Protein 3DAH (pdb70)

Solvent-accessible surface area: 36281 Å² total; per-residue (Å²): 178,23,17,27,0,0,20,2,84,8,0,56,75,9,0,96,73,0,9,159,93,39,65,42,117,44,10,135,32,57,21,45,86,103,130,110,42,115,30,48,28,96,26,96,58,102,1,154,66,65,13,0,0,0,0,0,0,5,5,81,85,37,83,60,5,9,76,0,0,25,66,0,0,52,28,0,108,192,38,50,18,47,92,4,0,0,0,0,1,21,9,3,84,8,122,65,9,94,75,56,98,66,30,184,62,59,20,20,0,13,78,6,0,51,45,0,48,142,9,15,4,78,39,2,3,1,2,14,12,84,13,27,27,0,3,0,0,2,56,27,25,4,10,2,4,24,0,35,65,42,2,10,35,10,5,133,172,59,136,44,85,90,34,12,1,7,3,44,74,54,43,38,11,90,115,12,135,54,19,4,169,111,30,136,28,76,53,34,183,153,33,64,2,4,0,0,41,55,51,26,5,34,68,5,16,98,10,13,140,11,0,82,88,29,63,122,200,34,9,128,63,0,13,0,1,0,2,5,3,36,20,51,70,32,1,7,97,99,0,51,91,18,16,4,54,29,0,0,0,0,41,0,14,74,36,64,80,108,2,126,82,10,126,46,15,78,46,30,65,0,1,39,17,0,2,63,0,0,23,53,12,92,152,21,54,29,3,66,79,78,169,25,26,20,0,0,17,3,83,7,2,56,70,6,0,84,69,0,7,137,103,38,67,43,113,48,9,130,32,76,20,44,86,90,74,11,32,9,5,53,9,56,2,89,60,89,0,169,57,69,12,0,0,0,0,0,0,4,3,64,83,6,2,38,4,0,2,0,0,0,6,0,0,5,0,0,105,82,11,43,18,46,94,4,0,0,0,0,1,13,7,1,4,8,83,38,2,88,8,65,123,4,36,66,22,2,0,2,0,5,5,2,0,14,0,0,44,64,4,16,5,77,42,2,2,1,1,10,13,80,11,46,27,0,18,1,1,10,98,38,85,10,50,20,0,18,0,17,54,29,4,10,35,9,2,170,155,57,130,42,66,81,35,1,1,8,1,40,71,50,59,23,3,106,118,8,116,62,13,6,183,120,28,134,29,80,39,2,96,76,147,21,145,37,55,0,0,0,0,33,44,31,24,5,28,59,6,8,84,10,8,112,16,0,90,81,15,67,118,174,34,9,102,58,0,10,1,2,2,3,5,2,25,21,16,53,47,1,5,101,89,0,43,97,20,30,1,48,32,0,0,0,0,35,0,16,70,34,57,84,102,2,131,79,11,126,44,16,75,43,33,64,0,2,36,26,1,1,62,0,0,27,48,30,91,140,68,68,47,23,64,73,50,47,54,33,27,0,0,17,2,83,11,2,63,76,6,0,97,71,0,2,169,104,35,67,45,113,46,8,132,30,60,20,44,86,86,79,15,30,8,4,50,8,50,2,87,48,44,0,29,56,78,10,0,0,0,0,0,0,3,6,65,81,6,3,30,6,1,0,1,0,0,2,0,0,4,0,0,32,5,6,16,17,44,93,3,0,0,0,1,1,6,9,1,5,3,92,38,32,152,63,48,244,84,29,83,20,2,25,3,0,50,7,5,0,31,0,0,45,55,4,21,4,80,31,3,1,1,2,12,11,76,16,86,139,0,74,69,35,14,139,38,87,18,54,28,16,103,0,39,85,32,2,4,41,12,2,126,169,62,126,39,94,71,31,3,2,2,2,22,73,92,47,40,24,127,133,9,137,52,16,4,175,105,17,143,37,80,38,0,31,1,36,133,192,287,23,112,78,34,117,21,147,3,116,29,51,2,0,0,0,39,47,34,30,6,29,47,5,32,85,7,13,94,3,0,98,11,0,70,124,98,36,7,135,65,0,11,0,2,0,2,3,3,26,27,21,44,54,1,10,104,98,0,53,93,23,25,1,52,28,0,0,0,0,30,0,17,78,34,60,81,114,4,132,80,10,128,46,14,74,48,31,67,0,2,36,30,2,2,99,1,0,32,113,18,66,150,43,23,82,124,212

Foldseek 3Di:
DLEAEEEEPQAPPLSCLLQVVLVHDHFDKDWDADPVGDTDIDRPDQAALGAYEYEFACAPVNVSSLVSLLVVLLNCVVSHHNAYEYEHAHHPLLVLCDAPDPDPDDSVLLVSQVSCVVSPHQEYEYELRVDPCSCVSHPHYYHYHYCCCVQVVVVVVVPAPQEEQEDQDPVCQPVSVVVCVVVVHYYYVAQGEYEYEEAEDELCVSVQVSLAVHVVHHYDAYEYEYAYYSHDDCSLVSQLPGNHQAYEYEPSGPDDPSLVVRPRYHYDYCSVLVSVQVVCVVVVHDNVVD/DLEAEEEEDFAVVLSCLLCVVLVHDHFDKDFAADPVGHTDIDRPDQQALGAYEYEFACAPVNVSRLVSLLVHLLNNVVSHHNAYEYEHAHHPLLVLCDQVVNPPDDSVLLVSQVSCVVSHHQEYEYEPRVDPCSCVSHPHHYHYHYCCCVQVVVVVVVVFPLEEEADLAPVCVVVRVVVCVVVVHYYYCDQAAPHEYEYEDQEDEQCPSVQVSLVVSCVSHHPAYEYEYAYYSQDDCRLVSCLVGSHQAYEYEVSGPDDPSNVVRPRYHYHYCSVVVSVQVVCVVVVHDNVVVD/DEAEEEEPQAVVLSCLQCVVVVHHHFDKDWAADPVRHTDIDRPDQQAQAAYEYEFACAPVNVSSLVSVLVNLLNNVVSHHNAYEYEHAHHPLLVLQDCPPVPPDDSVLLVSQVSCVVSPHQEYEYELRVDPCSCVSHPHYYHYHYCVCQQVVVVVVVPDPPEEEEALAPPVPVVSVVVCVVVVHYYKYQVVDCSDDIPDQQAAYAYEYEEQEQALCVSVQVSLVVSVVSHHPAYEYEYEYYSHPDVSLVSQQPGSHQAYEYEVSGPDDPSNVVRPRYYYTYCSVVVSVVSVVVVVVVVVD

Organism: Burkholderia pseudomallei (strain K96243) (NCBI:txid272560)

InterPro domains:
  IPR000836 Phosphoribosyltransferase domain [cd06223] (151-276)
  IPR000842 Phosphoribosyl pyrophosphate synthetase, conserved site [PS00114] (132-147)
  IPR005946 Ribose-phosphate pyrophosphokinase [PF14572] (206-315)
  IPR005946 Ribose-phosphate pyrophosphokinase [PTHR10210] (7-316)
  IPR005946 Ribose-phosphate pyrophosphokinase [TIGR01251] (8-315)
  IPR029057 Phosphoribosyltransferase-like [G3DSA:3.40.50.2020] (10-307)
  IPR029057 Phosphoribosyltransferase-like [G3DSA:3.40.50.2020] (151-292)
  IPR029057 Phosphoribosyltransferase-like [SSF53271] (72-305)
  IPR029099 Ribose-phosphate pyrophosphokinase, N-terminal domain [PF13793] (7-124)
  IPR037515 Ribose-phosphate pyrophosphokinase, bacterial-type [MF_00583_B] (7-316)

CATH classification: 3.40.50.2020 (+1 more: 3.40.50.2020)

Radius of gyration: 31.62 Å; Cα contacts (8 Å, |Δi|>4): 1943; chains: 3; bounding box: 61×75×104 Å

Nearest PDB structures (foldseek):
  3dah-assembly1_C  TM=1.003E+00  e=2.822E-56  Burkholderia pseudomallei 1710b
  6asv-assembly1_A  TM=9.828E-01  e=3.438E-40  Escherichia coli O157:H7
  4m0p-assembly1_B-2  TM=9.505E-01  e=3.935E-31  Homo sapiens
  7yk1-assembly1_D  TM=9.603E-01  e=8.047E-31  Homo sapiens
  2c4k-assembly3_C  TM=9.506E-01  e=3.242E-28  Homo sapiens

Secondary structure (DSSP, 8-state):
--EEEEE-SS-HHHHHHHHHHHTSPPP-EEEEE-TTS-EEEEE-S--BT-EEEEE----SSHHHHHHHHHHHHHHHHHTTBSEEEEEESS-TTTT--S--TT-----HHHHHHHHHHHHT--EEEEES-S-GGGGGG-SS-EEEE--HHHHHHHHHTT--TTEEEE--SSTTHHHHHHHHHHTT-EEE---SEEEEEEEEESS-HHHHHHHHHHHHTT-S-EEEEEEEE---TTHHHHHHTSS-SEEEEESSSPPPHHHHH-TTEEEE--HHHHHHHHHHHHHT--STT-/--EEEEE-SS-HHHHHHHHHHHT-PPPPEEEEE-TTS-EEEEE-S--BT-EEEEE---PSSHHHHHHHHHHHHHHHHHTTBSEEEEEESS-TTTT--S-GGG-S---HHHHHHHHHHHHT--EEEEES-S-GGGGGG-SS-EEEE-SHHHHHHHHHHHT-TTEEEE-SSSTTHHHHHHHHHHHT-EEE----TT-EEEEEEEEESS-HHHHHHHHHHTTTT-SEEEEEEEEE---SSHHHHHHTSS-SEEEEESSS---HHHHH-TTEEEE--HHHHHHHHHHHHHT--SGGG-/-EEEEE-SSSHHHHHHHHHHHT-PPPPEEEEE-TTS-EEEEE-S--BT-EEEEE----SSHHHHHHHHHHHHHHHHHTTBSEEEEEESS-TTTT--S-GGG-S---HHHHHHHHHHHHT--EEEEES-S-GGGGGG-SS-EEEE--HHHHHHHHHHTT-TT-EEEESSSSTHHHHHHHHHHTT-EEEEEE-----EEES--TT-EEEEEEEEESS-HHHHHHHHHHHHTT-SEEEEEEEEE---SSHHHHHHHSS--EEEEESSSPPPHHHHT-TTEEEE--HHHHHHHHHHHHHHHT--

Sequence (884 aa):
DGLMVFTGNANPALAQEVVKILGIPLGKAMVSRFSDGEIQVEIQENVRGKDVFVLQSTCAPTNDNLMELMIMVDALKRASAGRITAAIPYFGYARQDRRPRSARVAISAKVVANMLEIAGVERIITMDLHADQIQGFFDIPVDNIYATPILLGDLRKQNYPDLLVVSPDVGGVVRARALAKQLNCDLAIEGRTCVIMDDMVDTAGTLCKAAQVLKERGAKQVFAYATHPVLSGGAADRIAASALDELVVTDTIPLSAESLACPKIRALSSAGLLAETFSRIRRGDSVMSLDGLMVFTGNANPALAQEVVKILGIPLGKAMVSRFSDGEIQVEIQENVRGKDVFVLQSTCAPTNDNLMELMIMVDALKRASAGRITAAIPYFGYARQDRRPRSARVAISAKVVANMLEIAGVERIITMDLHADQIQGFFDIPVDNIYATPILLGDLRKQNYPDLLVVSPDVGGVVRARALAKQLNCDLAIGEVEGRTCVIMDDMVDTAGTLCKAAQVLKERGAKQVFAYATHPVLSGGAADRIAASALDELVVTDTIPLSAESLACPKIRALSSAGLLAETFSRIRRGDSVMSLFGLMVFTGNANPALAQEVVKILGIPLGKAMVSRFSDGEIQVEIQENVRGKDVFVLQSTCAPTNDNLMELMIMVDALKRASAGRITAAIPYFGYARQDRRPRSARVAISAKVVANMLEIAGVERIITMDLHADQIQGFFDIPVDNIYATPILLGDLRKQNYPDLLVVSPDVGGVVRARALAKQLNCDLAIIDKRRVMNIIGEVEGRTCVIMDDMVDTAGTLCKAAQVLKERGAKQVFAYATHPVLSGGAADRIAASALDELVVTDTIPLSAESLACPKIRALSSAGLLAETFSRIRRGDSVM

Structure (mmCIF, N/CA/C/O backbone):
data_3DAH
#
_entry.id   3DAH
#
_cell.length_a   77.966
_cell.length_b   123.242
_cell.length_c   197.364
_cell.angle_alpha   90.00
_cell.angle_beta   90.00
_cell.angle_gamma   90.00
#
_symmetry.space_group_name_H-M   'I 2 2 2'
#
loop_
_entity.id
_entity.type
_entity.pdbx_description
1 polymer 'Ribose-phosphate pyrophosphokinase'
2 non-polymer 'PHOSPHATE ION'
3 non-polymer 'ADENOSINE MONOPHOSPHATE'
4 water water
#
loop_
_atom_site.group_PDB
_atom_site.id
_atom_site.type_symbol
_atom_site.label_atom_id
_atom_site.label_alt_id
_atom_site.label_comp_id
_atom_site.label_asym_id
_atom_site.label_entity_id
_atom_site.label_seq_id
_atom_site.pdbx_PDB_ins_code
_atom_site.Cartn_x
_atom_site.Cartn_y
_atom_site.Cartn_z
_atom_site.occupancy
_atom_site.B_iso_or_equiv
_atom_site.auth_seq_id
_atom_site.auth_comp_id
_atom_site.auth_asym_id
_atom_site.auth_atom_id
_atom_site.pdbx_PDB_model_num
ATOM 1 N N . ASP A 1 6 ? 29.052 -9.424 25.425 1.00 57.30 5 ASP A N 1
ATOM 2 C CA . ASP A 1 6 ? 29.034 -10.894 25.688 1.00 57.18 5 ASP A CA 1
ATOM 3 C C . ASP A 1 6 ? 27.598 -11.390 25.878 1.00 56.34 5 ASP A C 1
ATOM 4 O O . ASP A 1 6 ? 27.040 -12.058 24.992 1.00 57.16 5 ASP A O 1
ATOM 9 N N . GLY A 1 7 ? 26.996 -11.061 27.023 1.00 54.59 6 GLY A N 1
ATOM 10 C CA . GLY A 1 7 ? 25.566 -11.302 27.236 1.00 51.85 6 GLY A CA 1
ATOM 11 C C . GLY A 1 7 ? 24.689 -10.349 26.432 1.00 49.84 6 GLY A C 1
ATOM 12 O O . GLY A 1 7 ? 23.473 -10.306 26.640 1.00 49.55 6 GLY A O 1
ATOM 13 N N . LEU A 1 8 ? 25.314 -9.584 25.527 1.00 47.90 7 LEU A N 1
ATOM 14 C CA . LEU A 1 8 ? 24.632 -8.596 24.677 1.00 45.81 7 LEU A CA 1
ATOM 15 C C . LEU A 1 8 ? 24.067 -9.212 23.409 1.00 44.57 7 LEU A C 1
ATOM 16 O O . LEU A 1 8 ? 24.792 -9.869 22.655 1.00 44.16 7 LEU A O 1
ATOM 21 N N . MET A 1 9 ? 22.777 -8.971 23.171 1.00 42.87 8 MET A N 1
ATOM 22 C CA . MET A 1 9 ? 22.111 -9.400 21.945 1.00 41.02 8 MET A CA 1
ATOM 23 C C . MET A 1 9 ? 21.436 -8.223 21.243 1.00 39.58 8 MET A C 1
ATOM 24 O O . MET A 1 9 ? 20.881 -7.338 21.893 1.00 38.72 8 MET A O 1
ATOM 29 N N . VAL A 1 10 ? 21.506 -8.201 19.913 1.00 38.25 9 VAL A N 1
ATOM 30 C CA . VAL A 1 10 ? 20.836 -7.149 19.133 1.00 36.86 9 VAL A CA 1
ATOM 31 C C . VAL A 1 10 ? 19.917 -7.757 18.071 1.00 36.26 9 VAL A C 1
ATOM 32 O O . VAL A 1 10 ? 20.350 -8.587 17.269 1.00 36.01 9 VAL A O 1
ATOM 36 N N . PHE A 1 11 ? 18.650 -7.343 18.099 1.00 35.20 10 PHE A N 1
ATOM 37 C CA . PHE A 1 11 ? 17.657 -7.713 17.097 1.00 34.23 10 PHE A CA 1
ATOM 38 C C . PHE A 1 11 ? 17.199 -6.464 16.318 1.00 34.66 10 PHE A C 1
ATOM 39 O O . PHE A 1 11 ? 17.324 -5.325 16.808 1.00 34.69 10 PHE A O 1
ATOM 47 N N . THR A 1 12 ? 16.708 -6.682 15.100 1.00 34.62 11 THR A N 1
ATOM 48 C CA . THR A 1 12 ? 16.110 -5.628 14.275 1.00 35.10 11 THR A CA 1
ATOM 49 C C . THR A 1 12 ? 14.698 -6.027 13.835 1.00 35.20 11 THR A C 1
ATOM 50 O O . THR A 1 12 ? 14.383 -7.218 13.731 1.00 35.06 11 THR A O 1
ATOM 54 N N . GLY A 1 13 ? 13.849 -5.027 13.597 1.00 35.88 12 GLY A N 1
ATOM 55 C CA . GLY A 1 13 ? 12.597 -5.221 12.848 1.00 36.19 12 GLY A CA 1
ATOM 56 C C . GLY A 1 13 ? 12.864 -4.881 11.387 1.00 36.71 12 GLY A C 1
ATOM 57 O O . GLY A 1 13 ? 14.010 -4.911 10.945 1.00 37.01 12 GLY A O 1
ATOM 58 N N . ASN A 1 14 ? 11.821 -4.538 10.637 1.00 36.79 13 ASN A N 1
ATOM 59 C CA . ASN A 1 14 ? 11.968 -4.243 9.211 1.00 36.91 13 ASN A CA 1
ATOM 60 C C . ASN A 1 14 ? 12.163 -2.767 8.886 1.00 37.45 13 ASN A C 1
ATOM 61 O O . ASN A 1 14 ? 12.295 -2.401 7.715 1.00 37.56 13 ASN A O 1
ATOM 66 N N . ALA A 1 15 ? 12.193 -1.916 9.908 1.00 37.51 14 ALA A N 1
ATOM 67 C CA . ALA A 1 15 ? 12.412 -0.498 9.669 1.00 38.25 14 ALA A CA 1
ATOM 68 C C . ALA A 1 15 ? 13.847 -0.166 9.222 1.00 38.86 14 ALA A C 1
ATOM 69 O O . ALA A 1 15 ? 14.058 0.762 8.440 1.00 39.19 14 ALA A O 1
ATOM 71 N N . ASN A 1 16 ? 14.829 -0.919 9.714 1.00 39.43 15 ASN A N 1
ATOM 72 C CA . ASN A 1 16 ? 16.237 -0.593 9.465 1.00 39.98 15 ASN A CA 1
ATOM 73 C C . ASN A 1 16 ? 17.168 -1.792 9.459 1.00 40.39 15 ASN A C 1
ATOM 74 O O . ASN A 1 16 ? 18.191 -1.772 10.150 1.00 40.66 15 ASN A O 1
ATOM 79 N N . PRO A 1 17 ? 16.830 -2.852 8.693 1.00 40.78 16 PRO A N 1
ATOM 80 C CA . PRO A 1 17 ? 17.701 -4.034 8.745 1.00 41.12 16 PRO A CA 1
ATOM 81 C C . PRO A 1 17 ? 19.176 -3.743 8.388 1.00 41.51 16 PRO A C 1
ATOM 82 O O . PRO A 1 17 ? 20.071 -4.141 9.136 1.00 41.91 16 PRO A O 1
ATOM 86 N N . ALA A 1 18 ? 19.420 -3.032 7.285 1.00 41.88 17 ALA A N 1
ATOM 87 C CA . ALA A 1 18 ? 20.793 -2.729 6.840 1.00 42.00 17 ALA A CA 1
ATOM 88 C C . ALA A 1 18 ? 21.629 -2.023 7.911 1.00 41.92 17 ALA A C 1
ATOM 89 O O . ALA A 1 18 ? 22.769 -2.407 8.162 1.00 41.70 17 ALA A O 1
ATOM 91 N N . LEU A 1 19 ? 21.048 -1.003 8.538 1.00 42.01 18 LEU A N 1
ATOM 92 C CA . LEU A 1 19 ? 21.700 -0.298 9.635 1.00 41.89 18 LEU A CA 1
ATOM 93 C C . LEU A 1 19 ? 22.051 -1.210 10.823 1.00 42.25 18 LEU A C 1
ATOM 94 O O . LEU A 1 19 ? 23.130 -1.073 11.424 1.00 41.96 18 LEU A O 1
ATOM 99 N N . ALA A 1 20 ? 21.143 -2.131 11.161 1.00 42.46 19 ALA A N 1
ATOM 100 C CA . ALA A 1 20 ? 21.347 -3.019 12.300 1.00 42.71 19 ALA A CA 1
ATOM 101 C C . ALA A 1 20 ? 22.500 -3.973 12.030 1.00 43.19 19 ALA A C 1
ATOM 102 O O . ALA A 1 20 ? 23.259 -4.305 12.941 1.00 43.20 19 ALA A O 1
ATOM 104 N N . GLN A 1 21 ? 22.633 -4.395 10.776 1.00 43.48 20 GLN A N 1
ATOM 105 C CA . GLN A 1 21 ? 23.746 -5.247 10.373 1.00 44.46 20 GLN A CA 1
ATOM 106 C C . GLN A 1 21 ? 25.095 -4.540 10.468 1.00 44.52 20 GLN A C 1
ATOM 107 O O . GLN A 1 21 ? 26.085 -5.151 10.882 1.00 44.82 20 GLN A O 1
ATOM 113 N N . GLU A 1 22 ? 25.132 -3.258 10.115 1.00 44.62 21 GLU A N 1
ATOM 114 C CA . GLU A 1 22 ? 26.362 -2.478 10.240 1.00 45.08 21 GLU A CA 1
ATOM 115 C C . GLU A 1 22 ? 26.723 -2.189 11.708 1.00 44.40 21 GLU A C 1
ATOM 116 O O . GLU A 1 22 ? 27.885 -2.314 12.100 1.00 44.48 21 GLU A O 1
ATOM 122 N N . VAL A 1 23 ? 25.732 -1.840 12.523 1.00 43.75 22 VAL A N 1
ATOM 123 C CA . VAL A 1 23 ? 25.955 -1.668 13.965 1.00 42.81 22 VAL A CA 1
ATOM 124 C C . VAL A 1 23 ? 26.590 -2.932 14.540 1.00 43.15 22 VAL A C 1
ATOM 125 O O . VAL A 1 23 ? 27.628 -2.883 15.218 1.00 43.41 22 VAL A O 1
ATOM 129 N N . VAL A 1 24 ? 25.960 -4.059 14.231 1.00 43.01 23 VAL A N 1
ATOM 130 C CA . VAL A 1 24 ? 26.334 -5.361 14.756 1.00 43.24 23 VAL A CA 1
ATOM 131 C C . VAL A 1 24 ? 27.698 -5.851 14.237 1.00 43.33 23 VAL A C 1
ATOM 132 O O . VAL A 1 24 ? 28.421 -6.543 14.951 1.00 43.04 23 VAL A O 1
ATOM 136 N N . LYS A 1 25 ? 28.044 -5.482 13.002 1.00 43.75 24 LYS A N 1
ATOM 137 C CA . LYS A 1 25 ? 29.374 -5.769 12.451 1.00 44.18 24 LYS A CA 1
ATOM 138 C C . LYS A 1 25 ? 30.461 -5.045 13.264 1.00 43.75 24 LYS A C 1
ATOM 139 O O . LYS A 1 25 ? 31.458 -5.647 13.652 1.00 43.45 24 LYS A O 1
ATOM 145 N N . ILE A 1 26 ? 30.240 -3.761 13.532 1.00 43.69 25 ILE A N 1
ATOM 146 C CA . ILE A 1 26 ? 31.148 -2.959 14.354 1.00 43.78 25 ILE A CA 1
ATOM 147 C C . ILE A 1 26 ? 31.351 -3.547 15.758 1.00 43.85 25 ILE A C 1
ATOM 148 O O . ILE A 1 26 ? 32.473 -3.586 16.258 1.00 43.94 25 ILE A O 1
ATOM 153 N N . LEU A 1 27 ? 30.270 -4.023 16.371 1.00 43.93 26 LEU A N 1
ATOM 154 C CA . LEU A 1 27 ? 30.325 -4.591 17.716 1.00 43.99 26 LEU A CA 1
ATOM 155 C C . LEU A 1 27 ? 31.048 -5.942 17.782 1.00 44.35 26 LEU A C 1
ATOM 156 O O . LEU A 1 27 ? 31.500 -6.353 18.857 1.00 44.33 26 LEU A O 1
ATOM 161 N N . GLY A 1 28 ? 31.124 -6.638 16.643 1.00 44.23 27 GLY A N 1
ATOM 162 C CA . GLY A 1 28 ? 31.769 -7.959 16.558 1.00 44.23 27 GLY A CA 1
ATOM 163 C C . GLY A 1 28 ? 30.892 -9.093 17.063 1.00 44.18 27 GLY A C 1
ATOM 164 O O . GLY A 1 28 ? 31.361 -10.020 17.743 1.00 44.40 27 GLY A O 1
ATOM 165 N N . ILE A 1 29 ? 29.607 -9.010 16.735 1.00 43.75 28 ILE A N 1
ATOM 166 C CA . ILE A 1 29 ? 28.628 -9.996 17.158 1.00 43.16 28 ILE A CA 1
ATOM 167 C C . ILE A 1 29 ? 27.696 -10.269 15.993 1.00 43.08 28 ILE A C 1
ATOM 168 O O . ILE A 1 29 ? 27.584 -9.433 15.095 1.00 42.94 28 ILE A O 1
ATOM 173 N N . PRO A 1 30 ? 27.050 -11.452 15.974 1.00 42.91 29 PRO A N 1
ATOM 174 C CA . PRO A 1 30 ? 25.995 -11.650 14.979 1.00 42.84 29 PRO A CA 1
ATOM 175 C C . PRO A 1 30 ? 24.682 -10.944 15.353 1.00 42.76 29 PRO A C 1
ATOM 176 O O . PRO A 1 30 ? 24.425 -10.677 16.531 1.00 43.00 29 PRO A O 1
ATOM 180 N N . LEU A 1 31 ? 23.872 -10.634 14.348 1.00 42.33 30 LEU A N 1
ATOM 181 C CA . LEU A 1 31 ? 22.514 -10.144 14.565 1.00 42.38 30 LEU A CA 1
ATOM 182 C C . LEU A 1 31 ? 21.664 -11.273 15.144 1.00 42.14 30 LEU A C 1
ATOM 183 O O . LEU A 1 31 ? 21.864 -12.429 14.795 1.00 42.01 30 LEU A O 1
ATOM 188 N N . GLY A 1 32 ? 20.723 -10.942 16.028 1.00 42.07 31 GLY A N 1
ATOM 189 C CA . GLY A 1 32 ? 19.865 -11.949 16.642 1.00 41.57 31 GLY A CA 1
ATOM 190 C C . GLY A 1 32 ? 18.902 -12.579 15.650 1.00 42.06 31 GLY A C 1
ATOM 191 O O . GLY A 1 32 ? 18.299 -11.878 14.811 1.00 42.24 31 GLY A O 1
ATOM 192 N N . LYS A 1 33 ? 18.746 -13.898 15.742 1.00 41.75 32 LYS A N 1
ATOM 193 C CA . LYS A 1 33 ? 17.876 -14.628 14.824 1.00 42.44 32 LYS A CA 1
ATOM 194 C C . LYS A 1 33 ? 16.407 -14.463 15.197 1.00 41.76 32 LYS A C 1
ATOM 195 O O . LYS A 1 33 ? 15.967 -14.897 16.269 1.00 41.61 32 LYS A O 1
ATOM 201 N N . ALA A 1 34 ? 15.654 -13.831 14.306 1.00 41.18 33 ALA A N 1
ATOM 202 C CA . ALA A 1 34 ? 14.221 -13.701 14.497 1.00 40.95 33 ALA A CA 1
ATOM 203 C C . ALA A 1 34 ? 13.511 -13.676 13.165 1.00 40.57 33 ALA A C 1
ATOM 204 O O . ALA A 1 34 ? 14.061 -13.205 12.177 1.00 40.90 33 ALA A O 1
ATOM 206 N N . MET A 1 35 ? 12.295 -14.202 13.136 1.00 40.29 34 MET A N 1
ATOM 207 C CA . MET A 1 35 ? 11.398 -13.962 12.026 1.00 40.29 34 MET A CA 1
ATOM 208 C C . MET A 1 35 ? 10.539 -12.780 12.416 1.00 39.79 34 MET A C 1
ATOM 209 O O . MET A 1 35 ? 9.902 -12.796 13.458 1.00 39.71 34 MET A O 1
ATOM 214 N N . VAL A 1 36 ? 10.544 -11.742 11.593 1.00 39.52 35 VAL A N 1
ATOM 215 C CA . VAL A 1 36 ? 9.657 -10.616 11.798 1.00 39.44 35 VAL A CA 1
ATOM 216 C C . VAL A 1 36 ? 9.021 -10.349 10.461 1.00 39.45 35 VAL A C 1
ATOM 217 O O . VAL A 1 36 ? 9.666 -9.879 9.528 1.00 39.47 35 VAL A O 1
ATOM 221 N N . SER A 1 37 ? 7.735 -10.649 10.389 1.00 39.70 36 SER A N 1
ATOM 222 C CA . SER A 1 37 ? 7.058 -10.780 9.126 1.00 39.93 36 SER A CA 1
ATOM 223 C C . SER A 1 37 ? 5.566 -10.466 9.263 1.00 39.94 36 SER A C 1
ATOM 224 O O . SER A 1 37 ? 5.146 -9.819 10.222 1.00 39.55 36 SER A O 1
ATOM 227 N N . ARG A 1 38 ? 4.785 -10.929 8.292 1.00 40.27 37 ARG A N 1
ATOM 228 C CA . ARG A 1 38 ? 3.358 -10.640 8.200 1.00 40.88 37 ARG A CA 1
ATOM 229 C C . ARG A 1 38 ? 2.615 -11.932 7.923 1.00 40.96 37 ARG A C 1
ATOM 230 O O . ARG A 1 38 ? 3.086 -12.761 7.133 1.00 41.24 37 ARG A O 1
ATOM 238 N N . PHE A 1 39 ? 1.452 -12.096 8.551 1.00 41.11 38 PHE A N 1
ATOM 239 C CA . PHE A 1 39 ? 0.487 -13.116 8.129 1.00 41.30 38 PHE A CA 1
ATOM 240 C C . PHE A 1 39 ? -0.256 -12.610 6.888 1.00 41.51 38 PHE A C 1
ATOM 241 O O . PHE A 1 39 ? -0.140 -11.440 6.514 1.00 41.49 38 PHE A O 1
ATOM 249 N N . SER A 1 40 ? -1.019 -13.503 6.264 1.00 42.05 39 SER A N 1
ATOM 250 C CA . SER A 1 40 ? -1.732 -13.219 5.012 1.00 42.51 39 SER A CA 1
ATOM 251 C C . SER A 1 40 ? -2.700 -12.026 5.136 1.00 42.50 39 SER A C 1
ATOM 252 O O . SER A 1 40 ? -2.842 -11.229 4.198 1.00 42.58 39 SER A O 1
ATOM 255 N N . ASP A 1 41 ? -3.338 -11.897 6.300 1.00 42.12 40 ASP A N 1
ATOM 256 C CA . ASP A 1 41 ? -4.222 -10.764 6.573 1.00 41.87 40 ASP A CA 1
ATOM 257 C C . ASP A 1 41 ? -3.489 -9.450 6.947 1.00 41.45 40 ASP A C 1
ATOM 258 O O . ASP A 1 41 ? -4.124 -8.400 7.098 1.00 41.11 40 ASP A O 1
ATOM 263 N N . GLY A 1 42 ? -2.164 -9.520 7.085 1.00 40.94 41 GLY A N 1
ATOM 264 C CA . GLY A 1 42 ? -1.335 -8.344 7.390 1.00 39.96 41 GLY A CA 1
ATOM 265 C C . GLY A 1 42 ? -0.983 -8.155 8.860 1.00 39.45 41 GLY A C 1
ATOM 266 O O . GLY A 1 42 ? -0.343 -7.163 9.230 1.00 39.28 41 GLY A O 1
ATOM 267 N N . GLU A 1 43 ? -1.403 -9.090 9.708 1.00 38.86 42 GLU A N 1
ATOM 268 C CA . GLU A 1 43 ? -1.029 -9.046 11.124 1.00 38.60 42 GLU A CA 1
ATOM 269 C C . GLU A 1 43 ? 0.443 -9.408 11.287 1.00 37.96 42 GLU A C 1
ATOM 270 O O . GLU A 1 43 ? 0.968 -10.223 10.542 1.00 37.93 42 GLU A O 1
ATOM 276 N N . ILE A 1 44 ? 1.109 -8.774 12.247 1.00 37.82 43 ILE A N 1
ATOM 277 C CA . ILE A 1 44 ? 2.526 -9.029 12.506 1.00 37.09 43 ILE A CA 1
ATOM 278 C C . ILE A 1 44 ? 2.776 -10.465 12.954 1.00 37.09 43 ILE A C 1
ATOM 279 O O . ILE A 1 44 ? 2.067 -10.983 13.819 1.00 37.06 43 ILE A O 1
ATOM 284 N N . GLN A 1 45 ? 3.766 -11.099 12.324 1.00 36.77 44 GLN A N 1
ATOM 285 C CA . GLN A 1 45 ? 4.205 -12.449 12.653 1.00 37.27 44 GLN A CA 1
ATOM 286 C C . GLN A 1 45 ? 5.644 -12.406 13.196 1.00 37.10 44 GLN A C 1
ATOM 287 O O . GLN A 1 45 ? 6.575 -11.998 12.490 1.00 37.06 44 GLN A O 1
ATOM 293 N N . VAL A 1 46 ? 5.824 -12.817 14.447 1.00 37.08 45 VAL A N 1
ATOM 294 C CA . VAL A 1 46 ? 7.147 -12.784 15.077 1.00 37.53 45 VAL A CA 1
ATOM 295 C C . VAL A 1 46 ? 7.456 -14.100 15.773 1.00 37.94 45 VAL A C 1
ATOM 296 O O . VAL A 1 46 ? 6.593 -14.665 16.471 1.00 38.04 45 VAL A O 1
ATOM 300 N N . GLU A 1 47 ? 8.682 -14.575 15.578 1.00 38.03 46 GLU A N 1
ATOM 301 C CA . GLU A 1 47 ? 9.225 -15.668 16.378 1.00 38.88 46 GLU A CA 1
ATOM 302 C C . GLU A 1 47 ? 10.706 -15.460 16.667 1.00 38.18 46 GLU A C 1
ATOM 303 O O . GLU A 1 47 ? 11.480 -15.204 15.765 1.00 38.55 46 GLU A O 1
ATOM 309 N N . ILE A 1 48 ? 11.096 -15.569 17.928 1.00 38.12 47 ILE A N 1
ATOM 310 C CA . ILE A 1 48 ? 12.502 -15.420 18.301 1.00 37.92 47 ILE A CA 1
ATOM 311 C C . ILE A 1 48 ? 13.165 -16.770 18.095 1.00 37.99 47 ILE A C 1
ATOM 312 O O . ILE A 1 48 ? 12.809 -17.742 18.748 1.00 38.30 47 ILE A O 1
ATOM 317 N N . GLN A 1 49 ? 14.124 -16.827 17.179 1.00 38.18 48 GLN A N 1
ATOM 318 C CA . GLN A 1 49 ? 14.582 -18.116 16.661 1.00 38.73 48 GLN A CA 1
ATOM 319 C C . GLN A 1 49 ? 15.881 -18.581 17.270 1.00 38.84 48 GLN A C 1
ATOM 320 O O . GLN A 1 49 ? 16.528 -19.509 16.784 1.00 39.14 48 GLN A O 1
ATOM 326 N N . GLU A 1 50 ? 16.237 -17.932 18.366 1.00 38.98 49 GLU A N 1
ATOM 327 C CA . GLU A 1 50 ? 17.277 -18.430 19.227 1.00 38.93 49 GLU A CA 1
ATOM 328 C C . GLU A 1 50 ? 16.974 -18.052 20.665 1.00 38.93 49 GLU A C 1
ATOM 329 O O . GLU A 1 50 ? 16.087 -17.257 20.951 1.00 39.13 49 GLU A O 1
ATOM 335 N N . ASN A 1 51 ? 17.760 -18.627 21.552 1.00 38.80 50 ASN A N 1
ATOM 336 C CA . ASN A 1 51 ? 17.583 -18.531 22.973 1.00 39.00 50 ASN A CA 1
ATOM 337 C C . ASN A 1 51 ? 18.040 -17.159 23.491 1.00 38.28 50 ASN A C 1
ATOM 338 O O . ASN A 1 51 ? 19.137 -16.702 23.161 1.00 37.97 50 ASN A O 1
ATOM 343 N N . VAL A 1 52 ? 17.196 -16.504 24.292 1.00 37.53 51 VAL A N 1
ATOM 344 C CA . VAL A 1 52 ? 17.526 -15.163 24.810 1.00 36.84 51 VAL A CA 1
ATOM 345 C C . VAL A 1 52 ? 17.546 -15.053 26.340 1.00 36.85 51 VAL A C 1
ATOM 346 O O . VAL A 1 52 ? 17.723 -13.964 26.859 1.00 36.80 51 VAL A O 1
ATOM 350 N N . ARG A 1 53 ? 17.376 -16.151 27.073 1.00 37.06 52 ARG A N 1
ATOM 351 C CA . ARG A 1 53 ? 17.124 -15.977 28.509 1.00 37.66 52 ARG A CA 1
ATOM 352 C C . ARG A 1 53 ? 18.322 -15.538 29.354 1.00 37.92 52 ARG A C 1
ATOM 353 O O . ARG A 1 53 ? 19.454 -16.022 29.190 1.00 37.41 52 ARG A O 1
ATOM 361 N N . GLY A 1 54 ? 18.048 -14.569 30.223 1.00 38.15 53 GLY A N 1
ATOM 362 C CA . GLY A 1 54 ? 19.082 -13.910 31.006 1.00 38.66 53 GLY A CA 1
ATOM 363 C C . GLY A 1 54 ? 19.875 -12.875 30.218 1.00 38.95 53 GLY A C 1
ATOM 364 O O . GLY A 1 54 ? 20.627 -12.104 30.807 1.00 39.68 53 GLY A O 1
ATOM 365 N N . LYS A 1 55 ? 19.701 -12.835 28.896 1.00 38.68 54 LYS A N 1
ATOM 366 C CA . LYS A 1 55 ? 20.530 -11.989 28.050 1.00 38.39 54 LYS A CA 1
ATOM 367 C C . LYS A 1 55 ? 20.083 -10.532 28.090 1.00 37.92 54 LYS A C 1
ATOM 368 O O . LYS A 1 55 ? 18.937 -10.236 28.434 1.00 37.74 54 LYS A O 1
ATOM 374 N N . ASP A 1 56 ? 21.000 -9.640 27.715 1.00 37.21 55 ASP A N 1
ATOM 375 C CA . ASP A 1 56 ? 20.753 -8.203 27.596 1.00 36.64 55 ASP A CA 1
ATOM 376 C C . ASP A 1 56 ? 20.386 -7.878 26.145 1.00 36.00 55 ASP A C 1
ATOM 377 O O . ASP A 1 56 ? 21.241 -7.793 25.260 1.00 35.43 55 ASP A O 1
ATOM 382 N N . VAL A 1 57 ? 19.095 -7.701 25.910 1.00 35.85 56 VAL A N 1
ATOM 383 C CA . VAL A 1 57 ? 18.562 -7.645 24.561 1.00 35.38 56 VAL A CA 1
ATOM 384 C C . VAL A 1 57 ? 18.292 -6.204 24.171 1.00 35.44 56 VAL A C 1
ATOM 385 O O . VAL A 1 57 ? 17.633 -5.486 24.903 1.00 35.64 56 VAL A O 1
ATOM 389 N N . PHE A 1 58 ? 18.848 -5.792 23.032 1.00 35.36 57 PHE A N 1
ATOM 390 C CA . PHE A 1 58 ? 18.588 -4.493 22.432 1.00 35.06 57 PHE A CA 1
ATOM 391 C C . PHE A 1 58 ? 17.807 -4.768 21.157 1.00 35.15 57 PHE A C 1
ATOM 392 O O . PHE A 1 58 ? 18.170 -5.651 20.384 1.00 35.08 57 PHE A O 1
ATOM 400 N N . VAL A 1 59 ? 16.721 -4.030 20.951 1.00 35.46 58 VAL A N 1
ATOM 401 C CA . VAL A 1 59 ? 15.989 -4.085 19.690 1.00 35.45 58 VAL A CA 1
ATOM 402 C C . VAL A 1 59 ? 16.169 -2.764 18.980 1.00 35.45 58 VAL A C 1
ATOM 403 O O . VAL A 1 59 ? 15.812 -1.716 19.515 1.00 35.43 58 VAL A O 1
ATOM 407 N N . LEU A 1 60 ? 16.729 -2.815 17.778 1.00 35.25 59 LEU A N 1
ATOM 408 C CA . LEU A 1 60 ? 16.929 -1.612 16.992 1.00 35.35 59 LEU A CA 1
ATOM 409 C C . LEU A 1 60 ? 15.768 -1.444 16.000 1.00 34.50 59 LEU A C 1
ATOM 410 O O . LEU A 1 60 ? 15.616 -2.227 15.078 1.00 34.16 59 LEU A O 1
ATOM 415 N N . GLN A 1 61 ? 14.940 -0.424 16.220 1.00 34.29 60 GLN A N 1
ATOM 416 C CA . GLN A 1 61 ? 13.801 -0.145 15.345 1.00 33.72 60 GLN A CA 1
ATOM 417 C C . GLN A 1 61 ? 13.339 1.310 15.422 1.00 33.67 60 GLN A C 1
ATOM 418 O O . GLN A 1 61 ? 12.644 1.692 16.365 1.00 34.28 60 GLN A O 1
ATOM 424 N N . SER A 1 62 ? 13.708 2.121 14.431 1.00 33.32 61 SER A N 1
ATOM 425 C CA . SER A 1 62 ? 13.022 3.404 14.220 1.00 33.55 61 SER A CA 1
ATOM 426 C C . SER A 1 62 ? 11.539 3.170 13.927 1.00 33.32 61 SER A C 1
ATOM 427 O O . SER A 1 62 ? 11.166 2.207 13.243 1.00 33.61 61 SER A O 1
ATOM 430 N N . THR A 1 63 ? 10.696 4.048 14.442 1.00 33.14 62 THR A N 1
ATOM 431 C CA . THR A 1 63 ? 9.270 3.969 14.142 1.00 33.42 62 THR A CA 1
ATOM 432 C C . THR A 1 63 ? 8.940 5.028 13.102 1.00 33.39 62 THR A C 1
ATOM 433 O O . THR A 1 63 ? 8.071 5.882 13.284 1.00 33.25 62 THR A O 1
ATOM 437 N N . CYS A 1 64 ? 9.703 4.955 12.018 1.00 33.87 63 CYS A N 1
ATOM 438 C CA . CYS A 1 64 ? 9.519 5.735 10.813 1.00 34.04 63 CYS A CA 1
ATOM 439 C C . CYS A 1 64 ? 8.469 5.018 9.972 1.00 34.11 63 CYS A C 1
ATOM 440 O O . CYS A 1 64 ? 8.001 3.940 10.344 1.00 34.07 63 CYS A O 1
ATOM 443 N N . ALA A 1 65 ? 8.088 5.624 8.852 1.00 34.22 64 ALA A N 1
ATOM 444 C CA . ALA A 1 65 ? 6.983 5.125 8.029 1.00 34.04 64 ALA A CA 1
ATOM 445 C C . ALA A 1 65 ? 7.359 3.791 7.395 1.00 33.70 64 ALA A C 1
ATOM 446 O O . ALA A 1 65 ? 8.494 3.648 6.958 1.00 34.35 64 ALA A O 1
ATOM 448 N N . PRO A 1 66 ? 6.433 2.796 7.372 1.00 33.62 65 PRO A N 1
ATOM 449 C CA . PRO A 1 66 ? 5.058 2.777 7.910 1.00 33.34 65 PRO A CA 1
ATOM 450 C C . PRO A 1 66 ? 5.032 2.708 9.436 1.00 33.21 65 PRO A C 1
ATOM 451 O O . PRO A 1 66 ? 5.379 1.685 10.032 1.00 33.51 65 PRO A O 1
ATOM 455 N N . THR A 1 67 ? 4.598 3.805 10.046 1.00 32.83 66 THR A N 1
ATOM 456 C CA . THR A 1 67 ? 4.794 4.041 11.464 1.00 32.49 66 THR A CA 1
ATOM 457 C C . THR A 1 67 ? 4.161 2.980 12.356 1.00 32.61 66 THR A C 1
ATOM 458 O O . THR A 1 67 ? 4.844 2.399 13.192 1.00 32.55 66 THR A O 1
ATOM 462 N N . ASN A 1 68 ? 2.867 2.727 12.154 1.00 32.49 67 ASN A N 1
ATOM 463 C CA . ASN A 1 68 ? 2.094 1.829 12.998 1.00 32.71 67 ASN A CA 1
ATOM 464 C C . ASN A 1 68 ? 2.493 0.375 12.877 1.00 33.05 67 ASN A C 1
ATOM 465 O O . ASN A 1 68 ? 2.471 -0.352 13.873 1.00 33.56 67 ASN A O 1
ATOM 470 N N . ASP A 1 69 ? 2.849 -0.045 11.664 1.00 32.84 68 ASP A N 1
ATOM 471 C CA . ASP A 1 69 ? 3.414 -1.364 11.452 1.00 33.21 68 ASP A CA 1
ATOM 472 C C . ASP A 1 69 ? 4.767 -1.492 12.163 1.00 32.80 68 ASP A C 1
ATOM 473 O O . ASP A 1 69 ? 4.990 -2.446 12.889 1.00 32.59 68 ASP A O 1
ATOM 478 N N . ASN A 1 70 ? 5.661 -0.531 11.952 1.00 32.74 69 ASN A N 1
ATOM 479 C CA . ASN A 1 70 ? 6.970 -0.547 12.597 1.00 32.48 69 ASN A CA 1
ATOM 480 C C . ASN A 1 70 ? 6.881 -0.443 14.109 1.00 32.42 69 ASN A C 1
ATOM 481 O O . ASN A 1 70 ? 7.699 -1.019 14.811 1.00 32.81 69 ASN A O 1
ATOM 486 N N . LEU A 1 71 ? 5.894 0.302 14.603 1.00 32.52 70 LEU A N 1
ATOM 487 C CA . LEU A 1 71 ? 5.625 0.390 16.045 1.00 32.44 70 LEU A CA 1
ATOM 488 C C . LEU A 1 71 ? 5.105 -0.944 16.575 1.00 32.44 70 LEU A C 1
ATOM 489 O O . LEU A 1 71 ? 5.572 -1.443 17.610 1.00 32.59 70 LEU A O 1
ATOM 494 N N . MET A 1 72 ? 4.138 -1.515 15.864 1.00 32.56 71 MET A N 1
ATOM 495 C CA . MET A 1 72 ? 3.576 -2.801 16.260 1.00 32.87 71 MET A CA 1
ATOM 496 C C . MET A 1 72 ? 4.572 -3.952 16.139 1.00 33.07 71 MET A C 1
ATOM 497 O O . MET A 1 72 ? 4.538 -4.856 16.964 1.00 33.34 71 MET A O 1
ATOM 502 N N . GLU A 1 73 ? 5.475 -3.912 15.155 1.00 33.35 72 GLU A N 1
ATOM 503 C CA . GLU A 1 73 ? 6.584 -4.878 15.124 1.00 34.04 72 GLU A CA 1
ATOM 504 C C . GLU A 1 73 ? 7.395 -4.838 16.427 1.00 33.73 72 GLU A C 1
ATOM 505 O O . GLU A 1 73 ? 7.681 -5.880 17.022 1.00 34.09 72 GLU A O 1
ATOM 511 N N . LEU A 1 74 ? 7.751 -3.633 16.865 1.00 33.12 73 LEU A N 1
ATOM 512 C CA . LEU A 1 74 ? 8.530 -3.447 18.081 1.00 32.83 73 LEU A CA 1
ATOM 513 C C . LEU A 1 74 ? 7.774 -3.937 19.326 1.00 32.37 73 LEU A C 1
ATOM 514 O O . LEU A 1 74 ? 8.356 -4.580 20.181 1.00 32.60 73 LEU A O 1
ATOM 519 N N . MET A 1 75 ? 6.483 -3.632 19.402 1.00 32.25 74 MET A N 1
ATOM 520 C CA . MET A 1 75 ? 5.594 -4.120 20.470 1.00 31.90 74 MET A CA 1
ATOM 521 C C . MET A 1 75 ? 5.564 -5.653 20.586 1.00 31.93 74 MET A C 1
ATOM 522 O O . MET A 1 75 ? 5.785 -6.206 21.667 1.00 31.40 74 MET A O 1
ATOM 527 N N . ILE A 1 76 ? 5.302 -6.317 19.459 1.00 31.91 75 ILE A N 1
ATOM 528 C CA . ILE A 1 76 ? 5.245 -7.778 19.377 1.00 31.80 75 ILE A CA 1
ATOM 529 C C . ILE A 1 76 ? 6.619 -8.434 19.670 1.00 32.42 75 ILE A C 1
ATOM 530 O O . ILE A 1 76 ? 6.693 -9.404 20.431 1.00 32.10 75 ILE A O 1
ATOM 535 N N . MET A 1 77 ? 7.694 -7.908 19.084 1.00 32.65 76 MET A N 1
ATOM 536 C CA . MET A 1 77 ? 9.045 -8.396 19.389 1.00 33.63 76 MET A CA 1
ATOM 537 C C . MET A 1 77 ? 9.357 -8.278 20.873 1.00 33.33 76 MET A C 1
ATOM 538 O O . MET A 1 77 ? 9.876 -9.207 21.478 1.00 33.56 76 MET A O 1
ATOM 543 N N . VAL A 1 78 ? 9.032 -7.131 21.460 1.00 33.51 77 VAL A N 1
ATOM 544 C CA . VAL A 1 78 ? 9.269 -6.935 22.879 1.00 33.16 77 VAL A CA 1
ATOM 545 C C . VAL A 1 78 ? 8.507 -7.973 23.701 1.00 33.35 77 VAL A C 1
ATOM 546 O O . VAL A 1 78 ? 9.090 -8.618 24.581 1.00 32.95 77 VAL A O 1
ATOM 550 N N . ASP A 1 79 ? 7.225 -8.164 23.398 1.00 33.44 78 ASP A N 1
ATOM 551 C CA . ASP A 1 79 ? 6.431 -9.169 24.106 1.00 33.78 78 ASP A CA 1
ATOM 552 C C . ASP A 1 79 ? 7.006 -10.589 23.973 1.00 33.92 78 ASP A C 1
ATOM 553 O O . ASP A 1 79 ? 7.102 -11.318 24.963 1.00 34.28 78 ASP A O 1
ATOM 558 N N . ALA A 1 80 ? 7.399 -10.978 22.764 1.00 34.05 79 ALA A N 1
ATOM 559 C CA . ALA A 1 80 ? 7.977 -12.312 22.553 1.00 34.39 79 ALA A CA 1
ATOM 560 C C . ALA A 1 80 ? 9.269 -12.482 23.344 1.00 34.92 79 ALA A C 1
ATOM 561 O O . ALA A 1 80 ? 9.470 -13.514 24.003 1.00 35.33 79 ALA A O 1
ATOM 563 N N . LEU A 1 81 ? 10.129 -11.460 23.297 1.00 34.99 80 LEU A N 1
ATOM 564 C CA . LEU A 1 81 ? 11.389 -11.472 24.049 1.00 34.78 80 LEU A CA 1
ATOM 565 C C . LEU A 1 81 ? 11.177 -11.568 25.549 1.00 35.36 80 LEU A C 1
ATOM 566 O O . LEU A 1 81 ? 11.849 -12.344 26.231 1.00 35.93 80 LEU A O 1
ATOM 571 N N . LYS A 1 82 ? 10.247 -10.773 26.060 1.00 35.62 81 LYS A N 1
ATOM 572 C CA . LYS A 1 82 ? 9.920 -10.776 27.477 1.00 36.02 81 LYS A CA 1
ATOM 573 C C . LYS A 1 82 ? 9.432 -12.168 27.915 1.00 35.63 81 LYS A C 1
ATOM 574 O O . LYS A 1 82 ? 9.820 -12.662 28.967 1.00 35.37 81 LYS A O 1
ATOM 580 N N . ARG A 1 83 ? 8.572 -12.778 27.101 1.00 35.35 82 ARG A N 1
ATOM 581 C CA . ARG A 1 83 ? 8.000 -14.084 27.419 1.00 34.88 82 ARG A CA 1
ATOM 582 C C . ARG A 1 83 ? 9.020 -15.194 27.217 1.00 35.02 82 ARG A C 1
ATOM 583 O O . ARG A 1 83 ? 8.894 -16.263 27.792 1.00 34.85 82 ARG A O 1
ATOM 591 N N . ALA A 1 84 ? 10.045 -14.923 26.418 1.00 35.53 83 ALA A N 1
ATOM 592 C CA . ALA A 1 84 ? 11.170 -15.848 26.261 1.00 35.81 83 ALA A CA 1
ATOM 593 C C . ALA A 1 84 ? 12.253 -15.606 27.331 1.00 36.22 83 ALA A C 1
ATOM 594 O O . ALA A 1 84 ? 13.382 -16.086 27.201 1.00 36.12 83 ALA A O 1
ATOM 596 N N . SER A 1 85 ? 11.876 -14.874 28.389 1.00 36.42 84 SER A N 1
ATOM 597 C CA . SER A 1 85 ? 12.727 -14.569 29.551 1.00 36.69 84 SER A CA 1
ATOM 598 C C . SER A 1 85 ? 14.040 -13.834 29.262 1.00 36.93 84 SER A C 1
ATOM 599 O O . SER A 1 85 ? 15.064 -14.112 29.900 1.00 37.43 84 SER A O 1
ATOM 602 N N . ALA A 1 86 ? 14.014 -12.877 28.332 1.00 37.10 85 ALA A N 1
ATOM 603 C CA . ALA A 1 86 ? 15.129 -11.928 28.172 1.00 36.63 85 ALA A CA 1
ATOM 604 C C . ALA A 1 86 ? 15.428 -11.324 29.535 1.00 36.70 85 ALA A C 1
ATOM 605 O O . ALA A 1 86 ? 14.501 -10.994 30.280 1.00 36.77 85 ALA A O 1
ATOM 607 N N . GLY A 1 87 ? 16.709 -11.212 29.879 1.00 36.73 86 GLY A N 1
ATOM 608 C CA . GLY A 1 87 ? 17.110 -10.655 31.171 1.00 36.96 86 GLY A CA 1
ATOM 609 C C . GLY A 1 87 ? 16.768 -9.177 31.279 1.00 37.50 86 GLY A C 1
ATOM 610 O O . GLY A 1 87 ? 16.426 -8.679 32.363 1.00 37.52 86 GLY A O 1
ATOM 611 N N . ARG A 1 88 ? 16.860 -8.480 30.145 1.00 37.31 87 ARG A N 1
ATOM 612 C CA . ARG A 1 88 ? 16.545 -7.057 30.047 1.00 37.27 87 ARG A CA 1
ATOM 613 C C . ARG A 1 88 ? 16.289 -6.696 28.587 1.00 36.63 87 ARG A C 1
ATOM 614 O O . ARG A 1 88 ? 16.916 -7.260 27.699 1.00 36.68 87 ARG A O 1
ATOM 622 N N . ILE A 1 89 ? 15.370 -5.757 28.355 1.00 36.02 88 ILE A N 1
ATOM 623 C CA . ILE A 1 89 ? 15.035 -5.272 27.008 1.00 35.09 88 ILE A CA 1
ATOM 624 C C . ILE A 1 89 ? 15.223 -3.751 26.908 1.00 34.98 88 ILE A C 1
ATOM 625 O O . ILE A 1 89 ? 14.725 -2.991 27.741 1.00 35.00 88 ILE A O 1
ATOM 630 N N . THR A 1 90 ? 15.963 -3.334 25.884 1.00 34.53 89 THR A N 1
ATOM 631 C CA . THR A 1 90 ? 16.182 -1.938 25.557 1.00 33.88 89 THR A CA 1
ATOM 632 C C . THR A 1 90 ? 15.660 -1.751 24.146 1.00 33.88 89 THR A C 1
ATOM 633 O O . THR A 1 90 ? 16.035 -2.523 23.247 1.00 33.90 89 THR A O 1
ATOM 637 N N . ALA A 1 91 ? 14.794 -0.760 23.945 1.00 33.16 90 ALA A N 1
ATOM 638 C CA . ALA A 1 91 ? 14.385 -0.390 22.592 1.00 33.27 90 ALA A CA 1
ATOM 639 C C . ALA A 1 91 ? 15.249 0.761 22.119 1.00 33.56 90 ALA A C 1
ATOM 640 O O . ALA A 1 91 ? 15.205 1.864 22.689 1.00 33.52 90 ALA A O 1
ATOM 642 N N . ALA A 1 92 ? 16.071 0.486 21.105 1.00 34.01 91 ALA A N 1
ATOM 643 C CA . ALA A 1 92 ? 16.848 1.527 20.432 1.00 34.15 91 ALA A CA 1
ATOM 644 C C . ALA A 1 92 ? 16.068 2.006 19.218 1.00 34.27 91 ALA A C 1
ATOM 645 O O . ALA A 1 92 ? 15.971 1.311 18.203 1.00 34.94 91 ALA A O 1
ATOM 647 N N . ILE A 1 93 ? 15.495 3.195 19.357 1.00 34.40 92 ILE A N 1
ATOM 648 C CA . ILE A 1 93 ? 14.587 3.784 18.382 1.00 34.41 92 ILE A CA 1
ATOM 649 C C . ILE A 1 93 ? 15.211 5.099 17.874 1.00 34.45 92 ILE A C 1
ATOM 650 O O . ILE A 1 93 ? 14.897 6.177 18.390 1.00 34.42 92 ILE A O 1
ATOM 655 N N . PRO A 1 94 ? 16.124 5.012 16.886 1.00 34.18 93 PRO A N 1
ATOM 656 C CA . PRO A 1 94 ? 16.827 6.209 16.425 1.00 33.96 93 PRO A CA 1
ATOM 657 C C . PRO A 1 94 ? 15.898 7.357 16.023 1.00 34.07 93 PRO A C 1
ATOM 658 O O . PRO A 1 94 ? 16.056 8.476 16.522 1.00 34.47 93 PRO A O 1
ATOM 662 N N . TYR A 1 95 ? 14.929 7.078 15.161 1.00 34.08 94 TYR A N 1
ATOM 663 C CA . TYR A 1 95 ? 13.872 8.024 14.863 1.00 33.96 94 TYR A CA 1
ATOM 664 C C . TYR A 1 95 ? 12.600 7.600 15.582 1.00 34.48 94 TYR A C 1
ATOM 665 O O . TYR A 1 95 ? 12.059 6.521 15.327 1.00 34.53 94 TYR A O 1
ATOM 674 N N . PHE A 1 96 ? 12.116 8.468 16.465 1.00 35.05 95 PHE A N 1
ATOM 675 C CA . PHE A 1 96 ? 10.952 8.184 17.288 1.00 35.45 95 PHE A CA 1
ATOM 676 C C . PHE A 1 96 ? 9.717 8.805 16.622 1.00 35.86 95 PHE A C 1
ATOM 677 O O . PHE A 1 96 ? 9.498 10.018 16.701 1.00 35.84 95 PHE A O 1
ATOM 685 N N . GLY A 1 97 ? 8.926 7.971 15.944 1.00 35.87 96 GLY A N 1
ATOM 686 C CA . GLY A 1 97 ? 7.683 8.424 15.320 1.00 35.78 96 GLY A CA 1
ATOM 687 C C . GLY A 1 97 ? 6.699 8.913 16.369 1.00 36.07 96 GLY A C 1
ATOM 688 O O . GLY A 1 97 ? 6.781 8.506 17.539 1.00 36.22 96 GLY A O 1
ATOM 689 N N . TYR A 1 98 ? 5.776 9.785 15.941 1.00 35.73 97 TYR A N 1
ATOM 690 C CA . TYR A 1 98 ? 4.762 10.431 16.803 1.00 35.28 97 TYR A CA 1
ATOM 691 C C . TYR A 1 98 ? 5.312 11.497 17.765 1.00 35.30 97 TYR A C 1
ATOM 692 O O . TYR A 1 98 ? 4.554 12.073 18.565 1.00 34.73 97 TYR A O 1
ATOM 701 N N . ALA A 1 99 ? 6.616 11.763 17.669 1.00 35.18 98 ALA A N 1
ATOM 702 C CA . ALA A 1 99 ? 7.271 12.804 18.469 1.00 36.04 98 ALA A CA 1
ATOM 703 C C . ALA A 1 99 ? 6.721 14.225 18.245 1.00 36.39 98 ALA A C 1
ATOM 704 O O . ALA A 1 99 ? 6.813 15.079 19.125 1.00 36.95 98 ALA A O 1
ATOM 706 N N . ARG A 1 100 ? 6.151 14.476 17.075 1.00 36.85 99 ARG A N 1
ATOM 707 C CA . ARG A 1 100 ? 5.582 15.787 16.785 1.00 37.77 99 ARG A CA 1
ATOM 708 C C . ARG A 1 100 ? 4.192 16.006 17.386 1.00 38.25 99 ARG A C 1
ATOM 709 O O . ARG A 1 100 ? 3.674 17.132 17.364 1.00 38.41 99 ARG A O 1
ATOM 717 N N . GLN A 1 101 ? 3.589 14.937 17.904 1.00 38.49 100 GLN A N 1
ATOM 718 C CA . GLN A 1 101 ? 2.391 15.069 18.727 1.00 39.40 100 GLN A CA 1
ATOM 719 C C . GLN A 1 101 ? 2.733 14.968 20.205 1.00 38.94 100 GLN A C 1
ATOM 720 O O . GLN A 1 101 ? 2.557 13.916 20.813 1.00 38.34 100 GLN A O 1
ATOM 726 N N . ASP A 1 102 ? 3.195 16.086 20.764 1.00 38.95 101 ASP A N 1
ATOM 727 C CA . ASP A 1 102 ? 3.685 16.145 22.144 1.00 39.14 101 ASP A CA 1
ATOM 728 C C . ASP A 1 102 ? 2.874 17.045 23.078 1.00 38.94 101 ASP A C 1
ATOM 729 O O . ASP A 1 102 ? 3.292 17.306 24.198 1.00 38.89 101 ASP A O 1
ATOM 734 N N . ARG A 1 103 ? 1.723 17.519 22.616 1.00 39.19 102 ARG A N 1
ATOM 735 C CA . ARG A 1 103 ? 0.880 18.443 23.379 1.00 39.66 102 ARG A CA 1
ATOM 736 C C . ARG A 1 103 ? -0.463 18.573 22.681 1.00 40.05 102 ARG A C 1
ATOM 737 O O . ARG A 1 103 ? -0.612 18.151 21.541 1.00 39.78 102 ARG A O 1
ATOM 745 N N . ARG A 1 104 ? -1.432 19.150 23.378 1.00 40.66 103 ARG A N 1
ATOM 746 C CA . ARG A 1 104 ? -2.657 19.622 22.744 1.00 42.00 103 ARG A CA 1
ATOM 747 C C . ARG A 1 104 ? -2.624 21.161 22.608 1.00 43.20 103 ARG A C 1
ATOM 748 O O . ARG A 1 104 ? -2.653 21.883 23.606 1.00 42.79 103 ARG A O 1
ATOM 756 N N . PRO A 1 105 ? -2.532 21.667 21.370 1.00 44.91 104 PRO A N 1
ATOM 757 C CA . PRO A 1 105 ? -2.706 23.107 21.126 1.00 46.19 104 PRO A CA 1
ATOM 758 C C . PRO A 1 105 ? -3.994 23.704 21.713 1.00 47.61 104 PRO A C 1
ATOM 759 O O . PRO A 1 105 ? -4.973 22.987 21.955 1.00 47.98 104 PRO A O 1
ATOM 763 N N . ARG A 1 106 ? -3.961 25.018 21.923 1.00 48.82 105 ARG A N 1
ATOM 764 C CA . ARG A 1 106 ? -5.044 25.818 22.503 1.00 50.04 105 ARG A CA 1
ATOM 765 C C . ARG A 1 106 ? -6.491 25.321 22.275 1.00 49.86 105 ARG A C 1
ATOM 766 O O . ARG A 1 106 ? -7.200 25.023 23.238 1.00 50.44 105 ARG A O 1
ATOM 774 N N . SER A 1 107 ? -6.941 25.231 21.029 1.00 49.47 106 SER A N 1
ATOM 775 C CA . SER A 1 107 ? -8.347 24.867 20.794 1.00 48.78 106 SER A CA 1
ATOM 776 C C . SER A 1 107 ? -8.479 23.564 20.017 1.00 47.86 106 SER A C 1
ATOM 777 O O . SER A 1 107 ? -9.221 23.499 19.027 1.00 48.59 106 SER A O 1
ATOM 780 N N . ALA A 1 108 ? -7.763 22.531 20.469 1.00 46.08 107 ALA A N 1
ATOM 781 C CA . ALA A 1 108 ? -7.749 21.240 19.787 1.00 44.02 107 ALA A CA 1
ATOM 782 C C . ALA A 1 108 ? -7.949 20.080 20.753 1.00 42.80 107 ALA A C 1
ATOM 783 O O . ALA A 1 108 ? -7.155 19.891 21.681 1.00 42.60 107 ALA A O 1
ATOM 785 N N . ARG A 1 109 ? -9.019 19.316 20.526 1.00 40.91 108 ARG A N 1
ATOM 786 C CA . ARG A 1 109 ? -9.265 18.073 21.251 1.00 39.73 108 ARG A CA 1
ATOM 787 C C . ARG A 1 109 ? -8.514 16.930 20.574 1.00 38.76 108 ARG A C 1
ATOM 788 O O . ARG A 1 109 ? -9.097 16.130 19.831 1.00 38.88 108 ARG A O 1
ATOM 796 N N . VAL A 1 110 ? -7.209 16.879 20.827 1.00 37.72 109 VAL A N 1
ATOM 797 C CA . VAL A 1 110 ? -6.318 15.941 20.167 1.00 36.55 109 VAL A CA 1
ATOM 798 C C . VAL A 1 110 ? -5.663 14.995 21.164 1.00 35.95 109 VAL A C 1
ATOM 799 O O . VAL A 1 110 ? -5.773 15.184 22.380 1.00 35.53 109 VAL A O 1
ATOM 803 N N . ALA A 1 111 ? -5.005 13.964 20.633 1.00 35.11 110 ALA A N 1
ATOM 804 C CA . ALA A 1 111 ? -4.213 13.038 21.448 1.00 34.42 110 ALA A CA 1
ATOM 805 C C . ALA A 1 111 ? -2.801 13.579 21.660 1.00 33.54 110 ALA A C 1
ATOM 806 O O . ALA A 1 111 ? -2.277 14.328 20.818 1.00 32.99 110 ALA A O 1
ATOM 808 N N . ILE A 1 112 ? -2.184 13.202 22.779 1.00 32.52 111 ILE A N 1
ATOM 809 C CA . ILE A 1 112 ? -0.735 13.374 22.905 1.00 31.43 111 ILE A CA 1
ATOM 810 C C . ILE A 1 112 ? -0.123 12.027 22.530 1.00 31.66 111 ILE A C 1
ATOM 811 O O . ILE A 1 112 ? 0.214 11.201 23.389 1.00 31.49 111 ILE A O 1
ATOM 816 N N . SER A 1 113 ? -0.010 11.805 21.224 1.00 31.56 112 SER A N 1
ATOM 817 C CA . SER A 1 113 ? 0.376 10.493 20.688 1.00 31.96 112 SER A CA 1
ATOM 818 C C . SER A 1 113 ? 1.757 10.006 21.158 1.00 31.82 112 SER A C 1
ATOM 819 O O . SER A 1 113 ? 1.956 8.817 21.388 1.00 32.11 112 SER A O 1
ATOM 822 N N . ALA A 1 114 ? 2.705 10.927 21.295 1.00 31.70 113 ALA A N 1
ATOM 823 C CA . ALA A 1 114 ? 4.042 10.569 21.744 1.00 31.79 113 ALA A CA 1
ATOM 824 C C . ALA A 1 114 ? 3.970 9.909 23.127 1.00 31.65 113 ALA A C 1
ATOM 825 O O . ALA A 1 114 ? 4.817 9.096 23.472 1.00 31.96 113 ALA A O 1
ATOM 827 N N . LYS A 1 115 ? 2.946 10.268 23.891 1.00 31.68 114 LYS A N 1
ATOM 828 C CA . LYS A 1 115 ? 2.738 9.767 25.234 1.00 32.48 114 LYS A CA 1
ATOM 829 C C . LYS A 1 115 ? 2.020 8.411 25.222 1.00 32.84 114 LYS A C 1
ATOM 830 O O . LYS A 1 115 ? 2.422 7.497 25.946 1.00 33.36 114 LYS A O 1
ATOM 836 N N . VAL A 1 116 ? 0.982 8.275 24.393 1.00 33.17 115 VAL A N 1
ATOM 837 C CA . VAL A 1 116 ? 0.355 6.972 24.151 1.00 32.94 115 VAL A CA 1
ATOM 838 C C . VAL A 1 116 ? 1.446 5.950 23.825 1.00 32.81 115 VAL A C 1
ATOM 839 O O . VAL A 1 116 ? 1.476 4.871 24.415 1.00 33.35 115 VAL A O 1
ATOM 843 N N . VAL A 1 117 ? 2.335 6.311 22.897 1.00 32.72 116 VAL A N 1
ATOM 844 C CA . VAL A 1 117 ? 3.504 5.491 22.525 1.00 32.39 116 VAL A CA 1
ATOM 845 C C . VAL A 1 117 ? 4.459 5.201 23.691 1.00 32.04 116 VAL A C 1
ATOM 846 O O . VAL A 1 117 ? 4.910 4.067 23.850 1.00 31.51 116 VAL A O 1
ATOM 850 N N . ALA A 1 118 ? 4.770 6.209 24.502 1.00 31.90 117 ALA A N 1
ATOM 851 C CA . ALA A 1 118 ? 5.594 5.965 25.699 1.00 32.18 117 ALA A CA 1
ATOM 852 C C . ALA A 1 118 ? 4.947 4.915 26.598 1.00 32.24 117 ALA A C 1
ATOM 853 O O . ALA A 1 118 ? 5.606 3.952 27.007 1.00 31.96 117 ALA A O 1
ATOM 855 N N . ASN A 1 119 ? 3.654 5.104 26.881 1.00 32.15 118 ASN A N 1
ATOM 856 C CA . ASN A 1 119 ? 2.860 4.147 27.653 1.00 32.25 118 ASN A CA 1
ATOM 857 C C . ASN A 1 119 ? 2.853 2.747 27.041 1.00 32.31 118 ASN A C 1
ATOM 858 O O . ASN A 1 119 ? 3.067 1.756 27.756 1.00 32.69 118 ASN A O 1
ATOM 863 N N . MET A 1 120 ? 2.589 2.668 25.731 1.00 32.08 119 MET A N 1
ATOM 864 C CA . MET A 1 120 ? 2.605 1.394 24.998 1.00 31.63 119 MET A CA 1
ATOM 865 C C . MET A 1 120 ? 3.915 0.642 25.202 1.00 31.89 119 MET A C 1
ATOM 866 O O . MET A 1 120 ? 3.912 -0.511 25.599 1.00 32.42 119 MET A O 1
ATOM 871 N N . LEU A 1 121 ? 5.028 1.303 24.918 1.00 32.26 120 LEU A N 1
ATOM 872 C CA . LEU A 1 121 ? 6.364 0.713 25.027 1.00 32.70 120 LEU A CA 1
ATOM 873 C C . LEU A 1 121 ? 6.623 0.135 26.419 1.00 33.41 120 LEU A C 1
ATOM 874 O O . LEU A 1 121 ? 7.118 -0.990 26.558 1.00 33.30 120 LEU A O 1
ATOM 879 N N . GLU A 1 122 ? 6.273 0.907 27.443 1.00 34.33 121 GLU A N 1
ATOM 880 C CA . GLU A 1 122 ? 6.470 0.498 28.834 1.00 35.33 121 GLU A CA 1
ATOM 881 C C . GLU A 1 122 ? 5.615 -0.703 29.211 1.00 35.01 121 GLU A C 1
ATOM 882 O O . GLU A 1 122 ? 6.103 -1.618 29.892 1.00 35.03 121 GLU A O 1
ATOM 888 N N . ILE A 1 123 ? 4.358 -0.703 28.757 1.00 34.50 122 ILE A N 1
ATOM 889 C CA . ILE A 1 123 ? 3.441 -1.820 29.001 1.00 34.31 122 ILE A CA 1
ATOM 890 C C . ILE A 1 123 ? 3.861 -3.080 28.232 1.00 33.95 122 ILE A C 1
ATOM 891 O O . ILE A 1 123 ? 3.560 -4.197 28.651 1.00 33.66 122 ILE A O 1
ATOM 896 N N . ALA A 1 124 ? 4.563 -2.898 27.110 1.00 33.86 123 ALA A N 1
ATOM 897 C CA . ALA A 1 124 ? 5.071 -4.031 26.328 1.00 34.13 123 ALA A CA 1
ATOM 898 C C . ALA A 1 124 ? 6.180 -4.755 27.070 1.00 34.43 123 ALA A C 1
ATOM 899 O O . ALA A 1 124 ? 6.400 -5.956 26.848 1.00 34.93 123 ALA A O 1
ATOM 901 N N . GLY A 1 125 ? 6.890 -4.013 27.921 1.00 34.44 124 GLY A N 1
ATOM 902 C CA . GLY A 1 125 ? 8.010 -4.549 28.695 1.00 34.61 124 GLY A CA 1
ATOM 903 C C . GLY A 1 125 ? 9.346 -3.858 28.457 1.00 34.75 124 GLY A C 1
ATOM 904 O O . GLY A 1 125 ? 10.378 -4.353 28.905 1.00 34.24 124 GLY A O 1
ATOM 905 N N . VAL A 1 126 ? 9.340 -2.725 27.741 1.00 34.97 125 VAL A N 1
ATOM 906 C CA . VAL A 1 126 ? 10.578 -1.999 27.485 1.00 35.01 125 VAL A CA 1
ATOM 907 C C . VAL A 1 126 ? 11.060 -1.356 28.782 1.00 35.60 125 VAL A C 1
ATOM 908 O O . VAL A 1 126 ? 10.270 -0.772 29.528 1.00 35.46 125 VAL A O 1
ATOM 912 N N . GLU A 1 127 ? 12.362 -1.487 29.029 1.00 36.04 126 GLU A N 1
ATOM 913 C CA . GLU A 1 127 ? 12.982 -1.058 30.266 1.00 36.55 126 GLU A CA 1
ATOM 914 C C . GLU A 1 127 ? 13.869 0.168 30.092 1.00 36.81 126 GLU A C 1
ATOM 915 O O . GLU A 1 127 ? 14.132 0.875 31.064 1.00 37.06 126 GLU A O 1
ATOM 921 N N . ARG A 1 128 ? 14.335 0.415 28.868 1.00 36.82 127 ARG A N 1
ATOM 922 C CA . ARG A 1 128 ? 15.261 1.526 28.594 1.00 37.34 127 ARG A CA 1
ATOM 923 C C . ARG A 1 128 ? 15.084 1.963 27.161 1.00 36.78 127 ARG A C 1
ATOM 924 O O . ARG A 1 128 ? 14.938 1.133 26.276 1.00 36.90 127 ARG A O 1
ATOM 932 N N . ILE A 1 129 ? 15.124 3.270 26.934 1.00 36.50 128 ILE A N 1
ATOM 933 C CA . ILE A 1 129 ? 14.966 3.818 25.600 1.00 36.32 128 ILE A CA 1
ATOM 934 C C . ILE A 1 129 ? 16.285 4.435 25.158 1.00 36.31 128 ILE A C 1
ATOM 935 O O . ILE A 1 129 ? 16.934 5.124 25.945 1.00 36.31 128 ILE A O 1
ATOM 940 N N . ILE A 1 130 ? 16.688 4.154 23.916 1.00 36.29 129 ILE A N 1
ATOM 941 C CA . ILE A 1 130 ? 17.750 4.907 23.236 1.00 36.30 129 ILE A CA 1
ATOM 942 C C . ILE A 1 130 ? 17.129 5.556 22.004 1.00 36.78 129 ILE A C 1
ATOM 943 O O . ILE A 1 130 ? 16.491 4.879 21.195 1.00 37.59 129 ILE A O 1
ATOM 948 N N . THR A 1 131 ? 17.316 6.863 21.863 1.00 36.69 130 THR A N 1
ATOM 949 C CA . THR A 1 131 ? 16.804 7.594 20.712 1.00 37.03 130 THR A CA 1
ATOM 950 C C . THR A 1 131 ? 17.802 8.670 20.255 1.00 37.45 130 THR A C 1
ATOM 951 O O . THR A 1 131 ? 18.732 9.012 20.986 1.00 37.03 130 THR A O 1
ATOM 955 N N . MET A 1 132 ? 17.599 9.198 19.052 1.00 37.90 131 MET A N 1
ATOM 956 C CA . MET A 1 132 ? 18.540 10.131 18.453 1.00 38.91 131 MET A CA 1
ATOM 957 C C . MET A 1 132 ? 17.838 11.415 18.047 1.00 38.87 131 MET A C 1
ATOM 958 O O . MET A 1 132 ? 16.852 11.391 17.292 1.00 38.77 131 MET A O 1
ATOM 963 N N . ASP A 1 133 ? 18.368 12.533 18.539 1.00 39.34 132 ASP A N 1
ATOM 964 C CA . ASP A 1 133 ? 17.841 13.873 18.265 1.00 39.68 132 ASP A CA 1
ATOM 965 C C . ASP A 1 133 ? 16.339 13.921 18.401 1.00 40.22 132 ASP A C 1
ATOM 966 O O . ASP A 1 133 ? 15.627 14.307 17.472 1.00 40.39 132 ASP A O 1
ATOM 971 N N . LEU A 1 134 ? 15.877 13.498 19.577 1.00 40.65 133 LEU A N 1
ATOM 972 C CA . LEU A 1 134 ? 14.475 13.549 19.953 1.00 41.35 133 LEU A CA 1
ATOM 973 C C . LEU A 1 134 ? 13.920 14.947 19.745 1.00 41.67 133 LEU A C 1
ATOM 974 O O . LEU A 1 134 ? 14.522 15.931 20.169 1.00 42.16 133 LEU A O 1
ATOM 979 N N . HIS A 1 135 ? 12.760 15.016 19.101 1.00 42.27 134 HIS A N 1
ATOM 980 C CA . HIS A 1 135 ? 12.209 16.264 18.586 1.00 42.62 134 HIS A CA 1
ATOM 981 C C . HIS A 1 135 ? 11.899 17.294 19.668 1.00 42.62 134 HIS A C 1
ATOM 982 O O . HIS A 1 135 ? 12.041 18.499 19.441 1.00 42.85 134 HIS A O 1
ATOM 989 N N . ALA A 1 136 ? 11.445 16.814 20.822 1.00 42.26 135 ALA A N 1
ATOM 990 C CA . ALA A 1 136 ? 11.175 17.658 21.967 1.00 41.86 135 ALA A CA 1
ATOM 991 C C . ALA A 1 136 ? 11.712 16.952 23.197 1.00 41.86 135 ALA A C 1
ATOM 992 O O . ALA A 1 136 ? 11.344 15.813 23.470 1.00 42.47 135 ALA A O 1
ATOM 994 N N . ASP A 1 137 ? 12.587 17.632 23.933 1.00 41.50 136 ASP A N 1
ATOM 995 C CA . ASP A 1 137 ? 13.199 17.087 25.145 1.00 41.23 136 ASP A CA 1
ATOM 996 C C . ASP A 1 137 ? 12.184 16.673 26.213 1.00 40.17 136 ASP A C 1
ATOM 997 O O . ASP A 1 137 ? 12.467 15.803 27.046 1.00 39.57 136 ASP A O 1
ATOM 1002 N N . GLN A 1 138 ? 11.011 17.309 26.177 1.00 39.03 137 GLN A N 1
ATOM 1003 C CA . GLN A 1 138 ? 9.942 17.057 27.138 1.00 38.19 137 GLN A CA 1
ATOM 1004 C C . GLN A 1 138 ? 9.398 15.622 27.004 1.00 37.52 137 GLN A C 1
ATOM 1005 O O . GLN A 1 138 ? 8.789 15.094 27.937 1.00 37.32 137 GLN A O 1
ATOM 1011 N N . ILE A 1 139 ? 9.634 14.994 25.852 1.00 36.58 138 ILE A N 1
ATOM 1012 C CA . ILE A 1 139 ? 9.214 13.604 25.648 1.00 36.08 138 ILE A CA 1
ATOM 1013 C C . ILE A 1 139 ? 9.863 12.641 26.655 1.00 36.15 138 ILE A C 1
ATOM 1014 O O . ILE A 1 139 ? 9.232 11.677 27.082 1.00 36.21 138 ILE A O 1
ATOM 1019 N N . GLN A 1 140 ? 11.113 12.906 27.038 1.00 36.12 139 GLN A N 1
ATOM 1020 C CA . GLN A 1 140 ? 11.764 12.148 28.111 1.00 36.20 139 GLN A CA 1
ATOM 1021 C C . GLN A 1 140 ? 10.866 11.987 29.351 1.00 35.99 139 GLN A C 1
ATOM 1022 O O . GLN A 1 140 ? 10.868 10.922 29.980 1.00 35.94 139 GLN A O 1
ATOM 1028 N N . GLY A 1 141 ? 10.104 13.039 29.680 1.00 35.54 140 GLY A N 1
ATOM 1029 C CA . GLY A 1 141 ? 9.174 13.035 30.815 1.00 35.23 140 GLY A CA 1
ATOM 1030 C C . GLY A 1 141 ? 7.869 12.285 30.573 1.00 35.11 140 GLY A C 1
ATOM 1031 O O . GLY A 1 141 ? 7.029 12.208 31.458 1.00 35.44 140 GLY A O 1
ATOM 1032 N N . PHE A 1 142 ? 7.693 11.728 29.379 1.00 34.84 141 PHE A N 1
ATOM 1033 C CA . PHE A 1 142 ? 6.540 10.888 29.078 1.00 34.69 141 PHE A CA 1
ATOM 1034 C C . PHE A 1 142 ? 6.780 9.449 29.550 1.00 34.52 141 PHE A C 1
ATOM 1035 O O . PHE A 1 142 ? 5.837 8.682 29.743 1.00 34.51 141 PHE A O 1
ATOM 1043 N N . PHE A 1 143 ? 8.053 9.115 29.735 1.00 34.27 142 PHE A N 1
ATOM 1044 C CA . PHE A 1 143 ? 8.503 7.818 30.213 1.00 34.00 142 PHE A CA 1
ATOM 1045 C C . PHE A 1 143 ? 8.828 7.866 31.696 1.00 34.65 142 PHE A C 1
ATOM 1046 O O . PHE A 1 143 ? 9.287 8.900 32.212 1.00 34.41 142 PHE A O 1
ATOM 1054 N N . ASP A 1 144 ? 8.607 6.744 32.379 1.00 35.21 143 ASP A N 1
ATOM 1055 C CA . ASP A 1 144 ? 9.160 6.547 33.731 1.00 36.22 143 ASP A CA 1
ATOM 1056 C C . ASP A 1 144 ? 10.300 5.554 33.706 1.00 35.69 143 ASP A C 1
ATOM 1057 O O . ASP A 1 144 ? 10.708 5.057 34.740 1.00 36.54 143 ASP A O 1
ATOM 1062 N N . ILE A 1 145 ? 10.789 5.253 32.510 1.00 35.59 144 ILE A N 1
ATOM 1063 C CA . ILE A 1 145 ? 11.984 4.436 32.330 1.00 35.01 144 ILE A CA 1
ATOM 1064 C C . ILE A 1 145 ? 13.089 5.358 31.832 1.00 35.49 144 ILE A C 1
ATOM 1065 O O . ILE A 1 145 ? 12.786 6.429 31.302 1.00 35.26 144 ILE A O 1
ATOM 1070 N N . PRO A 1 146 ? 14.371 4.990 32.060 1.00 35.98 145 PRO A N 1
ATOM 1071 C CA . PRO A 1 146 ? 15.480 5.794 31.539 1.00 35.85 145 PRO A CA 1
ATOM 1072 C C . PRO A 1 146 ? 15.440 5.988 30.024 1.00 36.27 145 PRO A C 1
ATOM 1073 O O . PRO A 1 146 ? 15.083 5.073 29.275 1.00 36.44 145 PRO A O 1
ATOM 1077 N N . VAL A 1 147 ? 15.789 7.194 29.589 1.00 36.52 146 VAL A N 1
ATOM 1078 C CA . VAL A 1 147 ? 15.801 7.545 28.178 1.00 36.72 146 VAL A CA 1
ATOM 1079 C C . VAL A 1 147 ? 17.138 8.186 27.837 1.00 37.39 146 VAL A C 1
ATOM 1080 O O . VAL A 1 147 ? 17.524 9.198 28.429 1.00 37.14 146 VAL A O 1
ATOM 1084 N N . ASP A 1 148 ? 17.854 7.587 26.896 1.00 37.94 147 ASP A N 1
ATOM 1085 C CA . ASP A 1 148 ? 19.095 8.185 26.432 1.00 38.66 147 ASP A CA 1
ATOM 1086 C C . ASP A 1 148 ? 18.919 8.753 25.038 1.00 38.58 147 ASP A C 1
ATOM 1087 O O . ASP A 1 148 ? 18.758 8.009 24.071 1.00 38.41 147 ASP A O 1
ATOM 1092 N N . ASN A 1 149 ? 18.900 10.084 24.976 1.00 38.80 148 ASN A N 1
ATOM 1093 C CA . ASN A 1 149 ? 18.849 10.849 23.739 1.00 39.14 148 ASN A CA 1
ATOM 1094 C C . ASN A 1 149 ? 20.255 11.234 23.271 1.00 39.47 148 ASN A C 1
ATOM 1095 O O . ASN A 1 149 ? 20.909 12.071 23.887 1.00 39.75 148 ASN A O 1
ATOM 1100 N N . ILE A 1 150 ? 20.710 10.611 22.185 1.00 40.04 149 ILE A N 1
ATOM 1101 C CA . ILE A 1 150 ? 22.033 10.870 21.606 1.00 40.44 149 ILE A CA 1
ATOM 1102 C C . ILE A 1 150 ? 21.950 11.794 20.387 1.00 41.14 149 ILE A C 1
ATOM 1103 O O . ILE A 1 150 ? 20.935 11.842 19.697 1.00 40.97 149 ILE A O 1
ATOM 1108 N N . TYR A 1 151 ? 23.019 12.538 20.129 1.00 41.93 150 TYR A N 1
ATOM 1109 C CA . TYR A 1 151 ? 22.999 13.540 19.062 1.00 42.78 150 TYR A CA 1
ATOM 1110 C C . TYR A 1 151 ? 23.823 13.096 17.869 1.00 43.15 150 TYR A C 1
ATOM 1111 O O . TYR A 1 151 ? 24.865 12.468 18.030 1.00 43.13 150 TYR A O 1
ATOM 1120 N N . ALA A 1 152 ? 23.335 13.403 16.671 1.00 43.91 151 ALA A N 1
ATOM 1121 C CA . ALA A 1 152 ? 24.056 13.075 15.442 1.00 44.61 151 ALA A CA 1
ATOM 1122 C C . ALA A 1 152 ? 24.989 14.219 15.010 1.00 45.46 151 ALA A C 1
ATOM 1123 O O . ALA A 1 152 ? 25.612 14.151 13.946 1.00 45.48 151 ALA A O 1
ATOM 1125 N N . THR A 1 153 ? 25.098 15.257 15.841 1.00 46.64 152 THR A N 1
ATOM 1126 C CA . THR A 1 153 ? 25.997 16.384 15.556 1.00 48.18 152 THR A CA 1
ATOM 1127 C C . THR A 1 153 ? 27.432 15.952 15.167 1.00 48.85 152 THR A C 1
ATOM 1128 O O . THR A 1 153 ? 27.954 16.453 14.171 1.00 48.98 152 THR A O 1
ATOM 1132 N N . PRO A 1 154 ? 28.058 15.012 15.923 1.00 49.52 153 PRO A N 1
ATOM 1133 C CA . PRO A 1 154 ? 29.402 14.541 15.548 1.00 49.96 153 PRO A CA 1
ATOM 1134 C C . PRO A 1 154 ? 29.534 14.040 14.107 1.00 50.44 153 PRO A C 1
ATOM 1135 O O . PRO A 1 154 ? 30.521 14.349 13.441 1.00 50.68 153 PRO A O 1
ATOM 1139 N N . ILE A 1 155 ? 28.568 13.267 13.626 1.00 50.99 154 ILE A N 1
ATOM 1140 C CA . ILE A 1 155 ? 28.672 12.735 12.269 1.00 51.37 154 ILE A CA 1
ATOM 1141 C C . ILE A 1 155 ? 28.300 13.765 11.198 1.00 51.28 154 ILE A C 1
ATOM 1142 O O . ILE A 1 155 ? 28.865 13.744 10.098 1.00 51.53 154 ILE A O 1
ATOM 1147 N N . LEU A 1 156 ? 27.381 14.671 11.534 1.00 51.07 155 LEU A N 1
ATOM 1148 C CA . LEU A 1 156 ? 27.015 15.780 10.649 1.00 50.96 155 LEU A CA 1
ATOM 1149 C C . LEU A 1 156 ? 28.139 16.828 10.561 1.00 51.40 155 LEU A C 1
ATOM 1150 O O . LEU A 1 156 ? 28.545 17.211 9.471 1.00 50.84 155 LEU A O 1
ATOM 1155 N N . LEU A 1 157 ? 28.641 17.271 11.714 1.00 52.34 156 LEU A N 1
ATOM 1156 C CA . LEU A 1 157 ? 29.755 18.226 11.775 1.00 53.29 156 LEU A CA 1
ATOM 1157 C C . LEU A 1 157 ? 31.058 17.634 11.254 1.00 53.80 156 LEU A C 1
ATOM 1158 O O . LEU A 1 157 ? 31.866 18.346 10.655 1.00 53.99 156 LEU A O 1
ATOM 1163 N N . GLY A 1 158 ? 31.258 16.338 11.482 1.00 54.30 157 GLY A N 1
ATOM 1164 C CA . GLY A 1 158 ? 32.375 15.617 10.868 1.00 54.99 157 GLY A CA 1
ATOM 1165 C C . GLY A 1 158 ? 32.429 15.855 9.364 1.00 55.31 157 GLY A C 1
ATOM 1166 O O . GLY A 1 158 ? 33.459 16.281 8.827 1.00 55.64 157 GLY A O 1
ATOM 1167 N N . ASP A 1 159 ? 31.310 15.592 8.693 1.00 55.57 158 ASP A N 1
ATOM 1168 C CA . ASP A 1 159 ? 31.197 15.754 7.242 1.00 55.82 158 ASP A CA 1
ATOM 1169 C C . ASP A 1 159 ? 31.326 17.211 6.807 1.00 56.69 158 ASP A C 1
ATOM 1170 O O . ASP A 1 159 ? 31.931 17.500 5.777 1.00 56.76 158 ASP A O 1
ATOM 1175 N N . LEU A 1 160 ? 30.742 18.117 7.589 1.00 57.87 159 LEU A N 1
ATOM 1176 C CA . LEU A 1 160 ? 30.764 19.546 7.282 1.00 59.21 159 LEU A CA 1
ATOM 1177 C C . LEU A 1 160 ? 32.199 20.090 7.250 1.00 60.33 159 LEU A C 1
ATOM 1178 O O . LEU A 1 160 ? 32.585 20.777 6.300 1.00 60.28 159 LEU A O 1
ATOM 1183 N N . ARG A 1 161 ? 32.972 19.771 8.289 1.00 61.78 160 ARG A N 1
ATOM 1184 C CA . ARG A 1 161 ? 34.383 20.152 8.377 1.00 63.45 160 ARG A CA 1
ATOM 1185 C C . ARG A 1 161 ? 35.226 19.469 7.302 1.00 64.17 160 ARG A C 1
ATOM 1186 O O . ARG A 1 161 ? 36.207 20.039 6.831 1.00 64.38 160 ARG A O 1
ATOM 1194 N N . LYS A 1 162 ? 34.831 18.255 6.920 1.00 65.35 161 LYS A N 1
ATOM 1195 C CA . LYS A 1 162 ? 35.538 17.461 5.911 1.00 66.49 161 LYS A CA 1
ATOM 1196 C C . LYS A 1 162 ? 35.617 18.135 4.540 1.00 67.08 161 LYS A C 1
ATOM 1197 O O . LYS A 1 162 ? 36.452 17.761 3.711 1.00 67.34 161 LYS A O 1
ATOM 1203 N N . GLN A 1 163 ? 34.769 19.128 4.294 1.00 67.85 162 GLN A N 1
ATOM 1204 C CA . GLN A 1 163 ? 34.804 19.821 3.002 1.00 68.86 162 GLN A CA 1
ATOM 1205 C C . GLN A 1 163 ? 35.048 21.317 3.068 1.00 69.55 162 GLN A C 1
ATOM 1206 O O . GLN A 1 163 ? 34.629 22.051 2.171 1.00 69.77 162 GLN A O 1
ATOM 1212 N N . ASN A 1 164 ? 35.676 21.756 4.131 1.00 70.40 163 ASN A N 1
ATOM 1213 C CA . ASN A 1 164 ? 36.207 23.082 4.208 1.00 71.17 163 ASN A CA 1
ATOM 1214 C C . ASN A 1 164 ? 35.538 24.060 3.302 1.00 71.55 163 ASN A C 1
ATOM 1215 O O . ASN A 1 164 ? 36.126 24.508 2.357 1.00 71.60 163 ASN A O 1
ATOM 1220 N N . TYR A 1 165 ? 34.315 24.411 3.618 1.00 72.08 164 TYR A N 1
ATOM 1221 C CA . TYR A 1 165 ? 33.577 25.411 2.854 1.00 72.72 164 TYR A CA 1
ATOM 1222 C C . TYR A 1 165 ? 34.103 26.826 3.117 1.00 73.49 164 TYR A C 1
ATOM 1223 O O . TYR A 1 165 ? 34.405 27.178 4.264 1.00 73.58 164 TYR A O 1
ATOM 1232 N N . PRO A 1 166 ? 34.242 27.629 2.045 1.00 74.24 165 PRO A N 1
ATOM 1233 C CA . PRO A 1 166 ? 34.684 29.016 2.184 1.00 74.82 165 PRO A CA 1
ATOM 1234 C C . PRO A 1 166 ? 33.601 29.926 2.762 1.00 75.34 165 PRO A C 1
ATOM 1235 O O . PRO A 1 166 ? 32.450 29.870 2.323 1.00 75.46 165 PRO A O 1
ATOM 1239 N N . ASP A 1 167 ? 33.980 30.749 3.740 1.00 76.00 166 ASP A N 1
ATOM 1240 C CA . ASP A 1 167 ? 33.110 31.797 4.301 1.00 76.65 166 ASP A CA 1
ATOM 1241 C C . ASP A 1 167 ? 31.815 31.232 4.877 1.00 76.82 166 ASP A C 1
ATOM 1242 O O . ASP A 1 167 ? 30.716 31.675 4.527 1.00 76.99 166 ASP A O 1
ATOM 1247 N N . LEU A 1 168 ? 31.960 30.258 5.770 1.00 77.03 167 LEU A N 1
ATOM 1248 C CA . LEU A 1 168 ? 30.826 29.524 6.322 1.00 77.17 167 LEU A CA 1
ATOM 1249 C C . LEU A 1 168 ? 29.939 30.402 7.198 1.00 77.38 167 LEU A C 1
ATOM 1250 O O . LEU A 1 168 ? 30.438 31.197 7.991 1.00 77.49 167 LEU A O 1
ATOM 1255 N N . LEU A 1 169 ? 28.625 30.250 7.039 1.00 77.65 168 LEU A N 1
ATOM 1256 C CA . LEU A 1 169 ? 27.652 30.960 7.864 1.00 77.85 168 LEU A CA 1
ATOM 1257 C C . LEU A 1 169 ? 26.467 30.070 8.254 1.00 78.10 168 LEU A C 1
ATOM 1258 O O . LEU A 1 169 ? 25.713 29.613 7.393 1.00 78.04 168 LEU A O 1
ATOM 1263 N N . VAL A 1 170 ? 26.318 29.841 9.558 1.00 78.49 169 VAL A N 1
ATOM 1264 C CA . VAL A 1 170 ? 25.183 29.106 10.123 1.00 78.97 169 VAL A CA 1
ATOM 1265 C C . VAL A 1 170 ? 23.910 29.949 10.061 1.00 79.45 169 VAL A C 1
ATOM 1266 O O . VAL A 1 170 ? 23.888 31.086 10.526 1.00 79.56 169 VAL A O 1
ATOM 1270 N N . VAL A 1 171 ? 22.853 29.380 9.486 1.00 80.17 170 VAL A N 1
ATOM 1271 C CA . VAL A 1 171 ? 21.583 30.084 9.310 1.00 80.82 170 VAL A CA 1
ATOM 1272 C C . VAL A 1 171 ? 20.454 29.405 10.089 1.00 81.62 170 VAL A C 1
ATOM 1273 O O . VAL A 1 171 ? 20.283 28.185 10.023 1.00 81.62 170 VAL A O 1
ATOM 1277 N N . SER A 1 172 ? 19.702 30.203 10.842 1.00 82.76 171 SER A N 1
ATOM 1278 C CA . SER A 1 172 ? 18.454 29.740 11.441 1.00 83.94 171 SER A CA 1
ATOM 1279 C C . SER A 1 172 ? 17.299 30.083 10.498 1.00 84.91 171 SER A C 1
ATOM 1280 O O . SER A 1 172 ? 17.056 31.265 10.219 1.00 85.10 171 SER A O 1
ATOM 1283 N N . PRO A 1 173 ? 16.599 29.055 9.979 1.00 85.78 172 PRO A N 1
ATOM 1284 C CA . PRO A 1 173 ? 15.458 29.327 9.106 1.00 86.51 172 PRO A CA 1
ATOM 1285 C C . PRO A 1 173 ? 14.222 29.748 9.906 1.00 87.40 172 PRO A C 1
ATOM 1286 O O . PRO A 1 173 ? 13.750 30.883 9.759 1.00 87.39 172 PRO A O 1
ATOM 1290 N N . ASP A 1 174 ? 13.724 28.842 10.752 1.00 88.40 173 ASP A N 1
ATOM 1291 C CA . ASP A 1 174 ? 12.575 29.106 11.620 1.00 89.30 173 ASP A CA 1
ATOM 1292 C C . ASP A 1 174 ? 12.981 29.918 12.849 1.00 89.83 173 ASP A C 1
ATOM 1293 O O . ASP A 1 174 ? 14.134 29.860 13.295 1.00 89.95 173 ASP A O 1
ATOM 1298 N N . VAL A 1 175 ? 12.020 30.670 13.385 1.00 90.43 174 VAL A N 1
ATOM 1299 C CA . VAL A 1 175 ? 12.227 31.480 14.591 1.00 90.88 174 VAL A CA 1
ATOM 1300 C C . VAL A 1 175 ? 12.429 30.625 15.848 1.00 91.25 174 VAL A C 1
ATOM 1301 O O . VAL A 1 175 ? 13.039 31.075 16.823 1.00 91.19 174 VAL A O 1
ATOM 1305 N N . GLY A 1 176 ? 11.927 29.390 15.803 1.00 91.71 175 GLY A N 1
ATOM 1306 C CA . GLY A 1 176 ? 11.980 28.464 16.935 1.00 92.15 175 GLY A CA 1
ATOM 1307 C C . GLY A 1 176 ? 13.388 28.156 17.409 1.00 92.46 175 GLY A C 1
ATOM 1308 O O . GLY A 1 176 ? 13.760 28.483 18.544 1.00 92.48 175 GLY A O 1
ATOM 1309 N N . GLY A 1 177 ? 14.175 27.539 16.530 1.00 92.61 176 GLY A N 1
ATOM 1310 C CA . GLY A 1 177 ? 15.528 27.106 16.876 1.00 92.72 176 GLY A CA 1
ATOM 1311 C C . GLY A 1 177 ? 16.637 28.108 16.606 1.00 92.70 176 GLY A C 1
ATOM 1312 O O . GLY A 1 177 ? 17.731 27.719 16.182 1.00 92.83 176 GLY A O 1
ATOM 1313 N N . VAL A 1 178 ? 16.366 29.392 16.854 1.00 92.59 177 VAL A N 1
ATOM 1314 C CA . VAL A 1 178 ? 17.385 30.446 16.722 1.00 92.43 177 VAL A CA 1
ATOM 1315 C C . VAL A 1 178 ? 18.435 30.323 17.831 1.00 92.16 177 VAL A C 1
ATOM 1316 O O . VAL A 1 178 ? 19.609 30.655 17.633 1.00 92.17 177 VAL A O 1
ATOM 1320 N N . VAL A 1 179 ? 18.002 29.826 18.988 1.00 91.86 178 VAL A N 1
ATOM 1321 C CA . VAL A 1 179 ? 18.882 29.625 20.136 1.00 91.45 178 VAL A CA 1
ATOM 1322 C C . VAL A 1 179 ? 20.021 28.652 19.796 1.00 91.11 178 VAL A C 1
ATOM 1323 O O . VAL A 1 179 ? 21.192 29.028 19.864 1.00 91.09 178 VAL A O 1
ATOM 1327 N N . ARG A 1 180 ? 19.675 27.423 19.409 1.00 90.67 179 ARG A N 1
ATOM 1328 C CA . ARG A 1 180 ? 20.679 26.397 19.100 1.00 90.35 179 ARG A CA 1
ATOM 1329 C C . ARG A 1 180 ? 21.444 26.635 17.794 1.00 89.70 179 ARG A C 1
ATOM 1330 O O . ARG A 1 180 ? 22.492 26.026 17.564 1.00 89.60 179 ARG A O 1
ATOM 1338 N N . ALA A 1 181 ? 20.922 27.527 16.953 1.00 88.98 180 ALA A N 1
ATOM 1339 C CA . ALA A 1 181 ? 21.626 27.966 15.752 1.00 88.28 180 ALA A CA 1
ATOM 1340 C C . ALA A 1 181 ? 22.844 28.817 16.116 1.00 87.85 180 ALA A C 1
ATOM 1341 O O . ALA A 1 181 ? 23.879 28.747 15.446 1.00 87.72 180 ALA A O 1
ATOM 1343 N N . ARG A 1 182 ? 22.708 29.612 17.181 1.00 87.29 181 ARG A N 1
ATOM 1344 C CA . ARG A 1 182 ? 23.814 30.399 17.736 1.00 86.60 181 ARG A CA 1
ATOM 1345 C C . ARG A 1 182 ? 24.845 29.488 18.407 1.00 86.34 181 ARG A C 1
ATOM 1346 O O . ARG A 1 182 ? 26.045 29.770 18.379 1.00 86.22 181 ARG A O 1
ATOM 1354 N N . ALA A 1 183 ? 24.363 28.396 19.001 1.00 85.96 182 ALA A N 1
ATOM 1355 C CA . ALA A 1 183 ? 25.224 27.395 19.637 1.00 85.67 182 ALA A CA 1
ATOM 1356 C C . ALA A 1 183 ? 26.055 26.611 18.616 1.00 85.42 182 ALA A C 1
ATOM 1357 O O . ALA A 1 183 ? 27.163 26.159 18.923 1.00 85.38 182 ALA A O 1
ATOM 1359 N N . LEU A 1 184 ? 25.510 26.457 17.409 1.00 85.07 183 LEU A N 1
ATOM 1360 C CA . LEU A 1 184 ? 26.198 25.780 16.311 1.00 84.73 183 LEU A CA 1
ATOM 1361 C C . LEU A 1 184 ? 27.276 26.692 15.736 1.00 84.60 183 LEU A C 1
ATOM 1362 O O . LEU A 1 184 ? 28.418 26.269 15.537 1.00 84.45 183 LEU A O 1
ATOM 1367 N N . ALA A 1 185 ? 26.890 27.940 15.468 1.00 84.53 184 ALA A N 1
ATOM 1368 C CA . ALA A 1 185 ? 27.789 28.971 14.951 1.00 84.39 184 ALA A CA 1
ATOM 1369 C C . ALA A 1 185 ? 28.992 29.159 15.868 1.00 84.35 184 ALA A C 1
ATOM 1370 O O . ALA A 1 185 ? 30.126 29.240 15.402 1.00 84.23 184 ALA A O 1
ATOM 1372 N N . LYS A 1 186 ? 28.721 29.213 17.173 1.00 84.42 185 LYS A N 1
ATOM 1373 C CA . LYS A 1 186 ? 29.747 29.298 18.214 1.00 84.49 185 LYS A CA 1
ATOM 1374 C C . LYS A 1 186 ? 30.747 28.148 18.100 1.00 84.35 185 LYS A C 1
ATOM 1375 O O . LYS A 1 186 ? 31.957 28.353 18.213 1.00 84.35 185 LYS A O 1
ATOM 1381 N N . GLN A 1 187 ? 30.226 26.948 17.856 1.00 84.31 186 GLN A N 1
ATOM 1382 C CA . GLN A 1 187 ? 31.035 25.738 17.770 1.00 84.24 186 GLN A CA 1
ATOM 1383 C C . GLN A 1 187 ? 31.888 25.657 16.499 1.00 84.09 186 GLN A C 1
ATOM 1384 O O . GLN A 1 187 ? 32.909 24.966 16.476 1.00 84.16 186 GLN A O 1
ATOM 1390 N N . LEU A 1 188 ? 31.463 26.352 15.447 1.00 83.93 187 LEU A N 1
ATOM 1391 C CA . LEU A 1 188 ? 32.234 26.424 14.203 1.00 83.67 187 LEU A CA 1
ATOM 1392 C C . LEU A 1 188 ? 32.955 27.767 14.085 1.00 83.61 187 LEU A C 1
ATOM 1393 O O . LEU A 1 188 ? 33.600 28.043 13.070 1.00 83.56 187 LEU A O 1
ATOM 1398 N N . ASN A 1 189 ? 32.862 28.564 15.137 1.00 83.45 188 ASN A N 1
ATOM 1399 C CA . ASN A 1 189 ? 33.205 29.975 15.114 1.00 83.34 188 ASN A CA 1
ATOM 1400 C C . ASN A 1 189 ? 32.966 30.669 13.802 1.00 83.20 188 ASN A C 1
ATOM 1401 O O . ASN A 1 189 ? 33.880 31.065 13.127 1.00 83.22 188 ASN A O 1
ATOM 1406 N N . CYS A 1 190 ? 31.702 30.845 13.486 1.00 83.00 189 CYS A N 1
ATOM 1407 C CA . CYS A 1 190 ? 31.263 31.600 12.320 1.00 82.73 189 CYS A CA 1
ATOM 1408 C C . CYS A 1 190 ? 30.014 32.418 12.663 1.00 82.77 189 CYS A C 1
ATOM 1409 O O . CYS A 1 190 ? 29.501 32.342 13.783 1.00 82.69 189 CYS A O 1
ATOM 1412 N N . ASP A 1 191 ? 29.530 33.193 11.696 1.00 82.75 190 ASP A N 1
ATOM 1413 C CA . ASP A 1 191 ? 28.413 34.115 11.913 1.00 82.78 190 ASP A CA 1
ATOM 1414 C C . ASP A 1 191 ? 27.042 33.423 11.983 1.00 82.50 190 ASP A C 1
ATOM 1415 O O . ASP A 1 191 ? 26.941 32.210 11.821 1.00 82.35 190 ASP A O 1
ATOM 1420 N N . LEU A 1 192 ? 25.999 34.215 12.227 1.00 82.38 191 LEU A N 1
ATOM 1421 C CA . LEU A 1 192 ? 24.620 33.734 12.329 1.00 82.35 191 LEU A CA 1
ATOM 1422 C C . LEU A 1 192 ? 23.692 34.636 11.504 1.00 82.41 191 LEU A C 1
ATOM 1423 O O . LEU A 1 192 ? 23.929 35.842 11.400 1.00 82.61 191 LEU A O 1
ATOM 1428 N N . ALA A 1 193 ? 22.640 34.058 10.922 1.00 82.38 192 ALA A N 1
ATOM 1429 C CA . ALA A 1 193 ? 21.658 34.833 10.152 1.00 82.29 192 ALA A CA 1
ATOM 1430 C C . ALA A 1 193 ? 20.203 34.403 10.388 1.00 82.35 192 ALA A C 1
ATOM 1431 O O . ALA A 1 193 ? 19.935 33.285 10.834 1.00 82.34 192 ALA A O 1
ATOM 1433 N N . ILE A 1 194 ? 19.275 35.306 10.076 1.00 82.44 193 ILE A N 1
ATOM 1434 C CA . ILE A 1 194 ? 17.842 35.086 10.282 1.00 82.49 193 ILE A CA 1
ATOM 1435 C C . ILE A 1 194 ? 17.075 35.099 8.951 1.00 82.45 193 ILE A C 1
ATOM 1436 O O . ILE A 1 194 ? 15.850 34.938 8.909 1.00 82.29 193 ILE A O 1
ATOM 1441 N N . GLU A 1 215 ? 25.138 37.667 3.460 1.00 73.47 214 GLU A N 1
ATOM 1442 C CA . GLU A 1 215 ? 24.884 37.749 2.021 1.00 73.57 214 GLU A CA 1
ATOM 1443 C C . GLU A 1 215 ? 25.686 36.699 1.239 1.00 73.14 214 GLU A C 1
ATOM 1444 O O . GLU A 1 215 ? 25.404 35.503 1.364 1.00 73.14 214 GLU A O 1
ATOM 1450 N N . GLY A 1 216 ? 26.683 37.152 0.464 1.00 72.49 215 GLY A N 1
ATOM 1451 C CA . GLY A 1 216 ? 27.436 36.314 -0.491 1.00 71.73 215 GLY A CA 1
ATOM 1452 C C . GLY A 1 216 ? 28.260 35.184 0.105 1.00 71.20 215 GLY A C 1
ATOM 1453 O O . GLY A 1 216 ? 29.350 34.863 -0.385 1.00 71.03 215 GLY A O 1
ATOM 1454 N N . ARG A 1 217 ? 27.711 34.563 1.147 1.00 70.68 216 ARG A N 1
ATOM 1455 C CA . ARG A 1 217 ? 28.385 33.521 1.920 1.00 70.07 216 ARG A CA 1
ATOM 1456 C C . ARG A 1 217 ? 27.900 32.112 1.555 1.00 69.34 216 ARG A C 1
ATOM 1457 O O . ARG A 1 217 ? 26.964 31.945 0.764 1.00 69.27 216 ARG A O 1
ATOM 1465 N N . THR A 1 218 ? 28.558 31.110 2.136 1.00 68.41 217 THR A N 1
ATOM 1466 C CA . THR A 1 218 ? 28.118 29.720 2.068 1.00 67.45 217 THR A CA 1
ATOM 1467 C C . THR A 1 218 ? 27.281 29.416 3.314 1.00 66.76 217 THR A C 1
ATOM 1468 O O . THR A 1 218 ? 27.782 29.466 4.443 1.00 66.68 217 THR A O 1
ATOM 1472 N N . CYS A 1 219 ? 26.001 29.121 3.098 1.00 65.71 218 CYS A N 1
ATOM 1473 C CA . CYS A 1 219 ? 25.053 28.932 4.196 1.00 64.50 218 CYS A CA 1
ATOM 1474 C C . CYS A 1 219 ? 24.792 27.464 4.498 1.00 63.30 218 CYS A C 1
ATOM 1475 O O . CYS A 1 219 ? 24.424 26.692 3.610 1.00 63.17 218 CYS A O 1
ATOM 1478 N N . VAL A 1 220 ? 24.986 27.092 5.760 1.00 61.83 219 VAL A N 1
ATOM 1479 C CA . VAL A 1 220 ? 24.559 25.790 6.249 1.00 60.31 219 VAL A CA 1
ATOM 1480 C C . VAL A 1 220 ? 23.361 25.947 7.191 1.00 59.39 219 VAL A C 1
ATOM 1481 O O . VAL A 1 220 ? 23.350 26.825 8.048 1.00 59.25 219 VAL A O 1
ATOM 1485 N N . ILE A 1 221 ? 22.350 25.109 6.988 1.00 58.33 220 ILE A N 1
ATOM 1486 C CA . ILE A 1 221 ? 21.209 24.980 7.894 1.00 57.42 220 ILE A CA 1
ATOM 1487 C C . ILE A 1 221 ? 21.297 23.603 8.543 1.00 56.91 220 ILE A C 1
ATOM 1488 O O . ILE A 1 221 ? 21.518 22.613 7.845 1.00 56.74 220 ILE A O 1
ATOM 1493 N N . MET A 1 222 ? 21.146 23.535 9.866 1.00 56.46 221 MET A N 1
ATOM 1494 C CA . MET A 1 222 ? 21.107 22.241 10.567 1.00 56.29 221 MET A CA 1
ATOM 1495 C C . MET A 1 222 ? 19.787 22.000 11.323 1.00 55.75 221 MET A C 1
ATOM 1496 O O . MET A 1 222 ? 19.260 22.906 11.967 1.00 55.87 221 MET A O 1
ATOM 1501 N N . ASP A 1 223 ? 19.275 20.772 11.243 1.00 55.05 222 ASP A N 1
ATOM 1502 C CA . ASP A 1 223 ? 17.926 20.436 11.694 1.00 54.45 222 ASP A CA 1
ATOM 1503 C C . ASP A 1 223 ? 17.884 19.039 12.333 1.00 53.66 222 ASP A C 1
ATOM 1504 O O . ASP A 1 223 ? 18.791 18.228 12.122 1.00 53.38 222 ASP A O 1
ATOM 1509 N N . ASP A 1 224 ? 16.838 18.766 13.115 1.00 52.68 223 ASP A N 1
ATOM 1510 C CA . ASP A 1 224 ? 16.597 17.426 13.667 1.00 52.07 223 ASP A CA 1
ATOM 1511 C C . ASP A 1 224 ? 16.164 16.470 12.563 1.00 51.08 223 ASP A C 1
ATOM 1512 O O . ASP A 1 224 ? 16.611 15.330 12.497 1.00 50.82 223 ASP A O 1
ATOM 1517 N N . MET A 1 225 ? 15.283 16.954 11.697 1.00 50.37 224 MET A N 1
ATOM 1518 C CA . MET A 1 225 ? 14.642 16.118 10.696 1.00 49.96 224 MET A CA 1
ATOM 1519 C C . MET A 1 225 ? 14.246 16.933 9.466 1.00 49.40 224 MET A C 1
ATOM 1520 O O . MET A 1 225 ? 14.227 18.161 9.519 1.00 49.52 224 MET A O 1
ATOM 1525 N N . VAL A 1 226 ? 13.968 16.239 8.362 1.00 48.53 225 VAL A N 1
ATOM 1526 C CA . VAL A 1 226 ? 13.358 16.835 7.181 1.00 47.98 225 VAL A CA 1
ATOM 1527 C C . VAL A 1 226 ? 12.163 15.978 6.796 1.00 47.64 225 VAL A C 1
ATOM 1528 O O . VAL A 1 226 ? 12.324 14.792 6.532 1.00 47.46 225 VAL A O 1
ATOM 1532 N N . ASP A 1 227 ? 10.989 16.581 6.730 1.00 47.30 226 ASP A N 1
ATOM 1533 C CA . ASP A 1 227 ? 9.820 15.934 6.198 1.00 47.26 226 ASP A CA 1
ATOM 1534 C C . ASP A 1 227 ? 9.486 16.416 4.788 1.00 47.21 226 ASP A C 1
ATOM 1535 O O . ASP A 1 227 ? 9.980 15.906 3.826 1.00 47.25 226 ASP A O 1
ATOM 1540 N N . THR A 1 228 ? 8.649 17.418 4.685 1.00 47.32 227 THR A N 1
ATOM 1541 C CA . THR A 1 228 ? 8.224 17.918 3.382 1.00 47.83 227 THR A CA 1
ATOM 1542 C C . THR A 1 228 ? 9.317 18.724 2.680 1.00 48.06 227 THR A C 1
ATOM 1543 O O . THR A 1 228 ? 9.267 18.908 1.463 1.00 47.90 227 THR A O 1
ATOM 1547 N N . ALA A 1 229 ? 10.295 19.198 3.454 1.00 48.36 228 ALA A N 1
ATOM 1548 C CA . ALA A 1 229 ? 11.384 20.049 2.957 1.00 48.89 228 ALA A CA 1
ATOM 1549 C C . ALA A 1 229 ? 10.884 21.423 2.525 1.00 49.34 228 ALA A C 1
ATOM 1550 O O . ALA A 1 229 ? 11.626 22.189 1.916 1.00 48.98 228 ALA A O 1
ATOM 1552 N N . GLY A 1 230 ? 9.631 21.727 2.854 1.00 50.19 229 GLY A N 1
ATOM 1553 C CA . GLY A 1 230 ? 9.003 22.994 2.473 1.00 51.70 229 GLY A CA 1
ATOM 1554 C C . GLY A 1 230 ? 9.760 24.194 3.013 1.00 52.82 229 GLY A C 1
ATOM 1555 O O . GLY A 1 230 ? 10.139 25.094 2.257 1.00 53.06 229 GLY A O 1
ATOM 1556 N N . THR A 1 231 ? 10.002 24.194 4.322 1.00 53.65 230 THR A N 1
ATOM 1557 C CA . THR A 1 231 ? 10.700 25.304 4.968 1.00 54.68 230 THR A CA 1
ATOM 1558 C C . THR A 1 231 ? 12.179 25.396 4.604 1.00 54.87 230 THR A C 1
ATOM 1559 O O . THR A 1 231 ? 12.683 26.499 4.387 1.00 54.99 230 THR A O 1
ATOM 1563 N N . LEU A 1 232 ? 12.861 24.253 4.519 1.00 55.19 231 LEU A N 1
ATOM 1564 C CA . LEU A 1 232 ? 14.227 24.214 3.985 1.00 55.55 231 LEU A CA 1
ATOM 1565 C C . LEU A 1 232 ? 14.333 24.904 2.633 1.00 55.74 231 LEU A C 1
ATOM 1566 O O . LEU A 1 232 ? 15.254 25.684 2.397 1.00 55.61 231 LEU A O 1
ATOM 1571 N N . CYS A 1 233 ? 13.384 24.597 1.753 1.00 56.37 232 CYS A N 1
ATOM 1572 C CA . CYS A 1 233 ? 13.422 25.063 0.377 1.00 57.17 232 CYS A CA 1
ATOM 1573 C C . CYS A 1 233 ? 13.049 26.539 0.237 1.00 58.08 232 CYS A C 1
ATOM 1574 O O . CYS A 1 233 ? 13.640 27.244 -0.583 1.00 58.10 232 CYS A O 1
ATOM 1577 N N . LYS A 1 234 ? 12.079 26.995 1.029 1.00 59.29 233 LYS A N 1
ATOM 1578 C CA . LYS A 1 234 ? 11.801 28.427 1.153 1.00 60.84 233 LYS A CA 1
ATOM 1579 C C . LYS A 1 234 ? 13.059 29.161 1.635 1.00 61.43 233 LYS A C 1
ATOM 1580 O O . LYS A 1 234 ? 13.487 30.136 1.017 1.00 61.67 233 LYS A O 1
ATOM 1586 N N . ALA A 1 235 ? 13.649 28.672 2.726 1.00 62.28 234 ALA A N 1
ATOM 1587 C CA . ALA A 1 235 ? 14.879 29.240 3.283 1.00 63.12 234 ALA A CA 1
ATOM 1588 C C . ALA A 1 235 ? 16.004 29.307 2.251 1.00 63.83 234 ALA A C 1
ATOM 1589 O O . ALA A 1 235 ? 16.668 30.336 2.120 1.00 63.97 234 ALA A O 1
ATOM 1591 N N . ALA A 1 236 ? 16.203 28.217 1.515 1.00 64.68 235 ALA A N 1
ATOM 1592 C CA . ALA A 1 236 ? 17.229 28.161 0.476 1.00 65.53 235 ALA A CA 1
ATOM 1593 C C . ALA A 1 236 ? 16.999 29.221 -0.596 1.00 66.18 235 ALA A C 1
ATOM 1594 O O . ALA A 1 236 ? 17.951 29.830 -1.090 1.00 65.97 235 ALA A O 1
ATOM 1596 N N . GLN A 1 237 ? 15.729 29.435 -0.939 1.00 67.25 236 GLN A N 1
ATOM 1597 C CA . GLN A 1 237 ? 15.343 30.408 -1.960 1.00 68.43 236 GLN A CA 1
ATOM 1598 C C . GLN A 1 237 ? 15.624 31.833 -1.494 1.00 68.88 236 GLN A C 1
ATOM 1599 O O . GLN A 1 237 ? 16.382 32.559 -2.134 1.00 69.04 236 GLN A O 1
ATOM 1605 N N . VAL A 1 238 ? 15.032 32.213 -0.364 1.00 69.53 237 VAL A N 1
ATOM 1606 C CA . VAL A 1 238 ? 15.192 33.559 0.184 1.00 70.12 237 VAL A CA 1
ATOM 1607 C C . VAL A 1 238 ? 16.628 33.878 0.616 1.00 70.49 237 VAL A C 1
ATOM 1608 O O . VAL A 1 238 ? 16.943 35.032 0.895 1.00 70.93 237 VAL A O 1
ATOM 1612 N N . LEU A 1 239 ? 17.486 32.863 0.682 1.00 70.70 238 LEU A N 1
ATOM 1613 C CA . LEU A 1 239 ? 18.913 33.085 0.905 1.00 70.90 238 LEU A CA 1
ATOM 1614 C C . LEU A 1 239 ? 19.584 33.413 -0.421 1.00 71.31 238 LEU A C 1
ATOM 1615 O O . LEU A 1 239 ? 20.413 34.325 -0.506 1.00 71.30 238 LEU A O 1
ATOM 1620 N N . LYS A 1 240 ? 19.108 32.747 -1.453 1.00 71.70 239 LYS A N 1
ATOM 1621 C CA . LYS A 1 240 ? 19.654 32.844 -2.786 1.00 72.20 239 LYS A CA 1
ATOM 1622 C C . LYS A 1 240 ? 19.230 34.121 -3.442 1.00 72.42 239 LYS A C 1
ATOM 1623 O O . LYS A 1 240 ? 20.003 34.762 -4.119 1.00 72.38 239 LYS A O 1
ATOM 1629 N N . GLU A 1 241 ? 17.972 34.460 -3.254 1.00 72.70 240 GLU A N 1
ATOM 1630 C CA . GLU A 1 241 ? 17.418 35.649 -3.835 1.00 72.99 240 GLU A CA 1
ATOM 1631 C C . GLU A 1 241 ? 18.339 36.753 -3.435 1.00 72.87 240 GLU A C 1
ATOM 1632 O O . GLU A 1 241 ? 18.766 37.543 -4.238 1.00 73.23 240 GLU A O 1
ATOM 1638 N N . ARG A 1 242 ? 18.641 36.762 -2.151 1.00 72.63 241 ARG A N 1
ATOM 1639 C CA . ARG A 1 242 ? 19.342 37.828 -1.487 1.00 72.29 241 ARG A CA 1
ATOM 1640 C C . ARG A 1 242 ? 20.843 37.670 -1.440 1.00 71.52 241 ARG A C 1
ATOM 1641 O O . ARG A 1 242 ? 21.435 38.148 -0.513 1.00 71.62 241 ARG A O 1
ATOM 1649 N N . GLY A 1 243 ? 21.473 37.010 -2.397 1.00 70.60 242 GLY A N 1
ATOM 1650 C CA . GLY A 1 243 ? 22.915 36.940 -2.378 1.00 69.49 242 GLY A CA 1
ATOM 1651 C C . GLY A 1 243 ? 23.737 35.671 -2.316 1.00 68.78 242 GLY A C 1
ATOM 1652 O O . GLY A 1 243 ? 24.718 35.536 -3.032 1.00 68.58 242 GLY A O 1
ATOM 1653 N N . ALA A 1 244 ? 23.340 34.760 -1.440 1.00 67.89 243 ALA A N 1
ATOM 1654 C CA . ALA A 1 244 ? 24.160 33.621 -0.982 1.00 66.72 243 ALA A CA 1
ATOM 1655 C C . ALA A 1 244 ? 24.827 32.797 -2.082 1.00 65.97 243 ALA A C 1
ATOM 1656 O O . ALA A 1 244 ? 24.217 32.509 -3.111 1.00 66.13 243 ALA A O 1
ATOM 1658 N N . LYS A 1 245 ? 26.052 32.384 -1.838 1.00 64.83 244 LYS A N 1
ATOM 1659 C CA . LYS A 1 245 ? 26.770 31.542 -2.758 1.00 63.97 244 LYS A CA 1
ATOM 1660 C C . LYS A 1 245 ? 26.067 30.241 -2.842 1.00 62.98 244 LYS A C 1
ATOM 1661 O O . LYS A 1 245 ? 25.311 30.004 -3.764 1.00 63.18 244 LYS A O 1
ATOM 1667 N N . GLN A 1 246 ? 26.347 29.393 -1.860 1.00 61.30 245 GLN A N 1
ATOM 1668 C CA . GLN A 1 246 ? 25.731 28.084 -1.785 1.00 59.61 245 GLN A CA 1
ATOM 1669 C C . GLN A 1 246 ? 24.921 27.890 -0.533 1.00 58.48 245 GLN A C 1
ATOM 1670 O O . GLN A 1 246 ? 25.197 28.482 0.487 1.00 58.40 245 GLN A O 1
ATOM 1676 N N . VAL A 1 247 ? 23.917 27.039 -0.628 1.00 56.81 246 VAL A N 1
ATOM 1677 C CA . VAL A 1 247 ? 23.104 26.647 0.519 1.00 55.15 246 VAL A CA 1
ATOM 1678 C C . VAL A 1 247 ? 23.198 25.130 0.704 1.00 53.98 246 VAL A C 1
ATOM 1679 O O . VAL A 1 247 ? 22.979 24.353 -0.227 1.00 53.73 246 VAL A O 1
ATOM 1683 N N . PHE A 1 248 ? 23.555 24.730 1.917 1.00 52.41 247 PHE A N 1
ATOM 1684 C CA . PHE A 1 248 ? 23.678 23.332 2.279 1.00 50.65 247 PHE A CA 1
ATOM 1685 C C . PHE A 1 248 ? 22.832 23.090 3.510 1.00 49.22 247 PHE A C 1
ATOM 1686 O O . PHE A 1 248 ? 22.744 23.946 4.379 1.00 49.25 247 PHE A O 1
ATOM 1694 N N . ALA A 1 249 ? 22.189 21.933 3.573 1.00 47.51 248 ALA A N 1
ATOM 1695 C CA . ALA A 1 249 ? 21.363 21.601 4.720 1.00 45.54 248 ALA A CA 1
ATOM 1696 C C . ALA A 1 249 ? 21.816 20.286 5.320 1.00 44.28 248 ALA A C 1
ATOM 1697 O O . ALA A 1 249 ? 22.197 19.378 4.595 1.00 44.14 248 ALA A O 1
ATOM 1699 N N . TYR A 1 250 ? 21.807 20.211 6.648 1.00 43.09 249 TYR A N 1
ATOM 1700 C CA . TYR A 1 250 ? 22.082 18.970 7.390 1.00 42.07 249 TYR A CA 1
ATOM 1701 C C . TYR A 1 250 ? 20.921 18.647 8.337 1.00 41.25 249 TYR A C 1
ATOM 1702 O O . TYR A 1 250 ? 20.434 19.512 9.051 1.00 41.08 249 TYR A O 1
ATOM 1711 N N . ALA A 1 251 ? 20.479 17.400 8.324 1.00 39.96 250 ALA A N 1
ATOM 1712 C CA . ALA A 1 251 ? 19.415 16.967 9.201 1.00 39.40 250 ALA A CA 1
ATOM 1713 C C . ALA A 1 251 ? 19.678 15.520 9.549 1.00 38.94 250 ALA A C 1
ATOM 1714 O O . ALA A 1 251 ? 20.095 14.730 8.696 1.00 39.14 250 ALA A O 1
ATOM 1716 N N . THR A 1 252 ? 19.456 15.170 10.805 1.00 38.21 251 THR A N 1
ATOM 1717 C CA . THR A 1 252 ? 19.631 13.791 11.230 1.00 37.85 251 THR A CA 1
ATOM 1718 C C . THR A 1 252 ? 18.675 12.835 10.522 1.00 37.30 251 THR A C 1
ATOM 1719 O O . THR A 1 252 ? 19.106 11.852 9.917 1.00 36.90 251 THR A O 1
ATOM 1723 N N . HIS A 1 253 ? 17.386 13.150 10.593 1.00 37.26 252 HIS A N 1
ATOM 1724 C CA . HIS A 1 253 ? 16.334 12.204 10.217 1.00 37.65 252 HIS A CA 1
ATOM 1725 C C . HIS A 1 253 ? 15.652 12.518 8.891 1.00 37.70 252 HIS A C 1
ATOM 1726 O O . HIS A 1 253 ? 14.915 13.494 8.787 1.00 37.91 252 HIS A O 1
ATOM 1733 N N . PRO A 1 254 ? 15.906 11.688 7.866 1.00 37.92 253 PRO A N 1
ATOM 1734 C CA . PRO A 1 254 ? 15.301 11.912 6.549 1.00 37.98 253 PRO A CA 1
ATOM 1735 C C . PRO A 1 254 ? 13.909 11.271 6.388 1.00 38.06 253 PRO A C 1
ATOM 1736 O O . PRO A 1 254 ? 13.786 10.201 5.799 1.00 38.42 253 PRO A O 1
ATOM 1740 N N . VAL A 1 255 ? 12.878 11.926 6.915 1.00 38.10 254 VAL A N 1
ATOM 1741 C CA . VAL A 1 255 ? 11.496 11.448 6.780 1.00 38.44 254 VAL A CA 1
ATOM 1742 C C . VAL A 1 255 ? 11.068 11.563 5.316 1.00 38.71 254 VAL A C 1
ATOM 1743 O O . VAL A 1 255 ? 10.663 10.577 4.717 1.00 38.57 254 VAL A O 1
ATOM 1747 N N . LEU A 1 256 ? 11.180 12.772 4.762 1.00 39.27 255 LEU A N 1
ATOM 1748 C CA . LEU A 1 256 ? 11.099 13.028 3.323 1.00 39.72 255 LEU A CA 1
ATOM 1749 C C . LEU A 1 256 ? 9.844 12.480 2.670 1.00 40.46 255 LEU A C 1
ATOM 1750 O O . LEU A 1 256 ? 9.924 11.682 1.730 1.00 40.47 255 LEU A O 1
ATOM 1755 N N . SER A 1 257 ? 8.686 12.908 3.161 1.00 41.58 256 SER A N 1
ATOM 1756 C CA . SER A 1 257 ? 7.408 12.417 2.625 1.00 42.50 256 SER A CA 1
ATOM 1757 C C . SER A 1 257 ? 6.802 13.390 1.612 1.00 43.23 256 SER A C 1
ATOM 1758 O O . SER A 1 257 ? 7.231 14.549 1.514 1.00 43.83 256 SER A O 1
ATOM 1761 N N . GLY A 1 258 ? 5.808 12.901 0.864 1.00 44.05 257 GLY A N 1
ATOM 1762 C CA . GLY A 1 258 ? 4.975 13.716 -0.038 1.00 44.12 257 GLY A CA 1
ATOM 1763 C C . GLY A 1 258 ? 5.643 14.765 -0.916 1.00 44.18 257 GLY A C 1
ATOM 1764 O O . GLY A 1 258 ? 5.397 15.969 -0.760 1.00 44.50 257 GLY A O 1
ATOM 1765 N N . GLY A 1 259 ? 6.485 14.321 -1.845 1.00 43.71 258 GLY A N 1
ATOM 1766 C CA . GLY A 1 259 ? 7.083 15.239 -2.810 1.00 42.77 258 GLY A CA 1
ATOM 1767 C C . GLY A 1 259 ? 8.374 15.908 -2.379 1.00 42.52 258 GLY A C 1
ATOM 1768 O O . GLY A 1 259 ? 8.914 16.727 -3.119 1.00 42.22 258 GLY A O 1
ATOM 1769 N N . ALA A 1 260 ? 8.876 15.553 -1.197 1.00 42.26 259 ALA A N 1
ATOM 1770 C CA . ALA A 1 260 ? 10.108 16.136 -0.668 1.00 42.54 259 ALA A CA 1
ATOM 1771 C C . ALA A 1 260 ? 11.287 16.079 -1.655 1.00 42.65 259 ALA A C 1
ATOM 1772 O O . ALA A 1 260 ? 11.920 17.098 -1.931 1.00 42.11 259 ALA A O 1
ATOM 1774 N N . ALA A 1 261 ? 11.559 14.893 -2.196 1.00 43.08 260 ALA A N 1
ATOM 1775 C CA . ALA A 1 261 ? 12.652 14.708 -3.157 1.00 43.40 260 ALA A CA 1
ATOM 1776 C C . ALA A 1 261 ? 12.559 15.639 -4.383 1.00 44.05 260 ALA A C 1
ATOM 1777 O O . ALA A 1 261 ? 13.561 16.234 -4.779 1.00 44.21 260 ALA A O 1
ATOM 1779 N N . ASP A 1 262 ? 11.364 15.770 -4.966 1.00 44.66 261 ASP A N 1
ATOM 1780 C CA . ASP A 1 262 ? 11.126 16.698 -6.090 1.00 45.47 261 ASP A CA 1
ATOM 1781 C C . ASP A 1 262 ? 11.312 18.168 -5.731 1.00 45.44 261 ASP A C 1
ATOM 1782 O O . ASP A 1 262 ? 11.886 18.940 -6.502 1.00 45.86 261 ASP A O 1
ATOM 1787 N N . ARG A 1 263 ? 10.795 18.546 -4.570 1.00 45.49 262 ARG A N 1
ATOM 1788 C CA . ARG A 1 263 ? 10.903 19.896 -4.057 1.00 45.57 262 ARG A CA 1
ATOM 1789 C C . ARG A 1 263 ? 12.373 20.270 -3.852 1.00 45.71 262 ARG A C 1
ATOM 1790 O O . ARG A 1 263 ? 12.762 21.415 -4.080 1.00 46.20 262 ARG A O 1
ATOM 1798 N N . ILE A 1 264 ? 13.177 19.293 -3.436 1.00 45.97 263 ILE A N 1
ATOM 1799 C CA . ILE A 1 264 ? 14.607 19.478 -3.160 1.00 46.17 263 ILE A CA 1
ATOM 1800 C C . ILE A 1 264 ? 15.434 19.589 -4.447 1.00 46.89 263 ILE A C 1
ATOM 1801 O O . ILE A 1 264 ? 16.242 20.511 -4.586 1.00 46.79 263 ILE A O 1
ATOM 1806 N N . ALA A 1 265 ? 15.226 18.653 -5.376 1.00 47.26 264 ALA A N 1
ATOM 1807 C CA . ALA A 1 265 ? 15.877 18.693 -6.683 1.00 47.97 264 ALA A CA 1
ATOM 1808 C C . ALA A 1 265 ? 15.681 20.061 -7.332 1.00 48.38 264 ALA A C 1
ATOM 1809 O O . ALA A 1 265 ? 16.637 20.667 -7.825 1.00 48.58 264 ALA A O 1
ATOM 1811 N N . ALA A 1 266 ? 14.443 20.554 -7.278 1.00 48.88 265 ALA A N 1
ATOM 1812 C CA . ALA A 1 266 ? 14.051 21.811 -7.906 1.00 49.12 265 ALA A CA 1
ATOM 1813 C C . ALA A 1 266 ? 14.469 23.065 -7.127 1.00 49.53 265 ALA A C 1
ATOM 1814 O O . ALA A 1 266 ? 14.369 24.178 -7.647 1.00 49.93 265 ALA A O 1
ATOM 1816 N N . SER A 1 267 ? 14.936 22.892 -5.893 1.00 49.82 266 SER A N 1
ATOM 1817 C CA . SER A 1 267 ? 15.189 24.021 -4.997 1.00 49.86 266 SER A CA 1
ATOM 1818 C C . SER A 1 267 ? 16.578 24.634 -5.132 1.00 50.24 266 SER A C 1
ATOM 1819 O O . SER A 1 267 ? 17.424 24.141 -5.875 1.00 49.92 266 SER A O 1
ATOM 1822 N N . ALA A 1 268 ? 16.791 25.705 -4.367 1.00 50.63 267 ALA A N 1
ATOM 1823 C CA . ALA A 1 268 ? 18.053 26.435 -4.332 1.00 50.77 267 ALA A CA 1
ATOM 1824 C C . ALA A 1 268 ? 19.123 25.726 -3.497 1.00 50.85 267 ALA A C 1
ATOM 1825 O O . ALA A 1 268 ? 20.291 26.137 -3.495 1.00 51.17 267 ALA A O 1
ATOM 1827 N N . LEU A 1 269 ? 18.725 24.669 -2.786 1.00 50.66 268 LEU A N 1
ATOM 1828 C CA . LEU A 1 269 ? 19.667 23.842 -2.032 1.00 50.01 268 LEU A CA 1
ATOM 1829 C C . LEU A 1 269 ? 20.709 23.256 -2.957 1.00 49.74 268 LEU A C 1
ATOM 1830 O O . LEU A 1 269 ? 20.400 22.864 -4.083 1.00 49.84 268 LEU A O 1
ATOM 1835 N N . ASP A 1 270 ? 21.946 23.203 -2.483 1.00 49.39 269 ASP A N 1
ATOM 1836 C CA . ASP A 1 270 ? 23.021 22.575 -3.243 1.00 49.08 269 ASP A CA 1
ATOM 1837 C C . ASP A 1 270 ? 23.217 21.112 -2.848 1.00 48.44 269 ASP A C 1
ATOM 1838 O O . ASP A 1 270 ? 23.685 20.295 -3.646 1.00 48.74 269 ASP A O 1
ATOM 1843 N N . GLU A 1 271 ? 22.850 20.797 -1.612 1.00 47.32 270 GLU A N 1
ATOM 1844 C CA . GLU A 1 271 ? 22.887 19.439 -1.092 1.00 46.52 270 GLU A CA 1
ATOM 1845 C C . GLU A 1 271 ? 22.055 19.381 0.185 1.00 45.48 270 GLU A C 1
ATOM 1846 O O . GLU A 1 271 ? 22.012 20.359 0.948 1.00 45.47 270 GLU A O 1
ATOM 1852 N N . LEU A 1 272 ? 21.371 18.254 0.386 1.00 44.22 271 LEU A N 1
ATOM 1853 C CA . LEU A 1 272 ? 20.829 17.872 1.697 1.00 43.26 271 LEU A CA 1
ATOM 1854 C C . LEU A 1 272 ? 21.632 16.676 2.197 1.00 42.41 271 LEU A C 1
ATOM 1855 O O . LEU A 1 272 ? 21.740 15.661 1.504 1.00 41.87 271 LEU A O 1
ATOM 1860 N N . VAL A 1 273 ? 22.229 16.812 3.379 1.00 41.79 272 VAL A N 1
ATOM 1861 C CA . VAL A 1 273 ? 22.987 15.710 3.970 1.00 41.24 272 VAL A CA 1
ATOM 1862 C C . VAL A 1 273 ? 22.253 15.151 5.195 1.00 40.98 272 VAL A C 1
ATOM 1863 O O . VAL A 1 273 ? 21.841 15.892 6.090 1.00 41.38 272 VAL A O 1
ATOM 1867 N N . VAL A 1 274 ? 22.070 13.841 5.220 1.00 40.50 273 VAL A N 1
ATOM 1868 C CA . VAL A 1 274 ? 21.252 13.215 6.249 1.00 40.37 273 VAL A CA 1
ATOM 1869 C C . VAL A 1 274 ? 21.935 11.955 6.756 1.00 40.34 273 VAL A C 1
ATOM 1870 O O . VAL A 1 274 ? 22.925 11.518 6.174 1.00 39.65 273 VAL A O 1
ATOM 1874 N N . THR A 1 275 ? 21.429 11.389 7.853 1.00 40.49 274 THR A N 1
ATOM 1875 C CA . THR A 1 275 ? 21.936 10.104 8.332 1.00 40.63 274 THR A CA 1
ATOM 1876 C C . THR A 1 275 ? 21.057 8.977 7.784 1.00 40.98 274 THR A C 1
ATOM 1877 O O . THR A 1 275 ? 20.058 9.240 7.102 1.00 40.58 274 THR A O 1
ATOM 1881 N N . ASP A 1 276 ? 21.435 7.733 8.083 1.00 41.37 275 ASP A N 1
ATOM 1882 C CA . ASP A 1 276 ? 20.731 6.552 7.574 1.00 41.79 275 ASP A CA 1
ATOM 1883 C C . ASP A 1 276 ? 19.827 5.878 8.610 1.00 41.99 275 ASP A C 1
ATOM 1884 O O . ASP A 1 276 ? 19.624 4.665 8.556 1.00 42.71 275 ASP A O 1
ATOM 1889 N N . THR A 1 277 ? 19.288 6.656 9.545 1.00 42.05 276 THR A N 1
ATOM 1890 C CA . THR A 1 277 ? 18.360 6.135 10.547 1.00 42.29 276 THR A CA 1
ATOM 1891 C C . THR A 1 277 ? 17.019 5.753 9.914 1.00 42.20 276 THR A C 1
ATOM 1892 O O . THR A 1 277 ? 16.338 4.829 10.377 1.00 42.67 276 THR A O 1
ATOM 1896 N N . ILE A 1 278 ? 16.641 6.482 8.865 1.00 41.42 277 ILE A N 1
ATOM 1897 C CA . ILE A 1 278 ? 15.500 6.122 8.034 1.00 40.32 277 ILE A CA 1
ATOM 1898 C C . ILE A 1 278 ? 16.037 5.846 6.626 1.00 40.52 277 ILE A C 1
ATOM 1899 O O . ILE A 1 278 ? 16.629 6.725 6.015 1.00 40.60 277 ILE A O 1
ATOM 1904 N N . PRO A 1 279 ? 15.889 4.601 6.125 1.00 40.71 278 PRO A N 1
ATOM 1905 C CA . PRO A 1 279 ? 16.415 4.327 4.781 1.00 40.72 278 PRO A CA 1
ATOM 1906 C C . PRO A 1 279 ? 15.713 5.173 3.729 1.00 40.90 278 PRO A C 1
ATOM 1907 O O . PRO A 1 279 ? 14.512 5.453 3.848 1.00 40.70 278 PRO A O 1
ATOM 1911 N N . LEU A 1 280 ? 16.493 5.610 2.743 1.00 40.87 279 LEU A N 1
ATOM 1912 C CA . LEU A 1 280 ? 16.025 6.456 1.659 1.00 40.83 279 LEU A CA 1
ATOM 1913 C C . LEU A 1 280 ? 15.049 5.680 0.788 1.00 41.07 279 LEU A C 1
ATOM 1914 O O . LEU A 1 280 ? 15.324 4.536 0.415 1.00 40.86 279 LEU A O 1
ATOM 1919 N N . SER A 1 281 ? 13.910 6.299 0.484 1.00 41.14 280 SER A N 1
ATOM 1920 C CA . SER A 1 281 ? 12.983 5.769 -0.518 1.00 41.62 280 SER A CA 1
ATOM 1921 C C . SER A 1 281 ? 13.623 5.815 -1.910 1.00 41.29 280 SER A C 1
ATOM 1922 O O . SER A 1 281 ? 14.712 6.365 -2.091 1.00 41.40 280 SER A O 1
ATOM 1925 N N . ALA A 1 282 ? 12.932 5.241 -2.885 1.00 41.36 281 ALA A N 1
ATOM 1926 C CA . ALA A 1 282 ? 13.407 5.196 -4.261 1.00 41.32 281 ALA A CA 1
ATOM 1927 C C . ALA A 1 282 ? 13.611 6.600 -4.839 1.00 41.33 281 ALA A C 1
ATOM 1928 O O . ALA A 1 282 ? 14.621 6.857 -5.496 1.00 41.09 281 ALA A O 1
ATOM 1930 N N . GLU A 1 283 ? 12.663 7.506 -4.572 1.00 41.31 282 GLU A N 1
ATOM 1931 C CA . GLU A 1 283 ? 12.747 8.897 -5.053 1.00 41.33 282 GLU A CA 1
ATOM 1932 C C . GLU A 1 283 ? 13.935 9.662 -4.477 1.00 40.91 282 GLU A C 1
ATOM 1933 O O . GLU A 1 283 ? 14.602 10.386 -5.207 1.00 40.70 282 GLU A O 1
ATOM 1939 N N . SER A 1 284 ? 14.199 9.485 -3.180 1.00 40.88 283 SER A N 1
ATOM 1940 C CA . SER A 1 284 ? 15.329 10.127 -2.495 1.00 41.00 283 SER A CA 1
ATOM 1941 C C . SER A 1 284 ? 16.673 9.587 -2.961 1.00 41.34 283 SER A C 1
ATOM 1942 O O . SER A 1 284 ? 17.641 10.335 -3.069 1.00 40.79 283 SER A O 1
ATOM 1945 N N . LEU A 1 285 ? 16.730 8.276 -3.187 1.00 42.26 284 LEU A N 1
ATOM 1946 C CA . LEU A 1 285 ? 17.898 7.630 -3.786 1.00 43.40 284 LEU A CA 1
ATOM 1947 C C . LEU A 1 285 ? 18.214 8.241 -5.146 1.00 44.17 284 LEU A C 1
ATOM 1948 O O . LEU A 1 285 ? 19.379 8.523 -5.461 1.00 44.27 284 LEU A O 1
ATOM 1953 N N . ALA A 1 286 ? 17.160 8.450 -5.935 1.00 45.16 285 ALA A N 1
ATOM 1954 C CA . ALA A 1 286 ? 17.261 8.999 -7.288 1.00 45.72 285 ALA A CA 1
ATOM 1955 C C . ALA A 1 286 ? 17.789 10.440 -7.316 1.00 46.25 285 ALA A C 1
ATOM 1956 O O . ALA A 1 286 ? 18.536 10.811 -8.221 1.00 46.86 285 ALA A O 1
ATOM 1958 N N . CYS A 1 287 ? 17.404 11.236 -6.321 1.00 46.77 286 CYS A N 1
ATOM 1959 C CA . CYS A 1 287 ? 17.803 12.652 -6.222 1.00 46.66 286 CYS A CA 1
ATOM 1960 C C . CYS A 1 287 ? 19.290 12.816 -5.857 1.00 46.30 286 CYS A C 1
ATOM 1961 O O . CYS A 1 287 ? 19.708 12.443 -4.761 1.00 45.90 286 CYS A O 1
ATOM 1964 N N . PRO A 1 288 ? 20.093 13.375 -6.781 1.00 46.19 287 PRO A N 1
ATOM 1965 C CA . PRO A 1 288 ? 21.535 13.542 -6.567 1.00 45.94 287 PRO A CA 1
ATOM 1966 C C . PRO A 1 288 ? 21.915 14.611 -5.519 1.00 45.37 287 PRO A C 1
ATOM 1967 O O . PRO A 1 288 ? 23.074 14.686 -5.108 1.00 45.50 287 PRO A O 1
ATOM 1971 N N . LYS A 1 289 ? 20.958 15.437 -5.111 1.00 44.58 288 LYS A N 1
ATOM 1972 C CA . LYS A 1 289 ? 21.200 16.439 -4.076 1.00 43.87 288 LYS A CA 1
ATOM 1973 C C . LYS A 1 289 ? 21.161 15.855 -2.663 1.00 43.40 288 LYS A C 1
ATOM 1974 O O . LYS A 1 289 ? 21.602 16.504 -1.717 1.00 43.45 288 LYS A O 1
ATOM 1980 N N . ILE A 1 290 ? 20.621 14.645 -2.519 1.00 42.87 289 ILE A N 1
ATOM 1981 C CA . ILE A 1 290 ? 20.481 14.011 -1.205 1.00 42.23 289 ILE A CA 1
ATOM 1982 C C . ILE A 1 290 ? 21.591 13.002 -0.932 1.00 42.02 289 ILE A C 1
ATOM 1983 O O . ILE A 1 290 ? 21.689 11.988 -1.623 1.00 42.06 289 ILE A O 1
ATOM 1988 N N . ARG A 1 291 ? 22.408 13.289 0.086 1.00 41.63 290 ARG A N 1
ATOM 1989 C CA . ARG A 1 291 ? 23.509 12.409 0.509 1.00 41.62 290 ARG A CA 1
ATOM 1990 C C . ARG A 1 291 ? 23.320 11.902 1.949 1.00 41.61 290 ARG A C 1
ATOM 1991 O O . ARG A 1 291 ? 23.007 12.680 2.851 1.00 41.38 290 ARG A O 1
ATOM 1999 N N . ALA A 1 292 ? 23.524 10.599 2.152 1.00 41.69 291 ALA A N 1
ATOM 2000 C CA . ALA A 1 292 ? 23.323 9.961 3.463 1.00 41.99 291 ALA A CA 1
ATOM 2001 C C . ALA A 1 292 ? 24.618 9.496 4.125 1.00 42.13 291 ALA A C 1
ATOM 2002 O O . ALA A 1 292 ? 25.449 8.855 3.485 1.00 42.65 291 ALA A O 1
ATOM 2004 N N . LEU A 1 293 ? 24.763 9.808 5.413 1.00 42.13 292 LEU A N 1
ATOM 2005 C CA . LEU A 1 293 ? 25.910 9.376 6.225 1.00 42.12 292 LEU A CA 1
ATOM 2006 C C . LEU A 1 293 ? 25.539 8.238 7.167 1.00 41.99 292 LEU A C 1
ATOM 2007 O O . LEU A 1 293 ? 24.382 8.109 7.570 1.00 42.30 292 LEU A O 1
ATOM 2012 N N . SER A 1 294 ? 26.525 7.426 7.530 1.00 42.31 293 SER A N 1
ATOM 2013 C CA . SER A 1 294 ? 26.298 6.288 8.433 1.00 42.85 293 SER A CA 1
ATOM 2014 C C . SER A 1 294 ? 26.193 6.694 9.904 1.00 42.66 293 SER A C 1
ATOM 2015 O O . SER A 1 294 ? 26.991 7.492 10.404 1.00 42.22 293 SER A O 1
ATOM 2018 N N . SER A 1 295 ? 25.199 6.141 10.591 1.00 42.42 294 SER A N 1
ATOM 2019 C CA . SER A 1 295 ? 25.021 6.422 12.014 1.00 42.07 294 SER A CA 1
ATOM 2020 C C . SER A 1 295 ? 25.425 5.209 12.846 1.00 41.61 294 SER A C 1
ATOM 2021 O O . SER A 1 295 ? 25.326 5.238 14.070 1.00 41.64 294 SER A O 1
ATOM 2024 N N . ALA A 1 296 ? 25.913 4.168 12.165 1.00 41.15 295 ALA A N 1
ATOM 2025 C CA . ALA A 1 296 ? 26.210 2.869 12.768 1.00 40.98 295 ALA A CA 1
ATOM 2026 C C . ALA A 1 296 ? 27.283 2.898 13.857 1.00 41.06 295 ALA A C 1
ATOM 2027 O O . ALA A 1 296 ? 27.131 2.238 14.882 1.00 41.02 295 ALA A O 1
ATOM 2029 N N . GLY A 1 297 ? 28.360 3.650 13.623 1.00 41.17 296 GLY A N 1
ATOM 2030 C CA . GLY A 1 297 ? 29.439 3.831 14.607 1.00 40.96 296 GLY A CA 1
ATOM 2031 C C . GLY A 1 297 ? 29.004 4.528 15.889 1.00 41.10 296 GLY A C 1
ATOM 2032 O O . GLY A 1 297 ? 29.465 4.183 16.980 1.00 41.09 296 GLY A O 1
ATOM 2033 N N . LEU A 1 298 ? 28.124 5.517 15.751 1.00 41.20 297 LEU A N 1
ATOM 2034 C CA . LEU A 1 298 ? 27.555 6.246 16.886 1.00 41.50 297 LEU A CA 1
ATOM 2035 C C . LEU A 1 298 ? 26.589 5.393 17.709 1.00 41.44 297 LEU A C 1
ATOM 2036 O O . LEU A 1 298 ? 26.588 5.463 18.942 1.00 41.60 297 LEU A O 1
ATOM 2041 N N . LEU A 1 299 ? 25.771 4.597 17.026 1.00 41.28 298 LEU A N 1
ATOM 2042 C CA . LEU A 1 299 ? 24.899 3.634 17.689 1.00 41.43 298 LEU A CA 1
ATOM 2043 C C . LEU A 1 299 ? 25.697 2.533 18.389 1.00 41.54 298 LEU A C 1
ATOM 2044 O O . LEU A 1 299 ? 25.399 2.195 19.534 1.00 41.18 298 LEU A O 1
ATOM 2049 N N . ALA A 1 300 ? 26.699 1.981 17.701 1.00 41.63 299 ALA A N 1
ATOM 2050 C CA . ALA A 1 300 ? 27.541 0.923 18.266 1.00 42.56 299 ALA A CA 1
ATOM 2051 C C . ALA A 1 300 ? 28.364 1.382 19.476 1.00 43.20 299 ALA A C 1
ATOM 2052 O O . ALA A 1 300 ? 28.542 0.630 20.436 1.00 43.45 299 ALA A O 1
ATOM 2054 N N . GLU A 1 301 ? 28.851 2.620 19.428 1.00 44.21 300 GLU A N 1
ATOM 2055 C CA . GLU A 1 301 ? 29.550 3.241 20.557 1.00 45.08 300 GLU A CA 1
ATOM 2056 C C . GLU A 1 301 ? 28.606 3.475 21.744 1.00 45.11 300 GLU A C 1
ATOM 2057 O O . GLU A 1 301 ? 28.995 3.288 22.900 1.00 45.75 300 GLU A O 1
ATOM 2063 N N . THR A 1 302 ? 27.362 3.857 21.455 1.00 44.83 301 THR A N 1
ATOM 2064 C CA . THR A 1 302 ? 26.354 4.072 22.489 1.00 44.33 301 THR A CA 1
ATOM 2065 C C . THR A 1 302 ? 25.985 2.764 23.195 1.00 44.37 301 THR A C 1
ATOM 2066 O O . THR A 1 302 ? 25.865 2.717 24.419 1.00 44.36 301 THR A O 1
ATOM 2070 N N . PHE A 1 303 ? 25.820 1.705 22.418 1.00 44.52 302 PHE A N 1
ATOM 2071 C CA . PHE A 1 303 ? 25.540 0.379 22.968 1.00 44.88 302 PHE A CA 1
ATOM 2072 C C . PHE A 1 303 ? 26.668 -0.102 23.900 1.00 45.42 302 PHE A C 1
ATOM 2073 O O . PHE A 1 303 ? 26.389 -0.537 25.015 1.00 45.37 302 PHE A O 1
ATOM 2081 N N . SER A 1 304 ? 27.923 -0.003 23.444 1.00 46.16 303 SER A N 1
ATOM 2082 C CA . SER A 1 304 ? 29.105 -0.402 24.228 1.00 47.17 303 SER A CA 1
ATOM 2083 C C . SER A 1 304 ? 29.245 0.396 25.523 1.00 47.89 303 SER A C 1
ATOM 2084 O O . SER A 1 304 ? 29.456 -0.183 26.598 1.00 47.94 303 SER A O 1
ATOM 2087 N N . ARG A 1 305 ? 29.144 1.723 25.410 1.00 48.30 304 ARG A N 1
ATOM 2088 C CA . ARG A 1 305 ? 29.210 2.616 26.568 1.00 48.72 304 ARG A CA 1
ATOM 2089 C C . ARG A 1 305 ? 28.144 2.311 27.609 1.00 48.75 304 ARG A C 1
ATOM 2090 O O . ARG A 1 305 ? 28.436 2.315 28.806 1.00 48.95 304 ARG A O 1
ATOM 2098 N N . ILE A 1 306 ? 26.918 2.046 27.153 1.00 48.74 305 ILE A N 1
ATOM 2099 C CA . ILE A 1 306 ? 25.803 1.709 28.044 1.00 48.77 305 ILE A CA 1
ATOM 2100 C C . ILE A 1 306 ? 26.078 0.383 28.745 1.00 49.21 305 ILE A C 1
ATOM 2101 O O . ILE A 1 306 ? 25.905 0.261 29.959 1.00 49.21 305 ILE A O 1
ATOM 2106 N N . ARG A 1 307 ? 26.516 -0.589 27.949 1.00 49.85 306 ARG A N 1
ATOM 2107 C CA . ARG A 1 307 ? 26.865 -1.936 28.377 1.00 50.75 306 ARG A CA 1
ATOM 2108 C C . ARG A 1 307 ? 28.033 -1.965 29.391 1.00 51.20 306 ARG A C 1
ATOM 2109 O O . ARG A 1 307 ? 28.005 -2.716 30.366 1.00 50.58 306 ARG A O 1
ATOM 2117 N N . ARG A 1 308 ? 29.047 -1.144 29.144 1.00 52.24 307 ARG A N 1
ATOM 2118 C CA . ARG A 1 308 ? 30.192 -0.997 30.040 1.00 53.65 307 ARG A CA 1
ATOM 2119 C C . ARG A 1 308 ? 29.896 -0.129 31.276 1.00 53.85 307 ARG A C 1
ATOM 2120 O O . ARG A 1 308 ? 30.647 -0.158 32.251 1.00 54.05 307 ARG A O 1
ATOM 2128 N N . GLY A 1 309 ? 28.813 0.644 31.225 1.00 54.15 308 GLY A N 1
ATOM 2129 C CA . GLY A 1 309 ? 28.483 1.597 32.279 1.00 54.31 308 GLY A CA 1
ATOM 2130 C C . GLY A 1 309 ? 29.212 2.918 32.126 1.00 54.78 308 GLY A C 1
ATOM 2131 O O . GLY A 1 309 ? 29.240 3.725 33.053 1.00 54.73 308 GLY A O 1
ATOM 2132 N N . ASP A 1 310 ? 29.812 3.140 30.959 1.00 55.23 309 ASP A N 1
ATOM 2133 C CA . ASP A 1 310 ? 30.516 4.388 30.675 1.00 55.89 309 ASP A CA 1
ATOM 2134 C C . ASP A 1 310 ? 29.516 5.505 30.371 1.00 56.14 309 ASP A C 1
ATOM 2135 O O . ASP A 1 310 ? 28.335 5.241 30.134 1.00 55.92 309 ASP A O 1
ATOM 2140 N N . SER A 1 311 ? 29.990 6.749 30.375 1.00 56.52 310 SER A N 1
ATOM 2141 C CA . SER A 1 311 ? 29.101 7.883 30.149 1.00 57.00 310 SER A CA 1
ATOM 2142 C C . SER A 1 311 ? 28.808 8.091 28.666 1.00 57.32 310 SER A C 1
ATOM 2143 O O . SER A 1 311 ? 29.721 8.118 27.834 1.00 57.25 310 SER A O 1
ATOM 2146 N N . VAL A 1 312 ? 27.520 8.232 28.360 1.00 57.90 311 VAL A N 1
ATOM 2147 C CA . VAL A 1 312 ? 27.044 8.428 26.993 1.00 58.54 311 VAL A CA 1
ATOM 2148 C C . VAL A 1 312 ? 27.179 9.889 26.554 1.00 59.18 311 VAL A C 1
ATOM 2149 O O . VAL A 1 312 ? 27.607 10.166 25.436 1.00 58.88 311 VAL A O 1
ATOM 2153 N N . MET A 1 313 ? 26.833 10.816 27.443 1.00 60.28 312 MET A N 1
ATOM 2154 C CA . MET A 1 313 ? 26.841 12.242 27.111 1.00 61.46 312 MET A CA 1
ATOM 2155 C C . MET A 1 313 ? 28.241 12.825 26.878 1.00 61.75 312 MET A C 1
ATOM 2156 O O . MET A 1 313 ? 28.384 13.948 26.382 1.00 61.68 312 MET A O 1
ATOM 2161 N N . SER A 1 314 ? 29.265 12.044 27.209 1.00 62.13 313 SER A N 1
ATOM 2162 C CA . SER A 1 314 ? 30.646 12.400 26.915 1.00 62.72 313 SER A CA 1
ATOM 2163 C C . SER A 1 314 ? 30.959 12.412 25.405 1.00 62.92 313 SER A C 1
ATOM 2164 O O . SER A 1 314 ? 31.993 12.948 24.986 1.00 62.93 313 SER A O 1
ATOM 2167 N N . LEU A 1 315 ? 30.069 11.823 24.603 1.00 63.07 314 LEU A N 1
ATOM 2168 C CA . LEU A 1 315 ? 30.245 11.737 23.149 1.00 63.05 314 LEU A CA 1
ATOM 2169 C C . LEU A 1 315 ? 30.108 13.097 22.461 1.00 63.21 314 LEU A C 1
ATOM 2170 O O . LEU A 1 315 ? 29.108 13.800 22.633 1.00 63.36 314 LEU A O 1
ATOM 2175 N N . ASP B 1 6 ? -24.598 21.961 44.169 1.00 52.82 5 ASP B N 1
ATOM 2176 C CA . ASP B 1 6 ? -25.156 20.813 44.946 1.00 52.68 5 ASP B CA 1
ATOM 2177 C C . ASP B 1 6 ? -24.337 19.558 44.684 1.00 51.73 5 ASP B C 1
ATOM 2178 O O . ASP B 1 6 ? -24.369 18.993 43.584 1.00 51.69 5 ASP B O 1
ATOM 2183 N N . GLY B 1 7 ? -23.600 19.131 45.704 1.00 50.35 6 GLY B N 1
ATOM 2184 C CA . GLY B 1 7 ? -22.586 18.103 45.528 1.00 48.62 6 GLY B CA 1
ATOM 2185 C C . GLY B 1 7 ? -21.219 18.727 45.327 1.00 47.31 6 GLY B C 1
ATOM 2186 O O . GLY B 1 7 ? -20.219 18.137 45.722 1.00 47.04 6 GLY B O 1
ATOM 2187 N N . LEU B 1 8 ? -21.175 19.921 44.725 1.00 45.92 7 LEU B N 1
ATOM 2188 C CA . LEU B 1 8 ? -19.913 20.660 44.537 1.00 44.90 7 LEU B CA 1
ATOM 2189 C C . LEU B 1 8 ? -19.341 21.178 45.851 1.00 44.10 7 LEU B C 1
ATOM 2190 O O . LEU B 1 8 ? -20.068 21.727 46.676 1.00 44.27 7 LEU B O 1
ATOM 2195 N N . MET B 1 9 ? -18.033 21.003 46.037 1.00 43.14 8 MET B N 1
ATOM 2196 C CA . MET B 1 9 ? -17.339 21.513 47.222 1.00 42.10 8 MET B CA 1
ATOM 2197 C C . MET B 1 9 ? -15.979 22.065 46.833 1.00 41.00 8 MET B C 1
ATOM 2198 O O . MET B 1 9 ? -15.287 21.470 46.012 1.00 41.37 8 MET B O 1
ATOM 2203 N N . VAL B 1 10 ? -15.606 23.210 47.400 1.00 39.73 9 VAL B N 1
ATOM 2204 C CA . VAL B 1 10 ? -14.289 23.790 47.142 1.00 38.64 9 VAL B CA 1
ATOM 2205 C C . VAL B 1 10 ? -13.505 23.912 48.441 1.00 38.14 9 VAL B C 1
ATOM 2206 O O . VAL B 1 10 ? -14.004 24.461 49.419 1.00 38.08 9 VAL B O 1
ATOM 2210 N N . PHE B 1 11 ? -12.287 23.380 48.447 1.00 37.57 10 PHE B N 1
ATOM 2211 C CA . PHE B 1 11 ? -11.403 23.503 49.594 1.00 37.59 10 PHE B CA 1
ATOM 2212 C C . PHE B 1 11 ? -10.141 24.253 49.177 1.00 38.25 10 PHE B C 1
ATOM 2213 O O . PHE B 1 11 ? -9.875 24.446 47.979 1.00 37.83 10 PHE B O 1
ATOM 2221 N N . THR B 1 12 ? -9.376 24.701 50.169 1.00 38.72 11 THR B N 1
ATOM 2222 C CA . THR B 1 12 ? -8.142 25.416 49.899 1.00 39.40 11 THR B CA 1
ATOM 2223 C C . THR B 1 12 ? -7.138 25.174 51.020 1.00 39.55 11 THR B C 1
ATOM 2224 O O . THR B 1 12 ? -7.529 24.932 52.169 1.00 39.55 11 THR B O 1
ATOM 2228 N N . GLY B 1 13 ? -5.853 25.190 50.673 1.00 39.70 12 GLY B N 1
ATOM 2229 C CA . GLY B 1 13 ? -4.788 25.221 51.679 1.00 40.31 12 GLY B CA 1
ATOM 2230 C C . GLY B 1 13 ? -4.374 26.670 51.923 1.00 41.05 12 GLY B C 1
ATOM 2231 O O . GLY B 1 13 ? -5.214 27.572 51.872 1.00 41.15 12 GLY B O 1
ATOM 2232 N N . ASN B 1 14 ? -3.083 26.901 52.157 1.00 41.34 13 ASN B N 1
ATOM 2233 C CA . ASN B 1 14 ? -2.587 28.233 52.507 1.00 41.82 13 ASN B CA 1
ATOM 2234 C C . ASN B 1 14 ? -1.842 28.965 51.374 1.00 42.51 13 ASN B C 1
ATOM 2235 O O . ASN B 1 14 ? -1.256 30.020 51.600 1.00 42.79 13 ASN B O 1
ATOM 2240 N N . ALA B 1 15 ? -1.892 28.423 50.179 1.00 43.01 14 ALA B N 1
ATOM 2241 C CA . ALA B 1 15 ? -1.223 29.011 49.053 1.00 43.29 14 ALA B CA 1
ATOM 2242 C C . ALA B 1 15 ? -1.850 30.326 48.621 1.00 43.79 14 ALA B C 1
ATOM 2243 O O . ALA B 1 15 ? -1.161 31.264 48.349 1.00 44.15 14 ALA B O 1
ATOM 2245 N N . ASN B 1 16 ? -3.165 30.359 48.562 1.00 44.10 15 ASN B N 1
ATOM 2246 C CA . ASN B 1 16 ? -3.924 31.418 47.943 1.00 44.15 15 ASN B CA 1
ATOM 2247 C C . ASN B 1 16 ? -5.324 31.534 48.510 1.00 44.14 15 ASN B C 1
ATOM 2248 O O . ASN B 1 16 ? -6.279 31.435 47.823 1.00 44.22 15 ASN B O 1
ATOM 2253 N N . PRO B 1 17 ? -5.424 31.733 49.788 1.00 44.50 16 PRO B N 1
ATOM 2254 C CA . PRO B 1 17 ? -6.707 31.813 50.450 1.00 44.68 16 PRO B CA 1
ATOM 2255 C C . PRO B 1 17 ? -7.651 32.907 49.956 1.00 44.64 16 PRO B C 1
ATOM 2256 O O . PRO B 1 17 ? -8.826 32.718 49.952 1.00 44.92 16 PRO B O 1
ATOM 2260 N N . ALA B 1 18 ? -7.146 34.047 49.555 1.00 44.44 17 ALA B N 1
ATOM 2261 C CA . ALA B 1 18 ? -8.028 35.099 49.142 1.00 43.69 17 ALA B CA 1
ATOM 2262 C C . ALA B 1 18 ? -8.697 34.798 47.814 1.00 43.27 17 ALA B C 1
ATOM 2263 O O . ALA B 1 18 ? -9.860 35.050 47.645 1.00 43.02 17 ALA B O 1
ATOM 2265 N N . LEU B 1 19 ? -7.940 34.264 46.877 1.00 42.66 18 LEU B N 1
ATOM 2266 C CA . LEU B 1 19 ? -8.476 33.794 45.588 1.00 42.03 18 LEU B CA 1
ATOM 2267 C C . LEU B 1 19 ? -9.580 32.754 45.757 1.00 41.96 18 LEU B C 1
ATOM 2268 O O . LEU B 1 19 ? -10.599 32.802 45.060 1.00 41.30 18 LEU B O 1
ATOM 2273 N N . ALA B 1 20 ? -9.360 31.815 46.679 1.00 41.92 19 ALA B N 1
ATOM 2274 C CA . ALA B 1 20 ? -10.333 30.758 46.958 1.00 42.15 19 ALA B CA 1
ATOM 2275 C C . ALA B 1 20 ? -11.646 31.342 47.452 1.00 42.24 19 ALA B C 1
ATOM 2276 O O . ALA B 1 20 ? -12.708 30.963 46.975 1.00 42.22 19 ALA B O 1
ATOM 2278 N N . GLN B 1 21 ? -11.550 32.270 48.400 1.00 42.74 20 GLN B N 1
ATOM 2279 C CA . GLN B 1 21 ? -12.691 33.012 48.924 1.00 43.38 20 GLN B CA 1
ATOM 2280 C C . GLN B 1 21 ? -13.460 33.737 47.811 1.00 43.04 20 GLN B C 1
ATOM 2281 O O . GLN B 1 21 ? -14.692 33.677 47.761 1.00 42.79 20 GLN B O 1
ATOM 2287 N N . GLU B 1 22 ? -12.736 34.408 46.912 1.00 42.83 21 GLU B N 1
ATOM 2288 C CA . GLU B 1 22 ? -13.367 35.090 45.771 1.00 42.92 21 GLU B CA 1
ATOM 2289 C C . GLU B 1 22 ? -14.035 34.127 44.778 1.00 42.62 21 GLU B C 1
ATOM 2290 O O . GLU B 1 22 ? -15.102 34.438 44.222 1.00 42.68 21 GLU B O 1
ATOM 2296 N N . VAL B 1 23 ? -13.412 32.967 44.556 1.00 41.85 22 VAL B N 1
ATOM 2297 C CA . VAL B 1 23 ? -13.973 31.947 43.657 1.00 40.87 22 VAL B CA 1
ATOM 2298 C C . VAL B 1 23 ? -15.309 31.416 44.174 1.00 40.63 22 VAL B C 1
ATOM 2299 O O . VA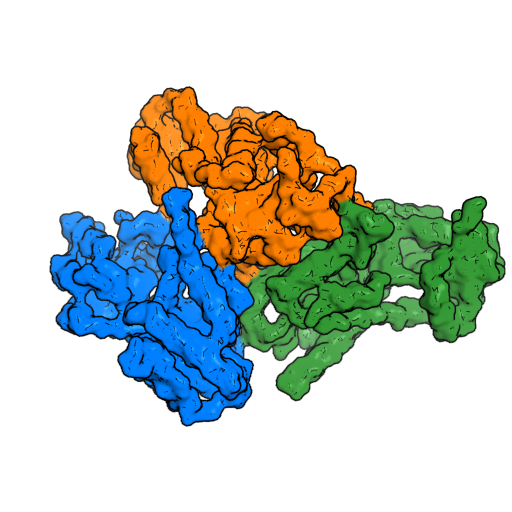L B 1 23 ? -16.281 31.356 43.423 1.00 40.20 22 VAL B O 1
ATOM 2303 N N . VAL B 1 24 ? -15.358 31.042 45.450 1.00 40.61 23 VAL B N 1
ATOM 2304 C CA . VAL B 1 24 ? -16.601 30.549 46.048 1.00 40.93 23 VAL B CA 1
ATOM 2305 C C . VAL B 1 24 ? -17.702 31.621 46.151 1.00 41.42 23 VAL B C 1
ATOM 2306 O O . VAL B 1 24 ? -18.893 31.297 46.088 1.00 41.51 23 VAL B O 1
ATOM 2310 N N . LYS B 1 25 ? -17.298 32.887 46.305 1.00 41.73 24 LYS B N 1
ATOM 2311 C CA . LYS B 1 25 ? -18.226 34.017 46.276 1.00 41.97 24 LYS B CA 1
ATOM 2312 C C . LYS B 1 25 ? -18.970 34.061 44.950 1.00 42.02 24 LYS B C 1
ATOM 2313 O O . LYS B 1 25 ? -20.192 34.218 44.927 1.00 41.89 24 LYS B O 1
ATOM 2319 N N . ILE B 1 26 ? -18.228 33.912 43.852 1.00 42.02 25 ILE B N 1
ATOM 2320 C CA . ILE B 1 26 ? -18.822 33.865 42.518 1.00 42.39 25 ILE B CA 1
ATOM 2321 C C . ILE B 1 26 ? -19.662 32.597 42.312 1.00 42.45 25 ILE B C 1
ATOM 2322 O O . ILE B 1 26 ? -20.656 32.622 41.584 1.00 42.86 25 ILE B O 1
ATOM 2327 N N . LEU B 1 27 ? -19.274 31.502 42.964 1.00 42.25 26 LEU B N 1
ATOM 2328 C CA . LEU B 1 27 ? -19.978 30.234 42.811 1.00 41.80 26 LEU B CA 1
ATOM 2329 C C . LEU B 1 27 ? -21.242 30.195 43.655 1.00 41.88 26 LEU B C 1
ATOM 2330 O O . LEU B 1 27 ? -22.162 29.411 43.379 1.00 42.31 26 LEU B O 1
ATOM 2335 N N . GLY B 1 28 ? -21.293 31.036 44.681 1.00 41.47 27 GLY B N 1
ATOM 2336 C CA . GLY B 1 28 ? -22.477 31.110 45.533 1.00 41.11 27 GLY B CA 1
ATOM 23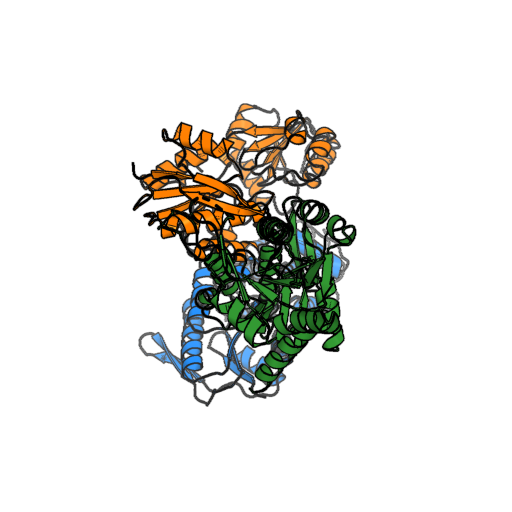37 C C . GLY B 1 28 ? -22.478 30.019 46.581 1.00 40.85 27 GLY B C 1
ATOM 2338 O O . GLY B 1 28 ? -23.535 29.580 47.050 1.00 41.10 27 GLY B O 1
ATOM 2339 N N . ILE B 1 29 ? -21.287 29.574 46.958 1.00 40.51 28 ILE B N 1
ATOM 2340 C CA . ILE B 1 29 ? -21.167 28.494 47.929 1.00 40.24 28 ILE B CA 1
ATOM 2341 C C . ILE B 1 29 ? -20.163 28.876 48.991 1.00 40.24 28 ILE B C 1
ATOM 2342 O O . ILE B 1 29 ? -19.246 29.646 48.719 1.00 40.60 28 ILE B O 1
ATOM 2347 N N . PRO B 1 30 ? -20.316 28.319 50.206 1.00 40.37 29 PRO B N 1
ATOM 2348 C CA . PRO B 1 30 ? -19.271 28.543 51.196 1.00 40.17 29 PRO B CA 1
ATOM 2349 C C . PRO B 1 30 ? -17.989 27.770 50.873 1.00 39.96 29 PRO B C 1
ATOM 2350 O O . PRO B 1 30 ? -17.993 26.823 50.081 1.00 39.83 29 PRO B O 1
ATOM 2354 N N . LEU B 1 31 ? -16.893 28.215 51.467 1.00 39.77 30 LEU B N 1
ATOM 2355 C CA . LEU B 1 31 ? -15.651 27.489 51.427 1.00 39.46 30 LEU B CA 1
ATOM 2356 C C . LEU B 1 31 ? -15.805 26.232 52.294 1.00 39.66 30 LEU B C 1
ATOM 2357 O O . LEU B 1 31 ? -16.346 26.303 53.411 1.00 38.97 30 LEU B O 1
ATOM 2362 N N . GLY B 1 32 ? -15.347 25.089 51.773 1.00 39.67 31 GLY B N 1
ATOM 2363 C CA . GLY B 1 32 ? -15.300 23.843 52.545 1.00 40.04 31 GLY B CA 1
ATOM 2364 C C . GLY B 1 32 ? -14.482 23.986 53.820 1.00 40.79 31 GLY B C 1
ATOM 2365 O O . GLY B 1 32 ? -13.387 24.550 53.804 1.00 40.47 31 GLY B O 1
ATOM 2366 N N . LYS B 1 33 ? -15.015 23.476 54.927 1.00 41.87 32 LYS B N 1
ATOM 2367 C CA . LYS B 1 33 ? -14.361 23.599 56.240 1.00 43.14 32 LYS B CA 1
ATOM 2368 C C . LYS B 1 33 ? -13.173 22.647 56.401 1.00 42.87 32 LYS B C 1
ATOM 2369 O O . LYS B 1 33 ? -13.335 21.431 56.370 1.00 42.89 32 LYS B O 1
ATOM 2375 N N . ALA B 1 34 ? -11.982 23.198 56.606 1.00 43.19 33 ALA B N 1
ATOM 2376 C CA . ALA B 1 34 ? -10.792 22.371 56.802 1.00 43.58 33 ALA B CA 1
ATOM 2377 C C . ALA B 1 34 ? -9.753 23.090 57.635 1.00 43.98 33 ALA B C 1
ATOM 2378 O O . ALA B 1 34 ? -9.554 24.293 57.475 1.00 44.40 33 ALA B O 1
ATOM 2380 N N . MET B 1 35 ? -9.085 22.347 58.511 1.00 44.20 34 MET B N 1
ATOM 2381 C CA . MET B 1 35 ? -7.906 22.852 59.199 1.00 44.96 34 MET B CA 1
ATOM 2382 C C . MET B 1 35 ? -6.654 22.445 58.402 1.00 44.00 34 MET B C 1
ATOM 2383 O O . MET B 1 35 ? -6.373 21.260 58.256 1.00 43.71 34 MET B O 1
ATOM 2388 N N . VAL B 1 36 ? -5.939 23.425 57.855 1.00 43.23 35 VAL B N 1
ATOM 2389 C CA . VAL B 1 36 ? -4.686 23.173 57.149 1.00 42.52 35 VAL B CA 1
ATOM 2390 C C . VAL B 1 36 ? -3.617 23.967 57.886 1.00 42.91 35 VAL B C 1
ATOM 2391 O O . VAL B 1 36 ? -3.510 25.187 57.737 1.00 43.10 35 VAL B O 1
ATOM 2395 N N . SER B 1 37 ? -2.836 23.267 58.697 1.00 43.11 36 SER B N 1
ATOM 2396 C CA . SER B 1 37 ? -1.991 23.929 59.673 1.00 43.54 36 SER B CA 1
ATOM 2397 C C . SER B 1 37 ? -0.628 23.269 59.739 1.00 43.46 36 SER B C 1
ATOM 2398 O O . SER B 1 37 ? -0.199 22.651 58.771 1.00 43.52 36 SER B O 1
ATOM 2401 N N . ARG B 1 38 ? 0.052 23.435 60.872 1.00 43.78 37 ARG B N 1
ATOM 2402 C CA . ARG B 1 38 ? 1.351 22.81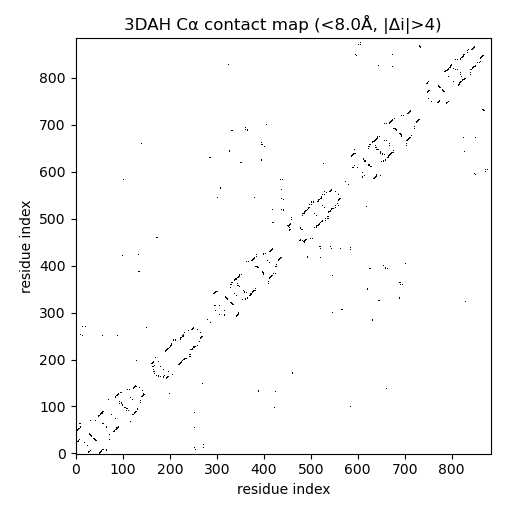9 61.133 1.00 44.06 37 ARG B CA 1
ATOM 2403 C C . ARG B 1 38 ? 1.410 22.261 62.558 1.00 44.04 37 ARG B C 1
ATOM 2404 O O . ARG B 1 38 ? 0.800 22.824 63.481 1.00 44.12 37 ARG B O 1
ATOM 2412 N N . PHE B 1 39 ? 2.135 21.156 62.731 1.00 43.67 38 PHE B N 1
ATOM 2413 C CA . PHE B 1 39 ? 2.556 20.692 64.054 1.00 43.84 38 PHE B CA 1
ATOM 2414 C C . PHE B 1 39 ? 3.777 21.510 64.515 1.00 44.00 38 PHE B C 1
ATOM 2415 O O . PHE B 1 39 ? 4.419 22.176 63.698 1.00 43.84 38 PHE B O 1
ATOM 2423 N N . SER B 1 40 ? 4.096 21.473 65.812 1.00 44.19 39 SER B N 1
ATOM 2424 C CA . SER B 1 40 ? 5.214 22.272 66.341 1.00 44.32 39 SER B CA 1
ATOM 2425 C C . SER B 1 40 ? 6.531 22.018 65.593 1.00 44.28 39 SER B C 1
ATOM 2426 O O . SER B 1 40 ? 7.312 22.944 65.391 1.00 43.81 39 SER B O 1
ATOM 2429 N N . ASP B 1 41 ? 6.739 20.773 65.147 1.00 44.56 40 ASP B N 1
ATOM 2430 C CA . ASP B 1 41 ? 7.914 20.393 64.347 1.00 45.05 40 ASP B CA 1
ATOM 2431 C C . ASP B 1 41 ? 7.837 20.806 62.866 1.00 44.90 40 ASP B C 1
ATOM 2432 O O . ASP B 1 41 ? 8.804 20.641 62.117 1.00 44.93 40 ASP B O 1
ATOM 2437 N N . GLY B 1 42 ? 6.684 21.323 62.446 1.00 44.72 41 GLY B N 1
ATOM 2438 C CA . GLY B 1 42 ? 6.540 21.865 61.091 1.00 44.21 41 GLY B CA 1
ATOM 2439 C C . GLY B 1 42 ? 5.903 20.946 60.065 1.00 44.01 41 GLY B C 1
ATOM 2440 O O . GLY B 1 42 ? 5.697 21.345 58.910 1.00 44.35 41 GLY B O 1
ATOM 2441 N N . GLU B 1 43 ? 5.595 19.714 60.467 1.00 43.20 42 GLU B N 1
ATOM 2442 C CA . GLU B 1 43 ? 4.893 18.789 59.583 1.00 42.37 42 GLU B CA 1
ATOM 2443 C C . GLU B 1 43 ? 3.476 19.298 59.435 1.00 41.70 42 GLU B C 1
ATOM 2444 O O . GLU B 1 43 ? 2.934 19.909 60.359 1.00 41.37 42 GLU B O 1
ATOM 2450 N N . ILE B 1 44 ? 2.888 19.052 58.272 1.00 40.90 43 ILE B N 1
ATOM 2451 C CA . ILE B 1 44 ? 1.562 19.565 57.960 1.00 40.56 43 ILE B CA 1
ATOM 2452 C C . ILE B 1 44 ? 0.495 18.875 58.812 1.00 40.81 43 ILE B C 1
ATOM 2453 O O . ILE B 1 44 ? 0.557 17.662 59.046 1.00 40.65 43 ILE B O 1
ATOM 2458 N N . GLN B 1 45 ? -0.458 19.675 59.288 1.00 40.88 44 GLN B N 1
ATOM 2459 C CA . GLN B 1 45 ? -1.603 19.200 60.041 1.00 41.15 44 GLN B CA 1
ATOM 2460 C C . GLN B 1 45 ? -2.886 19.457 59.254 1.00 41.12 44 GLN B C 1
ATOM 2461 O O . GLN B 1 45 ? -3.185 20.604 58.902 1.00 40.75 44 GLN B O 1
ATOM 2467 N N . VAL B 1 46 ? -3.642 18.393 58.981 1.00 41.21 45 VAL B N 1
ATOM 2468 C CA . VAL B 1 46 ? -4.866 18.501 58.180 1.00 41.41 45 VAL B CA 1
ATOM 2469 C C . VAL B 1 46 ? -6.033 17.693 58.761 1.00 42.26 45 VAL B C 1
ATOM 2470 O O . VAL B 1 46 ? -5.886 16.517 59.109 1.00 42.49 45 VAL B O 1
ATOM 2474 N N . GLU B 1 47 ? -7.187 18.344 58.870 1.00 42.99 46 GLU B N 1
ATOM 2475 C CA . GLU B 1 47 ? -8.446 17.671 59.150 1.00 43.91 46 GLU B CA 1
ATOM 2476 C C . GLU B 1 47 ? -9.532 18.283 58.284 1.00 43.76 46 GLU B C 1
ATOM 2477 O O . GLU B 1 47 ? -9.719 19.493 58.291 1.00 44.10 46 GLU B O 1
ATOM 2483 N N . ILE B 1 48 ? -10.230 17.454 57.516 1.00 44.00 47 ILE B N 1
ATOM 2484 C CA . ILE B 1 48 ? -11.441 17.915 56.849 1.00 43.88 47 ILE B CA 1
ATOM 2485 C C . ILE B 1 48 ? -12.509 18.043 57.932 1.00 44.12 47 ILE B C 1
ATOM 2486 O O . ILE B 1 48 ? -12.842 17.069 58.620 1.00 44.12 47 ILE B O 1
ATOM 2491 N N . GLN B 1 49 ? -13.014 19.258 58.111 1.00 44.17 48 GLN B N 1
ATOM 2492 C CA . GLN B 1 49 ? -13.933 19.527 59.203 1.00 44.33 48 GLN B CA 1
ATOM 2493 C C . GLN B 1 49 ? -15.371 19.519 58.738 1.00 44.13 48 GLN B C 1
ATOM 2494 O O . GLN B 1 49 ? -16.231 20.196 59.304 1.00 44.83 48 GLN B O 1
ATOM 2500 N N . GLU B 1 50 ? -15.632 18.713 57.721 1.00 43.78 49 GLU B N 1
ATOM 2501 C CA . GLU B 1 50 ? -16.938 18.659 57.105 1.00 43.40 49 GLU B CA 1
ATOM 2502 C C . GLU B 1 50 ? -17.108 17.364 56.352 1.00 42.80 49 GLU B C 1
ATOM 2503 O O . GLU B 1 50 ? -16.136 16.766 55.911 1.00 42.41 49 GLU B O 1
ATOM 2509 N N . ASN B 1 51 ? -18.365 16.959 56.212 1.00 42.53 50 ASN B N 1
ATOM 2510 C CA . ASN B 1 51 ? -18.779 15.796 55.447 1.00 42.22 50 ASN B CA 1
ATOM 2511 C C . ASN B 1 51 ? -18.513 15.977 53.951 1.00 41.58 50 ASN B C 1
ATOM 2512 O O . ASN B 1 51 ? -18.949 16.961 53.355 1.00 41.56 50 ASN B O 1
ATOM 2517 N N . VAL B 1 52 ? -17.804 15.025 53.348 1.00 40.50 51 VAL B N 1
ATOM 2518 C CA . VAL B 1 52 ? -17.497 15.089 51.914 1.00 39.48 51 VAL B CA 1
ATOM 2519 C C . VAL B 1 52 ? -17.903 13.821 51.146 1.00 39.56 51 VAL B C 1
ATOM 2520 O O . VAL B 1 52 ? -17.569 13.678 49.973 1.00 39.34 51 VAL B O 1
ATOM 2524 N N . ARG B 1 53 ? -18.636 12.920 51.803 1.00 39.50 52 ARG B N 1
ATOM 2525 C CA . ARG B 1 53 ? -18.971 11.606 51.225 1.00 39.63 52 ARG B CA 1
ATOM 2526 C C . ARG B 1 53 ? -19.741 11.687 49.904 1.00 39.65 52 ARG B C 1
ATOM 2527 O O . ARG B 1 53 ? -20.874 12.183 49.857 1.00 39.95 52 ARG B O 1
ATOM 2535 N N . GLY B 1 54 ? -19.116 11.183 48.841 1.00 39.44 53 GLY B N 1
ATOM 2536 C CA . GLY B 1 54 ? -19.715 11.176 47.510 1.00 39.20 53 GLY B CA 1
ATOM 2537 C C . GLY B 1 54 ? -19.731 12.531 46.827 1.00 39.23 53 GLY B C 1
ATOM 2538 O O . GLY B 1 54 ? -20.380 12.696 45.795 1.00 38.74 53 GLY B O 1
ATOM 2539 N N . LYS B 1 55 ? -19.005 13.499 47.388 1.00 39.46 54 LYS B N 1
ATOM 2540 C CA . LYS B 1 55 ? -19.076 14.881 46.903 1.00 39.88 54 LYS B CA 1
ATOM 2541 C C . LYS B 1 55 ? -18.071 15.136 45.796 1.00 39.82 54 LYS B C 1
ATOM 2542 O O . LYS B 1 55 ? -17.014 14.501 45.735 1.00 40.44 54 LYS B O 1
ATOM 2548 N N . ASP B 1 56 ? -18.424 16.079 44.931 1.00 39.56 55 ASP B N 1
ATOM 2549 C CA . ASP B 1 56 ? -17.581 16.538 43.837 1.00 39.08 55 ASP B CA 1
ATOM 2550 C C . ASP B 1 56 ? -16.651 17.639 44.372 1.00 39.00 55 ASP B C 1
ATOM 2551 O O . ASP B 1 56 ? -17.022 18.811 44.405 1.00 39.01 55 ASP B O 1
ATOM 2556 N N . VAL B 1 57 ? -15.447 17.246 44.791 1.00 38.60 56 VAL B N 1
ATOM 2557 C CA . VAL B 1 57 ? -14.526 18.113 45.531 1.00 37.85 56 VAL B CA 1
ATOM 2558 C C . VAL B 1 57 ? -13.396 18.684 44.666 1.00 37.77 56 VAL B C 1
ATOM 2559 O O . VAL B 1 57 ? -12.693 17.942 43.985 1.00 37.42 56 VAL B O 1
ATOM 2563 N N . PHE B 1 58 ? -13.254 20.014 44.693 1.00 37.35 57 PHE B N 1
ATOM 2564 C CA . PHE B 1 58 ? -12.179 20.729 44.005 1.00 36.86 57 PHE B CA 1
ATOM 2565 C C . PHE B 1 58 ? -11.265 21.302 45.066 1.00 37.07 57 PHE B C 1
ATOM 2566 O O . PHE B 1 58 ? -11.730 21.976 45.987 1.00 37.04 57 PHE B O 1
ATOM 2574 N N . VAL B 1 59 ? -9.972 21.040 44.954 1.00 37.32 58 VAL B N 1
ATOM 2575 C CA . VAL B 1 59 ? -9.023 21.680 45.852 1.00 37.66 58 VAL B CA 1
ATOM 2576 C C . VAL B 1 59 ? -8.277 22.765 45.090 1.00 37.84 58 VAL B C 1
ATOM 2577 O O . VAL B 1 59 ? -7.646 22.508 44.065 1.00 38.22 58 VAL B O 1
ATOM 2581 N N . LEU B 1 60 ? -8.380 23.982 45.607 1.00 38.01 59 LEU B N 1
ATOM 2582 C CA . LEU B 1 60 ? -7.798 25.166 44.995 1.00 38.33 59 LEU B CA 1
ATOM 2583 C C . LEU B 1 60 ? -6.507 25.531 45.721 1.00 38.13 59 LEU B C 1
ATOM 2584 O O . LEU B 1 60 ? -6.528 26.115 46.815 1.00 37.90 59 LEU B O 1
ATOM 2589 N N . GLN B 1 61 ? -5.385 25.175 45.100 1.00 37.52 60 GLN B N 1
ATOM 2590 C CA . GLN B 1 61 ? -4.083 25.424 45.684 1.00 37.14 60 GLN B CA 1
ATOM 2591 C C . GLN B 1 61 ? -3.030 25.512 44.598 1.00 36.58 60 GLN B C 1
ATOM 2592 O O . GLN B 1 61 ? -2.683 24.506 43.981 1.00 36.39 60 GLN B O 1
ATOM 2598 N N . SER B 1 62 ? -2.517 26.698 44.393 1.00 36.04 61 SER B N 1
ATOM 2599 C CA . SER B 1 62 ? -1.336 26.906 43.612 1.00 35.98 61 SER B CA 1
ATOM 2600 C C . SER B 1 62 ? -0.145 26.372 44.332 1.00 36.22 61 SER B C 1
ATOM 2601 O O . SER B 1 62 ? -0.051 26.451 45.521 1.00 35.90 61 SER B O 1
ATOM 2604 N N . THR B 1 63 ? 0.777 25.817 43.591 1.00 36.52 62 THR B N 1
ATOM 2605 C CA . THR B 1 63 ? 1.983 25.339 44.183 1.00 36.76 62 THR B CA 1
ATOM 2606 C C . THR B 1 63 ? 3.089 26.381 44.058 1.00 37.33 62 THR B C 1
ATOM 2607 O O . THR B 1 63 ? 4.163 26.119 43.573 1.00 37.47 62 THR B O 1
ATOM 2611 N N . CYS B 1 64 ? 2.777 27.572 44.526 1.00 37.30 63 CYS B N 1
ATOM 2612 C CA . CYS B 1 64 ? 3.688 28.688 44.561 1.00 37.37 63 CYS B CA 1
ATOM 2613 C C . CYS B 1 64 ? 4.551 28.602 45.790 1.00 37.56 63 CYS B C 1
ATOM 2614 O O . CYS B 1 64 ? 4.336 27.757 46.592 1.00 37.05 63 CYS B O 1
ATOM 2617 N N . ALA B 1 65 ? 5.531 29.485 45.917 1.00 37.83 64 ALA B N 1
ATOM 2618 C CA . ALA B 1 65 ? 6.378 29.582 47.122 1.00 38.22 64 ALA B CA 1
ATOM 2619 C C . ALA B 1 65 ? 5.538 29.776 48.385 1.00 38.23 64 ALA B C 1
ATOM 2620 O O . ALA B 1 65 ? 4.578 30.539 48.358 1.00 38.59 64 ALA B O 1
ATOM 2622 N N . PRO B 1 66 ? 5.868 29.059 49.484 1.00 38.16 65 PRO B N 1
ATOM 2623 C CA . PRO B 1 66 ? 6.873 27.978 49.604 1.00 37.89 65 PRO B CA 1
ATOM 2624 C C . PRO B 1 66 ? 6.391 26.713 48.893 1.00 37.61 65 PRO B C 1
ATOM 2625 O O . PRO B 1 66 ? 5.372 26.135 49.271 1.00 37.71 65 PRO B O 1
ATOM 2629 N N . THR B 1 67 ? 7.122 26.310 47.861 1.00 37.56 66 THR B N 1
ATOM 2630 C CA . THR B 1 67 ? 6.631 25.357 46.853 1.00 37.33 66 THR B CA 1
ATOM 2631 C C . THR B 1 67 ? 6.339 23.965 47.409 1.00 36.98 66 THR B C 1
ATOM 2632 O O . THR B 1 67 ? 5.262 23.405 47.181 1.00 36.99 66 THR B O 1
ATOM 2636 N N . ASN B 1 68 ? 7.304 23.428 48.142 1.00 36.43 67 ASN B N 1
ATOM 2637 C CA . ASN B 1 68 ? 7.188 22.103 48.732 1.00 35.91 67 ASN B CA 1
ATOM 2638 C C . ASN B 1 68 ? 6.116 22.016 49.823 1.00 35.86 67 ASN B C 1
ATOM 2639 O O . ASN B 1 68 ? 5.406 21.003 49.904 1.00 35.74 67 ASN B O 1
ATOM 2644 N N . ASP B 1 69 ? 5.966 23.077 50.627 1.00 35.47 68 ASP B N 1
ATOM 2645 C CA . ASP B 1 69 ? 4.941 23.087 51.682 1.00 35.55 68 ASP B CA 1
ATOM 2646 C C . ASP B 1 69 ? 3.544 23.120 51.087 1.00 35.26 68 ASP B C 1
ATOM 2647 O O . ASP B 1 69 ? 2.639 22.414 51.551 1.00 35.38 68 ASP B O 1
ATOM 2652 N N . ASN B 1 70 ? 3.371 23.958 50.069 1.00 34.60 69 ASN B N 1
ATOM 2653 C CA . ASN B 1 70 ? 2.102 24.055 49.374 1.00 34.18 69 ASN B CA 1
ATOM 2654 C C . ASN B 1 70 ? 1.747 22.788 48.603 1.00 33.74 69 ASN B C 1
ATOM 2655 O O . ASN B 1 70 ? 0.584 22.421 48.532 1.00 33.71 69 ASN B O 1
ATOM 2660 N N . LEU B 1 71 ? 2.746 22.128 48.021 1.00 33.87 70 LEU B N 1
ATOM 2661 C CA . LEU B 1 71 ? 2.496 20.869 47.306 1.00 33.88 70 LEU B CA 1
ATOM 2662 C C . LEU B 1 71 ? 2.070 19.762 48.278 1.00 34.00 70 LEU B C 1
ATOM 2663 O O . LEU B 1 71 ? 1.099 19.039 48.026 1.00 33.92 70 LEU B O 1
ATOM 2668 N N . MET B 1 72 ? 2.783 19.663 49.396 1.00 34.36 71 MET B N 1
ATOM 2669 C CA . MET B 1 72 ? 2.494 18.655 50.398 1.00 34.82 71 MET B CA 1
ATOM 2670 C C . MET B 1 72 ? 1.153 18.873 51.090 1.00 35.20 71 MET B C 1
ATOM 2671 O O . MET B 1 72 ? 0.514 17.904 51.484 1.00 34.87 71 MET B O 1
ATOM 2676 N N . GLU B 1 73 ? 0.733 20.136 51.242 1.00 35.75 72 GLU B N 1
ATOM 2677 C CA . GLU B 1 73 ? -0.600 20.444 51.791 1.00 36.35 72 GLU B CA 1
ATOM 2678 C C . GLU B 1 73 ? -1.645 19.869 50.859 1.00 35.89 72 GLU B C 1
ATOM 2679 O O . GLU B 1 73 ? -2.621 19.256 51.300 1.00 35.79 72 GLU B O 1
ATOM 2685 N N . LEU B 1 74 ? -1.430 20.076 49.564 1.00 35.37 73 LEU B N 1
ATOM 2686 C CA . LEU B 1 74 ? -2.314 19.532 48.553 1.00 34.84 73 LEU B CA 1
ATOM 2687 C C . LEU B 1 74 ? -2.342 17.999 48.610 1.00 34.44 73 LEU B C 1
ATOM 2688 O O . LEU B 1 74 ? -3.422 17.401 48.573 1.00 34.64 73 LEU B O 1
ATOM 2693 N N . MET B 1 75 ? -1.165 17.379 48.730 1.00 33.48 74 MET B N 1
ATOM 2694 C CA . MET B 1 75 ? -1.039 15.925 48.830 1.00 32.89 74 MET B CA 1
ATOM 2695 C C . MET B 1 75 ? -1.827 15.359 50.015 1.00 33.32 74 MET B C 1
ATOM 2696 O O . MET B 1 75 ? -2.608 14.402 49.873 1.00 33.04 74 MET B O 1
ATOM 2701 N N . ILE B 1 76 ? -1.603 15.962 51.180 1.00 33.29 75 ILE B N 1
ATOM 2702 C CA . ILE B 1 76 ? -2.190 15.523 52.429 1.00 33.49 75 ILE B CA 1
ATOM 2703 C C . ILE B 1 76 ? -3.702 15.789 52.479 1.00 34.02 75 ILE B C 1
ATOM 2704 O O . ILE B 1 76 ? -4.459 14.945 52.964 1.00 34.01 75 ILE B O 1
ATOM 2709 N N . MET B 1 77 ? -4.140 16.939 51.959 1.00 34.26 76 MET B N 1
ATOM 2710 C CA . MET B 1 77 ? -5.571 17.236 51.846 1.00 34.84 76 MET B CA 1
ATOM 2711 C C . MET B 1 77 ? -6.272 16.246 50.921 1.00 34.42 76 MET B C 1
ATOM 2712 O O . MET B 1 77 ? -7.374 15.776 51.220 1.00 34.34 76 MET B O 1
ATOM 2717 N N . VAL B 1 78 ? -5.622 15.934 49.800 1.00 34.59 77 VAL B N 1
ATOM 2718 C CA . VAL B 1 78 ? -6.160 14.982 48.829 1.00 34.67 77 VAL B CA 1
ATOM 2719 C C . VAL B 1 78 ? -6.336 13.592 49.459 1.00 35.22 77 VAL B C 1
ATOM 2720 O O . VAL B 1 78 ? -7.403 12.968 49.314 1.00 35.28 77 VAL B O 1
ATOM 2724 N N . ASP B 1 79 ? -5.319 13.134 50.188 1.00 35.23 78 ASP B N 1
ATOM 2725 C CA . ASP B 1 79 ? -5.430 11.884 50.937 1.00 36.05 78 ASP B CA 1
ATOM 2726 C C . ASP B 1 79 ? -6.549 11.916 51.980 1.00 36.24 78 ASP B C 1
ATOM 2727 O O . ASP B 1 79 ? -7.279 10.941 52.128 1.00 36.57 78 ASP B O 1
ATOM 2732 N N . ALA B 1 80 ? -6.681 13.033 52.695 1.00 36.29 79 ALA B N 1
ATOM 2733 C CA . ALA B 1 80 ? -7.688 13.159 53.741 1.00 36.10 79 ALA B CA 1
ATOM 2734 C C . ALA B 1 80 ? -9.076 13.003 53.147 1.00 36.42 79 ALA B C 1
ATOM 2735 O O . ALA B 1 80 ? -9.942 12.326 53.720 1.00 36.57 79 ALA B O 1
ATOM 2737 N N . LEU B 1 81 ? -9.258 13.629 51.986 1.00 36.85 80 LEU B N 1
ATOM 2738 C CA . LEU B 1 81 ? -10.519 13.649 51.246 1.00 37.17 80 LEU B CA 1
ATOM 2739 C C . LEU B 1 81 ? -10.856 12.277 50.688 1.00 37.42 80 LEU B C 1
ATOM 2740 O O . LEU B 1 81 ? -11.996 11.819 50.769 1.00 37.40 80 LEU B O 1
ATOM 2745 N N . LYS B 1 82 ? -9.850 11.637 50.098 1.00 37.85 81 LYS B N 1
ATOM 2746 C CA . LYS B 1 82 ? -10.006 10.321 49.490 1.00 37.85 81 LYS B CA 1
ATOM 2747 C C . LYS B 1 82 ? -10.485 9.315 50.549 1.00 37.46 81 LYS B C 1
ATOM 2748 O O . LYS B 1 82 ? -11.451 8.594 50.331 1.00 37.52 81 LYS B O 1
ATOM 2754 N N . ARG B 1 83 ? -9.833 9.313 51.710 1.00 36.98 82 ARG B N 1
ATOM 2755 C CA . ARG B 1 83 ? -10.182 8.402 52.806 1.00 36.62 82 ARG B CA 1
ATOM 2756 C C . ARG B 1 83 ? -11.527 8.716 53.481 1.00 36.78 82 ARG B C 1
ATOM 2757 O O . ARG B 1 83 ? -12.139 7.846 54.114 1.00 36.49 82 ARG B O 1
ATOM 2765 N N . ALA B 1 84 ? -11.977 9.963 53.335 1.00 36.95 83 ALA B N 1
ATOM 2766 C CA . ALA B 1 84 ? -13.289 10.399 53.809 1.00 37.00 83 ALA B CA 1
ATOM 2767 C C . ALA B 1 84 ? -14.344 10.158 52.729 1.00 37.23 83 ALA B C 1
ATOM 2768 O O . ALA B 1 84 ? -15.500 10.584 52.855 1.00 37.04 83 ALA B O 1
ATOM 2770 N N . SER B 1 85 ? -13.923 9.463 51.671 1.00 37.02 84 SER B N 1
ATOM 2771 C CA . SER B 1 85 ? -14.826 8.953 50.637 1.00 37.25 84 SER B CA 1
ATOM 2772 C C . SER B 1 85 ? -15.459 10.054 49.807 1.00 36.92 84 SER B C 1
ATOM 2773 O O . SER B 1 85 ? -16.659 10.003 49.522 1.00 36.99 84 SER B O 1
ATOM 2776 N N . ALA B 1 86 ? -14.651 11.039 49.417 1.00 36.24 85 ALA B N 1
ATOM 2777 C CA . ALA B 1 86 ? -15.080 12.027 48.435 1.00 36.08 85 ALA B CA 1
ATOM 2778 C C . ALA B 1 86 ? -15.432 11.309 47.135 1.00 36.13 85 ALA B C 1
ATOM 2779 O O . ALA B 1 86 ? -14.728 10.387 46.731 1.00 35.98 85 ALA B O 1
ATOM 2781 N N . GLY B 1 87 ? -16.517 11.728 46.484 1.00 36.17 86 GLY B N 1
ATOM 2782 C CA . GLY B 1 87 ? -16.923 11.139 45.200 1.00 35.69 86 GLY B CA 1
ATOM 2783 C C . GLY B 1 87 ? -15.907 11.342 44.088 1.00 35.94 86 GLY B C 1
ATOM 2784 O O . GLY B 1 87 ? -15.664 10.437 43.276 1.00 35.83 86 GLY B O 1
ATOM 2785 N N . ARG B 1 88 ? -15.314 12.535 44.041 1.00 35.67 87 ARG B N 1
ATOM 2786 C CA . ARG B 1 88 ? -14.319 12.868 43.034 1.00 35.59 87 ARG B CA 1
ATOM 2787 C C . ARG B 1 88 ? -13.447 14.002 43.532 1.00 35.51 87 ARG B C 1
ATOM 2788 O O . ARG B 1 88 ? -13.923 14.897 44.225 1.00 35.40 87 ARG B O 1
ATOM 2796 N N . ILE B 1 89 ? -12.169 13.952 43.161 1.00 35.39 88 ILE B N 1
ATOM 2797 C CA . ILE B 1 89 ? -11.181 14.936 43.568 1.00 34.57 88 ILE B CA 1
ATOM 2798 C C . ILE B 1 89 ? -10.545 15.561 42.329 1.00 34.73 88 ILE B C 1
ATOM 2799 O O . ILE B 1 89 ? -9.975 14.865 41.490 1.00 34.37 88 ILE B O 1
ATOM 2804 N N . THR B 1 90 ? -10.699 16.880 42.228 1.00 34.49 89 THR B N 1
ATOM 2805 C CA . THR B 1 90 ? -10.100 17.697 41.185 1.00 34.73 89 THR B CA 1
ATOM 2806 C C . THR B 1 90 ? -9.115 18.691 41.824 1.00 34.07 89 THR B C 1
ATOM 2807 O O . THR B 1 90 ? -9.505 19.471 42.695 1.00 34.18 89 THR B O 1
ATOM 2811 N N . ALA B 1 91 ? -7.849 18.652 41.412 1.00 33.42 90 ALA B N 1
ATOM 2812 C CA . ALA B 1 91 ? -6.876 19.639 41.880 1.00 33.08 90 ALA B CA 1
ATOM 2813 C C . ALA B 1 91 ? -6.889 20.849 40.938 1.00 33.40 90 ALA B C 1
ATOM 2814 O O . ALA B 1 91 ? -6.552 20.731 39.752 1.00 32.88 90 ALA B O 1
ATOM 2816 N N . ALA B 1 92 ? -7.337 21.998 41.458 1.00 33.89 91 ALA B N 1
ATOM 2817 C CA . ALA B 1 92 ? -7.260 23.278 40.723 1.00 33.69 91 ALA B CA 1
ATOM 2818 C C . ALA B 1 92 ? -5.986 24.009 41.162 1.00 33.71 91 ALA B C 1
ATOM 2819 O O . ALA B 1 92 ? -5.943 24.610 42.237 1.00 33.80 91 ALA B O 1
ATOM 2821 N N . ILE B 1 93 ? -4.949 23.903 40.333 1.00 33.81 92 ILE B N 1
ATOM 2822 C CA . ILE B 1 93 ? -3.619 24.469 40.594 1.00 34.28 92 ILE B CA 1
ATOM 2823 C C . ILE B 1 93 ? -3.344 25.582 39.569 1.00 34.64 92 ILE B C 1
ATOM 2824 O O . ILE B 1 93 ? -2.714 25.333 38.533 1.00 35.06 92 ILE B O 1
ATOM 2829 N N . PRO B 1 94 ? -3.830 26.812 39.838 1.00 34.74 93 PRO B N 1
ATOM 2830 C CA . PRO B 1 94 ? -3.720 27.895 38.840 1.00 34.81 93 PRO B CA 1
ATOM 2831 C C . PRO B 1 94 ? -2.280 28.160 38.388 1.00 34.52 93 PRO B C 1
ATOM 2832 O O . PRO B 1 94 ? -2.026 28.220 37.191 1.00 35.30 93 PRO B O 1
ATOM 2836 N N . TYR B 1 95 ? -1.363 28.308 39.337 1.00 33.97 94 TYR B N 1
ATOM 2837 C CA . TYR B 1 95 ? 0.070 28.292 39.057 1.00 34.00 94 TYR B CA 1
ATOM 2838 C C . TYR B 1 95 ? 0.686 26.932 39.420 1.00 33.73 94 TYR B C 1
ATOM 2839 O O . TYR B 1 95 ? 0.715 26.549 40.597 1.00 33.37 94 TYR B O 1
ATOM 2848 N N . PHE B 1 96 ? 1.194 26.227 38.406 1.00 33.44 95 PHE B N 1
ATOM 2849 C CA . PHE B 1 96 ? 1.798 24.910 38.587 1.00 33.28 95 PHE B CA 1
ATOM 2850 C C . PHE B 1 96 ? 3.293 25.057 38.839 1.00 33.33 95 PHE B C 1
ATOM 2851 O O . PHE B 1 96 ? 4.058 25.258 37.892 1.00 33.57 95 PHE B O 1
ATOM 2859 N N . GLY B 1 97 ? 3.710 24.952 40.100 1.00 33.43 96 GLY B N 1
ATOM 2860 C CA . GLY B 1 97 ? 5.138 25.026 40.451 1.00 33.82 96 GLY B CA 1
ATOM 2861 C C . GLY B 1 97 ? 5.927 23.839 39.896 1.00 34.43 96 GLY B C 1
ATOM 2862 O O . GLY B 1 97 ? 5.364 22.753 39.689 1.00 34.56 96 GLY B O 1
ATOM 2863 N N . TYR B 1 98 ? 7.226 24.045 39.664 1.00 34.27 97 TYR B N 1
ATOM 2864 C CA . TYR B 1 98 ? 8.127 23.042 39.052 1.00 34.60 97 TYR B CA 1
ATOM 2865 C C . TYR B 1 98 ? 7.948 22.849 37.542 1.00 34.75 97 TYR B C 1
ATOM 2866 O O . TYR B 1 98 ? 8.644 22.026 36.946 1.00 33.99 97 TYR B O 1
ATOM 2875 N N . ALA B 1 99 ? 7.038 23.624 36.945 1.00 35.22 98 ALA B N 1
ATOM 2876 C CA . ALA B 1 99 ? 6.750 23.565 35.507 1.00 35.97 98 ALA B CA 1
ATOM 2877 C C . ALA B 1 99 ? 7.953 23.884 34.619 1.0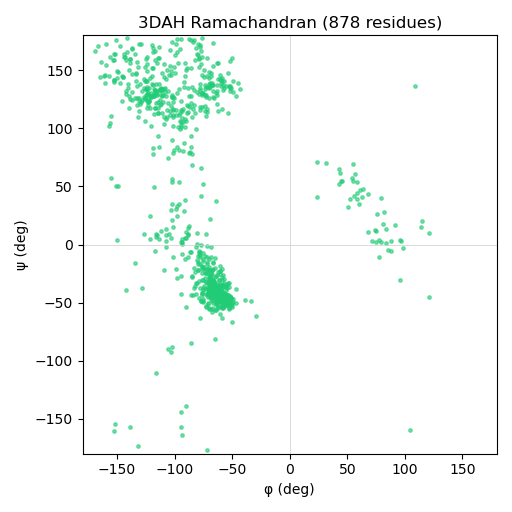0 36.53 98 ALA B C 1
ATOM 2878 O O . ALA B 1 99 ? 7.989 23.471 33.469 1.00 36.56 98 ALA B O 1
ATOM 2880 N N . ARG B 1 100 ? 8.936 24.602 35.165 1.00 37.29 99 ARG B N 1
ATOM 2881 C CA . ARG B 1 100 ? 10.144 24.952 34.415 1.00 38.16 99 ARG B CA 1
ATOM 2882 C C . ARG B 1 100 ? 11.185 23.831 34.344 1.00 38.45 99 ARG B C 1
ATOM 2883 O O . ARG B 1 100 ? 12.143 23.906 33.556 1.00 38.42 99 ARG B O 1
ATOM 2891 N N . GLN B 1 101 ? 10.996 22.807 35.171 1.00 38.82 100 GLN B N 1
ATOM 2892 C CA . GLN B 1 101 ? 11.806 21.600 35.108 1.00 39.29 100 GLN B CA 1
ATOM 2893 C C . GLN B 1 101 ? 11.005 20.510 34.375 1.00 39.38 100 GLN B C 1
ATOM 2894 O O . GLN B 1 101 ? 10.412 19.617 34.980 1.00 38.89 100 GLN B O 1
ATOM 2900 N N . ASP B 1 102 ? 10.987 20.632 33.049 1.00 39.82 101 ASP B N 1
ATOM 2901 C CA . ASP B 1 102 ? 10.152 19.812 32.189 1.00 40.40 101 ASP B CA 1
ATOM 2902 C C . ASP B 1 102 ? 10.983 18.925 31.249 1.00 40.58 101 ASP B C 1
ATOM 2903 O O . ASP B 1 102 ? 10.441 18.252 30.370 1.00 40.87 101 ASP B O 1
ATOM 2908 N N . ARG B 1 103 ? 12.299 18.933 31.451 1.00 40.74 102 ARG B N 1
ATOM 2909 C CA . ARG B 1 103 ? 13.245 18.247 30.580 1.00 41.52 102 ARG B CA 1
ATOM 2910 C C . ARG B 1 103 ? 14.594 18.182 31.263 1.00 41.73 102 ARG B C 1
ATOM 2911 O O . ARG B 1 103 ? 14.789 18.794 32.307 1.00 41.94 102 ARG B O 1
ATOM 2919 N N . ARG B 1 104 ? 15.508 17.420 30.676 1.00 42.67 103 ARG B N 1
ATOM 2920 C CA . ARG B 1 104 ? 16.913 17.420 31.072 1.00 43.70 103 ARG B CA 1
ATOM 2921 C C . ARG B 1 104 ? 17.688 18.101 29.953 1.00 44.82 103 ARG B C 1
ATOM 2922 O O . ARG B 1 104 ? 17.949 17.470 28.933 1.00 44.86 103 ARG B O 1
ATOM 2930 N N . PRO B 1 105 ? 18.095 19.337 30.121 1.00 46.38 104 PRO B N 1
ATOM 2931 C CA . PRO B 1 105 ? 18.856 20.016 29.085 1.00 47.33 104 PRO B CA 1
ATOM 2932 C C . PRO B 1 105 ? 20.074 19.256 28.615 1.00 48.25 104 PRO B C 1
ATOM 2933 O O . PRO B 1 105 ? 20.805 18.748 29.393 1.00 48.79 104 PRO B O 1
ATOM 2937 N N . ARG B 1 106 ? 20.287 19.220 27.323 1.00 49.30 105 ARG B N 1
ATOM 2938 C CA . ARG B 1 106 ? 21.357 18.444 26.756 1.00 50.19 105 ARG B CA 1
ATOM 2939 C C . ARG B 1 106 ? 21.724 17.334 27.696 1.00 50.13 105 ARG B C 1
ATOM 2940 O O . ARG B 1 106 ? 22.884 17.004 27.883 1.00 49.86 105 ARG B O 1
ATOM 2948 N N . SER B 1 107 ? 20.662 16.764 28.253 1.00 49.80 106 SER B N 1
ATOM 2949 C CA . SER B 1 107 ? 20.641 15.506 28.984 1.00 49.63 106 SER B CA 1
ATOM 2950 C C . SER B 1 107 ? 21.520 15.473 30.207 1.00 48.87 106 SER B C 1
ATOM 2951 O O . SER B 1 107 ? 22.088 14.460 30.551 1.00 49.10 106 SER B O 1
ATOM 2954 N N . ALA B 1 108 ? 21.601 16.623 30.851 1.00 47.91 107 ALA B N 1
ATOM 2955 C CA . ALA B 1 108 ? 22.335 16.814 32.107 1.00 46.37 107 ALA B CA 1
ATOM 2956 C C . ALA B 1 108 ? 21.684 15.925 33.138 1.00 45.20 107 ALA B C 1
ATOM 2957 O O . ALA B 1 108 ? 20.528 15.566 32.986 1.00 45.54 107 ALA B O 1
ATOM 2959 N N . ARG B 1 109 ? 22.418 15.557 34.181 1.00 44.00 108 ARG B N 1
ATOM 2960 C CA . ARG B 1 109 ? 21.914 14.582 35.139 1.00 42.26 108 ARG B CA 1
ATOM 2961 C C . ARG B 1 109 ? 21.037 15.236 36.213 1.00 41.46 108 ARG B C 1
ATOM 2962 O O . ARG B 1 109 ? 21.388 15.324 37.403 1.00 41.55 108 ARG B O 1
ATOM 2970 N N . VAL B 1 110 ? 19.881 15.697 35.745 1.00 39.65 109 VAL B N 1
ATOM 2971 C CA . VAL B 1 110 ? 18.903 16.412 36.550 1.00 38.13 109 VAL B CA 1
ATOM 2972 C C . VAL B 1 110 ? 17.573 15.643 36.553 1.00 37.37 109 VAL B C 1
ATOM 2973 O O . VAL B 1 110 ? 17.402 14.670 35.806 1.00 37.09 109 VAL B O 1
ATOM 2977 N N . ALA B 1 111 ? 16.640 16.089 37.391 1.00 36.73 110 ALA B N 1
ATOM 2978 C CA . ALA B 1 111 ? 15.301 15.503 37.461 1.00 35.89 110 ALA B CA 1
ATOM 2979 C C . ALA B 1 111 ? 14.352 16.199 36.492 1.00 35.39 110 ALA B C 1
ATOM 2980 O O . ALA B 1 111 ? 14.514 17.376 36.209 1.00 35.50 110 ALA B O 1
ATOM 2982 N N . ILE B 1 112 ? 13.357 15.478 35.990 1.00 34.65 111 ILE B N 1
ATOM 2983 C CA . ILE B 1 112 ? 12.220 16.135 35.349 1.00 33.91 111 ILE B CA 1
ATOM 2984 C C . ILE B 1 112 ? 11.162 16.312 36.442 1.00 33.99 111 ILE B C 1
ATOM 2985 O O . ILE B 1 112 ? 10.221 15.524 36.567 1.00 34.38 111 ILE B O 1
ATOM 2990 N N . SER B 1 113 ? 11.362 17.357 37.243 1.00 33.68 112 SER B N 1
ATOM 2991 C CA . SER B 1 113 ? 10.568 17.634 38.441 1.00 33.71 112 SER B CA 1
ATOM 2992 C C . SER B 1 113 ? 9.063 17.773 38.225 1.00 33.15 112 SER B C 1
ATOM 2993 O O . SER B 1 113 ? 8.283 17.420 39.108 1.00 32.66 112 SER B O 1
ATOM 2996 N N . ALA B 1 114 ? 8.658 18.326 37.084 1.00 32.63 113 ALA B N 1
ATOM 2997 C CA . ALA B 1 114 ? 7.234 18.520 36.808 1.00 32.56 113 ALA B CA 1
ATOM 2998 C C . ALA B 1 114 ? 6.544 17.169 36.608 1.00 32.51 113 ALA B C 1
ATOM 2999 O O . ALA B 1 114 ? 5.359 17.020 36.912 1.00 33.03 113 ALA B O 1
ATOM 3001 N N . LYS B 1 115 ? 7.300 16.182 36.117 1.00 32.44 114 LYS B N 1
ATOM 3002 C CA . LYS B 1 115 ? 6.802 14.810 35.986 1.00 32.27 114 LYS B CA 1
ATOM 3003 C C . LYS B 1 115 ? 6.682 14.109 37.349 1.00 31.96 114 LYS B C 1
ATOM 3004 O O . LYS B 1 115 ? 5.695 13.427 37.608 1.00 32.46 114 LYS B O 1
ATOM 3010 N N . VAL B 1 116 ? 7.681 14.285 38.210 1.00 31.60 115 VAL B N 1
ATOM 3011 C CA . VAL B 1 116 ? 7.624 13.807 39.588 1.00 31.35 115 VAL B CA 1
ATOM 3012 C C . VAL B 1 116 ? 6.348 14.300 40.256 1.00 31.85 115 VAL B C 1
ATOM 3013 O O . VAL B 1 116 ? 5.612 13.501 40.841 1.00 32.34 115 VAL B O 1
ATOM 3017 N N . VAL B 1 117 ? 6.070 15.607 40.155 1.00 31.60 116 VAL B N 1
ATOM 3018 C CA . VAL B 1 117 ? 4.847 16.185 40.744 1.00 31.33 116 VAL B CA 1
ATOM 3019 C C . VAL B 1 117 ? 3.557 15.635 40.109 1.00 31.57 116 VAL B C 1
ATOM 3020 O O . VAL B 1 117 ? 2.563 15.381 40.812 1.00 31.62 116 VAL B O 1
ATOM 3024 N N . ALA B 1 118 ? 3.567 15.460 38.786 1.00 31.50 117 ALA B N 1
ATOM 3025 C CA . ALA B 1 118 ? 2.436 14.819 38.111 1.00 31.43 117 ALA B CA 1
ATOM 3026 C C . ALA B 1 118 ? 2.174 13.425 38.725 1.00 31.56 117 ALA B C 1
ATOM 3027 O O . ALA B 1 118 ? 1.053 13.121 39.123 1.00 32.56 117 ALA B O 1
ATOM 3029 N N . ASN B 1 119 ? 3.216 12.605 38.838 1.00 31.24 118 ASN B N 1
ATOM 3030 C CA . ASN B 1 119 ? 3.121 11.291 39.481 1.00 30.62 118 ASN B CA 1
ATOM 3031 C C . ASN B 1 119 ? 2.639 11.320 40.922 1.00 30.51 118 ASN B C 1
ATOM 3032 O O . ASN B 1 119 ? 1.840 10.480 41.320 1.00 30.74 118 ASN B O 1
ATOM 3037 N N . MET B 1 120 ? 3.150 12.265 41.704 1.00 30.81 119 MET B N 1
ATOM 3038 C CA . MET B 1 120 ? 2.714 12.468 43.087 1.00 30.99 119 MET B CA 1
ATOM 3039 C C . MET B 1 120 ? 1.216 12.752 43.225 1.00 31.50 119 MET B C 1
ATOM 3040 O O . MET B 1 120 ? 0.531 12.135 44.057 1.00 31.31 119 MET B O 1
ATOM 3045 N N . LEU B 1 121 ? 0.706 13.670 42.408 1.00 32.14 120 LEU B N 1
ATOM 3046 C CA . LEU B 1 121 ? -0.730 14.028 42.449 1.00 32.86 120 LEU B CA 1
ATOM 3047 C C . LEU B 1 121 ? -1.633 12.876 42.039 1.00 33.72 120 LEU B C 1
ATOM 3048 O O . LEU B 1 121 ? -2.661 12.628 42.676 1.00 34.37 120 LEU B O 1
ATOM 3053 N N . GLU B 1 122 ? -1.255 12.174 40.972 1.00 34.08 121 GLU B N 1
ATOM 3054 C CA . GLU B 1 122 ? -1.981 10.985 40.569 1.00 34.26 121 GLU B CA 1
ATOM 3055 C C . GLU B 1 122 ? -1.959 9.899 41.668 1.00 33.90 121 GLU B C 1
ATOM 3056 O O . GLU B 1 122 ? -3.002 9.305 41.971 1.00 34.26 121 GLU B O 1
ATOM 3062 N N . ILE B 1 123 ? -0.805 9.662 42.299 1.00 33.31 122 ILE B N 1
ATOM 3063 C CA . ILE B 1 123 ? -0.726 8.643 43.359 1.00 33.03 122 ILE B CA 1
ATOM 3064 C C . ILE B 1 123 ? -1.511 8.993 44.639 1.00 33.03 122 ILE B C 1
ATOM 3065 O O . ILE B 1 123 ? -1.932 8.101 45.371 1.00 32.77 122 ILE B O 1
ATOM 3070 N N . ALA B 1 124 ? -1.712 10.288 44.892 1.00 33.37 123 ALA B N 1
ATOM 3071 C CA . ALA B 1 124 ? -2.474 10.758 46.064 1.00 33.08 123 ALA B CA 1
ATOM 3072 C C . ALA B 1 124 ? -3.990 10.590 45.881 1.00 33.44 123 ALA B C 1
ATOM 3073 O O . ALA B 1 124 ? -4.756 10.588 46.865 1.00 32.93 123 ALA B O 1
ATOM 3075 N N . GLY B 1 125 ? -4.413 10.480 44.621 1.00 33.20 124 GLY B N 1
ATOM 3076 C CA . GLY B 1 125 ? -5.804 10.221 44.291 1.00 33.79 124 GLY B CA 1
ATOM 3077 C C . GLY B 1 125 ? -6.481 11.350 43.547 1.00 34.25 124 GLY B C 1
ATOM 3078 O O . GLY B 1 125 ? -7.704 11.419 43.533 1.00 34.36 124 GLY B O 1
ATOM 3079 N N . VAL B 1 126 ? -5.693 12.230 42.926 1.00 34.52 125 VAL B N 1
ATOM 3080 C CA . VAL B 1 126 ? -6.240 13.313 42.100 1.00 35.09 125 VAL B CA 1
ATOM 3081 C C . VAL B 1 126 ? -6.752 12.734 40.792 1.00 35.41 125 VAL B C 1
ATOM 3082 O O . VAL B 1 126 ? -6.042 11.994 40.140 1.00 35.82 125 VAL B O 1
ATOM 3086 N N . GLU B 1 127 ? -7.990 13.054 40.428 1.00 36.30 126 GLU B N 1
ATOM 3087 C CA . GLU B 1 127 ? -8.613 12.533 39.199 1.00 37.13 126 GLU B CA 1
ATOM 3088 C C . GLU B 1 127 ? -8.556 13.505 38.004 1.00 37.37 126 GLU B C 1
ATOM 3089 O O . GLU B 1 127 ? -8.555 13.082 36.845 1.00 36.90 126 GLU B O 1
ATOM 3095 N N . ARG B 1 128 ? -8.539 14.804 38.288 1.00 37.51 127 ARG B N 1
ATOM 3096 C CA . ARG B 1 128 ? -8.573 15.817 37.238 1.00 37.96 127 ARG B CA 1
ATOM 3097 C C . ARG B 1 128 ? -7.728 17.002 37.670 1.00 37.75 127 ARG B C 1
ATOM 3098 O O . ARG B 1 128 ? -7.693 17.342 38.855 1.00 38.35 127 ARG B O 1
ATOM 3106 N N . ILE B 1 129 ? -7.045 17.616 36.710 1.00 37.37 128 ILE B N 1
ATOM 3107 C CA . ILE B 1 129 ? -6.227 18.790 36.970 1.00 37.14 128 ILE B CA 1
ATOM 3108 C C . ILE B 1 129 ? -6.813 19.986 36.229 1.00 37.16 128 ILE B C 1
ATOM 3109 O O . ILE B 1 129 ? -7.145 19.879 35.052 1.00 37.59 128 ILE B O 1
ATOM 3114 N N . ILE B 1 130 ? -6.952 21.110 36.919 1.00 37.04 129 ILE B N 1
ATOM 3115 C CA . ILE B 1 130 ? -7.173 22.395 36.246 1.00 37.12 129 ILE B CA 1
ATOM 3116 C C . ILE B 1 130 ? -5.985 23.324 36.512 1.00 37.01 129 ILE B C 1
ATOM 3117 O O . ILE B 1 130 ? -5.569 23.498 37.660 1.00 36.70 129 ILE B O 1
ATOM 3122 N N . THR B 1 131 ? -5.433 23.897 35.445 1.00 37.25 130 THR B N 1
ATOM 3123 C CA . THR B 1 131 ? -4.303 24.815 35.572 1.00 37.78 130 THR B CA 1
ATOM 3124 C C . THR B 1 131 ? -4.413 25.988 34.576 1.00 38.09 130 THR B C 1
ATOM 3125 O O . THR B 1 131 ? -5.141 25.910 33.589 1.00 37.95 130 THR B O 1
ATOM 3129 N N . MET B 1 132 ? -3.713 27.082 34.870 1.00 38.72 131 MET B N 1
ATOM 3130 C CA . MET B 1 132 ? -3.755 28.289 34.056 1.00 39.43 131 MET B CA 1
ATOM 3131 C C . MET B 1 132 ? -2.365 28.598 33.473 1.00 39.05 131 MET B C 1
ATOM 3132 O O . MET B 1 132 ? -1.377 28.655 34.208 1.00 38.83 131 MET B O 1
ATOM 3137 N N . ASP B 1 133 ? -2.311 28.790 32.156 1.00 38.86 132 ASP B N 1
ATOM 3138 C CA . ASP B 1 133 ? -1.075 29.119 31.428 1.00 39.50 132 ASP B CA 1
ATOM 3139 C C . ASP B 1 133 ? 0.147 28.287 31.846 1.00 40.18 132 ASP B C 1
ATOM 3140 O O . ASP B 1 133 ? 1.217 28.812 32.222 1.00 40.43 132 ASP B O 1
ATOM 3145 N N . LEU B 1 134 ? -0.044 26.973 31.766 1.00 40.33 133 LEU B N 1
ATOM 3146 C CA . LEU B 1 134 ? 0.997 25.989 31.977 1.00 40.37 133 LEU B CA 1
ATOM 3147 C C . LEU B 1 134 ? 2.238 26.399 31.188 1.00 40.41 133 LEU B C 1
ATOM 3148 O O . LEU B 1 134 ? 2.152 26.684 29.988 1.00 40.69 133 LEU B O 1
ATOM 3153 N N . HIS B 1 135 ? 3.380 26.446 31.869 1.00 40.47 134 HIS B N 1
ATOM 3154 C CA . HIS B 1 135 ? 4.625 26.957 31.285 1.00 40.59 134 HIS B CA 1
ATOM 3155 C C . HIS B 1 135 ? 5.029 26.219 30.005 1.00 40.48 134 HIS B C 1
ATOM 3156 O O . HIS B 1 135 ? 5.574 26.824 29.067 1.00 40.73 134 HIS B O 1
ATOM 3163 N N . ALA B 1 136 ? 4.766 24.915 29.983 1.00 40.01 135 ALA B N 1
ATOM 3164 C CA . ALA B 1 136 ? 5.036 24.071 28.826 1.00 39.73 135 ALA B CA 1
ATOM 3165 C C . ALA B 1 136 ? 3.811 23.193 28.536 1.00 39.43 135 ALA B C 1
ATOM 3166 O O . ALA B 1 136 ? 3.329 22.495 29.418 1.00 39.35 135 ALA B O 1
ATOM 3168 N N . ASP B 1 137 ? 3.319 23.240 27.299 1.00 39.28 136 ASP B N 1
ATOM 3169 C CA . ASP B 1 137 ? 2.134 22.476 26.881 1.00 39.68 136 ASP B CA 1
ATOM 3170 C C . ASP B 1 137 ? 2.318 20.958 26.968 1.00 39.17 136 ASP B C 1
ATOM 3171 O O . ASP B 1 137 ? 1.343 20.214 27.114 1.00 39.18 136 ASP B O 1
ATOM 3176 N N . GLN B 1 138 ? 3.571 20.520 26.858 1.00 38.64 137 GLN B N 1
ATOM 3177 C CA . GLN B 1 138 ? 3.939 19.115 26.958 1.00 38.14 137 GLN B CA 1
ATOM 3178 C C . GLN B 1 138 ? 3.732 18.551 28.361 1.00 37.74 137 GLN B C 1
ATOM 3179 O O . GLN B 1 138 ? 3.606 17.337 28.517 1.00 37.55 137 GLN B O 1
ATOM 3185 N N . ILE B 1 139 ? 3.698 19.415 29.377 1.00 37.31 138 ILE B N 1
ATOM 3186 C CA . ILE B 1 139 ? 3.382 18.963 30.740 1.00 37.09 138 ILE B CA 1
ATOM 3187 C C . ILE B 1 139 ? 2.020 18.244 30.814 1.00 36.95 138 ILE B C 1
ATOM 3188 O O . ILE B 1 139 ? 1.828 17.365 31.652 1.00 36.85 138 ILE B O 1
ATOM 3193 N N . GLN B 1 140 ? 1.078 18.605 29.946 1.00 37.04 139 GLN B N 1
ATOM 3194 C CA . GLN B 1 140 ? -0.180 17.854 29.871 1.00 37.78 139 GLN B CA 1
ATOM 3195 C C . GLN B 1 140 ? 0.044 16.338 29.655 1.00 37.51 139 GLN B C 1
ATOM 3196 O O . GLN B 1 140 ? -0.734 15.498 30.152 1.00 37.46 139 GLN B O 1
ATOM 3202 N N . GLY B 1 141 ? 1.109 16.008 28.918 1.00 36.76 140 GLY B N 1
ATOM 3203 C CA . GLY B 1 141 ? 1.504 14.625 28.682 1.00 36.10 140 GLY B CA 1
ATOM 3204 C C . GLY B 1 141 ? 2.241 13.944 29.822 1.00 35.74 140 GLY B C 1
ATOM 3205 O O . GLY B 1 141 ? 2.486 12.747 29.760 1.00 35.56 140 GLY B O 1
ATOM 3206 N N . PHE B 1 142 ? 2.600 14.691 30.863 1.00 35.38 141 PHE B N 1
ATOM 3207 C CA . PHE B 1 142 ? 3.149 14.091 32.082 1.00 35.20 141 PHE B CA 1
ATOM 3208 C C . PHE B 1 142 ? 2.062 13.420 32.915 1.00 35.52 141 PHE B C 1
ATOM 3209 O O . PHE B 1 142 ? 2.362 12.673 33.844 1.00 35.23 141 PHE B O 1
ATOM 3217 N N . PHE B 1 143 ? 0.806 13.719 32.590 1.00 35.85 142 PHE B N 1
ATOM 3218 C CA . PHE B 1 143 ? -0.351 13.174 33.289 1.00 36.55 142 PHE B CA 1
ATOM 3219 C C . PHE B 1 143 ? -1.065 12.116 32.452 1.00 37.24 142 PHE B C 1
ATOM 3220 O O . PHE B 1 143 ? -1.058 12.177 31.216 1.00 36.82 142 PHE B O 1
ATOM 3228 N N . ASP B 1 144 ? -1.684 11.159 33.141 1.00 38.27 143 ASP B N 1
ATOM 3229 C CA . ASP B 1 144 ? -2.579 10.169 32.515 1.00 39.16 143 ASP B CA 1
ATOM 3230 C C . ASP B 1 144 ? -4.029 10.379 32.951 1.00 38.65 143 ASP B C 1
ATOM 3231 O O . ASP B 1 144 ? -4.895 9.525 32.726 1.00 39.22 143 ASP B O 1
ATOM 3236 N N . ILE B 1 145 ? -4.272 11.516 33.592 1.00 37.85 144 ILE B N 1
ATOM 3237 C CA . ILE B 1 145 ? -5.612 11.967 33.954 1.00 36.89 144 ILE B CA 1
ATOM 3238 C C . ILE B 1 145 ? -5.916 13.252 33.160 1.00 37.28 144 ILE B C 1
ATOM 3239 O O . ILE B 1 145 ? -4.989 13.895 32.656 1.00 36.68 144 ILE B O 1
ATOM 3244 N N . PRO B 1 146 ? -7.210 13.618 33.024 1.00 37.38 145 PRO B N 1
ATOM 3245 C CA . PRO B 1 146 ? -7.566 14.837 32.274 1.00 37.50 145 PRO B CA 1
ATOM 3246 C C . PRO B 1 146 ? -6.918 16.126 32.828 1.00 37.81 145 PRO B C 1
ATOM 3247 O O . PRO B 1 146 ? -6.914 16.363 34.048 1.00 37.74 145 PRO B O 1
ATOM 3251 N N . VAL B 1 147 ? -6.354 16.925 31.925 1.00 37.85 146 VAL B N 1
ATOM 3252 C CA . VAL B 1 147 ? -5.752 18.218 32.264 1.00 38.35 146 VAL B CA 1
ATOM 3253 C C . VAL B 1 147 ? -6.404 19.328 31.431 1.00 38.67 146 VAL B C 1
ATOM 3254 O O . VAL B 1 147 ? -6.343 19.314 30.190 1.00 38.24 146 VAL B O 1
ATOM 3258 N N . ASP B 1 148 ? -7.051 20.261 32.127 1.00 39.23 147 ASP B N 1
ATOM 3259 C CA . ASP B 1 148 ? -7.618 21.462 31.517 1.00 39.74 147 ASP B CA 1
ATOM 3260 C C . ASP B 1 148 ? -6.699 22.653 31.781 1.00 40.09 147 ASP B C 1
ATOM 3261 O O . ASP B 1 148 ? -6.539 23.086 32.929 1.00 40.25 147 ASP B O 1
ATOM 3266 N N . ASN B 1 149 ? -6.066 23.145 30.719 1.00 40.48 148 ASN B N 1
ATOM 3267 C CA . ASN B 1 149 ? -5.190 24.306 30.788 1.00 40.90 148 ASN B CA 1
ATOM 3268 C C . ASN B 1 149 ? -5.974 25.518 30.317 1.00 41.54 148 ASN B C 1
ATOM 3269 O O . ASN B 1 149 ? -6.322 25.607 29.132 1.00 41.80 148 ASN B O 1
ATOM 3274 N N . ILE B 1 150 ? -6.272 26.434 31.241 1.00 41.75 149 ILE B N 1
ATOM 3275 C CA . ILE B 1 150 ? -7.024 27.637 30.895 1.00 42.22 149 ILE B CA 1
ATOM 3276 C C . ILE B 1 150 ? -6.100 28.838 30.712 1.00 42.76 149 ILE B C 1
ATOM 3277 O O . ILE B 1 150 ? -4.939 28.805 31.119 1.00 42.50 149 ILE B O 1
ATOM 3282 N N . TYR B 1 151 ? -6.611 29.885 30.069 1.00 43.28 150 TYR B N 1
ATOM 3283 C CA . TYR B 1 151 ? -5.758 31.004 29.681 1.00 43.78 150 TYR B CA 1
ATOM 3284 C C . TYR B 1 151 ? -6.187 32.301 30.344 1.00 43.51 150 TYR B C 1
ATOM 3285 O O . TYR B 1 151 ? -7.375 32.592 30.437 1.00 43.53 150 TYR B O 1
ATOM 3294 N N . ALA B 1 152 ? -5.218 33.070 30.822 1.00 43.35 151 ALA B N 1
ATOM 3295 C CA . ALA B 1 152 ? -5.516 34.397 31.361 1.00 44.01 151 ALA B CA 1
ATOM 3296 C C . ALA B 1 152 ? -5.648 35.459 30.249 1.00 44.09 151 ALA B C 1
ATOM 3297 O O . ALA B 1 152 ? -5.932 36.620 30.524 1.00 43.84 151 ALA B O 1
ATOM 3299 N N . THR B 1 153 ? -5.442 35.044 29.001 1.00 44.59 152 THR B N 1
ATOM 3300 C CA . THR B 1 153 ? -5.520 35.938 27.838 1.00 45.42 152 THR B CA 1
ATOM 3301 C C . THR B 1 153 ? -6.761 36.863 27.821 1.00 45.33 152 THR B C 1
ATOM 3302 O O . THR B 1 153 ? -6.606 38.068 27.645 1.00 45.61 152 THR B O 1
ATOM 3306 N N . PRO B 1 154 ? -7.983 36.315 28.012 1.00 45.21 153 PRO B N 1
ATOM 3307 C CA . PRO B 1 154 ? -9.154 37.201 28.101 1.00 45.25 153 PRO B CA 1
ATOM 3308 C C . PRO B 1 154 ? -9.070 38.309 29.171 1.00 45.38 153 PRO B C 1
ATOM 3309 O O . PRO B 1 154 ? -9.586 39.412 28.952 1.00 45.44 153 PRO B O 1
ATOM 3313 N N . ILE B 1 155 ? -8.453 38.010 30.314 1.00 45.22 154 ILE B N 1
ATOM 3314 C CA . ILE B 1 155 ? -8.228 39.005 31.369 1.00 45.17 154 ILE B CA 1
ATOM 3315 C C . ILE B 1 155 ? -7.178 40.022 30.913 1.00 44.74 154 ILE B C 1
ATOM 3316 O O . ILE B 1 155 ? -7.422 41.224 30.929 1.00 44.28 154 ILE B O 1
ATOM 3321 N N . LEU B 1 156 ? -6.005 39.524 30.520 1.00 44.83 155 LEU B N 1
ATOM 3322 C CA . LEU B 1 156 ? -4.867 40.384 30.158 1.00 44.94 155 LEU B CA 1
ATOM 3323 C C . LEU B 1 156 ? -5.124 41.252 28.917 1.00 45.04 155 LEU B C 1
ATOM 3324 O O . LEU B 1 156 ? -4.881 42.456 28.945 1.00 44.91 155 LEU B O 1
ATOM 3329 N N . LEU B 1 157 ? -5.634 40.638 27.849 1.00 45.33 156 LEU B N 1
ATOM 3330 C CA . LEU B 1 157 ? -6.001 41.365 26.631 1.00 45.80 156 LEU B CA 1
ATOM 3331 C C . LEU B 1 157 ? -7.194 42.275 26.841 1.00 45.79 156 LEU B C 1
ATOM 3332 O O . LEU B 1 157 ? -7.255 43.362 26.266 1.00 45.86 156 LEU B O 1
ATOM 3337 N N . GLY B 1 158 ? -8.140 41.822 27.660 1.00 45.67 157 GLY B N 1
ATOM 3338 C CA . GLY B 1 158 ? -9.274 42.639 28.048 1.00 45.60 157 GLY B CA 1
ATOM 3339 C C . GLY B 1 158 ? -8.799 43.954 28.620 1.00 45.84 157 GLY B C 1
ATOM 3340 O O . GLY B 1 158 ? -9.235 45.008 28.188 1.00 45.95 157 GLY B O 1
ATOM 3341 N N . ASP B 1 159 ? -7.889 43.878 29.585 1.00 46.15 158 ASP B N 1
ATOM 3342 C CA . ASP B 1 159 ? -7.348 45.050 30.251 1.00 46.58 158 ASP B CA 1
ATOM 3343 C C . ASP B 1 159 ? -6.472 45.882 29.323 1.00 47.62 158 ASP B C 1
ATOM 3344 O O . ASP B 1 159 ? -6.521 47.111 29.374 1.00 47.75 158 ASP B O 1
ATOM 3349 N N . LEU B 1 160 ? -5.668 45.218 28.493 1.00 48.66 159 LEU B N 1
ATOM 3350 C CA . LEU B 1 160 ? -4.801 45.913 27.547 1.00 49.60 159 LEU B CA 1
ATOM 3351 C C . LEU B 1 160 ? -5.613 46.735 26.550 1.00 50.28 159 LEU B C 1
ATOM 3352 O O . LEU B 1 160 ? -5.241 47.865 26.230 1.00 50.36 159 LEU B O 1
ATOM 3357 N N . ARG B 1 161 ? -6.716 46.160 26.076 1.00 51.12 160 ARG B N 1
ATOM 3358 C CA . ARG B 1 161 ? -7.595 46.826 25.122 1.00 52.05 160 ARG B CA 1
ATOM 3359 C C . ARG B 1 161 ? -8.295 48.008 25.786 1.00 52.45 160 ARG B C 1
ATOM 3360 O O . ARG B 1 161 ? -8.415 49.075 25.186 1.00 52.75 160 ARG B O 1
ATOM 3368 N N . LYS B 1 162 ? -8.717 47.815 27.033 1.00 52.90 161 LYS B N 1
ATOM 3369 C CA . LYS B 1 162 ? -9.309 48.869 27.855 1.00 53.64 161 LYS B CA 1
ATOM 3370 C C . LYS B 1 162 ? -8.419 50.108 27.968 1.00 54.21 161 LYS B C 1
ATOM 3371 O O . LYS B 1 162 ? -8.909 51.238 27.975 1.00 54.30 161 LYS B O 1
ATOM 3377 N N . GLN B 1 163 ? -7.110 49.882 28.050 1.00 55.09 162 GLN B N 1
ATOM 3378 C CA . GLN B 1 163 ? -6.139 50.953 28.237 1.00 55.27 162 GLN B CA 1
ATOM 3379 C C . GLN B 1 163 ? -6.075 51.872 27.028 1.00 55.97 162 GLN B C 1
ATOM 3380 O O . GLN B 1 163 ? -5.816 53.064 27.180 1.00 56.14 162 GLN B O 1
ATOM 3386 N N . ASN B 1 164 ? -6.323 51.315 25.839 1.00 56.61 163 ASN B N 1
ATOM 3387 C CA . ASN B 1 164 ? -6.499 52.096 24.616 1.00 57.17 163 ASN B CA 1
ATOM 3388 C C . ASN B 1 164 ? -5.211 52.849 24.266 1.00 57.72 163 ASN B C 1
ATOM 3389 O O . ASN B 1 164 ? -5.231 54.054 23.984 1.00 57.89 163 ASN B O 1
ATOM 3394 N N . TYR B 1 165 ? -4.090 52.133 24.303 1.00 58.07 164 TYR B N 1
ATOM 3395 C CA . TYR B 1 165 ? -2.790 52.737 24.043 1.00 58.54 164 TYR B CA 1
ATOM 3396 C C . TYR B 1 165 ? -2.613 53.121 22.572 1.00 59.29 164 TYR B C 1
ATOM 3397 O O . TYR B 1 165 ? -2.999 52.365 21.673 1.00 59.15 164 TYR B O 1
ATOM 3406 N N . PRO B 1 166 ? -2.034 54.311 22.330 1.00 60.11 165 PRO B N 1
ATOM 3407 C CA . PRO B 1 166 ? -1.738 54.757 20.969 1.00 60.65 165 PRO B CA 1
ATOM 3408 C C . PRO B 1 166 ? -0.516 54.051 20.398 1.00 61.09 165 PRO B C 1
ATOM 3409 O O . PRO B 1 166 ? 0.418 53.739 21.140 1.00 61.43 165 PRO B O 1
ATOM 3413 N N . ASP B 1 167 ? -0.535 53.800 19.092 1.00 61.61 166 ASP B N 1
ATOM 3414 C CA . ASP B 1 167 ? 0.636 53.291 18.359 1.00 62.03 166 ASP B CA 1
ATOM 3415 C C . ASP B 1 167 ? 1.134 51.970 18.931 1.00 62.15 166 ASP B C 1
ATOM 3416 O O . ASP B 1 167 ? 2.339 51.770 19.087 1.00 62.14 166 ASP B O 1
ATOM 3421 N N . LEU B 1 168 ? 0.195 51.073 19.226 1.00 62.50 167 LEU B N 1
ATOM 3422 C CA . LEU B 1 168 ? 0.481 49.846 19.966 1.00 62.77 167 LEU B CA 1
ATOM 3423 C C . LEU B 1 168 ? 1.361 48.886 19.184 1.00 63.02 167 LEU B C 1
ATOM 3424 O O . LEU B 1 168 ? 1.052 48.542 18.049 1.00 63.09 167 LEU B O 1
ATOM 3429 N N . LEU B 1 169 ? 2.458 48.466 19.806 1.00 63.49 168 LEU B N 1
ATOM 3430 C CA . LEU B 1 169 ? 3.400 47.525 19.208 1.00 64.06 168 LEU B CA 1
ATOM 3431 C C . LEU B 1 169 ? 3.656 46.361 20.163 1.00 64.73 168 LEU B C 1
ATOM 3432 O O . LEU B 1 169 ? 3.906 46.572 21.353 1.00 65.00 168 LEU B O 1
ATOM 3437 N N . VAL B 1 170 ? 3.588 45.139 19.642 1.00 65.38 169 VAL B N 1
ATOM 3438 C CA . VAL B 1 170 ? 3.870 43.945 20.437 1.00 66.06 169 VAL B CA 1
ATOM 3439 C C . VAL B 1 170 ? 5.345 43.576 20.302 1.00 66.96 169 VAL B C 1
ATOM 3440 O O . VAL B 1 170 ? 5.899 43.602 19.197 1.00 66.91 169 VAL B O 1
ATOM 3444 N N . VAL B 1 171 ? 5.973 43.245 21.429 1.00 67.97 170 VAL B N 1
ATOM 3445 C CA . VAL B 1 171 ? 7.393 42.897 21.455 1.00 69.10 170 VAL B CA 1
ATOM 3446 C C . VAL B 1 171 ? 7.617 41.505 22.054 1.00 70.18 170 VAL B C 1
ATOM 3447 O O . VAL B 1 171 ? 7.079 41.183 23.117 1.00 70.25 170 VAL B O 1
ATOM 3451 N N . SER B 1 172 ? 8.386 40.674 21.351 1.00 71.53 171 SER B N 1
ATOM 3452 C CA . SER B 1 172 ? 8.962 39.483 21.966 1.00 73.14 171 SER B CA 1
ATOM 3453 C C . SER B 1 172 ? 10.303 39.890 22.574 1.00 74.21 171 SER B C 1
ATOM 3454 O O . SER B 1 172 ? 11.211 40.333 21.850 1.00 74.11 171 SER B O 1
ATOM 3457 N N . PRO B 1 173 ? 10.416 39.736 23.872 1.00 75.34 172 PRO B N 1
ATOM 3458 C CA . PRO B 1 173 ? 11.609 40.124 24.595 1.00 76.33 172 PRO B CA 1
ATOM 3459 C C . PRO B 1 173 ? 12.739 39.192 24.259 1.00 77.47 172 PRO B C 1
ATOM 3460 O O . PRO B 1 173 ? 13.878 39.599 24.233 1.00 77.48 172 PRO B O 1
ATOM 3464 N N . ASP B 1 174 ? 12.377 37.943 23.990 1.00 78.83 173 ASP B N 1
ATOM 3465 C CA . ASP B 1 174 ? 13.276 36.826 23.774 1.00 80.05 173 ASP B CA 1
ATOM 3466 C C . ASP B 1 174 ? 13.684 36.630 22.341 1.00 80.59 173 ASP B C 1
ATOM 3467 O O . ASP B 1 174 ? 13.974 37.547 21.594 1.00 80.65 173 ASP B O 1
ATOM 3472 N N . VAL B 1 175 ? 13.696 35.359 21.997 1.00 81.33 174 VAL B N 1
ATOM 3473 C CA . VAL B 1 175 ? 13.727 34.877 20.638 1.00 81.90 174 VAL B CA 1
ATOM 3474 C C . VAL B 1 175 ? 12.837 33.662 20.673 1.00 82.19 174 VAL B C 1
ATOM 3475 O O . VAL B 1 175 ? 12.043 33.432 19.781 1.00 82.15 174 VAL B O 1
ATOM 3479 N N . GLY B 1 176 ? 12.945 32.910 21.749 1.00 82.49 175 GLY B N 1
ATOM 3480 C CA . GLY B 1 176 ? 12.053 31.771 21.933 1.00 83.02 175 GLY B CA 1
ATOM 3481 C C . GLY B 1 176 ? 10.662 32.179 22.388 1.00 83.46 175 GLY B C 1
ATOM 3482 O O . GLY B 1 176 ? 10.072 31.528 23.253 1.00 83.60 175 GLY B O 1
ATOM 3483 N N . GLY B 1 177 ? 10.138 33.257 21.802 1.00 83.75 176 GLY B N 1
ATOM 3484 C CA . GLY B 1 177 ? 8.805 33.762 22.133 1.00 83.93 176 GLY B CA 1
ATOM 3485 C C . GLY B 1 177 ? 8.093 34.469 20.990 1.00 84.06 176 GLY B C 1
ATOM 3486 O O . GLY B 1 177 ? 6.991 34.987 21.180 1.00 84.19 176 GLY B O 1
ATOM 3487 N N . VAL B 1 178 ? 8.716 34.476 19.809 1.00 84.04 177 VAL B N 1
ATOM 3488 C CA . VAL B 1 178 ? 8.199 35.169 18.615 1.00 83.97 177 VAL B CA 1
ATOM 3489 C C . VAL B 1 178 ? 6.931 34.507 18.055 1.00 84.04 177 VAL B C 1
ATOM 3490 O O . VAL B 1 178 ? 6.122 35.158 17.379 1.00 84.00 177 VAL B O 1
ATOM 3494 N N . VAL B 1 179 ? 6.771 33.214 18.333 1.00 84.10 178 VAL B N 1
ATOM 3495 C CA . VAL B 1 179 ? 5.581 32.465 17.922 1.00 84.05 178 VAL B CA 1
ATOM 3496 C C . VAL B 1 179 ? 4.336 33.007 18.638 1.00 83.94 178 VAL B C 1
ATOM 3497 O O . VAL B 1 179 ? 3.370 33.419 17.985 1.00 83.84 178 VAL B O 1
ATOM 3501 N N . ARG B 1 180 ? 4.382 33.016 19.972 1.00 83.76 179 ARG B N 1
ATOM 3502 C CA . ARG B 1 180 ? 3.307 33.560 20.807 1.00 83.51 179 ARG B CA 1
ATOM 3503 C C . ARG B 1 180 ? 3.088 35.063 20.563 1.00 82.92 179 ARG B C 1
ATOM 3504 O O . ARG B 1 180 ? 1.945 35.525 20.494 1.00 82.65 179 ARG B O 1
ATOM 3512 N N . ALA B 1 181 ? 4.186 35.804 20.414 1.00 82.29 180 ALA B N 1
ATOM 3513 C CA . ALA B 1 181 ? 4.144 37.247 20.167 1.00 81.79 180 ALA B CA 1
ATOM 3514 C C . ALA B 1 181 ? 3.460 37.631 18.852 1.00 81.51 180 ALA B C 1
ATOM 3515 O O . ALA B 1 181 ? 2.672 38.577 18.827 1.00 81.33 180 ALA B O 1
ATOM 3517 N N . ARG B 1 182 ? 3.756 36.909 17.768 1.00 81.18 181 ARG B N 1
ATOM 3518 C CA . ARG B 1 182 ? 3.103 37.186 16.482 1.00 81.05 181 ARG B CA 1
ATOM 3519 C C . ARG B 1 182 ? 1.628 36.782 16.497 1.00 80.65 181 ARG B C 1
ATOM 3520 O O . ARG B 1 182 ? 0.794 37.446 15.877 1.00 80.61 181 ARG B O 1
ATOM 3528 N N . ALA B 1 183 ? 1.315 35.703 17.216 1.00 80.23 182 ALA B N 1
ATOM 3529 C CA . ALA B 1 183 ? -0.071 35.292 17.447 1.00 79.83 182 ALA B CA 1
ATOM 3530 C C . ALA B 1 183 ? -0.834 36.389 18.186 1.00 79.57 182 ALA B C 1
ATOM 3531 O O . ALA B 1 183 ? -1.999 36.651 17.882 1.00 79.61 182 ALA B O 1
ATOM 3533 N N . LEU B 1 184 ? -0.159 37.030 19.143 1.00 79.18 183 LEU B N 1
ATOM 3534 C CA . LEU B 1 184 ? -0.715 38.157 19.895 1.00 78.85 183 LEU B CA 1
ATOM 3535 C C . LEU B 1 184 ? -0.831 39.421 19.042 1.00 78.56 183 LEU B C 1
ATOM 3536 O O . LEU B 1 184 ? -1.787 40.185 19.187 1.00 78.44 183 LEU B O 1
ATOM 3541 N N . ALA B 1 185 ? 0.152 39.637 18.169 1.00 78.35 184 ALA B N 1
ATOM 3542 C CA . ALA B 1 185 ? 0.143 40.760 17.231 1.00 78.24 184 ALA B CA 1
ATOM 3543 C C . ALA B 1 185 ? -0.998 40.622 16.218 1.00 78.28 184 ALA B C 1
ATOM 3544 O O . ALA B 1 185 ? -1.674 41.602 15.898 1.00 78.18 184 ALA B O 1
ATOM 3546 N N . LYS B 1 186 ? -1.210 39.398 15.733 1.00 78.29 185 LYS B N 1
ATOM 3547 C CA . LYS B 1 186 ? -2.281 39.094 14.779 1.00 78.42 185 LYS B CA 1
ATOM 3548 C C . LYS B 1 186 ? -3.665 39.303 15.397 1.00 78.07 185 LYS B C 1
ATOM 3549 O O . LYS B 1 186 ? -4.626 39.605 14.688 1.00 78.12 185 LYS B O 1
ATOM 3555 N N . GLN B 1 187 ? -3.749 39.146 16.717 1.00 77.67 186 GLN B N 1
ATOM 3556 C CA . GLN B 1 187 ? -5.004 39.269 17.447 1.00 77.28 186 GLN B CA 1
ATOM 3557 C C . GLN B 1 187 ? -5.301 40.720 17.805 1.00 77.04 186 GLN B C 1
ATOM 3558 O O . GLN B 1 187 ? -6.460 41.101 17.979 1.00 77.02 186 GLN B O 1
ATOM 3564 N N . LEU B 1 188 ? -4.259 41.510 17.939 1.00 76.78 187 LEU B N 1
ATOM 3565 C CA . LEU B 1 188 ? -4.395 42.931 18.208 1.00 76.50 187 LEU B CA 1
ATOM 3566 C C . LEU B 1 188 ? -4.171 43.655 16.907 1.00 76.41 187 LEU B C 1
ATOM 3567 O O . LEU B 1 188 ? -4.291 44.852 16.809 1.00 76.19 187 LEU B O 1
ATOM 3572 N N . ASN B 1 189 ? -3.705 42.967 15.885 1.00 76.43 188 ASN B N 1
ATOM 3573 C CA . ASN B 1 189 ? -3.516 43.720 14.680 1.00 76.30 188 ASN B CA 1
ATOM 3574 C C . ASN B 1 189 ? -2.626 44.882 15.002 1.00 75.98 188 ASN B C 1
ATOM 3575 O O . ASN B 1 189 ? -3.104 45.969 15.007 1.00 76.07 188 ASN B O 1
ATOM 3580 N N . CYS B 1 190 ? -1.346 44.700 15.289 1.00 75.64 189 CYS B N 1
ATOM 3581 C CA . CYS B 1 190 ? -0.515 45.840 15.456 1.00 75.18 189 CYS B CA 1
ATOM 3582 C C . CYS B 1 190 ? 0.778 45.223 15.004 1.00 75.34 189 CYS B C 1
ATOM 3583 O O . CYS B 1 190 ? 0.816 44.044 14.713 1.00 75.35 189 CYS B O 1
ATOM 3586 N N . ASP B 1 191 ? 1.840 45.992 14.927 1.00 75.31 190 ASP B N 1
ATOM 3587 C CA . ASP B 1 191 ? 3.054 45.445 14.392 1.00 75.33 190 ASP B CA 1
ATOM 3588 C C . ASP B 1 191 ? 3.802 44.665 15.434 1.00 75.15 190 ASP B C 1
ATOM 3589 O O . ASP B 1 191 ? 3.469 44.684 16.579 1.00 75.17 190 ASP B O 1
ATOM 3594 N N . LEU B 1 192 ? 4.807 43.946 15.002 1.00 75.03 191 LEU B N 1
ATOM 3595 C CA . LEU B 1 192 ? 5.546 43.048 15.869 1.00 74.91 191 LEU B CA 1
ATOM 3596 C C . LEU B 1 192 ? 7.022 43.441 15.852 1.00 74.97 191 LEU B C 1
ATOM 3597 O O . LEU B 1 192 ? 7.584 43.713 14.786 1.00 75.14 191 LEU B O 1
ATOM 3602 N N . ALA B 1 193 ? 7.636 43.492 17.032 1.00 74.74 192 ALA B N 1
ATOM 3603 C CA . ALA B 1 193 ? 9.067 43.755 17.161 1.00 74.51 192 ALA B CA 1
ATOM 3604 C C . ALA B 1 193 ? 9.720 42.621 17.936 1.00 74.51 192 ALA B C 1
ATOM 3605 O O . ALA B 1 193 ? 9.050 41.934 18.705 1.00 74.58 192 ALA B O 1
ATOM 3607 N N . ILE B 1 194 ? 11.017 42.409 17.728 1.00 74.61 193 ILE B N 1
ATOM 3608 C CA . ILE B 1 194 ? 11.732 41.320 18.408 1.00 74.77 193 ILE B CA 1
ATOM 3609 C C . ILE B 1 194 ? 13.005 41.804 19.114 1.00 74.62 193 ILE B C 1
ATOM 3610 O O . ILE B 1 194 ? 13.749 42.628 18.584 1.00 74.41 193 ILE B O 1
ATOM 3615 N N . GLY B 1 212 ? 12.900 44.536 14.974 1.00 72.12 211 GLY B N 1
ATOM 3616 C CA . GLY B 1 212 ? 11.915 45.365 14.282 1.00 72.43 211 GLY B CA 1
ATOM 3617 C C . GLY B 1 212 ? 12.158 46.855 14.458 1.00 72.73 211 GLY B C 1
ATOM 3618 O O . GLY B 1 212 ? 13.273 47.269 14.787 1.00 72.90 211 GLY B O 1
ATOM 3619 N N . GLU B 1 213 ? 11.114 47.657 14.234 1.00 72.87 212 GLU B N 1
ATOM 3620 C CA . GLU B 1 213 ? 11.181 49.127 14.355 1.00 73.03 212 GLU B CA 1
ATOM 3621 C C . GLU B 1 213 ? 10.305 49.604 15.516 1.00 72.77 212 GLU B C 1
ATOM 3622 O O . GLU B 1 213 ? 9.151 49.179 15.644 1.00 72.91 212 GLU B O 1
ATOM 3628 N N . VAL B 1 214 ? 10.799 50.560 16.291 1.00 72.33 213 VAL B N 1
ATOM 3629 C CA . VAL B 1 214 ? 10.231 50.845 17.597 1.00 71.78 213 VAL B CA 1
ATOM 3630 C C . VAL B 1 214 ? 9.971 52.283 18.025 1.00 71.41 213 VAL B C 1
ATOM 3631 O O . VAL B 1 214 ? 9.262 52.504 18.984 1.00 71.16 213 VAL B O 1
ATOM 3635 N N . GLU B 1 215 ? 10.550 53.256 17.346 1.00 70.99 214 GLU B N 1
ATOM 3636 C CA . GLU B 1 215 ? 10.475 54.635 17.816 1.00 70.61 214 GLU B CA 1
ATOM 3637 C C . GLU B 1 215 ? 9.056 55.143 17.829 1.00 69.91 214 GLU B C 1
ATOM 3638 O O . GLU B 1 215 ? 8.324 54.922 16.902 1.00 70.28 214 GLU B O 1
ATOM 3644 N N . GLY B 1 216 ? 8.677 55.839 18.876 1.00 68.96 215 GLY B N 1
ATOM 3645 C CA . GLY B 1 216 ? 7.424 56.559 18.893 1.00 67.85 215 GLY B CA 1
ATOM 3646 C C . GLY B 1 216 ? 6.226 55.750 19.303 1.00 67.10 215 GLY B C 1
ATOM 3647 O O . GLY B 1 216 ? 5.131 56.244 19.453 1.00 67.17 215 GLY B O 1
ATOM 3648 N N . ARG B 1 217 ? 6.465 54.479 19.504 1.00 66.14 216 ARG B N 1
ATOM 3649 C CA . ARG B 1 217 ? 5.398 53.511 19.726 1.00 65.19 216 ARG B CA 1
ATOM 3650 C C . ARG B 1 217 ? 5.305 52.918 21.142 1.00 64.10 216 ARG B C 1
ATOM 3651 O O . ARG B 1 217 ? 6.315 52.752 21.826 1.00 63.74 216 ARG B O 1
ATOM 3659 N N . THR B 1 218 ? 4.071 52.620 21.564 1.00 62.86 217 THR B N 1
ATOM 3660 C CA . THR B 1 218 ? 3.793 51.978 22.854 1.00 61.48 217 THR B CA 1
ATOM 3661 C C . THR B 1 218 ? 3.971 50.464 22.753 1.00 60.60 217 THR B C 1
ATOM 3662 O O . THR B 1 218 ? 3.204 49.775 22.068 1.00 60.78 217 THR B O 1
ATOM 3666 N N . CYS B 1 219 ? 4.988 49.963 23.453 1.00 59.29 218 CYS B N 1
ATOM 3667 C CA . CYS B 1 219 ? 5.409 48.567 23.377 1.00 57.65 218 CYS B CA 1
ATOM 3668 C C . CYS B 1 219 ? 4.812 47.723 24.502 1.00 57.08 218 CYS B C 1
ATOM 3669 O O . CYS B 1 219 ? 4.817 48.127 25.664 1.00 56.58 218 CYS B O 1
ATOM 3672 N N . VAL B 1 220 ? 4.298 46.548 24.141 1.00 56.42 219 VAL B N 1
ATOM 3673 C CA . VAL B 1 220 ? 3.738 45.614 25.117 1.00 55.68 219 VAL B CA 1
ATOM 3674 C C . VAL B 1 220 ? 4.383 44.221 25.051 1.00 55.25 219 VAL B C 1
ATOM 3675 O O . VAL B 1 220 ? 4.494 43.607 23.986 1.00 55.03 219 VAL B O 1
ATOM 3679 N N . ILE B 1 221 ? 4.822 43.748 26.210 1.00 54.80 220 ILE B N 1
ATOM 3680 C CA . ILE B 1 221 ? 5.389 42.415 26.348 1.00 54.68 220 ILE B CA 1
ATOM 3681 C C . ILE B 1 221 ? 4.404 41.527 27.112 1.00 54.76 220 ILE B C 1
ATOM 3682 O O . ILE B 1 221 ? 3.878 41.932 28.150 1.00 54.60 220 ILE B O 1
ATOM 3687 N N . MET B 1 222 ? 4.139 40.336 26.580 1.00 54.85 221 MET B N 1
ATOM 3688 C CA . MET B 1 222 ? 3.315 39.361 27.285 1.00 55.47 221 MET B CA 1
ATOM 3689 C C . MET B 1 222 ? 4.059 38.045 27.495 1.00 54.92 221 MET B C 1
ATOM 3690 O O . MET B 1 222 ? 4.546 37.447 26.548 1.00 55.22 221 MET B O 1
ATOM 3695 N N . ASP B 1 223 ? 4.152 37.638 28.757 1.00 54.73 222 ASP B N 1
ATOM 3696 C CA . ASP B 1 223 ? 4.810 36.416 29.207 1.00 54.35 222 ASP B CA 1
ATOM 3697 C C . ASP B 1 223 ? 3.774 35.632 29.996 1.00 53.72 222 ASP B C 1
ATOM 3698 O O . ASP B 1 223 ? 2.773 36.194 30.441 1.00 53.45 222 ASP B O 1
ATOM 3703 N N . ASP B 1 224 ? 4.011 34.339 30.185 1.00 53.11 223 ASP B N 1
ATOM 3704 C CA . ASP B 1 224 ? 3.149 33.535 31.045 1.00 52.88 223 ASP B CA 1
ATOM 3705 C C . ASP B 1 224 ? 3.529 33.784 32.506 1.00 52.50 223 ASP B C 1
ATOM 3706 O O . ASP B 1 224 ? 2.724 33.622 33.423 1.00 52.38 223 ASP B O 1
ATOM 3711 N N . MET B 1 225 ? 4.756 34.245 32.698 1.00 52.37 224 MET B N 1
ATOM 3712 C CA . MET B 1 225 ? 5.377 34.258 34.002 1.00 52.70 224 MET B CA 1
ATOM 3713 C C . MET B 1 225 ? 6.286 35.479 34.173 1.00 52.09 224 MET B C 1
ATOM 3714 O O . MET B 1 225 ? 6.922 35.922 33.212 1.00 51.75 224 MET B O 1
ATOM 3719 N N . VAL B 1 226 ? 6.341 36.012 35.394 1.00 51.70 225 VAL B N 1
ATOM 3720 C CA . VAL B 1 226 ? 7.401 36.962 35.777 1.00 51.41 225 VAL B CA 1
ATOM 3721 C C . VAL B 1 226 ? 8.064 36.579 37.112 1.00 51.54 225 VAL B C 1
ATOM 3722 O O . VAL B 1 226 ? 7.431 36.576 38.174 1.00 51.39 225 VAL B O 1
ATOM 3726 N N . ASP B 1 227 ? 9.339 36.246 37.034 1.00 51.71 226 ASP B N 1
ATOM 3727 C CA . ASP B 1 227 ? 10.117 35.829 38.179 1.00 52.21 226 ASP B CA 1
ATOM 3728 C C . ASP B 1 227 ? 11.054 36.928 38.732 1.00 52.94 226 ASP B C 1
ATOM 3729 O O . ASP B 1 227 ? 10.657 37.658 39.601 1.00 52.82 226 ASP B O 1
ATOM 3734 N N . THR B 1 228 ? 12.271 37.046 38.224 1.00 53.71 227 THR B N 1
ATOM 3735 C CA . THR B 1 228 ? 13.144 38.125 38.661 1.00 54.84 227 THR B CA 1
ATOM 3736 C C . THR B 1 228 ? 12.893 39.403 37.885 1.00 55.81 227 THR B C 1
ATOM 3737 O O . THR B 1 228 ? 13.091 40.464 38.382 1.00 55.91 227 THR B O 1
ATOM 3741 N N . ALA B 1 229 ? 12.425 39.295 36.663 1.00 56.98 228 ALA B N 1
ATOM 3742 C CA . ALA B 1 229 ? 12.145 40.475 35.879 1.00 58.06 228 ALA B CA 1
ATOM 3743 C C . ALA B 1 229 ? 13.405 41.003 35.198 1.00 58.90 228 ALA B C 1
ATOM 3744 O O . ALA B 1 229 ? 13.378 41.973 34.502 1.00 59.54 228 ALA B O 1
ATOM 3746 N N . GLY B 1 230 ? 14.514 40.325 35.387 1.00 59.62 229 GLY B N 1
ATOM 3747 C CA . GLY B 1 230 ? 15.768 40.798 34.857 1.00 60.46 229 GLY B CA 1
ATOM 3748 C C . GLY B 1 230 ? 15.754 40.957 33.376 1.00 60.87 229 GLY B C 1
ATOM 3749 O O . GLY B 1 230 ? 16.370 41.832 32.851 1.00 61.06 229 GLY B O 1
ATOM 3750 N N . THR B 1 231 ? 15.032 40.086 32.714 1.00 61.26 230 THR B N 1
ATOM 3751 C CA . THR B 1 231 ? 14.902 40.091 31.287 1.00 61.43 230 THR B CA 1
ATOM 3752 C C . THR B 1 231 ? 13.913 41.137 30.867 1.00 61.45 230 THR B C 1
ATOM 3753 O O . THR B 1 231 ? 14.127 41.888 29.941 1.00 61.43 230 THR B O 1
ATOM 3757 N N . LEU B 1 232 ? 12.801 41.150 31.572 1.00 61.33 231 LEU B N 1
ATOM 3758 C CA . LEU B 1 232 ? 11.749 42.106 31.378 1.00 61.04 231 LEU B CA 1
ATOM 3759 C C . LEU B 1 232 ? 12.284 43.512 31.457 1.00 60.88 231 LEU B C 1
ATOM 3760 O O . LEU B 1 232 ? 12.046 44.302 30.589 1.00 60.72 231 LEU B O 1
ATOM 3765 N N . CYS B 1 233 ? 13.012 43.830 32.507 1.00 60.58 232 CYS B N 1
ATOM 3766 C CA . CYS B 1 233 ? 13.419 45.192 32.690 1.00 60.59 232 CYS B CA 1
ATOM 3767 C C . CYS B 1 233 ? 14.506 45.596 31.748 1.00 60.68 232 CYS B C 1
ATOM 3768 O O . CYS B 1 233 ? 14.600 46.718 31.374 1.00 61.18 232 CYS B O 1
ATOM 3771 N N . LYS B 1 234 ? 15.320 44.670 31.331 1.00 60.80 233 LYS B N 1
ATOM 3772 C CA . LYS B 1 234 ? 16.341 44.954 30.321 1.00 60.91 233 LYS B CA 1
ATOM 3773 C C . LYS B 1 234 ? 15.723 45.346 28.973 1.00 60.57 233 LYS B C 1
ATOM 3774 O O . LYS B 1 234 ? 16.161 46.307 28.336 1.00 60.78 233 LYS B O 1
ATOM 3780 N N . ALA B 1 235 ? 14.706 44.599 28.555 1.00 59.79 234 ALA B N 1
ATOM 3781 C CA . ALA B 1 235 ? 13.972 44.890 27.336 1.00 59.12 234 ALA B CA 1
ATOM 3782 C C . ALA B 1 235 ? 13.343 46.283 27.390 1.00 58.89 234 ALA B C 1
ATOM 3783 O O . ALA B 1 235 ? 13.477 47.059 26.447 1.00 58.75 234 ALA B O 1
ATOM 3785 N N . ALA B 1 236 ? 12.674 46.604 28.497 1.00 58.66 235 ALA B N 1
ATOM 3786 C CA . ALA B 1 236 ? 12.063 47.923 28.665 1.00 58.60 235 ALA B CA 1
ATOM 3787 C C . ALA B 1 236 ? 13.105 49.024 28.460 1.00 58.71 235 ALA B C 1
ATOM 3788 O O . ALA B 1 236 ? 12.860 49.993 27.743 1.00 58.73 235 ALA B O 1
ATOM 3790 N N . GLN B 1 237 ? 14.278 48.846 29.064 1.00 58.84 236 GLN B N 1
ATOM 3791 C CA . GLN B 1 237 ? 15.382 49.799 28.933 1.00 58.98 236 GLN B CA 1
ATOM 3792 C C . GLN B 1 237 ? 15.827 50.000 27.477 1.00 58.60 236 GLN B C 1
ATOM 3793 O O . GLN B 1 237 ? 15.866 51.130 26.990 1.00 58.50 236 GLN B O 1
ATOM 3799 N N . VAL B 1 238 ? 16.151 48.894 26.807 1.00 58.44 237 VAL B N 1
ATOM 3800 C CA . VAL B 1 238 ? 16.583 48.878 25.409 1.00 58.35 237 VAL B CA 1
ATOM 3801 C C . VAL B 1 238 ? 15.541 49.514 24.485 1.00 58.22 237 VAL B C 1
ATOM 3802 O O . VAL B 1 238 ? 15.873 50.388 23.682 1.00 58.14 237 VAL B O 1
ATOM 3806 N N . LEU B 1 239 ? 14.286 49.086 24.619 1.00 57.99 238 LEU B N 1
ATOM 3807 C CA . LEU B 1 239 ? 13.178 49.631 23.836 1.00 57.76 238 LEU B CA 1
ATOM 3808 C C . LEU B 1 239 ? 13.093 51.143 23.940 1.00 57.97 238 LEU B C 1
ATOM 3809 O O . LEU B 1 239 ? 12.902 51.834 22.942 1.00 58.12 238 LEU B O 1
ATOM 3814 N N . LYS B 1 240 ? 13.246 51.658 25.152 1.00 58.12 239 LYS B N 1
ATOM 3815 C CA . LYS B 1 240 ? 13.170 53.094 25.378 1.00 58.27 239 LYS B CA 1
ATOM 3816 C C . LYS B 1 240 ? 14.362 53.864 24.794 1.00 58.59 239 LYS B C 1
ATOM 3817 O O . LYS B 1 240 ? 14.379 55.088 24.824 1.00 58.70 239 LYS B O 1
ATOM 3823 N N . GLU B 1 241 ? 15.436 53.152 24.550 1.00 59.13 240 GLU B N 1
ATOM 3824 C CA . GLU B 1 241 ? 16.691 53.777 24.255 1.00 59.33 240 GLU B CA 1
ATOM 3825 C C . GLU B 1 241 ? 16.571 54.112 22.809 1.00 59.13 240 GLU B C 1
ATOM 3826 O O . GLU B 1 241 ? 17.080 55.104 22.324 1.00 59.38 240 GLU B O 1
ATOM 3832 N N . ARG B 1 242 ? 15.851 53.227 22.153 1.00 58.96 241 ARG B N 1
ATOM 3833 C CA . ARG B 1 242 ? 15.523 53.317 20.774 1.00 58.33 241 ARG B CA 1
ATOM 3834 C C . ARG B 1 242 ? 14.238 54.116 20.652 1.00 57.47 241 ARG B C 1
ATOM 3835 O O . ARG B 1 242 ? 13.658 54.209 19.603 1.00 57.35 241 ARG B O 1
ATOM 3843 N N . GLY B 1 243 ? 13.805 54.702 21.746 1.00 56.51 242 GLY B N 1
ATOM 3844 C CA . GLY B 1 243 ? 12.760 55.709 21.648 1.00 55.40 242 GLY B CA 1
ATOM 3845 C C . GLY B 1 243 ? 11.309 55.308 21.770 1.00 54.80 242 GLY B C 1
ATOM 3846 O O . GLY B 1 243 ? 10.425 56.085 21.394 1.00 54.57 242 GLY B O 1
ATOM 3847 N N . ALA B 1 244 ? 11.053 54.112 22.294 1.00 54.18 243 ALA B N 1
ATOM 3848 C CA . ALA B 1 244 ? 9.689 53.684 22.608 1.00 53.32 243 ALA B CA 1
ATOM 3849 C C . ALA B 1 244 ? 8.981 54.740 23.458 1.00 52.82 243 ALA B C 1
ATOM 3850 O O . ALA B 1 244 ? 9.566 55.277 24.395 1.00 52.41 243 ALA B O 1
ATOM 3852 N N . LYS B 1 245 ? 7.732 55.046 23.106 1.00 52.59 244 LYS B N 1
ATOM 3853 C CA . LYS B 1 245 ? 6.917 56.030 23.836 1.00 52.46 244 LYS B CA 1
ATOM 3854 C C . LYS B 1 245 ? 6.687 55.572 25.290 1.00 51.97 244 LYS B C 1
ATOM 3855 O O . LYS B 1 245 ? 6.993 56.302 26.244 1.00 51.94 244 LYS B O 1
ATOM 3861 N N . GLN B 1 246 ? 6.152 54.358 25.435 1.00 51.01 245 GLN B N 1
ATOM 3862 C CA . GLN B 1 246 ? 5.962 53.697 26.729 1.00 50.05 245 GLN B CA 1
ATOM 3863 C C . GLN B 1 246 ? 6.201 52.183 26.601 1.00 49.17 245 GLN B C 1
ATOM 3864 O O . GLN B 1 246 ? 6.166 51.637 25.492 1.00 48.94 245 GLN B O 1
ATOM 3870 N N . VAL B 1 247 ? 6.438 51.513 27.729 1.00 47.91 246 VAL B N 1
ATOM 3871 C CA . VAL B 1 247 ? 6.578 50.053 27.747 1.00 47.04 246 VAL B CA 1
ATOM 3872 C C . VAL B 1 247 ? 5.714 49.417 28.834 1.00 46.66 246 VAL B C 1
ATOM 3873 O O . VAL B 1 247 ? 5.835 49.741 30.017 1.00 46.40 246 VAL B O 1
ATOM 3877 N N . PHE B 1 248 ? 4.856 48.494 28.419 1.00 46.14 247 PHE B N 1
ATOM 3878 C CA . PHE B 1 248 ? 3.993 47.773 29.348 1.00 45.73 247 PHE B CA 1
ATOM 3879 C C . PHE B 1 248 ? 4.247 46.273 29.303 1.00 45.25 247 PHE B C 1
ATOM 3880 O O . PHE B 1 248 ? 4.578 45.725 28.257 1.00 45.21 247 PHE B O 1
ATOM 3888 N N . ALA B 1 249 ? 4.126 45.619 30.452 1.00 44.81 248 ALA B N 1
ATOM 3889 C CA . ALA B 1 249 ? 4.345 44.181 30.538 1.00 44.33 248 ALA B CA 1
ATOM 3890 C C . ALA B 1 249 ? 3.135 43.505 31.139 1.00 43.90 248 ALA B C 1
ATOM 3891 O O . ALA B 1 249 ? 2.608 43.972 32.148 1.00 43.88 248 ALA B O 1
ATOM 3893 N N . TYR B 1 250 ? 2.713 42.407 30.507 1.00 43.39 249 TYR B N 1
ATOM 3894 C CA . TYR B 1 250 ? 1.568 41.594 30.939 1.00 42.76 249 TYR B CA 1
ATOM 3895 C C . TYR B 1 250 ? 1.978 40.137 31.171 1.00 42.52 249 TYR B C 1
ATOM 3896 O O . TYR B 1 250 ? 2.536 39.489 30.278 1.00 42.32 249 TYR B O 1
ATOM 3905 N N . ALA B 1 251 ? 1.695 39.622 32.363 1.00 41.75 250 ALA B N 1
ATOM 3906 C CA . ALA B 1 251 ? 2.082 38.268 32.712 1.00 41.54 250 ALA B CA 1
ATOM 3907 C C . ALA B 1 251 ? 1.040 37.631 33.604 1.00 41.60 250 ALA B C 1
ATOM 3908 O O . ALA B 1 251 ? 0.443 38.305 34.439 1.00 41.56 250 ALA B O 1
ATOM 3910 N N . THR B 1 252 ? 0.831 36.327 33.427 1.00 41.40 251 THR B N 1
ATOM 3911 C CA . THR B 1 252 ? -0.132 35.596 34.234 1.00 40.90 251 THR B CA 1
ATOM 3912 C C . THR B 1 252 ? 0.375 35.393 35.657 1.00 40.79 251 THR B C 1
ATOM 3913 O O . THR B 1 252 ? -0.301 35.749 36.617 1.00 40.59 251 THR B O 1
ATOM 3917 N N . HIS B 1 253 ? 1.567 34.831 35.794 1.00 40.87 252 HIS B N 1
ATOM 3918 C CA . HIS B 1 253 ? 2.017 34.415 37.112 1.00 41.11 252 HIS B CA 1
ATOM 3919 C C . HIS B 1 253 ? 3.097 35.323 37.701 1.00 41.11 252 HIS B C 1
ATOM 3920 O O . HIS B 1 253 ? 4.211 35.414 37.168 1.00 40.75 252 HIS B O 1
ATOM 3927 N N . PRO B 1 254 ? 2.759 35.998 38.811 1.00 41.27 253 PRO B N 1
ATOM 3928 C CA . PRO B 1 254 ? 3.708 36.863 39.502 1.00 41.65 253 PRO B CA 1
ATOM 3929 C C . PRO B 1 254 ? 4.548 36.089 40.528 1.00 42.19 253 PRO B C 1
ATOM 3930 O O . PRO B 1 254 ? 4.274 36.130 41.738 1.00 41.90 253 PRO B O 1
ATOM 3934 N N . VAL B 1 255 ? 5.554 35.369 40.036 1.00 42.98 254 VAL B N 1
ATOM 3935 C CA . VAL B 1 255 ? 6.472 34.655 40.925 1.00 43.81 254 VAL B CA 1
ATOM 3936 C C . VAL B 1 255 ? 7.189 35.735 41.732 1.00 45.00 254 VAL B C 1
ATOM 3937 O O . VAL B 1 255 ? 7.104 35.762 42.969 1.00 45.31 254 VAL B O 1
ATOM 3941 N N . LEU B 1 256 ? 7.832 36.656 41.015 1.00 46.14 255 LEU B N 1
ATOM 3942 C CA . LEU B 1 256 ? 8.370 37.901 41.593 1.00 47.21 255 LEU B CA 1
ATOM 3943 C C . LEU B 1 256 ? 9.358 37.692 42.753 1.00 48.22 255 LEU B C 1
ATOM 3944 O O . LEU B 1 256 ? 9.116 38.137 43.879 1.00 48.32 255 LEU B O 1
ATOM 3949 N N . SER B 1 257 ? 10.456 37.000 42.466 1.00 49.44 256 SER B N 1
ATOM 3950 C CA . SER B 1 257 ? 11.562 36.853 43.414 1.00 50.83 256 SER B CA 1
ATOM 3951 C C . SER B 1 257 ? 12.798 37.512 42.776 1.00 52.08 256 SER B C 1
ATOM 3952 O O . SER B 1 257 ? 12.740 37.876 41.612 1.00 52.69 256 SER B O 1
ATOM 3955 N N . GLY B 1 258 ? 13.879 37.761 43.513 1.00 53.22 257 GLY B N 1
ATOM 3956 C CA . GLY B 1 258 ? 13.859 37.957 44.951 1.00 54.77 257 GLY B CA 1
ATOM 3957 C C . GLY B 1 258 ? 13.781 39.464 45.148 1.00 55.47 257 GLY B C 1
ATOM 3958 O O . GLY B 1 258 ? 13.008 39.954 45.985 1.00 55.94 257 GLY B O 1
ATOM 3959 N N . GLY B 1 259 ? 14.569 40.199 44.358 1.00 55.60 258 GLY B N 1
ATOM 3960 C CA . GLY B 1 259 ? 14.494 41.662 44.343 1.00 55.86 258 GLY B CA 1
ATOM 3961 C C . GLY B 1 259 ? 13.727 42.165 43.130 1.00 55.99 258 GLY B C 1
ATOM 3962 O O . GLY B 1 259 ? 14.054 43.217 42.575 1.00 56.48 258 GLY B O 1
ATOM 3963 N N . ALA B 1 260 ? 12.711 41.405 42.721 1.00 55.71 259 ALA B N 1
ATOM 3964 C CA . ALA B 1 260 ? 11.944 41.687 41.507 1.00 55.48 259 ALA B CA 1
ATOM 3965 C C . ALA B 1 260 ? 11.130 42.970 41.597 1.00 55.35 259 ALA B C 1
ATOM 3966 O O . ALA B 1 260 ? 11.196 43.808 40.700 1.00 55.13 259 ALA B O 1
ATOM 3968 N N . ALA B 1 261 ? 10.367 43.106 42.679 1.00 55.30 260 ALA B N 1
ATOM 3969 C CA . ALA B 1 261 ? 9.508 44.259 42.896 1.00 55.65 260 ALA B CA 1
ATOM 3970 C C . ALA B 1 261 ? 10.312 45.559 42.911 1.00 55.94 260 ALA B C 1
ATOM 3971 O O . ALA B 1 261 ? 9.906 46.543 42.298 1.00 56.03 260 ALA B O 1
ATOM 3973 N N . ASP B 1 262 ? 11.451 45.547 43.601 1.00 56.20 261 ASP B N 1
ATOM 3974 C CA . ASP B 1 262 ? 12.364 46.685 43.623 1.00 56.64 261 ASP B CA 1
ATOM 3975 C C . ASP B 1 262 ? 12.923 47.028 42.243 1.00 56.65 261 ASP B C 1
ATOM 3976 O O . ASP B 1 262 ? 12.947 48.201 41.859 1.00 56.73 261 ASP B O 1
ATOM 3981 N N . ARG B 1 263 ? 13.358 46.017 41.494 1.00 56.60 262 ARG B N 1
ATOM 3982 C CA . ARG B 1 263 ? 13.954 46.281 40.186 1.00 56.73 262 ARG B CA 1
ATOM 3983 C C . ARG B 1 263 ? 12.937 46.691 39.109 1.00 56.31 262 ARG B C 1
ATOM 3984 O O . ARG B 1 263 ? 13.294 47.364 38.139 1.00 56.36 262 ARG B O 1
ATOM 3992 N N . ILE B 1 264 ? 11.680 46.284 39.293 1.00 55.79 263 ILE B N 1
ATOM 3993 C CA . ILE B 1 264 ? 10.573 46.755 38.452 1.00 55.08 263 ILE B CA 1
ATOM 3994 C C . ILE B 1 264 ? 10.294 48.235 38.720 1.00 54.70 263 ILE B C 1
ATOM 3995 O O . ILE B 1 264 ? 10.108 49.008 37.780 1.00 54.73 263 ILE B O 1
ATOM 4000 N N . ALA B 1 265 ? 10.268 48.615 40.000 1.00 54.37 264 ALA B N 1
ATOM 4001 C CA . ALA B 1 265 ? 10.102 50.017 40.414 1.00 53.86 264 ALA B CA 1
ATOM 4002 C C . ALA B 1 265 ? 11.152 50.936 39.760 1.00 53.44 264 ALA B C 1
ATOM 4003 O O . ALA B 1 265 ? 10.806 51.947 39.160 1.00 53.15 264 ALA B O 1
ATOM 4005 N N . ALA B 1 266 ? 12.421 50.536 39.836 1.00 53.13 265 ALA B N 1
ATOM 4006 C CA . ALA B 1 266 ? 13.549 51.322 39.329 1.00 52.76 265 ALA B CA 1
ATOM 4007 C C . ALA B 1 266 ? 13.784 51.217 37.821 1.00 52.63 265 ALA B C 1
ATOM 4008 O O . ALA B 1 266 ? 14.807 51.693 37.326 1.00 52.73 265 ALA B O 1
ATOM 4010 N N . SER B 1 267 ? 12.851 50.604 37.095 1.00 52.37 266 SER B N 1
ATOM 4011 C CA . SER B 1 267 ? 13.062 50.254 35.686 1.00 51.83 266 SER B CA 1
ATOM 4012 C C . SER B 1 267 ? 12.341 51.166 34.700 1.00 51.77 266 SER B C 1
ATOM 4013 O O . SER B 1 267 ? 11.446 51.929 35.075 1.00 51.52 266 SER B O 1
ATOM 4016 N N . ALA B 1 268 ? 12.722 51.046 33.429 1.00 51.62 267 ALA B N 1
ATOM 4017 C CA . ALA B 1 268 ? 12.094 51.787 32.333 1.00 51.43 267 ALA B CA 1
ATOM 4018 C C . ALA B 1 268 ? 10.658 51.329 32.071 1.00 51.41 267 ALA B C 1
ATOM 4019 O O . ALA B 1 268 ? 9.962 51.880 31.211 1.00 51.51 267 ALA B O 1
ATOM 4021 N N . LEU B 1 269 ? 10.216 50.325 32.822 1.00 51.21 268 LEU B N 1
ATOM 4022 C CA . LEU B 1 269 ? 8.896 49.744 32.642 1.00 50.99 268 LEU B CA 1
ATOM 4023 C C . LEU B 1 269 ? 7.827 50.652 33.226 1.00 50.64 268 LEU B C 1
ATOM 4024 O O . LEU B 1 269 ? 7.922 51.075 34.374 1.00 50.89 268 LEU B O 1
ATOM 4029 N N . ASP B 1 270 ? 6.812 50.958 32.426 1.00 50.30 269 ASP B N 1
ATOM 4030 C CA . ASP B 1 270 ? 5.744 51.859 32.852 1.00 49.84 269 ASP B CA 1
ATOM 4031 C C . ASP B 1 270 ? 4.741 51.192 33.805 1.00 49.39 269 ASP B C 1
ATOM 4032 O O . ASP B 1 270 ? 4.419 51.753 34.854 1.00 49.53 269 ASP B O 1
ATOM 4037 N N . GLU B 1 271 ? 4.259 50.001 33.453 1.00 48.64 270 GLU B N 1
ATOM 4038 C CA . GLU B 1 271 ? 3.582 49.135 34.427 1.00 47.88 270 GLU B CA 1
ATOM 4039 C C . GLU B 1 271 ? 3.691 47.644 34.061 1.00 46.94 270 GLU B C 1
ATOM 4040 O O . GLU B 1 271 ? 3.988 47.292 32.912 1.00 46.84 270 GLU B O 1
ATOM 4046 N N . LEU B 1 272 ? 3.503 46.790 35.069 1.00 45.74 271 LEU B N 1
ATOM 4047 C CA . LEU B 1 272 ? 3.434 45.340 34.913 1.00 44.33 271 LEU B CA 1
ATOM 4048 C C . LEU B 1 272 ? 2.090 44.848 35.439 1.00 43.81 271 LEU B C 1
ATOM 4049 O O . LEU B 1 272 ? 1.785 45.004 36.630 1.00 43.69 271 LEU B O 1
ATOM 4054 N N . VAL B 1 273 ? 1.286 44.271 34.552 1.00 42.95 272 VAL B N 1
ATOM 4055 C CA . VAL B 1 273 ? -0.030 43.760 34.931 1.00 42.64 272 VAL B CA 1
ATOM 4056 C C . VAL B 1 273 ? 0.036 42.234 35.070 1.00 42.59 272 VAL B C 1
ATOM 4057 O O . VAL B 1 273 ? 0.528 41.541 34.181 1.00 42.39 272 VAL B O 1
ATOM 4061 N N . VAL B 1 274 ? -0.436 41.728 36.207 1.00 42.41 273 VAL B N 1
ATOM 4062 C CA . VAL B 1 274 ? -0.419 40.294 36.485 1.00 42.38 273 VAL B CA 1
ATOM 4063 C C . VAL B 1 274 ? -1.799 39.813 36.929 1.00 42.67 273 VAL B C 1
ATOM 4064 O O . VAL B 1 274 ? -2.702 40.626 37.126 1.00 42.54 273 VAL B O 1
ATOM 4068 N N . THR B 1 275 ? -1.964 38.496 37.067 1.00 43.02 274 THR B N 1
ATOM 4069 C CA . THR B 1 275 ? -3.179 37.940 37.672 1.00 43.20 274 THR B CA 1
ATOM 4070 C C . THR B 1 275 ? -2.881 37.608 39.123 1.00 43.75 274 THR B C 1
ATOM 4071 O O . THR B 1 275 ? -1.737 37.708 39.556 1.00 43.77 274 THR B O 1
ATOM 4075 N N . ASP B 1 276 ? -3.908 37.227 39.875 1.00 44.48 275 ASP B N 1
ATOM 4076 C CA . ASP B 1 276 ? -3.737 36.852 41.279 1.00 45.20 275 ASP B CA 1
ATOM 4077 C C . ASP B 1 276 ? -3.592 35.333 41.519 1.00 45.72 275 ASP B C 1
ATOM 4078 O O . ASP B 1 276 ? -4.049 34.820 42.542 1.00 46.27 275 ASP B O 1
ATOM 4083 N N . THR B 1 277 ? -2.942 34.620 40.597 1.00 46.13 276 THR B N 1
ATOM 4084 C CA . THR B 1 277 ? -2.709 33.178 40.769 1.00 46.34 276 THR B CA 1
ATOM 4085 C C . THR B 1 277 ? -1.681 32.922 41.872 1.00 46.93 276 THR B C 1
ATOM 4086 O O . THR B 1 277 ? -1.693 31.868 42.521 1.00 47.12 276 THR B O 1
ATOM 4090 N N . ILE B 1 278 ? -0.774 33.883 42.046 1.00 47.13 277 ILE B N 1
ATOM 4091 C CA . ILE B 1 278 ? 0.140 33.927 43.179 1.00 46.91 277 ILE B CA 1
ATOM 4092 C C . ILE B 1 278 ? -0.126 35.245 43.919 1.00 47.56 277 ILE B C 1
ATOM 4093 O O . ILE B 1 278 ? -0.210 36.298 43.292 1.00 47.77 277 ILE B O 1
ATOM 4098 N N . PRO B 1 279 ? -0.300 35.192 45.251 1.00 48.21 278 PRO B N 1
ATOM 4099 C CA . PRO B 1 279 ? -0.485 36.435 46.010 1.00 48.81 278 PRO B CA 1
ATOM 4100 C C . PRO B 1 279 ? 0.784 37.294 46.020 1.00 49.30 278 PRO B C 1
ATOM 4101 O O . PRO B 1 279 ? 1.888 36.763 46.161 1.00 49.40 278 PRO B O 1
ATOM 4105 N N . LEU B 1 280 ? 0.617 38.609 45.871 1.00 50.18 279 LEU B N 1
ATOM 4106 C CA . LEU B 1 280 ? 1.743 39.556 45.902 1.00 50.49 279 LEU B CA 1
ATOM 4107 C C . LEU B 1 280 ? 2.265 39.767 47.325 1.00 51.53 279 LEU B C 1
ATOM 4108 O O . LEU B 1 280 ? 1.482 39.838 48.280 1.00 51.38 279 LEU B O 1
ATOM 4113 N N . SER B 1 281 ? 3.572 39.934 47.454 1.00 52.85 280 SER B N 1
ATOM 4114 C CA . SER B 1 281 ? 4.215 40.209 48.730 1.00 53.93 280 SER B CA 1
ATOM 4115 C C . SER B 1 281 ? 3.955 41.601 49.230 1.00 54.98 280 SER B C 1
ATOM 4116 O O . SER B 1 281 ? 3.211 42.346 48.648 1.00 54.92 280 SER B O 1
ATOM 4119 N N . ALA B 1 282 ? 4.569 41.931 50.347 1.00 56.20 281 ALA B N 1
ATOM 4120 C CA . ALA B 1 282 ? 4.429 43.276 50.899 1.00 57.34 281 ALA B CA 1
ATOM 4121 C C . ALA B 1 282 ? 5.091 44.299 49.973 1.00 57.89 281 ALA B C 1
ATOM 4122 O O . ALA B 1 282 ? 4.447 45.258 49.533 1.00 58.02 281 ALA B O 1
ATOM 4124 N N . GLU B 1 283 ? 6.366 44.058 49.665 1.00 58.58 282 GLU B N 1
ATOM 4125 C CA . GLU B 1 283 ? 7.156 44.893 48.762 1.00 59.39 282 GLU B CA 1
ATOM 4126 C C . GLU B 1 283 ? 6.625 44.945 47.319 1.00 59.21 282 GLU B C 1
ATOM 4127 O O . GLU B 1 283 ? 6.895 45.906 46.592 1.00 59.55 282 GLU B O 1
ATOM 4133 N N . SER B 1 284 ? 5.874 43.921 46.909 1.00 59.01 283 SER B N 1
ATOM 4134 C CA . SER B 1 284 ? 5.182 43.934 45.612 1.00 58.56 283 SER B CA 1
ATOM 4135 C C . SER B 1 284 ? 3.891 44.735 45.669 1.00 58.22 283 SER B C 1
ATOM 4136 O O . SER B 1 284 ? 3.491 45.353 44.685 1.00 58.00 283 SER B O 1
ATOM 4139 N N . LEU B 1 285 ? 3.235 44.710 46.823 1.00 58.23 284 LEU B N 1
ATOM 4140 C CA . LEU B 1 285 ? 2.051 45.537 47.048 1.00 58.41 284 LEU B CA 1
ATOM 4141 C C . LEU B 1 285 ? 2.440 47.017 47.221 1.00 58.43 284 LEU B C 1
ATOM 4142 O O . LEU B 1 285 ? 1.632 47.915 46.972 1.00 58.20 284 LEU B O 1
ATOM 4147 N N . ALA B 1 286 ? 3.686 47.251 47.637 1.00 58.42 285 ALA B N 1
ATOM 4148 C CA . ALA B 1 286 ? 4.221 48.600 47.798 1.00 58.69 285 ALA B CA 1
ATOM 4149 C C . ALA B 1 286 ? 4.554 49.228 46.441 1.00 58.69 285 ALA B C 1
ATOM 4150 O O . ALA B 1 286 ? 4.316 50.420 46.226 1.00 58.93 285 ALA B O 1
ATOM 4152 N N . CYS B 1 287 ? 5.089 48.417 45.529 1.00 58.53 286 CYS B N 1
ATOM 4153 C CA . CYS B 1 287 ? 5.461 48.868 44.186 1.00 57.96 286 CYS B CA 1
ATOM 4154 C C . CYS B 1 287 ? 4.238 49.363 43.390 1.00 57.23 286 CYS B C 1
ATOM 4155 O O . CYS B 1 287 ? 3.340 48.577 43.089 1.00 57.73 286 CYS B O 1
ATOM 4158 N N . PRO B 1 288 ? 4.197 50.672 43.052 1.00 56.31 287 PRO B N 1
ATOM 4159 C CA . PRO B 1 288 ? 3.032 51.259 42.367 1.00 55.11 287 PRO B CA 1
ATOM 4160 C C . PRO B 1 288 ? 2.889 50.869 40.888 1.00 53.96 287 PRO B C 1
ATOM 4161 O O . PRO B 1 288 ? 1.858 51.162 40.274 1.00 53.77 287 PRO B O 1
ATOM 4165 N N . LYS B 1 289 ? 3.909 50.219 40.330 1.00 52.62 288 LYS B N 1
ATOM 4166 C CA . LYS B 1 289 ? 3.910 49.816 38.924 1.00 51.39 288 LYS B CA 1
ATOM 4167 C C . LYS B 1 289 ? 3.280 48.438 38.679 1.00 50.48 288 LYS B C 1
ATOM 4168 O O . LYS B 1 289 ? 3.053 48.058 37.530 1.00 49.97 288 LYS B O 1
ATOM 4174 N N . ILE B 1 290 ? 3.020 47.693 39.753 1.00 49.45 289 ILE B N 1
ATOM 4175 C CA . ILE B 1 290 ? 2.503 46.329 39.641 1.00 48.43 289 ILE B CA 1
ATOM 4176 C C . ILE B 1 290 ? 1.022 46.302 39.971 1.00 47.84 289 ILE B C 1
ATOM 4177 O O . ILE B 1 290 ? 0.624 46.572 41.106 1.00 48.01 289 ILE B O 1
ATOM 4182 N N . ARG B 1 291 ? 0.215 45.974 38.970 1.00 47.02 290 ARG B N 1
ATOM 4183 C CA . ARG B 1 291 ? -1.238 45.907 39.129 1.00 46.00 290 ARG B CA 1
ATOM 4184 C C . ARG B 1 291 ? -1.704 44.468 38.879 1.00 45.98 290 ARG B C 1
ATOM 4185 O O . ARG B 1 291 ? -1.334 43.853 37.876 1.00 45.98 290 ARG B O 1
ATOM 4193 N N . ALA B 1 292 ? -2.500 43.937 39.805 1.00 45.85 291 ALA B N 1
ATOM 4194 C CA . ALA B 1 292 ? -2.942 42.541 39.746 1.00 45.66 291 ALA B CA 1
ATOM 4195 C C . ALA B 1 292 ? -4.435 42.446 39.491 1.00 45.35 291 ALA B C 1
ATOM 4196 O O . ALA B 1 292 ? -5.226 43.150 40.118 1.00 45.82 291 ALA B O 1
ATOM 4198 N N . LEU B 1 293 ? -4.802 41.574 38.558 1.00 44.93 292 LEU B N 1
ATOM 4199 C CA . LEU B 1 293 ? -6.187 41.378 38.160 1.00 44.54 292 LEU B CA 1
ATOM 4200 C C . LEU B 1 293 ? -6.697 40.030 38.654 1.00 44.62 292 LEU B C 1
ATOM 4201 O O . LEU B 1 293 ? -5.953 39.048 38.671 1.00 44.81 292 LEU B O 1
ATOM 4206 N N . SER B 1 294 ? -7.966 39.977 39.050 1.00 44.36 293 SER B N 1
ATOM 4207 C CA . SER B 1 294 ? -8.524 38.740 39.575 1.00 44.13 293 SER B CA 1
ATOM 4208 C C . SER B 1 294 ? -8.742 37.698 38.484 1.00 43.61 293 SER B C 1
ATOM 4209 O O . SER B 1 294 ? -9.351 37.973 37.450 1.00 43.36 293 SER B O 1
ATOM 4212 N N . SER B 1 295 ? -8.223 36.501 38.746 1.00 43.05 294 SER B N 1
ATOM 4213 C CA . SER B 1 295 ? -8.464 35.322 37.921 1.00 42.29 294 SER B CA 1
ATOM 4214 C C . SER B 1 295 ? -9.644 34.506 38.457 1.00 42.04 294 SER B C 1
ATOM 4215 O O . SER B 1 295 ? -9.946 33.440 37.941 1.00 42.15 294 SER B O 1
ATOM 4218 N N . ALA B 1 296 ? -10.302 35.029 39.487 1.00 41.90 295 ALA B N 1
ATOM 4219 C CA . ALA B 1 296 ? -11.393 34.352 40.179 1.00 41.87 295 ALA B CA 1
ATOM 4220 C C . ALA B 1 296 ? -12.595 34.070 39.288 1.00 41.84 295 ALA B C 1
ATOM 4221 O O . ALA B 1 296 ? -13.158 32.982 39.352 1.00 42.32 295 ALA B O 1
ATOM 4223 N N . GLY B 1 297 ? -12.984 35.036 38.457 1.00 41.89 296 GLY B N 1
ATOM 4224 C CA . GLY B 1 297 ? -14.121 34.863 37.546 1.00 41.47 296 GLY B CA 1
ATOM 4225 C C . GLY B 1 297 ? -13.848 33.755 36.550 1.00 41.72 296 GLY B C 1
ATOM 4226 O O . GLY B 1 297 ? -14.722 32.944 36.254 1.00 41.62 296 GLY B O 1
ATOM 4227 N N . LEU B 1 298 ? -12.615 33.729 36.046 1.00 41.52 297 LEU B N 1
ATOM 4228 C CA . LEU B 1 298 ? -12.161 32.734 35.081 1.00 41.42 297 LEU B CA 1
ATOM 4229 C C . LEU B 1 298 ? -12.149 31.314 35.644 1.00 40.78 297 LEU B C 1
ATOM 4230 O O . LEU B 1 298 ? -12.529 30.368 34.962 1.00 40.78 297 LEU B O 1
ATOM 4235 N N . LEU B 1 299 ? -11.705 31.173 36.888 1.00 40.04 298 LEU B N 1
ATOM 4236 C CA . LEU B 1 299 ? -11.691 29.880 37.546 1.00 39.62 298 LEU B CA 1
ATOM 4237 C C . LEU B 1 299 ? -13.115 29.390 37.847 1.00 39.23 298 LEU B C 1
ATOM 4238 O O . LEU B 1 299 ? -13.434 28.235 37.604 1.00 39.03 298 LEU B O 1
ATOM 4243 N N . ALA B 1 300 ? -13.962 30.282 38.350 1.00 38.71 299 ALA B N 1
ATOM 4244 C CA . ALA B 1 300 ? -15.319 29.925 38.758 1.00 38.51 299 ALA B CA 1
ATOM 4245 C C . ALA B 1 300 ? -16.193 29.498 37.582 1.00 38.28 299 ALA B C 1
ATOM 4246 O O . ALA B 1 300 ? -16.931 28.520 37.691 1.00 38.34 299 ALA B O 1
ATOM 4248 N N . GLU B 1 301 ? -16.090 30.215 36.461 1.00 37.90 300 GLU B N 1
ATOM 4249 C CA . GLU B 1 301 ? -16.804 29.852 35.232 1.00 38.10 300 GLU B CA 1
ATOM 4250 C C . GLU B 1 301 ? -16.312 28.508 34.706 1.00 38.22 300 GLU B C 1
ATOM 4251 O O . GLU B 1 301 ? -17.116 27.676 34.262 1.00 38.36 300 GLU B O 1
ATOM 4257 N N . THR B 1 302 ? -14.996 28.293 34.779 1.00 37.70 301 THR B N 1
ATOM 4258 C CA . THR B 1 302 ? -14.395 27.018 34.410 1.00 37.39 301 THR B CA 1
ATOM 4259 C C . THR B 1 302 ? -14.960 25.858 35.236 1.00 37.59 301 THR B C 1
ATOM 4260 O O . THR B 1 302 ? -15.443 24.884 34.670 1.00 37.58 301 THR B O 1
ATOM 4264 N N . PHE B 1 303 ? -14.906 25.971 36.562 1.00 38.03 302 PHE B N 1
ATOM 4265 C CA . PHE B 1 303 ? -15.455 24.953 37.458 1.00 38.88 302 PHE B CA 1
ATOM 4266 C C . PHE B 1 303 ? -16.880 24.652 37.064 1.00 39.88 302 PHE B C 1
ATOM 4267 O O . PHE B 1 303 ? -17.289 23.502 36.952 1.00 40.13 302 PHE B O 1
ATOM 4275 N N . SER B 1 304 ? -17.623 25.729 36.868 1.00 40.92 303 SER B N 1
ATOM 4276 C CA . SER B 1 304 ? -19.050 25.696 36.632 1.00 41.78 303 SER B CA 1
ATOM 4277 C C . SER B 1 304 ? -19.382 24.980 35.315 1.00 42.01 303 SER B C 1
ATOM 4278 O O . SER B 1 304 ? -20.260 24.110 35.276 1.00 41.85 303 SER B O 1
ATOM 4281 N N . ARG B 1 305 ? -18.654 25.331 34.256 1.00 42.71 304 ARG B N 1
ATOM 4282 C CA . ARG B 1 305 ? -18.751 24.652 32.956 1.00 43.21 304 ARG B CA 1
ATOM 4283 C C . ARG B 1 305 ? -18.355 23.182 33.000 1.00 43.60 304 ARG B C 1
ATOM 4284 O O . ARG B 1 305 ? -18.987 22.359 32.342 1.00 43.89 304 ARG B O 1
ATOM 4292 N N . ILE B 1 306 ? -17.304 22.863 33.757 1.00 43.77 305 ILE B N 1
ATOM 4293 C CA . ILE B 1 306 ? -16.888 21.477 33.966 1.00 44.00 305 ILE B CA 1
ATOM 4294 C C . ILE B 1 306 ? -17.998 20.661 34.637 1.00 44.89 305 ILE B C 1
ATOM 4295 O O . ILE B 1 306 ? -18.253 19.515 34.259 1.00 44.80 305 ILE B O 1
ATOM 4300 N N . ARG B 1 307 ? -18.657 21.272 35.624 1.00 45.73 306 ARG B N 1
ATOM 4301 C CA . ARG B 1 307 ? -19.746 20.643 36.368 1.00 46.56 306 ARG B CA 1
ATOM 4302 C C . ARG B 1 307 ? -20.954 20.328 35.480 1.00 46.72 306 ARG B C 1
ATOM 4303 O O . ARG B 1 307 ? -21.591 19.298 35.663 1.00 46.97 306 ARG B O 1
ATOM 4311 N N . ARG B 1 308 ? -21.260 21.200 34.520 1.00 46.96 307 ARG B N 1
ATOM 4312 C CA . ARG B 1 308 ? -22.420 20.992 33.631 1.00 47.53 307 ARG B CA 1
ATOM 4313 C C . ARG B 1 308 ? -22.088 20.222 32.347 1.00 46.88 307 ARG B C 1
ATOM 4314 O O . ARG B 1 308 ? -22.998 19.796 31.621 1.00 46.27 307 ARG B O 1
ATOM 4322 N N . GLY B 1 309 ? -20.793 20.059 32.071 1.00 46.62 308 GLY B N 1
ATOM 4323 C CA . GLY B 1 309 ? -20.325 19.429 30.842 1.00 46.52 308 GLY B CA 1
ATOM 4324 C C . GLY B 1 309 ? -20.309 20.354 29.638 1.00 46.83 308 GLY B C 1
ATOM 4325 O O . GLY B 1 309 ? -20.262 19.892 28.491 1.00 46.21 308 GLY B O 1
ATOM 4326 N N . ASP B 1 310 ? -20.366 21.659 29.900 1.00 47.33 309 ASP B N 1
ATOM 4327 C CA . ASP B 1 310 ? -20.259 22.680 28.858 1.00 47.99 309 ASP B CA 1
ATOM 4328 C C . ASP B 1 310 ? -18.808 22.838 28.408 1.00 48.03 309 ASP B C 1
ATOM 4329 O O . ASP B 1 310 ? -17.881 22.450 29.123 1.00 47.69 309 ASP B O 1
ATOM 4334 N N . SER B 1 311 ? -18.625 23.425 27.226 1.00 48.50 310 SER B N 1
ATOM 4335 C CA . SER B 1 311 ? -17.305 23.617 26.630 1.00 48.87 310 SER B CA 1
ATOM 4336 C C . SER B 1 311 ? -16.484 24.669 27.374 1.00 49.52 310 SER B C 1
ATOM 4337 O O . SER B 1 311 ? -16.944 25.789 27.566 1.00 49.63 310 SER B O 1
ATOM 4340 N N . VAL B 1 312 ? -15.272 24.298 27.783 1.00 50.29 311 VAL B N 1
ATOM 4341 C CA . VAL B 1 312 ? -14.341 25.214 28.461 1.00 51.09 311 VAL B CA 1
ATOM 4342 C C . VAL B 1 312 ? -13.526 25.999 27.426 1.00 51.97 311 VAL B C 1
ATOM 4343 O O . VAL B 1 312 ? -13.349 27.208 27.555 1.00 51.55 311 VAL B O 1
ATOM 4347 N N . MET B 1 313 ? -13.052 25.287 26.400 1.00 53.19 312 MET B N 1
ATOM 4348 C CA . MET B 1 313 ? -12.361 25.855 25.228 1.00 54.52 312 MET B CA 1
ATOM 4349 C C . MET B 1 313 ? -12.974 27.181 24.738 1.00 54.05 312 MET B C 1
ATOM 4350 O O . MET B 1 313 ? -12.248 28.144 24.482 1.00 53.98 312 MET B O 1
ATOM 4355 N N . SER B 1 314 ? -14.303 27.202 24.602 1.00 54.00 313 SER B N 1
ATOM 4356 C CA . SER B 1 314 ? -15.085 28.383 24.223 1.00 53.96 313 SER B CA 1
ATOM 4357 C C . SER B 1 314 ? -14.522 29.695 24.750 1.00 53.94 313 SER B C 1
ATOM 4358 O O . SER B 1 314 ? -14.386 30.673 24.004 1.00 53.95 313 SER B O 1
ATOM 4361 N N . LEU B 1 315 ? -14.209 29.705 26.044 1.00 53.79 314 LEU B N 1
ATOM 4362 C CA . LEU B 1 315 ? -13.736 30.896 26.728 1.00 53.70 314 LEU B CA 1
ATOM 4363 C C . LEU B 1 315 ? -12.462 31.495 26.132 1.00 53.85 314 LEU B C 1
ATOM 4364 O O . LEU B 1 315 ? -12.185 32.681 26.342 1.00 53.99 314 LEU B O 1
ATOM 4369 N N . PHE B 1 316 ? -11.699 30.687 25.389 1.00 53.66 315 PHE B N 1
ATOM 4370 C CA . PHE B 1 316 ? -10.383 31.103 24.878 1.00 53.74 315 PHE B CA 1
ATOM 4371 C C . PHE B 1 316 ? -10.219 30.747 23.406 1.00 53.89 315 PHE B C 1
ATOM 4372 O O . PHE B 1 316 ? -10.659 31.488 22.525 1.00 54.32 315 PHE B O 1
ATOM 4380 N N . GLY C 1 7 ? 30.545 -0.834 42.678 1.00 47.11 6 GLY C N 1
ATOM 4381 C CA . GLY C 1 7 ? 29.097 -0.523 42.457 1.00 46.44 6 GLY C CA 1
ATOM 4382 C C . GLY C 1 7 ? 28.436 0.387 43.483 1.00 46.07 6 GLY C C 1
ATOM 4383 O O . GLY C 1 7 ? 27.482 1.085 43.140 1.00 46.03 6 GLY C O 1
ATOM 4384 N N . LEU C 1 8 ? 28.932 0.399 44.728 1.00 45.45 7 LEU C N 1
ATOM 4385 C CA . LEU C 1 8 ? 28.289 1.170 45.812 1.00 45.06 7 LEU C CA 1
ATOM 4386 C C . LEU C 1 8 ? 28.568 2.674 45.802 1.00 44.62 7 LEU C C 1
ATOM 4387 O O . LEU C 1 8 ? 29.715 3.103 45.936 1.00 44.81 7 LEU C O 1
ATOM 4392 N N . MET C 1 9 ? 27.512 3.472 45.658 1.00 43.80 8 MET C N 1
ATOM 4393 C CA . MET C 1 9 ? 27.624 4.928 45.789 1.00 42.96 8 MET C CA 1
ATOM 4394 C C . MET C 1 9 ? 26.652 5.445 46.845 1.00 42.00 8 MET C C 1
ATOM 4395 O O . MET C 1 9 ? 25.579 4.868 47.056 1.00 41.70 8 MET C O 1
ATOM 4400 N N . VAL C 1 10 ? 27.044 6.535 47.506 1.00 41.13 9 VAL C N 1
ATOM 4401 C CA . VAL C 1 10 ? 26.227 7.182 48.531 1.00 40.05 9 VAL C CA 1
ATOM 4402 C C . VAL C 1 10 ? 26.159 8.687 48.250 1.00 39.80 9 VAL C C 1
ATOM 4403 O O . VAL C 1 10 ? 27.191 9.354 48.086 1.00 39.53 9 VAL C O 1
ATOM 4407 N N . PHE C 1 11 ? 24.930 9.191 48.165 1.00 39.15 10 PHE C N 1
ATOM 4408 C CA . PHE C 1 11 ? 24.651 10.610 47.995 1.00 38.95 10 PHE C CA 1
ATOM 4409 C C . PHE C 1 11 ? 23.882 11.099 49.217 1.00 39.20 10 PHE C C 1
ATOM 4410 O O . PHE C 1 11 ? 23.279 10.296 49.930 1.00 39.87 10 PHE C O 1
ATOM 4418 N N . THR C 1 12 ? 23.911 12.400 49.476 1.00 39.26 11 THR C N 1
ATOM 4419 C CA . THR C 1 12 ? 23.149 12.964 50.587 1.00 39.74 11 THR C CA 1
ATOM 4420 C C . THR C 1 12 ? 22.367 14.209 50.158 1.00 40.06 11 THR C C 1
ATOM 4421 O O . THR C 1 12 ? 22.689 14.854 49.156 1.00 40.11 11 THR C O 1
ATOM 4425 N N . GLY C 1 13 ? 21.315 14.520 50.900 1.00 40.52 12 GLY C N 1
ATOM 4426 C CA . GLY C 1 13 ? 20.674 15.823 50.789 1.00 41.40 12 GLY C CA 1
ATOM 4427 C C . GLY C 1 13 ? 21.268 16.760 51.830 1.00 41.73 12 GLY C C 1
ATOM 4428 O O . GLY C 1 13 ? 22.343 16.481 52.397 1.00 42.51 12 GLY C O 1
ATOM 4429 N N . ASN C 1 14 ? 20.572 17.864 52.080 1.00 41.41 13 ASN C N 1
ATOM 4430 C CA . ASN C 1 14 ? 20.996 18.864 53.051 1.00 41.28 13 ASN C CA 1
ATOM 4431 C C . ASN C 1 14 ? 20.550 18.570 54.486 1.00 41.65 13 ASN C C 1
ATOM 4432 O O . ASN C 1 14 ? 20.941 19.287 55.403 1.00 41.85 13 ASN C O 1
ATOM 4437 N N . ALA C 1 15 ? 19.734 17.530 54.689 1.00 41.67 14 ALA C N 1
ATOM 4438 C CA . ALA C 1 15 ? 19.251 17.189 56.044 1.00 41.82 14 ALA C CA 1
ATOM 4439 C C . ALA C 1 15 ? 20.360 16.772 57.023 1.00 41.89 14 ALA C C 1
ATOM 4440 O O . ALA C 1 15 ? 20.342 17.170 58.186 1.00 41.81 14 ALA C O 1
ATOM 4442 N N . ASN C 1 16 ? 21.318 15.981 56.536 1.00 42.17 15 ASN C N 1
ATOM 4443 C CA . ASN C 1 16 ? 22.316 15.326 57.381 1.00 42.38 15 ASN C CA 1
ATOM 4444 C C . ASN C 1 16 ? 23.667 15.134 56.671 1.00 42.69 15 ASN C C 1
ATOM 4445 O O . ASN C 1 16 ? 24.211 14.033 56.675 1.00 42.93 15 ASN C O 1
ATOM 4450 N N . PRO C 1 17 ? 24.225 16.198 56.067 1.00 42.95 16 PRO C N 1
ATOM 4451 C CA . PRO C 1 17 ? 25.395 15.945 55.234 1.00 43.25 16 PRO C CA 1
ATOM 4452 C C . PRO C 1 17 ? 26.653 15.500 55.999 1.00 43.24 16 PRO C C 1
ATOM 4453 O O . PRO C 1 17 ? 27.466 14.771 55.439 1.00 43.37 16 PRO C O 1
ATOM 4457 N N . ALA C 1 18 ? 26.800 15.933 57.254 1.00 43.18 17 ALA C N 1
ATOM 4458 C CA . ALA C 1 18 ? 27.930 15.524 58.104 1.00 43.15 17 ALA C CA 1
ATOM 4459 C C . ALA C 1 18 ? 27.870 14.039 58.416 1.00 43.19 17 ALA C C 1
ATOM 4460 O O . ALA C 1 18 ? 28.878 13.341 58.315 1.00 43.38 17 ALA C O 1
ATOM 4462 N N . LEU C 1 19 ? 26.681 13.564 58.785 1.00 43.44 18 LEU C N 1
ATOM 4463 C CA . LEU C 1 19 ? 26.459 12.148 59.026 1.00 43.72 18 LEU C CA 1
ATOM 4464 C C . LEU C 1 19 ? 26.819 11.281 57.807 1.00 44.19 18 LEU C C 1
ATOM 4465 O O . LEU C 1 19 ? 27.425 10.217 57.963 1.00 44.67 18 LEU C O 1
ATOM 4470 N N . ALA C 1 20 ? 26.461 11.733 56.605 1.00 44.33 19 ALA C N 1
ATOM 4471 C CA . ALA C 1 20 ? 26.810 11.000 55.382 1.00 44.78 19 ALA C CA 1
ATOM 4472 C C . ALA C 1 20 ? 28.318 10.901 55.165 1.00 45.11 19 ALA C C 1
ATOM 4473 O O . ALA C 1 20 ? 28.798 9.878 54.666 1.00 44.73 19 ALA C O 1
ATOM 4475 N N . GLN C 1 21 ? 29.058 11.953 55.543 1.00 45.82 20 GLN C N 1
ATOM 4476 C CA . GLN C 1 21 ? 30.531 11.942 55.419 1.00 46.68 20 GLN C CA 1
ATOM 4477 C C . GLN C 1 21 ? 31.181 10.924 56.348 1.00 46.66 20 GLN C C 1
ATOM 4478 O O . GLN C 1 21 ? 32.179 10.310 55.988 1.00 46.45 20 GLN C O 1
ATOM 4484 N N . GLU C 1 22 ? 30.597 10.750 57.533 1.00 47.06 21 GLU C N 1
ATOM 4485 C CA . GLU C 1 22 ? 31.041 9.746 58.488 1.00 47.73 21 GLU C CA 1
ATOM 4486 C C . GLU C 1 22 ? 30.723 8.330 57.994 1.00 47.31 21 GLU C C 1
ATOM 4487 O O . GLU C 1 22 ? 31.519 7.407 58.181 1.00 47.37 21 GLU C O 1
ATOM 4493 N N . VAL C 1 23 ? 29.564 8.160 57.362 1.00 47.02 22 VAL C N 1
ATOM 4494 C CA . VAL C 1 23 ? 29.165 6.861 56.824 1.00 46.32 22 VAL C CA 1
ATOM 4495 C C . VAL C 1 23 ? 30.121 6.381 55.725 1.00 46.57 22 VAL C C 1
ATOM 4496 O O . VAL C 1 23 ? 30.582 5.242 55.769 1.00 46.11 22 VAL C O 1
ATOM 4500 N N . VAL C 1 24 ? 30.419 7.249 54.756 1.00 46.81 23 VAL C N 1
ATOM 4501 C CA . VAL C 1 24 ? 31.315 6.897 53.646 1.00 46.98 23 VAL C CA 1
ATOM 4502 C C . VAL C 1 24 ? 32.775 6.723 54.088 1.00 47.83 23 VAL C C 1
ATOM 4503 O O . VAL C 1 24 ? 33.506 5.908 53.511 1.00 48.21 23 VAL C O 1
ATOM 4507 N N . LYS C 1 25 ? 33.188 7.491 55.102 1.00 48.38 24 LYS C N 1
ATOM 4508 C CA . LYS C 1 25 ? 34.502 7.345 55.742 1.00 49.03 24 LYS C CA 1
ATOM 4509 C C . LYS C 1 25 ? 34.708 5.887 56.177 1.00 48.62 24 LYS C C 1
ATOM 4510 O O . LYS C 1 25 ? 35.676 5.237 55.774 1.00 48.41 24 LYS C O 1
ATOM 4516 N N . ILE C 1 26 ? 33.770 5.388 56.980 1.00 48.12 25 ILE C N 1
ATOM 4517 C CA . ILE C 1 26 ? 33.744 3.994 57.422 1.00 48.17 25 ILE C CA 1
ATOM 4518 C C . ILE C 1 26 ? 33.677 3.010 56.249 1.00 48.15 25 ILE C C 1
ATOM 4519 O O . ILE C 1 26 ? 34.350 1.987 56.265 1.00 48.50 25 ILE C O 1
ATOM 4524 N N . LEU C 1 27 ? 32.880 3.323 55.232 1.00 48.02 26 LEU C N 1
ATOM 4525 C CA . LEU C 1 27 ? 32.748 2.449 54.065 1.00 47.85 26 LEU C CA 1
ATOM 4526 C C . LEU C 1 27 ? 33.992 2.450 53.156 1.00 47.83 26 LEU C C 1
ATOM 4527 O O . LEU C 1 27 ? 34.162 1.555 52.319 1.00 48.09 26 LEU C O 1
ATOM 4532 N N . GLY C 1 28 ? 34.848 3.453 53.316 1.00 47.61 27 GLY C N 1
ATOM 4533 C CA . GLY C 1 28 ? 36.059 3.573 52.500 1.00 47.31 27 GLY C CA 1
ATOM 4534 C C . GLY C 1 28 ? 35.816 4.058 51.080 1.00 47.14 27 GLY C C 1
ATOM 4535 O O . GLY C 1 28 ? 36.596 3.754 50.180 1.00 47.07 27 GLY C O 1
ATOM 4536 N N . ILE C 1 29 ? 34.727 4.806 50.882 1.00 46.98 28 ILE C N 1
ATOM 4537 C CA . ILE C 1 29 ? 34.379 5.401 49.576 1.00 46.31 28 ILE C CA 1
ATOM 4538 C C . ILE C 1 29 ? 34.207 6.915 49.726 1.00 45.78 28 ILE C C 1
ATOM 4539 O O . ILE C 1 29 ? 34.008 7.392 50.842 1.00 45.67 28 ILE C O 1
ATOM 4544 N N . PRO C 1 30 ? 34.306 7.676 48.612 1.00 45.28 29 PRO C N 1
ATOM 4545 C CA . PRO C 1 30 ? 33.994 9.106 48.671 1.00 44.45 29 PRO C CA 1
ATOM 4546 C C . PRO C 1 30 ? 32.478 9.363 48.647 1.00 43.95 29 PRO C C 1
ATOM 4547 O O . PRO C 1 30 ? 31.697 8.494 48.252 1.00 43.51 29 PRO C O 1
ATOM 4551 N N . LEU C 1 31 ? 32.071 10.546 49.082 1.00 43.41 30 LEU C N 1
ATOM 4552 C CA . LEU C 1 31 ? 30.685 10.942 48.973 1.00 43.07 30 LEU C CA 1
ATOM 4553 C C . LEU C 1 31 ? 30.424 11.305 47.518 1.00 42.79 30 LEU C C 1
ATOM 4554 O O . LEU C 1 31 ? 31.200 12.055 46.929 1.00 42.88 30 LEU C O 1
ATOM 4559 N N . GLY C 1 32 ? 29.355 10.754 46.939 1.00 42.41 31 GLY C N 1
ATOM 4560 C CA . GLY C 1 32 ? 28.940 11.095 45.573 1.00 41.88 31 GLY C CA 1
ATOM 4561 C C . GLY C 1 32 ? 28.665 12.586 45.439 1.00 41.69 31 GLY C C 1
ATOM 4562 O O . GLY C 1 32 ? 28.062 13.192 46.334 1.00 41.26 31 GLY C O 1
ATOM 4563 N N . LYS C 1 33 ? 29.117 13.184 44.337 1.00 41.80 32 LYS C N 1
ATOM 4564 C CA . LYS C 1 33 ? 28.911 14.630 44.126 1.00 42.41 32 LYS C CA 1
ATOM 4565 C C . LYS C 1 33 ? 27.600 15.010 43.445 1.00 41.82 32 LYS C C 1
ATOM 4566 O O . LYS C 1 33 ? 27.252 14.492 42.392 1.00 41.77 32 LYS C O 1
ATOM 4572 N N . ALA C 1 34 ? 26.888 15.930 44.081 1.00 41.72 33 ALA C N 1
ATOM 4573 C CA . ALA C 1 34 ? 25.615 16.422 43.599 1.00 41.83 33 ALA C CA 1
ATOM 4574 C C . ALA C 1 34 ? 25.417 17.844 44.107 1.00 42.17 33 ALA C C 1
ATOM 4575 O O . ALA C 1 34 ? 25.795 18.161 45.230 1.00 42.42 33 ALA C O 1
ATOM 4577 N N . MET C 1 35 ? 24.854 18.708 43.272 1.00 42.55 34 MET C N 1
ATOM 4578 C CA . MET C 1 35 ? 24.357 19.988 43.735 1.00 43.22 34 MET C CA 1
ATOM 4579 C C . MET C 1 35 ? 22.937 19.716 44.228 1.00 42.50 34 MET C C 1
ATOM 4580 O O . MET C 1 35 ? 22.122 19.174 43.476 1.00 41.82 34 MET C O 1
ATOM 4585 N N . VAL C 1 36 ? 22.677 20.025 45.502 1.00 41.83 35 VAL C N 1
ATOM 4586 C CA . VAL C 1 36 ? 21.331 19.975 46.076 1.00 41.53 35 VAL C CA 1
ATOM 4587 C C . VAL C 1 36 ? 21.055 21.337 46.694 1.00 41.30 35 VAL C C 1
ATOM 4588 O O . VAL C 1 36 ? 21.596 21.690 47.739 1.00 40.47 35 VAL C O 1
ATOM 4592 N N . SER C 1 37 ? 20.223 22.122 46.041 1.00 41.19 36 SER C N 1
ATOM 4593 C CA . SER C 1 37 ? 20.129 23.537 46.299 1.00 41.22 36 SER C CA 1
ATOM 4594 C C . SER C 1 37 ? 18.771 24.090 46.008 1.00 41.40 36 SER C C 1
ATOM 4595 O O . SER C 1 37 ? 17.816 23.398 46.079 1.00 41.13 36 SER C O 1
ATOM 4598 N N . ARG C 1 38 ? 18.703 25.369 45.708 1.00 41.81 37 ARG C N 1
ATOM 4599 C CA . ARG C 1 38 ? 17.445 26.043 45.422 1.00 42.94 37 ARG C CA 1
ATOM 4600 C C . ARG C 1 38 ? 17.647 27.009 44.274 1.00 43.15 37 ARG C C 1
ATOM 4601 O O . ARG C 1 38 ? 18.740 27.542 44.090 1.00 43.38 37 ARG C O 1
ATOM 4609 N N . PHE C 1 39 ? 16.587 27.224 43.502 1.00 43.24 38 PHE C N 1
ATOM 4610 C CA . PHE C 1 39 ? 16.520 28.355 42.604 1.00 43.13 38 PHE C CA 1
ATOM 4611 C C . PHE C 1 39 ? 16.150 29.603 43.406 1.00 43.66 38 PHE C C 1
ATOM 4612 O O . PHE C 1 39 ? 15.842 29.516 44.613 1.00 43.21 38 PHE C O 1
ATOM 4620 N N . SER C 1 40 ? 16.196 30.763 42.746 1.00 44.16 39 SER C N 1
ATOM 4621 C CA . SER C 1 40 ? 15.855 32.031 43.401 1.00 44.50 39 SER C CA 1
ATOM 4622 C C . SER C 1 40 ? 14.450 31.985 44.017 1.00 44.68 39 SER C C 1
ATOM 4623 O O . SER C 1 40 ? 14.231 32.500 45.124 1.00 44.64 39 SER C O 1
ATOM 4626 N N . ASP C 1 41 ? 13.512 31.349 43.314 1.00 44.61 40 ASP C N 1
ATOM 4627 C CA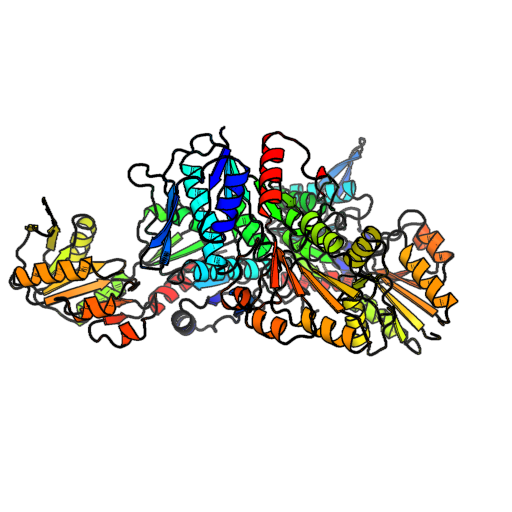 . ASP C 1 41 ? 12.128 31.246 43.800 1.00 45.37 40 ASP C CA 1
ATOM 4628 C C . ASP C 1 41 ? 11.900 30.228 44.933 1.00 45.05 40 ASP C C 1
ATOM 4629 O O . ASP C 1 41 ? 10.803 30.164 45.501 1.00 45.16 40 ASP C O 1
ATOM 4634 N N . GLY C 1 42 ? 12.928 29.438 45.252 1.00 44.90 41 GLY C N 1
ATOM 4635 C CA . GLY C 1 42 ? 12.851 28.458 46.343 1.00 44.32 41 GLY C CA 1
ATOM 4636 C C . GLY C 1 42 ? 12.484 27.041 45.918 1.00 44.10 41 GLY C C 1
ATOM 4637 O O . GLY C 1 42 ? 12.312 26.159 46.766 1.00 44.69 41 GLY C O 1
ATOM 4638 N N . GLU C 1 43 ? 12.349 26.811 44.613 1.00 43.08 42 GLU C N 1
ATOM 4639 C CA . GLU C 1 43 ? 12.160 25.461 44.105 1.00 42.16 42 GLU C CA 1
ATOM 4640 C C . GLU C 1 43 ? 13.498 24.745 44.178 1.00 41.54 42 GLU C C 1
ATOM 4641 O O . GLU C 1 43 ? 14.542 25.377 44.069 1.00 41.48 42 GLU C O 1
ATOM 4647 N N . ILE C 1 44 ? 13.453 23.429 44.351 1.00 40.75 43 ILE C N 1
ATOM 4648 C CA . ILE C 1 44 ? 14.647 22.622 44.554 1.00 39.96 43 ILE C CA 1
ATOM 4649 C C . ILE C 1 44 ? 15.425 22.399 43.261 1.00 40.15 43 ILE C C 1
ATOM 4650 O O . ILE C 1 44 ? 14.862 22.019 42.235 1.00 40.23 43 ILE C O 1
ATOM 4655 N N . GLN C 1 45 ? 16.728 22.653 43.339 1.00 40.21 44 GLN C N 1
ATOM 4656 C CA . GLN C 1 45 ? 17.648 22.493 42.224 1.00 40.50 44 GLN C CA 1
ATOM 4657 C C . GLN C 1 45 ? 18.590 21.345 42.563 1.00 40.08 44 GLN C C 1
ATOM 4658 O O . GLN C 1 45 ? 19.311 21.382 43.567 1.00 40.13 44 GLN C O 1
ATOM 4664 N N . VAL C 1 46 ? 18.570 20.318 41.725 1.00 39.82 45 VAL C N 1
ATOM 4665 C CA . VAL C 1 46 ? 19.408 19.146 41.928 1.00 39.52 45 VAL C CA 1
ATOM 4666 C C . VAL C 1 46 ? 20.149 18.822 40.644 1.00 39.67 45 VAL C C 1
ATOM 4667 O O . VAL C 1 46 ? 19.587 18.902 39.542 1.00 39.15 45 VAL C O 1
ATOM 4671 N N . GLU C 1 47 ? 21.423 18.476 40.797 1.00 39.54 46 GLU C N 1
ATOM 4672 C CA . GLU C 1 47 ? 22.206 17.965 39.698 1.00 40.07 46 GLU C CA 1
ATOM 4673 C C . GLU C 1 47 ? 23.186 16.931 40.208 1.00 39.71 46 GLU C C 1
ATOM 4674 O O . GLU C 1 47 ? 23.986 17.215 41.093 1.00 39.92 46 GLU C O 1
ATOM 4680 N N . ILE C 1 48 ? 23.126 15.733 39.642 1.00 39.80 47 ILE C N 1
ATOM 4681 C CA . ILE C 1 48 ? 24.075 14.692 39.990 1.00 39.64 47 ILE C CA 1
ATOM 4682 C C . ILE C 1 48 ? 25.312 14.944 39.148 1.00 40.19 47 ILE C C 1
ATOM 4683 O O . ILE C 1 48 ? 25.257 14.939 37.913 1.00 40.10 47 ILE C O 1
ATOM 4688 N N . GLN C 1 49 ? 26.428 15.171 39.826 1.00 40.73 48 GLN C N 1
ATOM 4689 C CA . GLN C 1 49 ? 27.611 15.684 39.158 1.00 41.71 48 GLN C CA 1
ATOM 4690 C C . GLN C 1 49 ? 28.674 14.634 38.873 1.00 42.09 48 GLN C C 1
ATOM 4691 O O . GLN C 1 49 ? 29.843 14.953 38.658 1.00 42.05 48 GLN C O 1
ATOM 4697 N N . GLU C 1 50 ? 28.241 13.378 38.846 1.00 42.76 49 GLU C N 1
ATOM 4698 C CA . GLU C 1 50 ? 29.060 12.295 38.309 1.00 43.21 49 GLU C CA 1
ATOM 4699 C C . GLU C 1 50 ? 28.209 11.161 37.749 1.00 43.10 49 GLU C C 1
ATOM 4700 O O . GLU C 1 50 ? 27.010 11.072 38.031 1.00 42.80 49 GLU C O 1
ATOM 4706 N N . ASN C 1 51 ? 28.863 10.319 36.950 1.00 42.86 50 ASN C N 1
ATOM 4707 C CA . ASN C 1 51 ? 28.290 9.136 36.324 1.00 42.88 50 ASN C CA 1
ATOM 4708 C C . 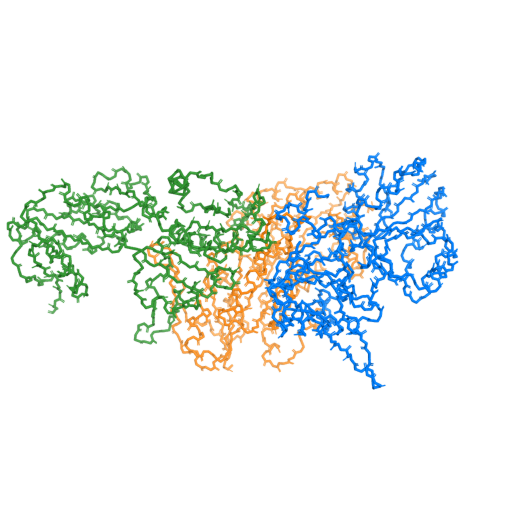ASN C 1 51 ? 27.837 8.104 37.368 1.00 42.69 50 ASN C C 1
ATOM 4709 O O . ASN C 1 51 ? 28.641 7.637 38.184 1.00 43.55 50 ASN C O 1
ATOM 4714 N N . VAL C 1 52 ? 26.550 7.760 37.346 1.00 42.09 51 VAL C N 1
ATOM 4715 C CA . VAL C 1 52 ? 25.984 6.760 38.268 1.00 40.96 51 VAL C CA 1
ATOM 4716 C C . VAL C 1 52 ? 25.477 5.518 37.525 1.00 40.43 51 VAL C C 1
ATOM 4717 O O . VAL C 1 52 ? 24.851 4.632 38.117 1.00 39.93 51 VAL C O 1
ATOM 4721 N N . ARG C 1 53 ? 25.776 5.462 36.230 1.00 39.75 52 ARG C N 1
ATOM 4722 C CA . ARG C 1 53 ? 25.249 4.449 35.315 1.00 39.34 52 ARG C CA 1
ATOM 4723 C C . ARG C 1 53 ? 25.479 3.005 35.781 1.00 39.03 52 ARG C C 1
ATOM 4724 O O . ARG C 1 53 ? 26.605 2.533 35.851 1.00 38.59 52 ARG C O 1
ATOM 4732 N N . GLY C 1 54 ? 24.393 2.311 36.109 1.00 39.15 53 GLY C N 1
ATOM 4733 C CA . GLY C 1 54 ? 24.478 0.921 36.571 1.00 39.05 53 GLY C CA 1
ATOM 4734 C C . GLY C 1 54 ? 24.913 0.706 38.018 1.00 39.43 53 GLY C C 1
ATOM 4735 O O . GLY C 1 54 ? 25.053 -0.436 38.456 1.00 39.16 53 GLY C O 1
ATOM 4736 N N . LYS C 1 55 ? 25.108 1.787 38.774 1.00 39.49 54 LYS C N 1
ATOM 4737 C CA . LYS C 1 55 ? 25.609 1.674 40.150 1.00 39.89 54 LYS C CA 1
ATOM 4738 C C . LYS C 1 55 ? 24.524 1.345 41.167 1.00 39.79 54 LYS C C 1
ATOM 4739 O O . LYS C 1 55 ? 23.337 1.559 40.927 1.00 40.04 54 LYS C O 1
ATOM 4745 N N . ASP C 1 56 ? 24.966 0.808 42.297 1.00 39.37 55 ASP C N 1
ATOM 4746 C CA . ASP C 1 56 ? 24.131 0.529 43.440 1.00 39.10 55 ASP C CA 1
ATOM 4747 C C . ASP C 1 56 ? 24.159 1.778 44.310 1.00 38.55 55 ASP C C 1
ATOM 4748 O O . ASP C 1 56 ? 25.169 2.047 44.971 1.00 38.31 55 ASP C O 1
ATOM 4753 N N . VAL C 1 57 ? 23.055 2.529 44.316 1.00 37.62 56 VAL C N 1
ATOM 4754 C CA . VAL C 1 57 ? 23.036 3.872 44.886 1.00 36.93 56 VAL C CA 1
ATOM 4755 C C . VAL C 1 57 ? 22.195 3.981 46.149 1.00 36.88 56 VAL C C 1
ATOM 4756 O O . VAL C 1 57 ? 21.032 3.587 46.170 1.00 37.18 56 VAL C O 1
ATOM 4760 N N . PHE C 1 58 ? 22.799 4.534 47.196 1.00 37.06 57 PHE C N 1
ATOM 4761 C CA . PHE C 1 58 ? 22.119 4.808 48.467 1.00 37.18 57 PHE C CA 1
ATOM 4762 C C . PHE C 1 58 ? 21.995 6.322 48.639 1.00 37.49 57 PHE C C 1
ATOM 4763 O O . PHE C 1 58 ? 22.963 7.054 48.418 1.00 37.47 57 PHE C O 1
ATOM 4771 N N . VAL C 1 59 ? 20.808 6.791 49.018 1.00 37.66 58 VAL C N 1
ATOM 4772 C CA . VAL C 1 59 ? 20.606 8.210 49.304 1.00 37.96 58 VAL C CA 1
ATOM 4773 C C . VAL C 1 59 ? 20.285 8.408 50.779 1.00 38.10 58 VAL C C 1
ATOM 4774 O O . VAL C 1 59 ? 19.227 7.977 51.260 1.00 38.50 58 VAL C O 1
ATOM 4778 N N . LEU C 1 60 ? 21.207 9.051 51.494 1.00 38.01 59 LEU C N 1
ATOM 4779 C CA . LEU C 1 60 ? 21.024 9.311 52.926 1.00 37.95 59 LEU C CA 1
ATOM 4780 C C . LEU C 1 60 ? 20.339 10.661 53.164 1.00 37.70 59 LEU C C 1
ATOM 4781 O O . LEU C 1 60 ? 20.936 11.732 52.980 1.00 37.98 59 LEU C O 1
ATOM 4786 N N . GLN C 1 61 ? 19.094 10.621 53.577 1.00 37.35 60 GLN C N 1
ATOM 4787 C CA . GLN C 1 61 ? 18.335 11.800 53.841 1.00 36.88 60 GLN C CA 1
ATOM 4788 C C . GLN C 1 61 ? 17.225 11.520 54.801 1.00 36.71 60 GLN C C 1
ATOM 4789 O O . GLN C 1 61 ? 16.252 10.947 54.441 1.00 36.44 60 GLN C O 1
ATOM 4795 N N . SER C 1 62 ? 17.393 11.942 56.037 1.00 36.51 61 SER C N 1
ATOM 4796 C CA . SER C 1 62 ? 16.317 11.951 56.991 1.00 36.38 61 SER C CA 1
ATOM 4797 C C . SER C 1 62 ? 15.335 12.986 56.567 1.00 36.29 61 SER C C 1
ATOM 4798 O O . SER C 1 62 ? 15.698 13.974 56.003 1.00 36.02 61 SER C O 1
ATOM 4801 N N . THR C 1 63 ? 14.078 12.750 56.843 1.00 36.00 62 THR C N 1
ATOM 4802 C CA . THR C 1 63 ? 13.062 13.727 56.548 1.00 36.00 62 THR C CA 1
ATOM 4803 C C . THR C 1 63 ? 12.629 14.465 57.783 1.00 36.47 62 THR C C 1
ATOM 4804 O O . THR C 1 63 ? 11.485 14.493 58.133 1.00 36.23 62 THR C O 1
ATOM 4808 N N . CYS C 1 64 ? 13.594 15.066 58.427 1.00 36.64 63 CYS C N 1
ATOM 4809 C CA . CYS C 1 64 ? 13.353 15.920 59.545 1.00 37.56 63 CYS C CA 1
ATOM 4810 C C . CYS C 1 64 ? 13.047 17.342 59.059 1.00 37.74 63 CYS C C 1
ATOM 4811 O O . CYS C 1 64 ? 13.101 17.595 57.896 1.00 37.81 63 CYS C O 1
ATOM 4814 N N . ALA C 1 65 ? 12.725 18.253 59.963 1.00 37.82 64 ALA C N 1
ATOM 4815 C CA . ALA C 1 65 ? 12.551 19.679 59.641 1.00 37.56 64 ALA C CA 1
ATOM 4816 C C . ALA C 1 65 ? 13.740 20.290 58.887 1.00 37.32 64 ALA C C 1
ATOM 4817 O O . ALA C 1 65 ? 14.889 20.049 59.251 1.00 37.24 64 ALA C O 1
ATOM 4819 N N . PRO C 1 66 ? 13.463 21.066 57.815 1.00 37.18 65 PRO C N 1
ATOM 4820 C CA . PRO C 1 66 ? 12.121 21.289 57.216 1.00 37.02 65 PRO C CA 1
ATOM 4821 C C . PRO C 1 66 ? 11.624 20.067 56.424 1.00 36.73 65 PRO C C 1
ATOM 4822 O O . PRO C 1 66 ? 12.211 19.712 55.390 1.00 36.62 65 PRO C O 1
ATOM 4826 N N . THR C 1 67 ? 10.538 19.458 56.910 1.00 36.38 66 THR C N 1
ATOM 4827 C CA . THR C 1 67 ? 10.115 18.114 56.486 1.00 36.25 66 THR C CA 1
ATOM 4828 C C . THR C 1 67 ? 9.839 17.996 55.003 1.00 35.64 66 THR C C 1
ATOM 4829 O O . THR C 1 67 ? 10.383 17.112 54.352 1.00 35.18 66 THR C O 1
ATOM 4833 N N . ASN C 1 68 ? 8.984 18.883 54.493 1.00 35.63 67 ASN C N 1
ATOM 4834 C CA . ASN C 1 68 ? 8.531 18.860 53.102 1.00 35.74 67 ASN C CA 1
ATOM 4835 C C . ASN C 1 68 ? 9.665 19.159 52.117 1.00 35.95 67 ASN C C 1
ATOM 4836 O O . ASN C 1 68 ? 9.774 18.508 51.073 1.00 36.05 67 ASN C O 1
ATOM 4841 N N . ASP C 1 69 ? 10.507 20.133 52.463 1.00 35.94 68 ASP C N 1
ATOM 4842 C CA . ASP C 1 69 ? 11.730 20.426 51.712 1.00 36.25 68 ASP C CA 1
ATOM 4843 C C . ASP C 1 69 ? 12.668 19.225 51.615 1.00 35.73 68 ASP C C 1
ATOM 4844 O O . ASP C 1 69 ? 13.062 18.841 50.514 1.00 35.36 68 ASP C O 1
ATOM 4849 N N . ASN C 1 70 ? 13.015 18.639 52.763 1.00 35.73 69 ASN C N 1
ATOM 4850 C CA . ASN C 1 70 ? 13.834 17.415 52.807 1.00 35.72 69 ASN C CA 1
ATOM 4851 C C . ASN C 1 70 ? 13.227 16.221 52.061 1.00 35.62 69 ASN C C 1
ATOM 4852 O O . ASN C 1 70 ? 13.949 15.443 51.437 1.00 35.92 69 ASN C O 1
ATOM 4857 N N . LEU C 1 71 ? 11.906 16.076 52.115 1.00 35.45 70 LEU C N 1
ATOM 4858 C CA . LEU C 1 71 ? 11.238 15.019 51.347 1.00 34.92 70 LEU C CA 1
ATOM 4859 C C . LEU C 1 71 ? 11.328 15.259 49.845 1.00 34.76 70 LEU C C 1
ATOM 4860 O O . LEU C 1 71 ? 11.594 14.331 49.087 1.00 34.15 70 LEU C O 1
ATOM 4865 N N . MET C 1 72 ? 11.124 16.503 49.420 1.00 35.00 71 MET C N 1
ATOM 4866 C CA . MET C 1 72 ? 11.182 16.828 48.001 1.00 35.18 71 MET C CA 1
ATOM 4867 C C . MET C 1 72 ? 12.603 16.812 47.476 1.00 35.41 71 MET C C 1
ATOM 4868 O O . MET C 1 72 ? 12.806 16.484 46.313 1.00 35.79 71 MET C O 1
ATOM 4873 N N . GLU C 1 73 ? 13.583 17.168 48.312 1.00 35.49 72 GLU C N 1
ATOM 4874 C CA . GLU C 1 73 ? 14.989 16.984 47.938 1.00 35.97 72 GLU C CA 1
ATOM 4875 C C . GLU C 1 73 ? 15.206 15.512 47.613 1.00 35.72 72 GLU C C 1
ATOM 4876 O O . GLU C 1 73 ? 15.695 15.177 46.532 1.00 35.81 72 GLU C O 1
ATOM 4882 N N . LEU C 1 74 ? 14.791 14.641 48.537 1.00 35.02 73 LEU C N 1
ATOM 4883 C CA . LEU C 1 74 ? 14.854 13.199 48.334 1.00 34.88 73 LEU C CA 1
ATOM 4884 C C . LEU C 1 74 ? 14.137 12.725 47.061 1.00 34.83 73 LEU C C 1
ATOM 4885 O O . LEU C 1 74 ? 14.731 12.015 46.249 1.00 35.32 73 LEU C O 1
ATOM 4890 N N . MET C 1 75 ? 12.879 13.122 46.891 1.00 34.28 74 MET C N 1
ATOM 4891 C CA . MET C 1 75 ? 12.098 12.791 45.704 1.00 34.04 74 MET C CA 1
ATOM 4892 C C . MET C 1 75 ? 12.804 13.151 44.395 1.00 34.46 74 MET C C 1
ATOM 4893 O O . MET C 1 75 ? 12.808 12.373 43.436 1.00 34.44 74 MET C O 1
ATOM 4898 N N . ILE C 1 76 ? 13.374 14.349 44.358 1.00 34.62 75 ILE C N 1
ATOM 4899 C CA . ILE C 1 76 ? 13.958 14.909 43.146 1.00 34.20 75 ILE C CA 1
ATOM 4900 C C . ILE C 1 76 ? 15.318 14.254 42.850 1.00 34.58 75 ILE C C 1
ATOM 4901 O O . ILE C 1 76 ? 15.584 13.882 41.693 1.00 34.15 75 ILE C O 1
ATOM 4906 N N . MET C 1 77 ? 16.141 14.073 43.892 1.00 34.42 76 MET C N 1
ATOM 4907 C CA . MET C 1 77 ? 17.404 13.334 43.766 1.00 35.65 76 MET C CA 1
ATOM 4908 C C . MET C 1 77 ? 17.179 11.923 43.209 1.00 35.25 76 MET C C 1
ATOM 4909 O O . MET C 1 77 ? 17.920 11.474 42.331 1.00 35.88 76 MET C O 1
ATOM 4914 N N . VAL C 1 78 ? 16.154 11.239 43.719 1.00 34.96 77 VAL C N 1
ATOM 4915 C CA . VAL C 1 78 ? 15.798 9.895 43.258 1.00 34.51 77 VAL C CA 1
ATOM 4916 C C . VAL C 1 78 ? 15.483 9.880 41.764 1.00 34.74 77 VAL C C 1
ATOM 4917 O O . VAL C 1 78 ? 16.006 9.039 41.037 1.00 35.38 77 VAL C O 1
ATOM 4921 N N . ASP C 1 79 ? 14.655 10.818 41.312 1.00 34.76 78 ASP C N 1
ATOM 4922 C CA . ASP C 1 79 ? 14.309 10.937 39.900 1.00 35.39 78 ASP C CA 1
ATOM 4923 C C . ASP C 1 79 ? 15.516 11.222 38.995 1.00 35.35 78 ASP C C 1
ATOM 4924 O O . ASP C 1 79 ? 15.625 10.649 37.917 1.00 35.50 78 ASP C O 1
ATOM 4929 N N . ALA C 1 80 ? 16.408 12.108 39.433 1.00 35.55 79 ALA C N 1
ATOM 4930 C CA . ALA C 1 80 ? 17.627 12.412 38.687 1.00 35.82 79 ALA C CA 1
ATOM 4931 C C . ALA C 1 80 ? 18.528 11.182 38.561 1.00 36.13 79 ALA C C 1
ATOM 4932 O O . ALA C 1 80 ? 19.091 10.924 37.502 1.00 36.15 79 ALA C O 1
ATOM 4934 N N . LEU C 1 81 ? 18.651 10.424 39.650 1.00 36.72 80 LEU C N 1
ATOM 4935 C CA . LEU C 1 81 ? 19.437 9.191 39.662 1.00 36.72 80 LEU C CA 1
ATOM 4936 C C . LEU C 1 81 ? 18.827 8.116 38.769 1.00 36.99 80 LEU C C 1
ATOM 4937 O O . LEU C 1 81 ? 19.557 7.408 38.065 1.00 36.84 80 LEU C O 1
ATOM 4942 N N . LYS C 1 82 ? 17.494 8.009 38.803 1.00 37.14 81 LYS C N 1
ATOM 4943 C CA . LYS C 1 82 ? 16.744 7.069 37.975 1.00 37.17 81 LYS C CA 1
ATOM 4944 C C . LYS C 1 82 ? 16.941 7.396 36.499 1.00 36.72 81 LYS C C 1
ATOM 4945 O O . LYS C 1 82 ? 17.221 6.508 35.692 1.00 36.86 81 LYS C O 1
ATOM 4951 N N . ARG C 1 83 ? 16.789 8.671 36.151 1.00 35.99 82 ARG C N 1
ATOM 4952 C CA . ARG C 1 83 ? 16.904 9.112 34.771 1.00 35.59 82 ARG C CA 1
ATOM 4953 C C . ARG C 1 83 ? 18.353 9.094 34.284 1.00 35.62 82 ARG C C 1
ATOM 4954 O O . ARG C 1 83 ? 18.597 9.044 33.080 1.00 35.74 82 ARG C O 1
ATOM 4962 N N . ALA C 1 84 ? 19.304 9.124 35.213 1.00 35.68 83 ALA C N 1
ATOM 4963 C CA . ALA C 1 84 ? 20.723 8.914 34.882 1.00 36.09 83 ALA C CA 1
ATOM 4964 C C . ALA C 1 84 ? 21.113 7.435 34.918 1.00 36.41 83 ALA C C 1
ATOM 4965 O O . ALA C 1 84 ? 22.303 7.101 34.950 1.00 36.61 83 ALA C O 1
ATOM 4967 N N . SER C 1 85 ? 20.106 6.560 34.939 1.00 36.39 84 SER C N 1
ATOM 4968 C CA . SER C 1 85 ? 20.296 5.113 34.805 1.00 36.78 84 SER C CA 1
ATOM 4969 C C . SER C 1 85 ? 21.119 4.475 35.931 1.00 36.95 84 SER C C 1
ATOM 4970 O O . SER C 1 85 ? 21.941 3.590 35.680 1.00 37.49 84 SER C O 1
ATOM 4973 N N . ALA C 1 86 ? 20.897 4.899 37.174 1.00 36.54 85 ALA C N 1
ATOM 4974 C CA . ALA C 1 86 ? 21.474 4.169 38.304 1.00 36.23 85 ALA C CA 1
ATOM 4975 C C . ALA C 1 86 ? 20.948 2.728 38.260 1.00 36.02 85 ALA C C 1
ATOM 4976 O O . ALA C 1 86 ? 19.788 2.505 37.892 1.00 36.39 85 ALA C O 1
ATOM 4978 N N . GLY C 1 87 ? 21.787 1.763 38.625 1.00 35.17 86 GLY C N 1
ATOM 4979 C CA . GLY C 1 87 ? 21.380 0.363 38.638 1.00 34.61 86 GLY C CA 1
ATOM 4980 C C . GLY C 1 87 ? 20.290 0.055 39.656 1.00 34.66 86 GLY C C 1
ATOM 4981 O O . GLY C 1 87 ? 19.400 -0.744 39.387 1.00 34.36 86 GLY C O 1
ATOM 4982 N N . ARG C 1 88 ? 20.356 0.704 40.817 1.00 34.51 87 ARG C N 1
ATOM 4983 C CA . ARG C 1 88 ? 19.470 0.411 41.940 1.00 34.76 87 ARG C CA 1
ATOM 4984 C C . ARG C 1 88 ? 19.465 1.596 42.893 1.00 34.17 87 ARG C C 1
ATOM 4985 O O . ARG C 1 88 ? 20.515 2.174 43.162 1.00 34.37 87 ARG C O 1
ATOM 4993 N N . ILE C 1 89 ? 18.294 1.949 43.415 1.00 33.70 88 ILE C N 1
ATOM 4994 C CA . ILE C 1 89 ? 18.173 3.107 44.307 1.00 33.15 88 ILE C CA 1
ATOM 4995 C C . ILE C 1 89 ? 17.578 2.750 45.671 1.00 33.27 88 ILE C C 1
ATOM 4996 O O . ILE C 1 89 ? 16.472 2.220 45.774 1.00 33.33 88 ILE C O 1
ATOM 5001 N N . THR C 1 90 ? 18.330 3.062 46.715 1.00 33.27 89 THR C N 1
ATOM 5002 C CA . THR C 1 90 ? 17.916 2.817 48.083 1.00 33.30 89 THR C CA 1
ATOM 5003 C C . THR C 1 90 ? 17.787 4.157 48.803 1.00 33.68 89 THR C C 1
ATOM 5004 O O . THR C 1 90 ? 18.662 5.004 48.697 1.00 33.81 89 THR C O 1
ATOM 5008 N N . ALA C 1 91 ? 16.691 4.349 49.523 1.00 33.95 90 ALA C N 1
ATOM 5009 C CA . ALA C 1 91 ? 16.515 5.545 50.328 1.00 34.18 90 ALA C CA 1
ATOM 5010 C C . ALA C 1 91 ? 16.796 5.214 51.794 1.00 34.11 90 ALA C C 1
ATOM 5011 O O . ALA C 1 91 ? 16.045 4.484 52.443 1.00 34.51 90 ALA C O 1
ATOM 5013 N N . ALA C 1 92 ? 17.907 5.727 52.305 1.00 34.07 91 ALA C N 1
ATOM 5014 C CA . ALA C 1 92 ? 18.222 5.584 53.717 1.00 33.21 91 ALA C CA 1
ATOM 5015 C C . ALA C 1 92 ? 17.687 6.808 54.465 1.00 32.91 91 ALA C C 1
ATOM 5016 O O . ALA C 1 92 ? 18.217 7.906 54.364 1.00 32.74 91 ALA C O 1
ATOM 5018 N N . ILE C 1 93 ? 16.597 6.605 55.190 1.00 32.86 92 ILE C N 1
ATOM 5019 C CA . ILE C 1 93 ? 15.884 7.676 55.872 1.00 32.33 92 ILE C CA 1
ATOM 5020 C C . ILE C 1 93 ? 15.893 7.388 57.382 1.00 32.10 92 ILE C C 1
ATOM 5021 O O . ILE C 1 93 ? 14.902 6.907 57.919 1.00 32.39 92 ILE C O 1
ATOM 5026 N N . PRO C 1 94 ? 17.016 7.660 58.071 1.00 32.10 93 PRO C N 1
ATOM 5027 C CA . PRO C 1 94 ? 17.119 7.313 59.499 1.00 32.21 93 PRO C CA 1
ATOM 5028 C C . PRO C 1 94 ? 15.945 7.795 60.376 1.00 32.42 93 PRO C C 1
ATOM 5029 O O . PRO C 1 94 ? 15.364 6.989 61.100 1.00 32.57 93 PRO C O 1
ATOM 5033 N N . TYR C 1 95 ? 15.597 9.078 60.316 1.00 32.23 94 TYR C N 1
ATOM 5034 C CA . TYR C 1 95 ? 14.364 9.544 60.931 1.00 32.46 94 TYR C CA 1
ATOM 5035 C C . TYR C 1 95 ? 13.292 9.716 59.840 1.00 33.02 94 TYR C C 1
ATOM 5036 O O . TYR C 1 95 ? 13.490 10.465 58.889 1.00 32.69 94 TYR C O 1
ATOM 5045 N N . PHE C 1 96 ? 12.161 9.027 59.991 1.00 33.69 95 PHE C N 1
ATOM 5046 C CA . PHE C 1 96 ? 11.088 9.052 58.990 1.00 34.55 95 PHE C CA 1
ATOM 5047 C C . PHE C 1 96 ? 10.038 10.114 59.335 1.00 34.91 95 PHE C C 1
ATOM 5048 O O . PHE C 1 96 ? 9.218 9.918 60.236 1.00 35.38 95 PHE C O 1
ATOM 5056 N N . GLY C 1 97 ? 10.081 11.243 58.630 1.00 35.12 96 GLY C N 1
ATOM 5057 C CA . GLY C 1 97 ? 9.073 12.288 58.778 1.00 35.38 96 GLY C CA 1
ATOM 5058 C C . GLY C 1 97 ? 7.690 11.763 58.446 1.00 36.05 96 GLY C C 1
ATOM 5059 O O . GLY C 1 97 ? 7.521 10.958 57.514 1.00 36.37 96 GLY C O 1
ATOM 5060 N N . TYR C 1 98 ? 6.708 12.211 59.221 1.00 36.15 97 TYR C N 1
ATOM 5061 C CA . TYR C 1 98 ? 5.299 11.838 59.056 1.00 36.87 97 TYR C CA 1
ATOM 5062 C C . TYR C 1 98 ? 4.928 10.474 59.615 1.00 37.04 97 TYR C C 1
ATOM 5063 O O . TYR C 1 98 ? 3.782 10.065 59.503 1.00 36.89 97 TYR C O 1
ATOM 5072 N N . ALA C 1 99 ? 5.890 9.786 60.227 1.00 37.82 98 ALA C N 1
ATOM 5073 C CA . ALA C 1 99 ? 5.644 8.467 60.835 1.00 38.38 98 ALA C CA 1
ATOM 5074 C C . ALA C 1 99 ? 4.541 8.486 61.893 1.00 39.00 98 ALA C C 1
ATOM 5075 O O . ALA C 1 99 ? 3.810 7.512 62.042 1.00 39.51 98 ALA C O 1
ATOM 5077 N N . ARG C 1 100 ? 4.412 9.596 62.615 1.00 39.67 99 ARG C N 1
ATOM 5078 C CA . ARG C 1 100 ? 3.397 9.720 63.653 1.00 40.39 99 ARG C CA 1
ATOM 5079 C C . ARG C 1 100 ? 1.995 9.849 63.093 1.00 40.72 99 ARG C C 1
ATOM 5080 O O . ARG C 1 100 ? 1.023 9.780 63.841 1.00 40.98 99 ARG C O 1
ATOM 5088 N N . GLN C 1 101 ? 1.891 10.050 61.780 1.00 40.92 100 GLN C N 1
ATOM 5089 C CA . GLN C 1 101 ? 0.599 10.097 61.129 1.00 41.09 100 GLN C CA 1
ATOM 5090 C C . GLN C 1 101 ? 0.392 8.809 60.342 1.00 41.00 100 GLN C C 1
ATOM 5091 O O . GLN C 1 101 ? 0.474 8.788 59.108 1.00 40.78 100 GLN C O 1
ATOM 5097 N N . ASP C 1 102 ? 0.120 7.743 61.096 1.00 41.08 101 ASP C N 1
ATOM 5098 C CA . ASP C 1 102 ? 0.055 6.368 60.586 1.00 41.20 101 ASP C CA 1
ATOM 5099 C C . ASP C 1 102 ? -1.363 5.760 60.643 1.00 41.45 101 ASP C C 1
ATOM 5100 O O . ASP C 1 102 ? -1.557 4.580 60.323 1.00 41.09 101 ASP C O 1
ATOM 5105 N N . ARG C 1 103 ? -2.343 6.572 61.044 1.00 41.80 102 ARG C N 1
ATOM 5106 C CA . ARG C 1 103 ? -3.733 6.121 61.187 1.00 42.92 102 ARG C CA 1
ATOM 5107 C C . ARG C 1 103 ? -4.701 7.301 61.167 1.00 42.65 102 ARG C C 1
ATOM 5108 O O . ARG C 1 103 ? -4.272 8.452 61.168 1.00 42.77 102 ARG C O 1
ATOM 5116 N N . ARG C 1 104 ? -5.999 6.996 61.136 1.00 42.78 103 ARG C N 1
ATOM 5117 C CA . ARG C 1 104 ? -7.065 7.981 61.267 1.00 42.62 103 ARG C CA 1
ATOM 5118 C C . ARG C 1 104 ? -7.805 7.704 62.566 1.00 43.10 103 ARG C C 1
ATOM 5119 O O . ARG C 1 104 ? -8.721 6.879 62.580 1.00 43.11 103 ARG C O 1
ATOM 5127 N N . PRO C 1 105 ? -7.408 8.377 63.668 1.00 43.80 104 PRO C N 1
ATOM 5128 C CA . PRO C 1 105 ? -7.957 8.023 64.984 1.00 44.37 104 PRO C CA 1
ATOM 5129 C C . PRO C 1 105 ? -9.446 8.280 65.045 1.00 44.90 104 PRO C C 1
ATOM 5130 O O . PRO C 1 105 ? -9.895 9.354 64.648 1.00 45.38 104 PRO C O 1
ATOM 5134 N N . ARG C 1 106 ? -10.202 7.285 65.502 1.00 45.32 105 ARG C N 1
ATOM 5135 C CA . ARG C 1 106 ? -11.658 7.394 65.650 1.00 46.04 105 ARG C CA 1
ATOM 5136 C C . ARG C 1 106 ? -12.302 7.869 64.353 1.00 45.50 105 ARG C C 1
ATOM 5137 O O . ARG C 1 106 ? -13.228 8.689 64.368 1.00 45.55 105 ARG C O 1
ATOM 5145 N N . SER C 1 107 ? -11.785 7.358 63.237 1.00 44.82 106 SER C N 1
ATOM 5146 C CA . SER C 1 107 ? -12.252 7.715 61.892 1.00 44.14 106 SER C CA 1
ATOM 5147 C C . SER C 1 107 ? -12.327 9.225 61.644 1.00 43.00 106 SER C C 1
ATOM 5148 O O . SER 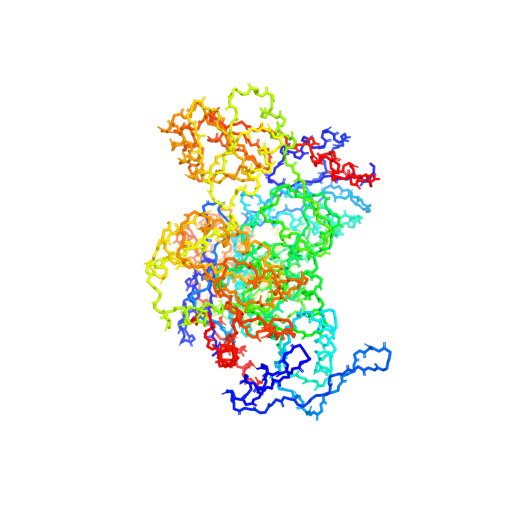C 1 107 ? -13.191 9.692 60.898 1.00 43.09 106 SER C O 1
ATOM 5151 N N . ALA C 1 108 ? -11.431 9.984 62.277 1.00 41.75 107 ALA C N 1
ATOM 5152 C CA . ALA C 1 108 ? -11.307 11.425 62.019 1.00 40.31 107 ALA C CA 1
ATOM 5153 C C . ALA C 1 108 ? -10.959 11.622 60.550 1.00 39.27 107 ALA C C 1
ATOM 5154 O O . ALA C 1 108 ? -10.250 10.792 59.963 1.00 39.22 107 ALA C O 1
ATOM 5156 N N . ARG C 1 109 ? -11.455 12.705 59.953 1.00 37.81 108 ARG C N 1
ATOM 5157 C CA . ARG C 1 109 ? -11.153 12.998 58.556 1.00 36.45 108 ARG C CA 1
ATOM 5158 C C . ARG C 1 109 ? -9.745 13.576 58.397 1.00 35.93 108 ARG C C 1
ATOM 5159 O O . ARG C 1 109 ? -9.565 14.735 58.019 1.00 35.95 108 ARG C O 1
ATOM 5167 N N . VAL C 1 110 ? -8.748 12.752 58.700 1.00 35.27 109 VAL C N 1
ATOM 5168 C CA . VAL C 1 110 ? -7.340 13.088 58.501 1.00 34.99 109 VAL C CA 1
ATOM 5169 C C . VAL C 1 110 ? -6.692 12.203 57.427 1.00 34.90 109 VAL C C 1
ATOM 5170 O O . VAL C 1 110 ? -7.288 11.228 56.958 1.00 35.45 109 VAL C O 1
ATOM 5174 N N . ALA C 1 111 ? -5.481 12.558 57.023 1.00 34.87 110 ALA C N 1
ATOM 5175 C CA . ALA C 1 111 ? -4.727 11.757 56.069 1.00 34.69 110 ALA C CA 1
ATOM 5176 C C . ALA C 1 111 ? -3.866 10.762 56.828 1.00 35.06 110 ALA C C 1
ATOM 5177 O O . ALA C 1 111 ? -3.533 10.985 57.997 1.00 34.94 110 ALA C O 1
ATOM 5179 N N . ILE C 1 112 ? -3.513 9.662 56.166 1.00 35.39 111 ILE C N 1
ATOM 5180 C CA . ILE C 1 112 ? -2.478 8.765 56.675 1.00 35.48 111 ILE C CA 1
ATOM 5181 C C . ILE C 1 112 ? -1.228 9.174 55.926 1.00 35.73 111 ILE C C 1
ATOM 5182 O O . ILE C 1 112 ? -0.886 8.612 54.874 1.00 36.35 111 ILE C O 1
ATOM 5187 N N . SER C 1 113 ? -0.581 10.207 56.464 1.00 35.43 112 SER C N 1
ATOM 5188 C CA . SER C 1 113 ? 0.520 10.880 55.790 1.00 35.35 112 SER C CA 1
ATOM 5189 C C . SER C 1 113 ? 1.736 9.974 55.595 1.00 35.00 112 SER C C 1
ATOM 5190 O O . SER C 1 113 ? 2.452 10.107 54.603 1.00 35.11 112 SER C O 1
ATOM 5193 N N . ALA C 1 114 ? 1.973 9.061 56.535 1.00 34.81 113 ALA C N 1
ATOM 5194 C CA . ALA C 1 114 ? 3.092 8.116 56.414 1.00 33.99 113 ALA C CA 1
ATOM 5195 C C . ALA C 1 114 ? 2.909 7.254 55.162 1.00 33.59 113 ALA C C 1
ATOM 5196 O O . ALA C 1 114 ? 3.881 6.838 54.527 1.00 33.75 113 ALA C O 1
ATOM 5198 N N . LYS C 1 115 ? 1.649 7.025 54.804 1.00 33.06 114 LYS C N 1
ATOM 5199 C CA . LYS C 1 115 ? 1.281 6.231 53.637 1.00 32.52 114 LYS C CA 1
ATOM 5200 C C . LYS C 1 115 ? 1.427 7.015 52.338 1.00 32.23 114 LYS C C 1
ATOM 5201 O O . LYS C 1 115 ? 1.833 6.461 51.321 1.00 32.50 114 LYS C O 1
ATOM 5207 N N . VAL C 1 116 ? 1.102 8.303 52.379 1.00 32.02 115 VAL C N 1
ATOM 5208 C CA . VAL C 1 116 ? 1.298 9.181 51.232 1.00 31.71 115 VAL C CA 1
ATOM 5209 C C . VAL C 1 116 ? 2.781 9.217 50.880 1.00 31.57 115 VAL C C 1
ATOM 5210 O O . VAL C 1 116 ? 3.156 9.087 49.711 1.00 31.08 115 VAL C O 1
ATOM 5214 N N . VAL C 1 117 ? 3.608 9.364 51.914 1.00 31.59 116 VAL C N 1
ATOM 5215 C CA . VAL C 1 117 ? 5.054 9.420 51.772 1.00 31.68 116 VAL C CA 1
ATOM 5216 C C . VAL C 1 117 ? 5.585 8.097 51.227 1.00 31.58 116 VAL C C 1
ATOM 5217 O O . VAL C 1 117 ? 6.392 8.096 50.308 1.00 31.52 116 VAL C O 1
ATOM 5221 N N . ALA C 1 118 ? 5.115 6.977 51.781 1.00 31.37 117 ALA C N 1
ATOM 5222 C CA . ALA C 1 118 ? 5.466 5.655 51.257 1.00 31.08 117 ALA C CA 1
ATOM 5223 C C . ALA C 1 118 ? 5.195 5.579 49.742 1.00 31.16 117 ALA C C 1
ATOM 5224 O O . ALA C 1 118 ? 6.094 5.254 48.960 1.00 30.42 117 ALA C O 1
ATOM 5226 N N . ASN C 1 119 ? 3.963 5.912 49.350 1.00 30.87 118 ASN C N 1
ATOM 5227 C CA . ASN C 1 119 ? 3.561 5.926 47.957 1.00 31.50 118 ASN C CA 1
ATOM 5228 C C . ASN C 1 119 ? 4.392 6.880 47.109 1.00 32.04 118 ASN C C 1
ATOM 5229 O O . ASN C 1 119 ? 4.669 6.587 45.944 1.00 32.29 118 ASN C O 1
ATOM 5234 N N . MET C 1 120 ? 4.749 8.034 47.682 1.00 32.20 119 MET C N 1
ATOM 5235 C CA . MET C 1 120 ? 5.561 9.037 46.993 1.00 32.29 119 MET C CA 1
ATOM 5236 C C . MET C 1 120 ? 6.932 8.492 46.627 1.00 32.36 119 MET C C 1
ATOM 5237 O O . MET C 1 120 ? 7.385 8.619 45.497 1.00 32.65 119 MET C O 1
ATOM 5242 N N . LEU C 1 121 ? 7.591 7.888 47.605 1.00 32.87 120 LEU C N 1
ATOM 5243 C CA . LEU C 1 121 ? 8.921 7.338 47.415 1.00 33.14 120 LEU C CA 1
ATOM 5244 C C . LEU C 1 121 ? 8.899 6.220 46.387 1.00 33.64 120 LEU C C 1
ATOM 5245 O O . LEU C 1 121 ? 9.817 6.103 45.570 1.00 33.76 120 LEU C O 1
ATOM 5250 N N . GLU C 1 122 ? 7.843 5.407 46.415 1.00 33.89 121 GLU C N 1
ATOM 5251 C CA . GLU C 1 122 ? 7.742 4.273 45.497 1.00 34.51 121 GLU C CA 1
ATOM 5252 C C . GLU C 1 122 ? 7.546 4.742 44.063 1.00 34.32 121 GLU C C 1
ATOM 5253 O O . GLU C 1 122 ? 8.141 4.167 43.142 1.00 34.45 121 GLU C O 1
ATOM 5259 N N . ILE C 1 123 ? 6.743 5.793 43.873 1.00 34.09 122 ILE C N 1
ATOM 5260 C CA . ILE C 1 123 ? 6.494 6.302 42.522 1.00 34.35 122 ILE C CA 1
ATOM 5261 C C . ILE C 1 123 ? 7.668 7.118 41.956 1.00 34.18 122 ILE C C 1
ATOM 5262 O O . ILE C 1 123 ? 7.775 7.314 40.743 1.00 34.42 122 ILE C O 1
ATOM 5267 N N . ALA C 1 124 ? 8.554 7.586 42.835 1.00 34.37 123 ALA C N 1
ATOM 5268 C CA . ALA C 1 124 ? 9.781 8.264 42.411 1.00 34.48 123 ALA C CA 1
ATOM 5269 C C . ALA C 1 124 ? 10.811 7.266 41.904 1.00 34.59 123 ALA C C 1
ATOM 5270 O O . ALA C 1 124 ? 11.708 7.622 41.126 1.00 34.91 123 ALA C O 1
ATOM 5272 N N . GLY C 1 125 ? 10.693 6.021 42.368 1.00 34.43 124 GLY C N 1
ATOM 5273 C CA . GLY C 1 125 ? 11.534 4.948 41.881 1.00 34.31 124 GLY C CA 1
ATOM 5274 C C . GLY C 1 125 ? 12.482 4.392 42.913 1.00 34.50 124 GLY C C 1
ATOM 5275 O O . GLY C 1 125 ? 13.420 3.694 42.560 1.00 34.54 124 GLY C O 1
ATOM 5276 N N . VAL C 1 126 ? 12.237 4.715 44.182 1.00 35.04 125 VAL C N 1
ATOM 5277 C CA . VAL C 1 126 ? 12.941 4.122 45.328 1.00 35.24 125 VAL C CA 1
ATOM 5278 C C . VAL C 1 126 ? 12.648 2.615 45.376 1.00 36.04 125 VAL C C 1
ATOM 5279 O O . VAL C 1 126 ? 11.489 2.203 45.316 1.00 35.96 125 VAL C O 1
ATOM 5283 N N . GLU C 1 127 ? 13.695 1.802 45.468 1.00 36.87 126 GLU C N 1
ATOM 5284 C CA . GLU C 1 127 ? 13.525 0.355 45.405 1.00 38.33 126 GLU C CA 1
ATOM 5285 C C . GLU C 1 127 ? 13.507 -0.340 46.770 1.00 38.15 126 GLU C C 1
ATOM 5286 O O . GLU C 1 127 ? 13.002 -1.453 46.898 1.00 38.19 126 GLU C O 1
ATOM 5292 N N . ARG C 1 128 ? 14.051 0.322 47.785 1.00 38.50 127 ARG C N 1
ATOM 5293 C CA . ARG C 1 128 ? 14.018 -0.215 49.141 1.00 38.45 127 ARG C CA 1
ATOM 5294 C C . ARG C 1 128 ? 14.324 0.865 50.133 1.00 38.08 127 ARG C C 1
ATOM 5295 O O . ARG C 1 128 ? 14.959 1.856 49.796 1.00 38.28 127 ARG C O 1
ATOM 5303 N N . ILE C 1 129 ? 13.868 0.653 51.359 1.00 37.69 128 ILE C N 1
ATOM 5304 C CA . ILE C 1 129 ? 13.969 1.639 52.417 1.00 37.72 128 ILE C CA 1
ATOM 5305 C C . ILE C 1 129 ? 14.866 1.103 53.519 1.00 37.34 128 ILE C C 1
ATOM 5306 O O . ILE C 1 129 ? 14.780 -0.070 53.882 1.00 37.24 128 ILE C O 1
ATOM 5311 N N . ILE C 1 130 ? 15.728 1.977 54.033 1.00 37.40 129 ILE C N 1
ATOM 5312 C CA . ILE C 1 130 ? 16.387 1.787 55.326 1.00 37.03 129 ILE C CA 1
ATOM 5313 C C . ILE C 1 130 ? 15.893 2.905 56.240 1.00 37.30 129 ILE C C 1
ATOM 5314 O O . ILE C 1 130 ? 15.925 4.066 55.855 1.00 37.22 129 ILE C O 1
ATOM 5319 N N . THR C 1 131 ? 15.415 2.551 57.434 1.00 37.96 130 THR C N 1
ATOM 5320 C CA . THR C 1 131 ? 15.031 3.537 58.449 1.00 38.50 130 THR C CA 1
ATOM 5321 C C . THR C 1 131 ? 15.527 3.131 59.848 1.00 39.03 130 THR C C 1
ATOM 5322 O O . THR C 1 131 ? 15.955 1.997 60.050 1.00 39.14 130 THR C O 1
ATOM 5326 N N . MET C 1 132 ? 15.462 4.051 60.805 1.00 39.35 131 MET C N 1
ATOM 5327 C CA . MET C 1 132 ? 15.940 3.781 62.157 1.00 40.52 131 MET C CA 1
ATOM 5328 C C . MET C 1 132 ? 14.854 4.033 63.199 1.00 40.91 131 MET C C 1
ATOM 5329 O O . MET C 1 132 ? 14.229 5.103 63.216 1.00 40.75 131 MET C O 1
ATOM 5334 N N . ASP C 1 133 ? 14.654 3.039 64.064 1.00 41.53 132 ASP C N 1
ATOM 5335 C CA . ASP C 1 133 ? 13.654 3.081 65.136 1.00 42.38 132 ASP C CA 1
ATOM 5336 C C . ASP C 1 133 ? 12.324 3.660 64.679 1.00 42.48 132 ASP C C 1
ATOM 5337 O O . ASP C 1 133 ? 11.787 4.579 65.283 1.00 42.80 132 ASP C O 1
ATOM 5342 N N . LEU C 1 134 ? 11.819 3.096 63.587 1.00 42.93 133 LEU C N 1
ATOM 5343 C CA . LEU C 1 134 ? 10.537 3.449 63.001 1.00 43.20 133 LEU C CA 1
ATOM 5344 C C . LEU C 1 134 ? 9.435 3.461 64.070 1.00 43.25 133 LEU C C 1
ATOM 5345 O O . LEU C 1 134 ? 9.319 2.522 64.858 1.00 42.91 133 LEU C O 1
ATOM 5350 N N . HIS C 1 135 ? 8.645 4.538 64.085 1.00 43.69 134 HIS C N 1
ATOM 5351 C CA . HIS C 1 135 ? 7.701 4.857 65.173 1.00 43.88 134 HIS C CA 1
ATOM 5352 C C . HIS C 1 135 ? 6.667 3.757 65.429 1.00 43.92 134 HIS C C 1
ATOM 5353 O O . HIS C 1 135 ? 6.283 3.498 66.576 1.00 43.95 134 HIS C O 1
ATOM 5360 N N . ALA C 1 136 ? 6.230 3.110 64.356 1.00 43.56 135 ALA C N 1
ATOM 5361 C CA . ALA C 1 136 ? 5.275 2.030 64.453 1.00 43.71 135 ALA C CA 1
ATOM 5362 C C . ALA C 1 136 ? 5.645 0.972 63.425 1.00 43.70 135 ALA C C 1
ATOM 5363 O O . ALA C 1 136 ? 5.893 1.292 62.258 1.00 43.95 135 ALA C O 1
ATOM 5365 N N . ASP C 1 137 ? 5.687 -0.284 63.871 1.00 43.59 136 ASP C N 1
ATOM 5366 C CA . ASP C 1 137 ? 6.061 -1.420 63.030 1.00 43.26 136 ASP C CA 1
ATOM 5367 C C . ASP C 1 137 ? 5.146 -1.574 61.810 1.00 42.19 136 ASP C C 1
ATOM 5368 O O . ASP C 1 137 ? 5.579 -2.055 60.766 1.00 41.96 136 ASP C O 1
ATOM 5373 N N . GLN C 1 138 ? 3.890 -1.165 61.966 1.00 41.32 137 GLN C N 1
ATOM 5374 C CA . GLN C 1 138 ? 2.857 -1.301 60.938 1.00 40.60 137 GLN C CA 1
ATOM 5375 C C . GLN C 1 138 ? 3.094 -0.452 59.687 1.00 40.19 137 GLN C C 1
ATOM 5376 O O . GLN C 1 138 ? 2.454 -0.671 58.656 1.00 39.89 137 GLN C O 1
ATOM 5382 N N . ILE C 1 139 ? 3.995 0.526 59.795 1.00 39.98 138 ILE C N 1
ATOM 5383 C CA . ILE C 1 139 ? 4.366 1.406 58.677 1.00 39.53 138 ILE C CA 1
ATOM 5384 C C . ILE C 1 139 ? 5.087 0.613 57.591 1.00 39.11 138 ILE C C 1
ATOM 5385 O O . ILE C 1 139 ? 5.121 1.021 56.430 1.00 39.50 138 ILE C O 1
ATOM 5390 N N . GLN C 1 140 ? 5.644 -0.534 57.966 1.00 38.84 139 GLN C N 1
ATOM 5391 C CA . GLN C 1 140 ? 6.301 -1.405 56.997 1.00 38.33 139 GLN C CA 1
ATOM 5392 C C . GLN C 1 140 ? 5.325 -1.881 55.942 1.00 37.68 139 GLN C C 1
ATOM 5393 O O . GLN C 1 140 ? 5.674 -1.935 54.770 1.00 38.10 139 GLN C O 1
ATOM 5399 N N . GLY C 1 141 ? 4.093 -2.184 56.354 1.00 37.32 140 GLY C N 1
ATOM 5400 C CA . GLY C 1 141 ? 3.031 -2.564 55.419 1.00 36.14 140 GLY C CA 1
ATOM 5401 C C . GLY C 1 141 ? 2.464 -1.446 54.551 1.00 35.89 140 GLY C C 1
ATOM 5402 O O . GLY C 1 141 ? 1.567 -1.693 53.745 1.00 35.21 140 GLY C O 1
ATOM 5403 N N . PHE C 1 142 ? 2.950 -0.212 54.724 1.00 35.49 141 PHE C N 1
ATOM 5404 C CA . PHE C 1 142 ? 2.574 0.903 53.830 1.00 35.12 141 PHE C CA 1
ATOM 5405 C C . PHE C 1 142 ? 3.379 0.833 52.538 1.00 34.92 141 PHE C C 1
ATOM 5406 O O . PHE C 1 142 ? 3.024 1.452 51.540 1.00 34.92 141 PHE C O 1
ATOM 5414 N N . PHE C 1 143 ? 4.465 0.067 52.582 1.00 34.87 142 PHE C N 1
ATOM 5415 C CA . PHE C 1 143 ? 5.351 -0.155 51.452 1.00 35.07 142 PHE C CA 1
ATOM 5416 C C . PHE C 1 143 ? 5.128 -1.534 50.825 1.00 35.65 142 PHE C C 1
ATOM 5417 O O . PHE C 1 143 ? 4.819 -2.498 51.520 1.00 35.41 142 PHE C O 1
ATOM 5425 N N . ASP C 1 144 ? 5.297 -1.605 49.506 1.00 36.63 143 ASP C N 1
ATOM 5426 C CA . ASP C 1 144 ? 5.301 -2.863 48.768 1.00 37.18 143 ASP C CA 1
ATOM 5427 C C . ASP C 1 144 ? 6.721 -3.190 48.320 1.00 37.27 143 ASP C C 1
ATOM 5428 O O . ASP C 1 144 ? 6.949 -4.135 47.572 1.00 37.83 143 ASP C O 1
ATOM 5433 N N . ILE C 1 145 ? 7.671 -2.402 48.810 1.00 37.10 144 ILE C N 1
ATOM 5434 C CA . ILE C 1 145 ? 9.091 -2.622 48.582 1.00 36.36 144 ILE C CA 1
ATOM 5435 C C . ILE C 1 145 ? 9.714 -2.975 49.940 1.00 36.62 144 ILE C C 1
ATOM 5436 O O . ILE C 1 145 ? 9.092 -2.715 50.979 1.00 36.17 144 ILE C O 1
ATOM 5441 N N . PRO C 1 146 ? 10.910 -3.607 49.944 1.00 36.91 145 PRO C N 1
ATOM 5442 C CA . PRO C 1 146 ? 11.605 -3.989 51.187 1.00 37.20 145 PRO C CA 1
ATOM 5443 C C . PRO C 1 146 ? 11.931 -2.818 52.113 1.00 37.31 145 PRO C C 1
ATOM 5444 O O . PRO C 1 146 ? 12.370 -1.758 51.664 1.00 37.10 145 PRO C O 1
ATOM 5448 N N . VAL C 1 147 ? 11.694 -3.026 53.401 1.00 37.77 146 VAL C N 1
ATOM 5449 C CA . VAL C 1 147 ? 11.964 -2.026 54.431 1.00 38.21 146 VAL C CA 1
ATOM 5450 C C . VAL C 1 147 ? 12.886 -2.622 55.495 1.00 38.37 146 VAL C C 1
ATOM 5451 O O . VAL C 1 147 ? 12.577 -3.656 56.089 1.00 38.08 146 VAL C O 1
ATOM 5455 N N . ASP C 1 148 ? 14.020 -1.969 55.724 1.00 38.63 147 ASP C N 1
ATOM 5456 C CA . ASP C 1 148 ? 14.892 -2.382 56.804 1.00 39.08 147 ASP C CA 1
ATOM 5457 C C . ASP C 1 148 ? 14.914 -1.353 57.923 1.00 38.86 147 ASP C C 1
ATOM 5458 O O . ASP C 1 148 ? 15.369 -0.227 57.743 1.00 38.79 147 ASP C O 1
ATOM 5463 N N . ASN C 1 149 ? 14.370 -1.767 59.063 1.00 38.74 148 ASN C N 1
ATOM 5464 C CA . ASN C 1 149 ? 14.279 -0.952 60.244 1.00 39.35 148 ASN C CA 1
ATOM 5465 C C . ASN C 1 149 ? 15.379 -1.361 61.199 1.00 39.87 148 ASN C C 1
ATOM 5466 O O . ASN C 1 149 ? 15.413 -2.497 61.673 1.00 39.57 148 ASN C O 1
ATOM 5471 N N . ILE C 1 150 ? 16.287 -0.435 61.462 1.00 40.50 149 ILE C N 1
ATOM 5472 C CA . ILE C 1 150 ? 17.389 -0.719 62.355 1.00 41.63 149 ILE C CA 1
ATOM 5473 C C . ILE C 1 150 ? 17.186 -0.046 63.703 1.00 41.77 149 ILE C C 1
ATOM 5474 O O . ILE C 1 150 ? 16.597 1.039 63.788 1.00 41.66 149 ILE C O 1
ATOM 5479 N N . TYR C 1 151 ? 17.646 -0.726 64.753 1.00 42.19 150 TYR C N 1
ATOM 5480 C CA . TYR C 1 151 ? 17.502 -0.256 66.128 1.00 42.62 150 TYR C CA 1
ATOM 5481 C C . TYR C 1 151 ? 18.766 0.450 66.632 1.00 42.79 150 TYR C C 1
ATOM 5482 O O . TYR C 1 151 ? 19.875 -0.084 66.516 1.00 42.89 150 TYR C O 1
ATOM 5491 N N . ALA C 1 152 ? 18.604 1.639 67.201 1.00 42.71 151 ALA C N 1
ATOM 5492 C CA . ALA C 1 152 ? 19.761 2.349 67.754 1.00 42.98 151 ALA C CA 1
ATOM 5493 C C . ALA C 1 152 ? 19.986 1.992 69.219 1.00 43.13 151 ALA C C 1
ATOM 5494 O O . ALA C 1 152 ? 20.867 2.559 69.874 1.00 42.74 151 ALA C O 1
ATOM 5496 N N . THR C 1 153 ? 19.195 1.039 69.709 1.00 43.35 152 THR C N 1
ATOM 5497 C CA . THR C 1 153 ? 19.257 0.577 71.097 1.00 44.20 152 THR C CA 1
ATOM 5498 C C . THR C 1 153 ? 20.673 0.190 71.565 1.00 43.95 152 THR C C 1
ATOM 5499 O O . THR C 1 153 ? 21.073 0.601 72.652 1.00 43.89 152 THR C O 1
ATOM 5503 N N . PRO C 1 154 ? 21.435 -0.580 70.752 1.00 43.97 153 PRO C N 1
ATOM 5504 C CA . PRO C 1 154 ? 22.852 -0.825 71.073 1.00 44.03 153 PRO C CA 1
ATOM 5505 C C . PRO C 1 154 ? 23.681 0.439 71.352 1.00 44.16 153 PRO C C 1
ATOM 5506 O O . PRO C 1 154 ? 24.461 0.454 72.303 1.00 44.59 153 PRO C O 1
ATOM 5510 N N . ILE C 1 155 ? 23.526 1.478 70.532 1.00 44.01 154 ILE C N 1
ATOM 5511 C CA . ILE C 1 155 ? 24.236 2.740 70.746 1.00 43.99 154 ILE C CA 1
ATOM 5512 C C . ILE C 1 155 ? 23.872 3.349 72.113 1.00 44.10 154 ILE C C 1
ATOM 5513 O O . ILE C 1 155 ? 24.750 3.759 72.878 1.00 44.02 154 ILE C O 1
ATOM 5518 N N . LEU C 1 156 ? 22.574 3.389 72.409 1.00 43.99 155 LEU C N 1
ATOM 5519 C CA . LEU C 1 156 ? 22.055 4.023 73.610 1.00 43.91 155 LEU C CA 1
ATOM 5520 C C . LEU C 1 156 ? 22.376 3.230 74.874 1.00 44.22 155 LEU C C 1
ATOM 5521 O O . LEU C 1 156 ? 22.751 3.808 75.901 1.00 43.99 155 LEU C O 1
ATOM 5526 N N . LEU C 1 157 ? 22.213 1.909 74.797 1.00 44.78 156 LEU C N 1
ATOM 5527 C CA . LEU C 1 157 ? 22.574 1.005 75.890 1.00 45.21 156 LEU C CA 1
ATOM 5528 C C . LEU C 1 157 ? 24.080 0.952 76.096 1.00 45.47 156 LEU C C 1
ATOM 5529 O O . LEU C 1 157 ? 24.550 0.795 77.222 1.00 45.48 156 LEU C O 1
ATOM 5534 N N . GLY C 1 158 ? 24.820 1.076 74.998 1.00 45.84 157 GLY C N 1
ATOM 5535 C CA . GLY C 1 158 ? 26.268 1.220 75.038 1.00 46.45 157 GLY C CA 1
ATOM 5536 C C . GLY C 1 158 ? 26.688 2.362 75.939 1.00 46.90 157 GLY C C 1
ATOM 5537 O O . GLY C 1 158 ? 27.525 2.182 76.825 1.00 47.54 157 GLY C O 1
ATOM 5538 N N . ASP C 1 159 ? 26.100 3.538 75.735 1.00 47.04 158 ASP C N 1
ATOM 5539 C CA . ASP C 1 159 ? 26.444 4.694 76.551 1.00 47.22 158 ASP C CA 1
ATOM 5540 C C . ASP C 1 159 ? 25.953 4.556 77.994 1.00 47.61 158 ASP C C 1
ATOM 5541 O O . ASP C 1 159 ? 26.699 4.849 78.928 1.00 47.50 158 ASP C O 1
ATOM 5546 N N . LEU C 1 160 ? 24.705 4.117 78.163 1.00 47.97 159 LEU C N 1
ATOM 5547 C CA . LEU C 1 160 ? 24.098 3.964 79.484 1.00 48.57 159 LEU C CA 1
ATOM 5548 C C . LEU C 1 160 ? 24.938 3.058 80.381 1.00 49.67 159 LEU C C 1
ATOM 5549 O O . LEU C 1 160 ? 25.039 3.294 81.593 1.00 49.61 159 LEU C O 1
ATOM 5554 N N . ARG C 1 161 ? 25.539 2.035 79.776 1.00 51.06 160 ARG C N 1
ATOM 5555 C CA . ARG C 1 161 ? 26.401 1.094 80.496 1.00 52.59 160 ARG C CA 1
ATOM 5556 C C . ARG C 1 161 ? 27.724 1.727 80.908 1.00 53.70 160 ARG C C 1
ATOM 5557 O O . ARG C 1 161 ? 28.186 1.516 82.032 1.00 54.04 160 ARG C O 1
ATOM 5565 N N . LYS C 1 162 ? 28.316 2.513 80.010 1.00 55.05 161 LYS C N 1
ATOM 5566 C CA . LYS C 1 162 ? 29.547 3.241 80.309 1.00 56.52 161 LYS C CA 1
ATOM 5567 C C . LYS C 1 162 ? 29.381 4.135 81.539 1.00 57.34 161 LYS C C 1
ATOM 5568 O O . LYS C 1 162 ? 30.304 4.275 82.332 1.00 57.77 161 LYS C O 1
ATOM 5574 N N . GLN C 1 163 ? 28.193 4.712 81.693 1.00 58.59 162 GLN C N 1
ATOM 5575 C CA . GLN C 1 163 ? 27.885 5.645 82.777 1.00 59.62 162 GLN C CA 1
ATOM 5576 C C . GLN C 1 163 ? 27.801 4.967 84.140 1.00 60.57 162 GLN C C 1
ATOM 5577 O O . GLN C 1 163 ? 27.923 5.629 85.168 1.00 61.04 162 GLN C O 1
ATOM 5583 N N . ASN C 1 164 ? 27.576 3.655 84.134 1.00 61.82 163 ASN C N 1
ATOM 5584 C CA . ASN C 1 164 ? 27.482 2.836 85.351 1.00 62.81 163 ASN C CA 1
ATOM 5585 C C . ASN C 1 164 ? 26.665 3.466 86.483 1.00 63.21 163 ASN C C 1
ATOM 5586 O O . ASN C 1 164 ? 27.180 3.735 87.573 1.00 63.18 163 ASN C O 1
ATOM 5591 N N . TYR C 1 165 ? 25.385 3.702 86.206 1.00 63.92 164 TYR C N 1
ATOM 5592 C CA . TYR C 1 165 ? 24.471 4.285 87.183 1.00 64.37 164 TYR C CA 1
ATOM 5593 C C . TYR C 1 165 ? 23.987 3.264 88.205 1.00 65.12 164 TYR C C 1
ATOM 5594 O O . TYR C 1 165 ? 23.548 2.176 87.838 1.00 65.40 164 TYR C O 1
ATOM 5603 N N . PRO C 1 166 ? 24.099 3.602 89.500 1.00 65.82 165 PRO C N 1
ATOM 5604 C CA . PRO C 1 166 ? 23.327 2.925 90.533 1.00 66.22 165 PRO C CA 1
ATOM 5605 C C . PRO C 1 166 ? 22.095 3.773 90.846 1.00 66.49 165 PRO C C 1
ATOM 5606 O O . PRO C 1 166 ? 22.109 4.966 90.546 1.00 66.77 165 PRO C O 1
ATOM 5610 N N . ASP C 1 167 ? 21.015 3.196 91.371 1.00 66.63 166 ASP C N 1
ATOM 5611 C CA . ASP C 1 167 ? 20.743 1.772 91.353 1.00 66.63 166 ASP C CA 1
ATOM 5612 C C . ASP C 1 167 ? 19.722 1.681 90.227 1.00 66.26 166 ASP C C 1
ATOM 5613 O O . ASP C 1 167 ? 18.511 1.809 90.455 1.00 66.37 166 ASP C O 1
ATOM 5618 N N . LEU C 1 168 ? 20.230 1.493 89.012 1.00 65.59 167 LEU C N 1
ATOM 5619 C CA . LEU C 1 168 ? 19.478 1.729 87.779 1.00 64.90 167 LEU C CA 1
ATOM 5620 C C . LEU C 1 168 ? 18.037 1.222 87.791 1.00 64.46 167 LEU C C 1
ATOM 5621 O O . LEU C 1 168 ? 17.766 0.097 88.211 1.00 64.50 167 LEU C O 1
ATOM 5626 N N . LEU C 1 169 ? 17.122 2.067 87.325 1.00 63.82 168 LEU C N 1
ATOM 5627 C CA . LEU C 1 169 ? 15.729 1.684 87.145 1.00 63.20 168 LEU C CA 1
ATOM 5628 C C . LEU C 1 169 ? 15.148 2.263 85.844 1.00 62.87 168 LEU C C 1
ATOM 5629 O O . LEU C 1 169 ? 15.252 3.460 85.581 1.00 62.37 168 LEU C O 1
ATOM 5634 N N . VAL C 1 170 ? 14.550 1.392 85.033 1.00 62.65 169 VAL C N 1
ATOM 5635 C CA . VAL C 1 170 ? 13.888 1.798 83.792 1.00 62.43 169 VAL C CA 1
ATOM 5636 C C . VAL C 1 170 ? 12.485 2.286 84.116 1.00 62.57 169 VAL C C 1
ATOM 5637 O O . VAL C 1 170 ? 11.761 1.641 84.868 1.00 62.39 169 VAL C O 1
ATOM 5641 N N . VAL C 1 171 ? 12.116 3.436 83.561 1.00 62.97 170 VAL C N 1
ATOM 5642 C CA . VAL C 1 171 ? 10.784 3.998 83.752 1.00 63.41 170 VAL C CA 1
ATOM 5643 C C . VAL C 1 171 ? 10.060 4.112 82.424 1.00 64.01 170 VAL C C 1
ATOM 5644 O O . VAL C 1 171 ? 10.601 4.652 81.462 1.00 63.77 170 VAL C O 1
ATOM 5648 N N . SER C 1 172 ? 8.837 3.587 82.384 1.00 65.25 171 SER C N 1
ATOM 5649 C CA . SER C 1 172 ? 7.924 3.809 81.269 1.00 66.43 171 SER C CA 1
ATOM 5650 C C . SER C 1 172 ? 7.106 5.062 81.568 1.00 67.54 171 SER C C 1
ATOM 5651 O O . SER C 1 172 ? 6.405 5.112 82.584 1.00 67.59 171 SER C O 1
ATOM 5654 N N . PRO C 1 173 ? 7.208 6.087 80.700 1.00 68.74 172 PRO C N 1
ATOM 5655 C CA . PRO C 1 173 ? 6.494 7.351 80.929 1.00 69.79 172 PRO C CA 1
ATOM 5656 C C . PRO C 1 173 ? 4.967 7.194 80.840 1.00 70.85 172 PRO C C 1
ATOM 5657 O O . PRO C 1 173 ? 4.237 7.806 81.625 1.00 70.77 172 PRO C O 1
ATOM 5661 N N . ASP C 1 174 ? 4.500 6.377 79.895 1.00 72.08 173 ASP C N 1
ATOM 5662 C CA . ASP C 1 174 ? 3.077 6.052 79.796 1.00 73.17 173 ASP C CA 1
ATOM 5663 C C . ASP C 1 174 ? 2.820 4.555 79.593 1.00 73.63 173 ASP C C 1
ATOM 5664 O O . ASP C 1 174 ? 3.723 3.787 79.232 1.00 73.80 173 ASP C O 1
ATOM 5669 N N . VAL C 1 175 ? 1.570 4.167 79.830 1.00 74.23 174 VAL C N 1
ATOM 5670 C CA . VAL C 1 175 ? 1.096 2.786 79.703 1.00 74.55 174 VAL C CA 1
ATOM 5671 C C . VAL C 1 175 ? 1.036 2.283 78.253 1.00 74.87 174 VAL C C 1
ATOM 5672 O O . VAL C 1 175 ? 0.292 1.353 77.936 1.00 74.91 174 VAL C O 1
ATOM 5676 N N . GLY C 1 176 ? 1.803 2.912 77.371 1.00 75.16 175 GLY C N 1
ATOM 5677 C CA . GLY C 1 176 ? 1.955 2.414 76.009 1.00 75.31 175 GLY C CA 1
ATOM 5678 C C . GLY C 1 176 ? 3.068 1.388 76.025 1.00 75.31 175 GLY C C 1
ATOM 5679 O O . GLY C 1 176 ? 2.822 0.183 76.171 1.00 75.27 175 GLY C O 1
ATOM 5680 N N . GLY C 1 177 ? 4.299 1.882 75.917 1.00 75.24 176 GLY C N 1
ATOM 5681 C CA . GLY C 1 177 ? 5.486 1.034 75.905 1.00 75.10 176 GLY C CA 1
ATOM 5682 C C . GLY C 1 177 ? 5.889 0.465 77.255 1.00 74.79 176 GLY C C 1
ATOM 5683 O O . GLY C 1 177 ? 7.040 0.603 77.664 1.00 74.92 176 GLY C O 1
ATOM 5684 N N . VAL C 1 178 ? 4.942 -0.166 77.950 1.00 74.49 177 VAL C N 1
ATOM 5685 C CA . VAL C 1 178 ? 5.258 -1.000 79.114 1.00 74.15 177 VAL C CA 1
ATOM 5686 C C . VAL C 1 178 ? 5.880 -2.303 78.599 1.00 73.99 177 VAL C C 1
ATOM 5687 O O . VAL C 1 178 ? 6.815 -2.839 79.204 1.00 74.04 177 VAL C O 1
ATOM 5691 N N . VAL C 1 179 ? 5.351 -2.793 77.476 1.00 73.71 178 VAL C N 1
ATOM 5692 C CA . VAL C 1 179 ? 5.910 -3.934 76.746 1.00 73.39 178 VAL C CA 1
ATOM 5693 C C . VAL C 1 179 ? 7.414 -3.745 76.509 1.00 73.02 178 VAL C C 1
ATOM 5694 O O . VAL C 1 179 ? 8.217 -4.619 76.848 1.00 72.93 178 VAL C O 1
ATOM 5698 N N . ARG C 1 180 ? 7.787 -2.592 75.982 1.00 72.46 179 ARG C N 1
ATOM 5699 C CA . ARG C 1 180 ? 9.160 -2.369 75.610 1.00 71.97 179 ARG C CA 1
ATOM 5700 C C . ARG C 1 180 ? 9.957 -1.958 76.798 1.00 71.11 179 ARG C C 1
ATOM 5701 O O . ARG C 1 180 ? 11.134 -2.153 76.826 1.00 71.07 179 ARG C O 1
ATOM 5709 N N . ALA C 1 181 ? 9.318 -1.404 77.796 1.00 70.19 180 ALA C N 1
ATOM 5710 C CA . ALA C 1 181 ? 10.062 -1.013 78.961 1.00 69.64 180 ALA C CA 1
ATOM 5711 C C . ALA C 1 181 ? 10.452 -2.205 79.811 1.00 69.35 180 ALA C C 1
ATOM 5712 O O . ALA C 1 181 ? 11.471 -2.191 80.458 1.00 69.18 180 ALA C O 1
ATOM 5714 N N . ARG C 1 182 ? 9.640 -3.247 79.802 1.00 69.08 181 ARG C N 1
ATOM 5715 C CA . ARG C 1 182 ? 9.958 -4.437 80.566 1.00 68.64 181 ARG C CA 1
ATOM 5716 C C . ARG C 1 182 ? 11.089 -5.124 79.873 1.00 67.93 181 ARG C C 1
ATOM 5717 O O . ARG C 1 182 ? 11.975 -5.647 80.498 1.00 67.86 181 ARG C O 1
ATOM 5725 N N . ALA C 1 183 ? 11.045 -5.092 78.557 1.00 67.22 182 ALA C N 1
ATOM 5726 C CA . ALA C 1 183 ? 12.059 -5.718 77.704 1.00 66.61 182 ALA C CA 1
ATOM 5727 C C . ALA C 1 183 ? 13.451 -5.120 77.944 1.00 66.20 182 ALA C C 1
ATOM 5728 O O . ALA C 1 183 ? 14.449 -5.843 78.005 1.00 66.04 182 ALA C O 1
ATOM 5730 N N . LEU C 1 184 ? 13.495 -3.799 78.092 1.00 65.73 183 LEU C N 1
ATOM 5731 C CA . LEU C 1 184 ? 14.718 -3.066 78.391 1.00 65.27 183 LEU C CA 1
ATOM 5732 C C . LEU C 1 184 ? 15.220 -3.376 79.802 1.00 65.06 183 LEU C C 1
ATOM 5733 O O . LEU C 1 184 ? 16.424 -3.504 80.020 1.00 64.78 183 LEU C O 1
ATOM 5738 N N . ALA C 1 185 ? 14.291 -3.478 80.753 1.00 65.00 184 ALA C N 1
ATOM 5739 C CA . ALA C 1 185 ? 14.626 -3.720 82.158 1.00 65.11 184 ALA C CA 1
ATOM 5740 C C . ALA C 1 185 ? 15.164 -5.128 82.348 1.00 65.17 184 ALA C C 1
ATOM 5741 O O . ALA C 1 185 ? 16.092 -5.335 83.112 1.00 65.09 184 ALA C O 1
ATOM 5743 N N . LYS C 1 186 ? 14.571 -6.080 81.633 1.00 65.47 185 LYS C N 1
ATOM 5744 C CA . LYS C 1 186 ? 15.032 -7.465 81.579 1.00 65.68 185 LYS C CA 1
ATOM 5745 C C . LYS C 1 186 ? 16.461 -7.538 81.029 1.00 65.52 185 LYS C C 1
ATOM 5746 O O . LYS C 1 186 ? 17.281 -8.317 81.515 1.00 65.68 185 LYS C O 1
ATOM 5752 N N . GLN C 1 187 ? 16.754 -6.699 80.045 1.00 65.37 186 GLN C N 1
ATOM 5753 C CA . GLN C 1 187 ? 18.031 -6.656 79.326 1.00 65.09 186 GLN C CA 1
ATOM 5754 C C . GLN C 1 187 ? 19.165 -6.051 80.109 1.00 65.42 186 GLN C C 1
ATOM 5755 O O . GLN C 1 187 ? 20.309 -6.420 79.963 1.00 65.40 186 GLN C O 1
ATOM 5761 N N . LEU C 1 188 ? 18.837 -5.060 80.901 1.00 65.60 187 LEU C N 1
ATOM 5762 C CA . LEU C 1 188 ? 19.697 -4.580 81.927 1.00 65.85 187 LEU C CA 1
ATOM 5763 C C . LEU C 1 188 ? 18.849 -5.174 82.970 1.00 66.33 187 LEU C C 1
ATOM 5764 O O . LEU C 1 188 ? 17.646 -5.002 82.923 1.00 66.15 187 LEU C O 1
ATOM 5769 N N . ASN C 1 189 ? 19.373 -5.957 83.876 1.00 67.13 188 ASN C N 1
ATOM 5770 C CA . ASN C 1 189 ? 18.398 -6.572 84.742 1.00 67.97 188 ASN C CA 1
ATOM 5771 C C . ASN C 1 189 ? 18.183 -5.724 85.935 1.00 68.33 188 ASN C C 1
ATOM 5772 O O . ASN C 1 189 ? 18.835 -5.866 86.943 1.00 68.48 188 ASN C O 1
ATOM 5777 N N . CYS C 1 190 ? 17.268 -4.798 85.789 1.00 68.74 189 CYS C N 1
ATOM 5778 C CA . CYS C 1 190 ? 16.980 -3.891 86.842 1.00 69.28 189 CYS C CA 1
ATOM 5779 C C . CYS C 1 190 ? 15.509 -3.849 87.001 1.00 69.87 189 CYS C C 1
ATOM 5780 O O . CYS C 1 190 ? 14.788 -4.603 86.395 1.00 69.69 189 CYS C O 1
ATOM 5783 N N . ASP C 1 191 ? 15.074 -2.949 87.848 1.00 70.84 190 ASP C N 1
ATOM 5784 C CA . ASP C 1 191 ? 13.658 -2.804 88.157 1.00 71.80 190 ASP C CA 1
ATOM 5785 C C . ASP C 1 191 ? 12.921 -1.996 87.092 1.00 72.25 190 ASP C C 1
ATOM 5786 O O . ASP C 1 191 ? 13.544 -1.318 86.273 1.00 72.28 190 ASP C O 1
ATOM 5791 N N . LEU C 1 192 ? 11.594 -2.090 87.109 1.00 73.00 191 LEU C N 1
ATOM 5792 C CA . LEU C 1 192 ? 10.733 -1.323 86.217 1.00 73.82 191 LEU C CA 1
ATOM 5793 C C . LEU C 1 192 ? 9.781 -0.477 87.051 1.00 74.57 191 LEU C C 1
ATOM 5794 O O . LEU C 1 192 ? 9.312 -0.910 88.106 1.00 74.53 191 LEU C O 1
ATOM 5799 N N . ALA C 1 193 ? 9.506 0.732 86.569 1.00 75.74 192 ALA C N 1
ATOM 5800 C CA . ALA C 1 193 ? 8.480 1.606 87.142 1.00 76.76 192 ALA C CA 1
ATOM 5801 C C . ALA C 1 193 ? 7.626 2.164 86.016 1.00 77.59 192 ALA C C 1
ATOM 5802 O O . ALA C 1 193 ? 8.118 2.377 84.907 1.00 77.39 192 ALA C O 1
ATOM 5804 N N . ILE C 1 194 ? 6.344 2.384 86.294 1.00 78.89 193 ILE C N 1
ATOM 5805 C CA . ILE C 1 194 ? 5.428 2.900 85.274 1.00 80.27 193 ILE C CA 1
ATOM 5806 C C . ILE C 1 194 ? 4.693 4.150 85.762 1.00 81.07 193 ILE C C 1
ATOM 5807 O O . ILE C 1 194 ? 4.211 4.194 86.898 1.00 81.15 193 ILE C O 1
ATOM 5812 N N . ILE C 1 195 ? 4.633 5.160 84.892 1.00 82.13 194 ILE C N 1
ATOM 5813 C CA . ILE C 1 195 ? 3.926 6.419 85.159 1.00 83.20 194 ILE C CA 1
ATOM 5814 C C . ILE C 1 195 ? 2.655 6.489 84.306 1.00 84.04 194 ILE C C 1
ATOM 5815 O O . ILE C 1 195 ? 2.687 6.177 83.114 1.00 84.20 194 ILE C O 1
ATOM 5820 N N . ASP C 1 196 ? 1.542 6.885 84.925 1.00 85.13 195 ASP C N 1
ATOM 5821 C CA . ASP C 1 196 ? 0.259 7.046 84.225 1.00 86.21 195 ASP C CA 1
ATOM 5822 C C . ASP C 1 196 ? -0.662 8.021 84.970 1.00 86.84 195 ASP C C 1
ATOM 5823 O O . ASP C 1 196 ? -0.453 8.299 86.154 1.00 86.96 195 ASP C O 1
ATOM 5828 N N . LYS C 1 197 ? -1.665 8.552 84.270 1.00 87.67 196 LYS C N 1
ATOM 5829 C CA . LYS C 1 197 ? -2.636 9.465 84.883 1.00 88.45 196 LYS C CA 1
ATOM 5830 C C . LYS C 1 197 ? -4.090 8.989 84.765 1.00 88.81 196 LYS C C 1
ATOM 5831 O O . LYS C 1 197 ? -4.595 8.765 83.659 1.00 88.73 196 LYS C O 1
ATOM 5837 N N . ARG C 1 198 ? -4.737 8.857 85.912 1.00 89.32 197 ARG C N 1
ATOM 5838 C CA . ARG C 1 198 ? -6.169 8.562 85.979 1.00 89.96 197 ARG C CA 1
ATOM 5839 C C . ARG C 1 198 ? -6.859 9.730 86.662 1.00 90.27 197 ARG C C 1
ATOM 5840 O O . ARG C 1 198 ? -6.594 10.010 87.837 1.00 90.37 197 ARG C O 1
ATOM 5848 N N . ARG C 1 199 ? -7.740 10.383 85.931 1.00 90.56 198 ARG C N 1
ATOM 5849 C CA . ARG C 1 199 ? -8.410 11.572 86.452 1.00 90.78 198 ARG C CA 1
ATOM 5850 C C . ARG C 1 199 ? -9.587 11.197 87.347 1.00 90.80 198 ARG C C 1
ATOM 5851 O O . ARG C 1 199 ? -9.596 11.515 88.537 1.00 90.81 198 ARG C O 1
ATOM 5859 N N . VAL C 1 207 ? 0.145 14.136 85.820 1.00 95.58 206 VAL C N 1
ATOM 5860 C CA . VAL C 1 207 ? 0.231 12.681 85.736 1.00 95.56 206 VAL C CA 1
ATOM 5861 C C . VAL C 1 207 ? 0.387 12.078 87.141 1.00 95.48 206 VAL C C 1
ATOM 5862 O O . VAL C 1 207 ? 1.411 12.247 87.808 1.00 95.42 206 VAL C O 1
ATOM 5866 N N . MET C 1 208 ? -0.641 11.412 87.616 1.00 95.46 207 MET C N 1
ATOM 5867 C CA . MET C 1 208 ? -0.721 11.112 89.022 1.00 95.39 207 MET C CA 1
ATOM 5868 C C . MET C 1 208 ? -0.107 9.800 89.504 1.00 95.17 207 MET C C 1
ATOM 5869 O O . MET C 1 208 ? 0.699 9.795 90.428 1.00 95.22 207 MET C O 1
ATOM 5874 N N . ASN C 1 209 ? -0.490 8.684 88.918 1.00 94.77 208 ASN C N 1
ATOM 5875 C CA . ASN C 1 209 ? -0.075 7.416 89.491 1.00 94.39 208 ASN C CA 1
ATOM 5876 C C . ASN C 1 209 ? 1.270 6.824 89.038 1.00 93.84 208 ASN C C 1
ATOM 5877 O O . ASN C 1 209 ? 1.585 6.797 87.864 1.00 93.75 208 ASN C O 1
ATOM 5882 N N . ILE C 1 210 ? 2.045 6.357 90.011 1.00 93.12 209 ILE C N 1
ATOM 5883 C CA . ILE C 1 210 ? 3.313 5.674 89.775 1.00 92.36 209 ILE C CA 1
ATOM 5884 C C . ILE C 1 210 ? 3.290 4.362 90.548 1.00 91.97 209 ILE C C 1
ATOM 5885 O O . ILE C 1 210 ? 3.133 4.361 91.774 1.00 91.97 209 ILE C O 1
ATOM 5890 N N . ILE C 1 211 ? 3.511 3.266 89.854 1.00 91.26 210 ILE C N 1
ATOM 5891 C CA . ILE C 1 211 ? 3.579 2.015 90.552 1.00 90.47 210 ILE C CA 1
ATOM 5892 C C . ILE C 1 211 ? 4.950 1.443 90.498 1.00 89.66 210 ILE C C 1
ATOM 5893 O O . ILE C 1 211 ? 5.473 1.222 89.433 1.00 89.60 210 ILE C O 1
ATOM 5898 N N . GLY C 1 212 ? 5.490 1.176 91.676 1.00 88.75 211 GLY C N 1
ATOM 5899 C CA . GLY C 1 212 ? 6.892 0.855 91.899 1.00 87.61 211 GLY C CA 1
ATOM 5900 C C . GLY C 1 212 ? 7.534 2.033 92.601 1.00 86.81 211 GLY C C 1
ATOM 5901 O O . GLY C 1 212 ? 7.315 3.183 92.211 1.00 86.98 211 GLY C O 1
ATOM 5902 N N . GLU C 1 213 ? 8.343 1.776 93.608 1.00 85.82 212 GLU C N 1
ATOM 5903 C CA . GLU C 1 213 ? 8.917 2.881 94.327 1.00 84.80 212 GLU C CA 1
ATOM 5904 C C . GLU C 1 213 ? 10.158 3.378 93.658 1.00 83.81 212 GLU C C 1
ATOM 5905 O O . GLU C 1 213 ? 11.025 2.629 93.271 1.00 83.71 212 GLU C O 1
ATOM 5911 N N . VAL C 1 214 ? 10.215 4.688 93.576 1.00 82.44 213 VAL C N 1
ATOM 5912 C CA . VAL C 1 214 ? 11.178 5.417 92.768 1.00 81.00 213 VAL C CA 1
ATOM 5913 C C . VAL C 1 214 ? 12.218 6.087 93.672 1.00 80.02 213 VAL C C 1
ATOM 5914 O O . VAL C 1 214 ? 13.188 6.681 93.195 1.00 79.89 213 VAL C O 1
ATOM 5918 N N . GLU C 1 215 ? 12.033 5.921 94.979 1.00 78.82 214 GLU C N 1
ATOM 5919 C CA . GLU C 1 215 ? 12.719 6.721 95.999 1.00 77.63 214 GLU C CA 1
ATOM 5920 C C . GLU C 1 215 ? 14.244 6.841 95.850 1.00 76.43 214 GLU C C 1
ATOM 5921 O O . GLU C 1 215 ? 14.746 7.928 95.582 1.00 76.33 214 GLU C O 1
ATOM 5927 N N . GLY C 1 216 ? 14.978 5.743 96.010 1.00 75.04 215 GLY C N 1
ATOM 5928 C CA . GLY C 1 216 ? 16.446 5.805 95.965 1.00 73.22 215 GLY C CA 1
ATOM 5929 C C . GLY C 1 216 ? 17.049 5.614 94.583 1.00 71.84 215 GLY C C 1
ATOM 5930 O O . GLY C 1 216 ? 18.264 5.481 94.436 1.00 71.65 215 GLY C O 1
ATOM 5931 N N . ARG C 1 217 ? 16.194 5.636 93.568 1.00 70.40 216 ARG C N 1
ATOM 5932 C CA . ARG C 1 217 ? 16.543 5.148 92.241 1.00 69.00 216 ARG C CA 1
ATOM 5933 C C . ARG C 1 217 ? 17.116 6.218 91.313 1.00 67.72 216 ARG C C 1
ATOM 5934 O O . ARG C 1 217 ? 16.723 7.388 91.374 1.00 67.56 216 ARG C O 1
ATOM 5942 N N . THR C 1 218 ? 18.065 5.803 90.475 1.00 66.13 217 THR C N 1
ATOM 5943 C CA . THR C 1 218 ? 18.408 6.542 89.260 1.00 64.39 217 THR C CA 1
ATOM 5944 C C . THR C 1 218 ? 17.484 6.003 88.173 1.00 63.13 217 THR C C 1
ATOM 5945 O O . THR C 1 218 ? 17.562 4.833 87.809 1.00 62.81 217 THR C O 1
ATOM 5949 N N . CYS C 1 219 ? 16.592 6.864 87.692 1.00 61.67 218 CYS C N 1
ATOM 5950 C CA . CYS C 1 219 ? 15.604 6.491 86.692 1.00 60.54 218 CYS C CA 1
ATOM 5951 C C . CYS C 1 219 ? 16.117 6.748 85.282 1.00 59.44 218 CYS C C 1
ATOM 5952 O O . CYS C 1 219 ? 16.767 7.762 85.026 1.00 59.09 218 CYS C O 1
ATOM 5955 N N . VAL C 1 220 ? 15.823 5.814 84.381 1.00 58.27 219 VAL C N 1
ATOM 5956 C CA . VAL C 1 220 ? 16.141 5.962 82.962 1.00 57.41 219 VAL C CA 1
ATOM 5957 C C . VAL C 1 220 ? 14.893 5.793 82.094 1.00 56.74 219 VAL C C 1
ATOM 5958 O O . VAL C 1 220 ? 14.107 4.869 82.293 1.00 56.26 219 VAL C O 1
ATOM 5962 N N . ILE C 1 221 ? 14.729 6.707 81.140 1.00 56.17 220 ILE C N 1
ATOM 5963 C CA . ILE C 1 221 ? 13.648 6.649 80.161 1.00 55.73 220 ILE C CA 1
ATOM 5964 C C . ILE C 1 221 ? 14.234 6.503 78.753 1.00 55.43 220 ILE C C 1
ATOM 5965 O O . ILE C 1 221 ? 15.168 7.226 78.394 1.00 55.24 220 ILE C O 1
ATOM 5970 N N . MET C 1 222 ? 13.701 5.563 77.971 1.00 54.98 221 MET C N 1
ATOM 5971 C CA . MET C 1 222 ? 14.158 5.365 76.587 1.00 55.01 221 MET C CA 1
ATOM 5972 C C . MET C 1 222 ? 13.012 5.465 75.566 1.00 54.61 221 MET C C 1
ATOM 5973 O O . MET C 1 222 ? 11.928 4.907 75.776 1.00 54.43 221 MET C O 1
ATOM 5978 N N . ASP C 1 223 ? 13.274 6.180 74.468 1.00 54.22 222 ASP C N 1
ATOM 5979 C CA . ASP C 1 223 ? 12.280 6.468 73.424 1.00 53.75 222 ASP C CA 1
ATOM 5980 C C . ASP C 1 223 ? 12.878 6.474 72.034 1.00 52.93 222 ASP C C 1
ATOM 5981 O O . ASP C 1 223 ? 14.098 6.567 71.878 1.00 52.83 222 ASP C O 1
ATOM 5986 N N . ASP C 1 224 ? 11.993 6.393 71.039 1.00 52.19 223 ASP C N 1
ATOM 5987 C CA . ASP C 1 224 ? 12.334 6.542 69.625 1.00 51.73 223 ASP C CA 1
ATOM 5988 C C . ASP C 1 224 ? 12.723 7.990 69.308 1.00 51.16 223 ASP C C 1
ATOM 5989 O O . ASP C 1 224 ? 13.630 8.240 68.512 1.00 50.82 223 ASP C O 1
ATOM 5994 N N . MET C 1 225 ? 12.018 8.939 69.921 1.00 50.32 224 MET C N 1
ATOM 5995 C CA . MET C 1 225 ? 12.224 10.363 69.634 1.00 50.09 224 MET C CA 1
ATOM 5996 C C . MET C 1 225 ? 11.869 11.273 70.814 1.00 49.23 224 MET C C 1
ATOM 5997 O O . MET C 1 225 ? 11.132 10.888 71.720 1.00 48.76 224 MET C O 1
ATOM 6002 N N . VAL C 1 226 ? 12.404 12.474 70.817 1.00 49.02 225 VAL C N 1
ATOM 6003 C CA . VAL C 1 226 ? 11.977 13.525 71.700 1.00 48.82 225 VAL C CA 1
ATOM 6004 C C . VAL C 1 226 ? 11.644 14.737 70.839 1.00 49.12 225 VAL C C 1
ATOM 6005 O O . VAL C 1 226 ? 12.441 15.151 70.042 1.00 49.04 225 VAL C O 1
ATOM 6009 N N . ASP C 1 227 ? 10.450 15.289 71.003 1.00 49.37 226 ASP C N 1
ATOM 6010 C CA . ASP C 1 227 ? 9.985 16.393 70.185 1.00 49.54 226 ASP C CA 1
ATOM 6011 C C . ASP C 1 227 ? 10.014 17.717 70.954 1.00 49.72 226 ASP C C 1
ATOM 6012 O O . ASP C 1 227 ? 11.011 18.389 70.929 1.00 49.41 226 ASP C O 1
ATOM 6017 N N . THR C 1 228 ? 8.929 18.073 71.640 1.00 49.98 227 THR C N 1
ATOM 6018 C CA . THR C 1 228 ? 8.898 19.253 72.500 1.00 49.95 227 THR C CA 1
ATOM 6019 C C . THR C 1 228 ? 9.626 18.996 73.790 1.00 50.35 227 THR C C 1
ATOM 6020 O O . THR C 1 228 ? 10.028 19.893 74.466 1.00 50.53 227 THR C O 1
ATOM 6024 N N . ALA C 1 229 ? 9.799 17.738 74.107 1.00 50.57 228 ALA C N 1
ATOM 6025 C CA . ALA C 1 229 ? 10.328 17.305 75.400 1.00 50.91 228 ALA C CA 1
ATOM 6026 C C . ALA C 1 229 ? 9.311 17.454 76.538 1.00 51.29 228 ALA C C 1
ATOM 6027 O O . ALA C 1 229 ? 9.668 17.341 77.706 1.00 51.14 228 ALA C O 1
ATOM 6029 N N . GLY C 1 230 ? 8.048 17.689 76.190 1.00 51.89 229 GLY C N 1
ATOM 6030 C CA . GLY C 1 230 ? 6.988 17.931 77.177 1.00 53.07 229 GLY C CA 1
ATOM 6031 C C . GLY C 1 230 ? 6.707 16.756 78.098 1.00 53.86 229 GLY C C 1
ATOM 6032 O O . GLY C 1 230 ? 6.437 16.931 79.291 1.00 53.74 229 GLY C O 1
ATOM 6033 N N . THR C 1 231 ? 6.778 15.555 77.533 1.00 54.64 230 THR C N 1
ATOM 6034 C CA . THR C 1 231 ? 6.523 14.324 78.265 1.00 55.50 230 THR C CA 1
ATOM 6035 C C . THR C 1 231 ? 7.719 13.971 79.134 1.00 55.88 230 THR C C 1
ATOM 6036 O O . THR C 1 231 ? 7.560 13.671 80.321 1.00 55.96 230 THR C O 1
ATOM 6040 N N . LEU C 1 232 ? 8.911 14.011 78.538 1.00 56.20 231 LEU C N 1
ATOM 6041 C CA . LEU C 1 232 ? 10.151 13.759 79.260 1.00 56.81 231 LEU C CA 1
ATOM 6042 C C . LEU C 1 232 ? 10.262 14.631 80.507 1.00 56.98 231 LEU C C 1
ATOM 6043 O O . LEU C 1 232 ? 10.552 14.132 81.597 1.00 56.75 231 LEU C O 1
ATOM 6048 N N . CYS C 1 233 ? 10.005 15.927 80.336 1.00 57.42 232 CYS C N 1
ATOM 6049 C CA . CYS C 1 233 ? 10.151 16.905 81.416 1.00 57.91 232 CYS C CA 1
ATOM 6050 C C . CYS C 1 233 ? 9.068 16.808 82.487 1.00 58.37 232 CYS C C 1
ATOM 6051 O O . CYS C 1 233 ? 9.324 17.070 83.657 1.00 58.86 232 CYS C O 1
ATOM 6054 N N . LYS C 1 234 ? 7.865 16.425 82.085 1.00 59.14 233 LYS C N 1
ATOM 6055 C CA . LYS C 1 234 ? 6.777 16.213 83.026 1.00 60.07 233 LYS C CA 1
ATOM 6056 C C . LYS C 1 234 ? 7.035 14.957 83.853 1.00 60.19 233 LYS C C 1
ATOM 6057 O O . LYS C 1 234 ? 6.878 14.971 85.074 1.00 60.39 233 LYS C O 1
ATOM 6063 N N . ALA C 1 235 ? 7.447 13.885 83.180 1.00 60.56 234 ALA C N 1
ATOM 6064 C CA . ALA C 1 235 ? 7.839 12.637 83.843 1.00 60.96 234 ALA C CA 1
ATOM 6065 C C . ALA C 1 235 ? 8.976 12.842 84.843 1.00 61.24 234 ALA C C 1
ATOM 6066 O O . ALA C 1 235 ? 8.927 12.315 85.951 1.00 61.27 234 ALA C O 1
ATOM 6068 N N . ALA C 1 236 ? 9.988 13.614 84.449 1.00 61.77 235 ALA C N 1
ATOM 6069 C CA . ALA C 1 236 ? 11.165 13.851 85.289 1.00 62.41 235 ALA C CA 1
ATOM 6070 C C . ALA C 1 236 ? 10.817 14.543 86.613 1.00 62.87 235 ALA C C 1
ATOM 6071 O O . ALA C 1 236 ? 11.324 14.162 87.672 1.00 62.95 235 ALA C O 1
ATOM 6073 N N . GLN C 1 237 ? 9.926 15.504 86.562 1.00 63.53 236 GLN C N 1
ATOM 6074 C CA . GLN C 1 237 ? 9.487 16.184 87.750 1.00 64.16 236 GLN C CA 1
ATOM 6075 C C . GLN C 1 237 ? 8.785 15.243 88.676 1.00 64.23 236 GLN C C 1
ATOM 6076 O O . GLN C 1 237 ? 9.100 15.174 89.832 1.00 64.24 236 GLN C O 1
ATOM 6082 N N . VAL C 1 238 ? 7.819 14.523 88.140 1.00 64.38 237 VAL C N 1
ATOM 6083 C CA . VAL C 1 238 ? 7.047 13.532 88.889 1.00 64.52 237 VAL C CA 1
ATOM 6084 C C . VAL C 1 238 ? 7.946 12.523 89.621 1.00 64.49 237 VAL C C 1
ATOM 6085 O O . VAL C 1 238 ? 7.607 12.065 90.710 1.00 64.55 237 VAL C O 1
ATOM 6089 N N . LEU C 1 239 ? 9.097 12.204 89.035 1.00 64.56 238 LEU C N 1
ATOM 6090 C CA . LEU C 1 239 ? 10.033 11.262 89.651 1.00 64.73 238 LEU C CA 1
ATOM 6091 C C . LEU C 1 239 ? 10.806 11.892 90.815 1.00 64.96 238 LEU C C 1
ATOM 6092 O O . LEU C 1 239 ? 10.911 11.302 91.893 1.00 64.73 238 LEU C O 1
ATOM 6097 N N . LYS C 1 240 ? 11.332 13.096 90.599 1.00 65.46 239 LYS C N 1
ATOM 6098 C CA . LYS C 1 240 ? 11.967 13.869 91.674 1.00 65.89 239 LYS C CA 1
ATOM 6099 C C . LYS C 1 240 ? 10.996 14.215 92.810 1.00 66.06 239 LYS C C 1
ATOM 6100 O O . LYS C 1 240 ? 11.406 14.337 93.966 1.00 66.18 239 LYS C O 1
ATOM 6106 N N . GLU C 1 241 ? 9.716 14.366 92.469 1.00 66.28 240 GLU C N 1
ATOM 6107 C CA . GLU C 1 241 ? 8.661 14.561 93.460 1.00 66.61 240 GLU C CA 1
ATOM 6108 C C . GLU C 1 241 ? 8.383 13.299 94.278 1.00 66.30 240 GLU C C 1
ATOM 6109 O O . GLU C 1 241 ? 7.939 13.388 95.420 1.00 66.38 240 GLU C O 1
ATOM 6115 N N . ARG C 1 242 ? 8.651 12.132 93.695 1.00 66.13 241 ARG C N 1
ATOM 6116 C CA . ARG C 1 242 ? 8.588 10.867 94.434 1.00 66.01 241 ARG C CA 1
ATOM 6117 C C . ARG C 1 242 ? 9.977 10.417 94.913 1.00 65.56 241 ARG C C 1
ATOM 6118 O O . ARG C 1 242 ? 10.219 9.223 95.124 1.00 65.74 241 ARG C O 1
ATOM 6126 N N . GLY C 1 243 ? 10.888 11.375 95.066 1.00 64.88 242 GLY C N 1
ATOM 6127 C CA . GLY C 1 243 ? 12.186 11.123 95.690 1.00 64.23 242 GLY C CA 1
ATOM 6128 C C . GLY C 1 243 ? 13.356 10.652 94.830 1.00 63.66 242 GLY C C 1
ATOM 6129 O O . GLY C 1 243 ? 14.480 10.544 95.340 1.00 63.68 242 GLY C O 1
ATOM 6130 N N . ALA C 1 244 ? 13.113 10.378 93.544 1.00 62.83 243 ALA C N 1
ATOM 6131 C CA . ALA C 1 244 ? 14.167 9.912 92.625 1.00 62.02 243 ALA C CA 1
ATOM 6132 C C . ALA C 1 244 ? 15.462 10.715 92.749 1.00 61.44 243 ALA C C 1
ATOM 6133 O O . ALA C 1 244 ? 15.431 11.944 92.879 1.00 61.44 243 ALA C O 1
ATOM 6135 N N . LYS C 1 245 ? 16.595 10.017 92.711 1.00 60.52 244 LYS C N 1
ATOM 6136 C CA . LYS C 1 245 ? 17.901 10.666 92.816 1.00 59.77 244 LYS C CA 1
ATOM 6137 C C . LYS C 1 245 ? 18.220 11.425 91.534 1.00 58.68 244 LYS C C 1
ATOM 6138 O O . LYS C 1 245 ? 18.520 12.627 91.564 1.00 58.65 244 LYS C O 1
ATOM 6144 N N . GLN C 1 246 ? 18.130 10.717 90.409 1.00 57.37 245 GLN C N 1
ATOM 6145 C CA . GLN C 1 246 ? 18.380 11.293 89.089 1.00 55.67 245 GLN C CA 1
ATOM 6146 C C . GLN C 1 246 ? 17.360 10.770 88.091 1.00 54.52 245 GLN C C 1
ATOM 6147 O O . GLN C 1 246 ? 16.717 9.741 88.331 1.00 54.36 245 GLN C O 1
ATOM 6153 N N . VAL C 1 247 ? 17.199 11.502 86.989 1.00 52.78 246 VAL C N 1
ATOM 6154 C CA . VAL C 1 247 ? 16.378 11.066 85.862 1.00 51.31 246 VAL C CA 1
ATOM 6155 C C . VAL C 1 247 ? 17.154 11.322 84.578 1.00 50.26 246 VAL C C 1
ATOM 6156 O O . VAL C 1 247 ? 17.612 12.437 84.331 1.00 50.06 246 VAL C O 1
ATOM 6160 N N . PHE C 1 248 ? 17.313 10.278 83.771 1.00 49.20 247 PHE C N 1
ATOM 6161 C CA . PHE C 1 248 ? 18.026 10.381 82.495 1.00 48.06 247 PHE C CA 1
ATOM 6162 C C . PHE C 1 248 ? 17.169 9.919 81.330 1.00 47.41 247 PHE C C 1
ATOM 6163 O O . PHE C 1 248 ? 16.413 8.945 81.441 1.00 47.38 247 PHE C O 1
ATOM 6171 N N . ALA C 1 249 ? 17.289 10.634 80.218 1.00 46.43 248 ALA C N 1
ATOM 6172 C CA . ALA C 1 249 ? 16.500 10.346 79.035 1.00 45.24 248 ALA C CA 1
ATOM 6173 C C . ALA C 1 249 ? 17.400 10.020 77.865 1.00 44.52 248 ALA C C 1
ATOM 6174 O O . ALA C 1 249 ? 18.334 10.774 77.553 1.00 44.63 248 ALA C O 1
ATOM 6176 N N . TYR C 1 250 ? 17.116 8.866 77.261 1.00 43.30 249 TYR C N 1
ATOM 6177 C CA . TYR C 1 250 ? 17.729 8.395 76.034 1.00 42.27 249 TYR C CA 1
ATOM 6178 C C . TYR C 1 250 ? 16.652 8.364 74.959 1.00 41.90 249 TYR C C 1
ATOM 6179 O O . TYR C 1 250 ? 15.540 7.898 75.204 1.00 42.05 249 TYR C O 1
ATOM 6188 N N . ALA C 1 251 ? 16.969 8.898 73.783 1.00 41.38 250 ALA C N 1
ATOM 6189 C CA . ALA C 1 251 ? 16.038 8.913 72.649 1.00 40.48 250 ALA C CA 1
ATOM 6190 C C . ALA C 1 251 ? 16.859 8.869 71.380 1.00 40.06 250 ALA C C 1
ATOM 6191 O O . ALA C 1 251 ? 17.931 9.460 71.324 1.00 40.44 250 ALA C O 1
ATOM 6193 N N . THR C 1 252 ? 16.373 8.157 70.369 1.00 39.19 251 THR C N 1
ATOM 6194 C CA . THR C 1 252 ? 17.105 8.043 69.114 1.00 38.38 251 THR C CA 1
ATOM 6195 C C . THR C 1 252 ? 17.104 9.348 68.304 1.00 38.17 251 THR C C 1
ATOM 6196 O O . THR C 1 252 ? 18.161 9.829 67.876 1.00 38.37 251 THR C O 1
ATOM 6200 N N . HIS C 1 253 ? 15.919 9.911 68.095 1.00 37.70 252 HIS C N 1
ATOM 6201 C CA . HIS C 1 253 ? 15.747 11.017 67.159 1.00 37.32 252 HIS C CA 1
ATOM 6202 C C . HIS C 1 253 ? 15.475 12.308 67.894 1.00 36.95 252 HIS C C 1
ATOM 6203 O O . HIS C 1 253 ? 14.414 12.466 68.491 1.00 37.03 252 HIS C O 1
ATOM 6210 N N . PRO C 1 254 ? 16.450 13.229 67.872 1.00 37.01 253 PRO C N 1
ATOM 6211 C CA . PRO C 1 254 ? 16.289 14.522 68.526 1.00 37.21 253 PRO C CA 1
ATOM 6212 C C . PRO C 1 254 ? 15.602 15.545 67.621 1.00 37.53 253 PRO C C 1
ATOM 6213 O O . PRO C 1 254 ? 16.277 16.342 66.959 1.00 37.19 253 PRO C O 1
ATOM 6217 N N . VAL C 1 255 ? 14.266 15.507 67.594 1.00 38.35 254 VAL C N 1
ATOM 6218 C CA . VAL C 1 255 ? 13.472 16.440 66.781 1.00 39.22 254 VAL C CA 1
ATOM 6219 C C . VAL C 1 255 ? 13.578 17.838 67.399 1.00 40.16 254 VAL C C 1
ATOM 6220 O O . VAL C 1 255 ? 13.961 18.790 66.718 1.00 40.52 254 VAL C O 1
ATOM 6224 N N . LEU C 1 256 ? 13.251 17.937 68.687 1.00 40.90 255 LEU C N 1
ATOM 6225 C CA . LEU C 1 256 ? 13.553 19.112 69.508 1.00 41.83 255 LEU C CA 1
ATOM 6226 C C . LEU C 1 256 ? 13.022 20.436 68.952 1.00 42.80 255 LEU C C 1
ATOM 6227 O O . LEU C 1 256 ? 13.777 21.396 68.776 1.00 43.14 255 LEU C O 1
ATOM 6232 N N . SER C 1 257 ? 11.722 20.480 68.682 1.00 43.89 256 SER C N 1
ATOM 6233 C CA . SER C 1 257 ? 11.063 21.718 68.268 1.00 44.80 256 SER C CA 1
ATOM 6234 C C . SER C 1 257 ? 10.376 22.389 69.463 1.00 45.75 256 SER C C 1
ATOM 6235 O O . SER C 1 257 ? 10.381 21.852 70.571 1.00 46.00 256 SER C O 1
ATOM 6238 N N . GLY C 1 258 ? 9.795 23.565 69.234 1.00 46.91 257 GLY C N 1
ATOM 6239 C CA . GLY C 1 258 ? 8.963 24.243 70.233 1.00 47.84 257 GLY C CA 1
ATOM 6240 C C . GLY C 1 258 ? 9.678 24.604 71.524 1.00 48.75 257 GLY C C 1
ATOM 6241 O O . GLY C 1 258 ? 9.153 24.343 72.624 1.00 49.04 257 GLY C O 1
ATOM 6242 N N . GLY C 1 259 ? 10.876 25.187 71.387 1.00 49.10 258 GLY C N 1
ATOM 6243 C CA . GLY C 1 259 ? 11.701 25.592 72.533 1.00 49.65 258 GLY C CA 1
ATOM 6244 C C . GLY C 1 259 ? 11.997 24.462 73.501 1.00 50.20 258 GLY C C 1
ATOM 6245 O O . GLY C 1 259 ? 11.958 24.645 74.720 1.00 50.35 258 GLY C O 1
ATOM 6246 N N . ALA C 1 260 ? 12.298 23.291 72.946 1.00 50.61 259 ALA C N 1
ATOM 6247 C CA . ALA C 1 260 ? 12.566 22.090 73.724 1.00 50.82 259 ALA C CA 1
ATOM 6248 C C . ALA C 1 260 ? 13.859 22.206 74.525 1.00 51.24 259 ALA C C 1
ATOM 6249 O O . ALA C 1 260 ? 13.899 21.824 75.696 1.00 51.15 259 ALA C O 1
ATOM 6251 N N . ALA C 1 261 ? 14.908 22.726 73.892 1.00 51.69 260 ALA C N 1
ATOM 6252 C CA . ALA C 1 261 ? 16.218 22.849 74.535 1.00 52.31 260 ALA C CA 1
ATOM 6253 C C . ALA C 1 261 ? 16.143 23.616 75.859 1.00 52.87 260 ALA C C 1
ATOM 6254 O O . ALA C 1 261 ? 16.703 23.177 76.865 1.00 52.96 260 ALA C O 1
ATOM 6256 N N . ASP C 1 262 ? 15.429 24.743 75.853 1.00 53.72 261 ASP C N 1
ATOM 6257 C CA . ASP C 1 262 ? 15.272 25.595 77.038 1.00 54.27 261 ASP C CA 1
ATOM 6258 C C . ASP C 1 262 ? 14.290 25.037 78.060 1.00 54.20 261 ASP C C 1
ATOM 6259 O O . ASP C 1 262 ? 14.454 25.263 79.264 1.00 54.28 261 ASP C O 1
ATOM 6264 N N . ARG C 1 263 ? 13.288 24.296 77.580 1.00 54.05 262 ARG C N 1
ATOM 6265 C CA . ARG C 1 263 ? 12.439 23.475 78.452 1.00 53.82 262 ARG C CA 1
ATOM 6266 C C . ARG C 1 263 ? 13.277 22.408 79.161 1.00 53.40 262 ARG C C 1
ATOM 6267 O O . ARG C 1 263 ? 13.095 22.178 80.363 1.00 53.53 262 ARG C O 1
ATOM 6275 N N . ILE C 1 264 ? 14.179 21.760 78.414 1.00 52.88 263 ILE C N 1
ATOM 6276 C CA . ILE C 1 264 ? 15.105 20.766 78.980 1.00 52.20 263 ILE C CA 1
ATOM 6277 C C . ILE C 1 264 ? 15.987 21.456 80.016 1.00 52.07 263 ILE C C 1
ATOM 6278 O O . ILE C 1 264 ? 16.148 20.953 81.128 1.00 51.99 263 ILE C O 1
ATOM 6283 N N . ALA C 1 265 ? 16.532 22.615 79.645 1.00 51.94 264 ALA C N 1
ATOM 6284 C CA . ALA C 1 265 ? 17.434 23.380 80.506 1.00 52.06 264 ALA C CA 1
ATOM 6285 C C . ALA C 1 265 ? 16.863 23.645 81.900 1.00 52.19 264 ALA C C 1
ATOM 6286 O O . ALA C 1 265 ? 17.598 23.603 82.885 1.00 52.51 264 ALA C O 1
ATOM 6288 N N . ALA C 1 266 ? 15.555 23.887 81.974 1.00 52.33 265 ALA C N 1
ATOM 6289 C CA . ALA C 1 266 ? 14.891 24.262 83.222 1.00 52.22 265 ALA C CA 1
ATOM 6290 C C . ALA C 1 266 ? 14.304 23.080 83.983 1.00 52.17 265 ALA C C 1
ATOM 6291 O O . ALA C 1 266 ? 13.867 23.227 85.136 1.00 51.95 265 ALA C O 1
ATOM 6293 N N . SER C 1 267 ? 14.314 21.909 83.345 1.00 51.95 266 SER C N 1
ATOM 6294 C CA . SER C 1 267 ? 13.613 20.729 83.862 1.00 51.36 266 SER C CA 1
ATOM 6295 C C . SER C 1 267 ? 14.325 20.004 85.002 1.00 51.21 266 SER C C 1
ATOM 6296 O O . SER C 1 267 ? 15.479 20.300 85.326 1.00 50.83 266 SER C O 1
ATOM 6299 N N . ALA C 1 268 ? 13.610 19.033 85.580 1.00 51.14 267 ALA C N 1
ATOM 6300 C CA . ALA C 1 268 ? 14.129 18.106 86.594 1.00 50.94 267 ALA C CA 1
ATOM 63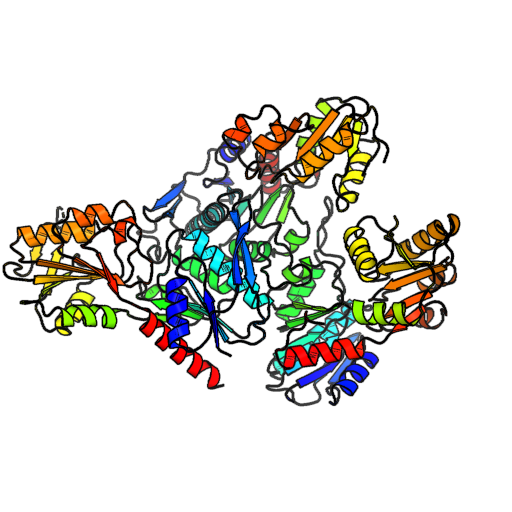01 C C . ALA C 1 268 ? 14.937 16.945 85.979 1.00 50.79 267 ALA C C 1
ATOM 6302 O O . ALA C 1 268 ? 15.437 16.067 86.694 1.00 50.71 267 ALA C O 1
ATOM 6304 N N . LEU C 1 269 ? 15.057 16.957 84.653 1.00 50.43 268 LEU C N 1
ATOM 6305 C CA . LEU C 1 269 ? 15.811 15.951 83.910 1.00 50.11 268 LEU C CA 1
ATOM 6306 C C . LEU C 1 269 ? 17.303 16.238 84.018 1.00 49.58 268 LEU C C 1
ATOM 6307 O O . LEU C 1 269 ? 17.737 17.370 83.827 1.00 49.88 268 LEU C O 1
ATOM 6312 N N . ASP C 1 270 ? 18.092 15.218 84.321 1.00 49.09 269 ASP C N 1
ATOM 6313 C CA . ASP C 1 270 ? 19.519 15.428 84.520 1.00 48.70 269 ASP C CA 1
ATOM 6314 C C . ASP C 1 270 ? 20.321 15.473 83.221 1.00 48.33 269 ASP C C 1
ATOM 6315 O O . ASP C 1 270 ? 21.286 16.238 83.113 1.00 48.34 269 ASP C O 1
ATOM 6320 N N . GLU C 1 271 ? 19.910 14.665 82.241 1.00 47.62 270 GLU C N 1
ATOM 6321 C CA . GLU C 1 271 ? 20.567 14.596 80.929 1.00 46.98 270 GLU C CA 1
ATOM 6322 C C . GLU C 1 271 ? 19.656 13.971 79.866 1.00 46.36 270 GLU C C 1
ATOM 6323 O O . GLU C 1 271 ? 18.865 13.070 80.162 1.00 46.31 270 GLU C O 1
ATOM 6329 N N . LEU C 1 272 ? 19.781 14.473 78.636 1.00 45.62 271 LEU C N 1
ATOM 6330 C CA . LEU C 1 272 ? 19.163 13.892 77.454 1.00 45.09 271 LEU C CA 1
ATOM 6331 C C . LEU C 1 272 ? 20.240 13.377 76.503 1.00 44.60 271 LEU C C 1
ATOM 6332 O O . LEU C 1 272 ? 21.009 14.163 75.943 1.00 44.44 271 LEU C O 1
ATOM 6337 N N . VAL C 1 273 ? 20.299 12.058 76.324 1.00 44.12 272 VAL C N 1
ATOM 6338 C CA . VAL C 1 273 ? 21.245 11.472 75.365 1.00 43.53 272 VAL C CA 1
ATOM 6339 C C . VAL C 1 273 ? 20.545 11.078 74.057 1.00 43.41 272 VAL C C 1
ATOM 6340 O O . VAL C 1 273 ? 19.531 10.372 74.061 1.00 43.49 272 VAL C O 1
ATOM 6344 N N . VAL C 1 274 ? 21.080 11.568 72.944 1.00 42.95 273 VAL C N 1
ATOM 6345 C CA . VAL C 1 274 ? 20.443 11.372 71.646 1.00 42.46 273 VAL C CA 1
ATOM 6346 C C . VAL C 1 274 ? 21.415 10.861 70.597 1.00 42.35 273 VAL C C 1
ATOM 6347 O O . VAL C 1 274 ? 22.616 10.829 70.810 1.00 42.38 273 VAL C O 1
ATOM 6351 N N . THR C 1 275 ? 20.893 10.512 69.452 1.00 42.38 274 THR C N 1
ATOM 6352 C CA . THR C 1 275 ? 21.685 10.094 68.328 1.00 42.43 274 THR C CA 1
ATOM 6353 C C . THR C 1 275 ? 21.944 11.281 67.399 1.00 42.52 274 THR C C 1
ATOM 6354 O O . THR C 1 275 ? 21.346 12.307 67.551 1.00 42.08 274 THR C O 1
ATOM 6358 N N . ASP C 1 276 ? 22.837 11.145 66.438 1.00 42.38 275 ASP C N 1
ATOM 6359 C CA . ASP C 1 276 ? 23.034 12.222 65.503 1.00 42.95 275 ASP C CA 1
ATOM 6360 C C . ASP C 1 276 ? 22.293 12.042 64.214 1.00 43.27 275 ASP C C 1
ATOM 6361 O O . ASP C 1 276 ? 22.754 12.460 63.206 1.00 43.32 275 ASP C O 1
ATOM 6366 N N . THR C 1 277 ? 21.129 11.433 64.255 1.00 43.66 276 THR C N 1
ATOM 6367 C CA . THR C 1 277 ? 20.315 11.272 63.046 1.00 44.21 276 THR C CA 1
ATOM 6368 C C . THR C 1 277 ? 19.840 12.639 62.565 1.00 44.52 276 THR C C 1
ATOM 6369 O O . THR C 1 277 ? 19.788 12.903 61.361 1.00 44.97 276 THR C O 1
ATOM 6373 N N . ILE C 1 278 ? 19.494 13.497 63.519 1.00 44.67 277 ILE C N 1
ATOM 6374 C CA . ILE C 1 278 ? 19.106 14.880 63.242 1.00 44.54 277 ILE C CA 1
ATOM 6375 C C . ILE C 1 278 ? 20.127 15.764 63.939 1.00 44.78 277 ILE C C 1
ATOM 6376 O O . ILE C 1 278 ? 20.189 15.773 65.160 1.00 44.65 277 ILE C O 1
ATOM 6381 N N . PRO C 1 279 ? 20.956 16.488 63.168 1.00 45.37 278 PRO C N 1
ATOM 6382 C CA . PRO C 1 279 ? 21.951 17.374 63.800 1.00 45.64 278 PRO C CA 1
ATOM 6383 C C . PRO C 1 279 ? 21.339 18.362 64.799 1.00 45.89 278 PRO C C 1
ATOM 6384 O O . PRO C 1 279 ? 20.198 18.807 64.636 1.00 45.90 278 PRO C O 1
ATOM 6388 N N . LEU C 1 280 ? 22.107 18.692 65.828 1.00 46.52 279 LEU C N 1
ATOM 6389 C CA . LEU C 1 280 ? 21.642 19.588 66.884 1.00 47.13 279 LEU C CA 1
ATOM 6390 C C . LEU C 1 280 ? 21.678 21.049 66.470 1.00 47.48 279 LEU C C 1
ATOM 6391 O O . LEU C 1 280 ? 22.618 21.488 65.808 1.00 47.74 279 LEU C O 1
ATOM 6396 N N . SER C 1 281 ? 20.622 21.774 66.847 1.00 48.27 280 SER C N 1
ATOM 6397 C CA . SER C 1 281 ? 20.569 23.246 66.833 1.00 48.41 280 SER C CA 1
ATOM 6398 C C . SER C 1 281 ? 21.772 23.884 67.524 1.00 48.45 280 SER C C 1
ATOM 6399 O O . SER C 1 281 ? 22.454 23.249 68.347 1.00 48.26 280 SER C O 1
ATOM 6402 N N . ALA C 1 282 ? 21.997 25.157 67.208 1.00 48.46 281 ALA C N 1
ATOM 6403 C CA . ALA C 1 282 ? 22.965 25.985 67.913 1.00 48.54 281 ALA C CA 1
ATOM 6404 C C . ALA C 1 282 ? 22.492 26.196 69.347 1.00 48.57 281 ALA C C 1
ATOM 6405 O O . ALA C 1 282 ? 23.298 26.326 70.263 1.00 48.36 281 ALA C O 1
ATOM 6407 N N . GLU C 1 283 ? 21.171 26.238 69.521 1.00 48.81 282 GLU C N 1
ATOM 6408 C CA . GLU C 1 283 ? 20.545 26.264 70.838 1.00 49.27 282 GLU C CA 1
ATOM 6409 C C . GLU C 1 283 ? 20.849 24.980 71.610 1.00 49.06 282 GLU C C 1
ATOM 6410 O O . GLU C 1 283 ? 21.305 25.043 72.756 1.00 49.39 282 GLU C O 1
ATOM 6416 N N . SER C 1 284 ? 20.594 23.827 70.984 1.00 48.80 283 SER C N 1
ATOM 6417 C CA . SER C 1 284 ? 20.833 22.511 71.606 1.00 48.38 283 SER C CA 1
ATOM 6418 C C . SER C 1 284 ? 22.308 22.268 71.918 1.00 48.52 283 SER C C 1
ATOM 6419 O O . SER C 1 284 ? 22.639 21.680 72.948 1.00 48.18 283 SER C O 1
ATOM 6422 N N . LEU C 1 285 ? 23.191 22.721 71.032 1.00 49.12 284 LEU C N 1
ATOM 6423 C CA . LEU C 1 285 ? 24.631 22.646 71.294 1.00 49.94 284 LEU C CA 1
ATOM 6424 C C . LEU C 1 285 ? 25.068 23.566 72.438 1.00 50.57 284 LEU C C 1
ATOM 6425 O O . LEU C 1 285 ? 26.118 23.344 73.048 1.00 50.63 284 LEU C O 1
ATOM 6430 N N . ALA C 1 286 ? 24.262 24.588 72.727 1.00 51.40 285 ALA C N 1
ATOM 6431 C CA . ALA C 1 286 ? 24.503 25.469 73.877 1.00 52.29 285 ALA C CA 1
ATOM 6432 C C . ALA C 1 286 ? 23.878 24.921 75.164 1.00 52.90 285 ALA C C 1
ATOM 6433 O O . ALA C 1 286 ? 24.088 25.481 76.247 1.00 53.34 285 ALA C O 1
ATOM 6435 N N . CYS C 1 287 ? 23.118 23.830 75.044 1.00 53.47 286 CYS C N 1
ATOM 6436 C CA . CYS C 1 287 ? 22.481 23.183 76.199 1.00 53.50 286 CYS C CA 1
ATOM 6437 C C . CYS C 1 287 ? 23.305 22.011 76.754 1.00 53.45 286 CYS C C 1
ATOM 6438 O O . CYS C 1 287 ? 23.332 20.937 76.150 1.00 53.39 286 CYS C O 1
ATOM 6441 N N . PRO C 1 288 ? 23.958 22.210 77.920 1.00 53.47 287 PRO C N 1
ATOM 6442 C CA . PRO C 1 288 ? 24.824 21.191 78.561 1.00 53.20 287 PRO C CA 1
ATOM 6443 C C . PRO C 1 288 ? 24.127 19.869 78.949 1.00 52.61 287 PRO C C 1
ATOM 6444 O O . PRO C 1 288 ? 24.803 18.855 79.091 1.00 52.82 287 PRO C O 1
ATOM 6448 N N . LYS C 1 289 ? 22.804 19.890 79.124 1.00 51.76 288 LYS C N 1
ATOM 6449 C CA . LYS C 1 289 ? 22.022 18.675 79.386 1.00 50.86 288 LYS C CA 1
ATOM 6450 C C . LYS C 1 289 ? 21.789 17.765 78.158 1.00 50.63 288 LYS C C 1
ATOM 6451 O O . LYS C 1 289 ? 21.342 16.630 78.309 1.00 50.76 288 LYS C O 1
ATOM 6457 N N . ILE C 1 290 ? 22.082 18.251 76.954 1.00 49.78 289 ILE C N 1
ATOM 6458 C CA . ILE C 1 290 ? 21.868 17.461 75.747 1.00 48.82 289 ILE C CA 1
ATOM 6459 C C . ILE C 1 290 ? 23.210 16.976 75.215 1.00 48.43 289 ILE C C 1
ATOM 6460 O O . ILE C 1 290 ? 24.151 17.756 75.080 1.00 48.35 289 ILE C O 1
ATOM 6465 N N . ARG C 1 291 ? 23.283 15.684 74.904 1.00 47.70 290 ARG C N 1
ATOM 6466 C CA . ARG C 1 291 ? 24.523 15.060 74.452 1.00 47.03 290 ARG C CA 1
ATOM 6467 C C . ARG C 1 291 ? 24.243 14.052 73.323 1.00 46.67 290 ARG C C 1
ATOM 6468 O O . ARG C 1 291 ? 23.311 13.243 73.421 1.00 46.53 290 ARG C O 1
ATOM 6476 N N . ALA C 1 292 ? 25.050 14.093 72.263 1.00 46.03 291 ALA C N 1
ATOM 6477 C CA . ALA C 1 292 ? 24.803 13.245 71.091 1.00 45.79 291 ALA C CA 1
ATOM 6478 C C . ALA C 1 292 ? 25.712 12.012 70.985 1.00 45.38 291 ALA C C 1
ATOM 6479 O O . ALA C 1 292 ? 26.852 12.021 71.442 1.00 45.94 291 ALA C O 1
ATOM 6481 N N . LEU C 1 293 ? 25.178 10.948 70.398 1.00 44.75 292 LEU C N 1
ATOM 6482 C CA . LEU C 1 293 ? 25.951 9.748 70.082 1.00 44.22 292 LEU C CA 1
ATOM 6483 C C . LEU C 1 293 ? 25.926 9.505 68.567 1.00 43.85 292 LEU C C 1
ATOM 6484 O O . LEU C 1 293 ? 24.971 9.866 67.874 1.00 43.36 292 LEU C O 1
ATOM 6489 N N . SER C 1 294 ? 26.983 8.874 68.077 1.00 43.49 293 SER C N 1
ATOM 6490 C CA . SER C 1 294 ? 27.201 8.686 66.654 1.00 43.64 293 SER C CA 1
ATOM 6491 C C . SER C 1 294 ? 26.516 7.431 66.103 1.00 43.65 293 SER C C 1
ATOM 6492 O O . SER C 1 294 ? 26.843 6.305 66.504 1.00 43.77 293 SER C O 1
ATOM 6495 N N . SER C 1 295 ? 25.587 7.633 65.167 1.00 43.35 294 SER C N 1
ATOM 6496 C CA . SER C 1 295 ? 24.857 6.533 64.535 1.00 42.81 294 SER C CA 1
ATOM 6497 C C . SER C 1 295 ? 25.479 6.043 63.221 1.00 42.55 294 SER C C 1
ATOM 6498 O O . SER C 1 295 ? 24.960 5.124 62.583 1.00 41.95 294 SER C O 1
ATOM 6501 N N . ALA C 1 296 ? 26.605 6.642 62.847 1.00 43.04 295 ALA C N 1
ATOM 6502 C CA . ALA C 1 296 ? 27.254 6.386 61.556 1.00 43.69 295 ALA C CA 1
ATOM 6503 C C . ALA C 1 296 ? 27.710 4.937 61.367 1.00 44.28 295 ALA C C 1
ATOM 6504 O O . ALA C 1 296 ? 27.557 4.374 60.281 1.00 44.32 295 ALA C O 1
ATOM 6506 N N . GLY C 1 297 ? 28.253 4.337 62.425 1.00 44.99 296 GLY C N 1
ATOM 6507 C CA . GLY C 1 297 ? 28.749 2.956 62.366 1.00 45.48 296 GLY C CA 1
ATOM 6508 C C . GLY C 1 297 ? 27.641 1.955 62.122 1.00 46.08 296 GLY C C 1
ATOM 6509 O O . GLY C 1 297 ? 27.816 0.993 61.378 1.00 46.31 296 GLY C O 1
ATOM 6510 N N . LEU C 1 298 ? 26.491 2.195 62.745 1.00 46.58 297 LEU C N 1
ATOM 6511 C CA . LEU C 1 298 ? 25.315 1.346 62.582 1.00 47.09 297 LEU C CA 1
ATOM 6512 C C . LEU C 1 298 ? 24.724 1.455 61.171 1.00 46.92 297 LEU C C 1
ATOM 6513 O O . LEU C 1 298 ? 24.238 0.467 60.602 1.00 46.87 297 LEU C O 1
ATOM 6518 N N . LEU C 1 299 ? 24.775 2.667 60.624 1.00 46.79 298 LEU C N 1
ATOM 6519 C CA . LEU C 1 299 ? 24.357 2.953 59.253 1.00 46.56 298 LEU C CA 1
ATOM 6520 C C . LEU C 1 299 ? 25.263 2.306 58.210 1.00 46.39 298 LEU C C 1
ATOM 6521 O O . LEU C 1 299 ? 24.771 1.670 57.281 1.00 46.20 298 LEU C O 1
ATOM 6526 N N . ALA C 1 300 ? 26.578 2.478 58.366 1.00 46.28 299 ALA C N 1
ATOM 6527 C CA . ALA C 1 300 ? 27.572 1.860 57.485 1.00 46.01 299 ALA C CA 1
ATOM 6528 C C . ALA C 1 300 ? 27.444 0.335 57.452 1.00 46.22 299 ALA C C 1
ATOM 6529 O O . ALA C 1 300 ? 27.468 -0.271 56.380 1.00 45.91 299 ALA C O 1
ATOM 6531 N N . GLU C 1 301 ? 27.286 -0.268 58.631 1.00 46.51 300 GLU C N 1
ATOM 6532 C CA . GLU C 1 301 ? 27.114 -1.718 58.782 1.00 47.28 300 GLU C CA 1
ATOM 6533 C C . GLU C 1 301 ? 25.886 -2.240 58.015 1.00 46.90 300 GLU C C 1
ATOM 6534 O O . GLU C 1 301 ? 25.940 -3.289 57.363 1.00 46.90 300 GLU C O 1
ATOM 6540 N N . THR C 1 302 ? 24.796 -1.484 58.071 1.00 46.64 301 THR C N 1
ATOM 6541 C CA . THR C 1 302 ? 23.584 -1.793 57.312 1.00 46.45 301 THR C CA 1
ATOM 6542 C C . THR C 1 302 ? 23.813 -1.670 55.803 1.00 46.43 301 THR C C 1
ATOM 6543 O O . THR C 1 302 ? 23.402 -2.537 55.031 1.00 46.37 301 THR C O 1
ATOM 6547 N N . PHE C 1 303 ? 24.477 -0.593 55.390 1.00 46.39 302 PHE C N 1
ATOM 6548 C CA . PHE C 1 303 ? 24.743 -0.345 53.979 1.00 46.45 302 PHE C CA 1
ATOM 6549 C C . PHE C 1 303 ? 25.586 -1.485 53.406 1.00 46.83 302 PHE C C 1
ATOM 6550 O O . PHE C 1 303 ? 25.432 -1.856 52.245 1.00 46.78 302 PHE C O 1
ATOM 6558 N N . SER C 1 304 ? 26.471 -2.029 54.237 1.00 47.45 303 SER C N 1
ATOM 6559 C CA . SER C 1 304 ? 27.387 -3.091 53.836 1.00 48.53 303 SER C CA 1
ATOM 6560 C C . SER C 1 304 ? 26.683 -4.434 53.736 1.00 48.78 303 SER C C 1
ATOM 6561 O O . SER C 1 304 ? 26.935 -5.190 52.806 1.00 48.91 303 SER C O 1
ATOM 6564 N N . ARG C 1 305 ? 25.802 -4.722 54.692 1.00 49.28 304 ARG C N 1
ATOM 6565 C CA . ARG C 1 305 ? 25.001 -5.946 54.656 1.00 49.87 304 ARG C CA 1
ATOM 6566 C C . ARG C 1 305 ? 24.105 -5.983 53.421 1.00 49.36 304 ARG C C 1
ATOM 6567 O O . ARG C 1 305 ? 23.979 -7.018 52.780 1.00 49.81 304 ARG C O 1
ATOM 6575 N N . ILE C 1 306 ? 23.493 -4.855 53.083 1.00 49.04 305 ILE C N 1
ATOM 6576 C CA . ILE C 1 306 ? 22.600 -4.802 51.940 1.00 48.84 305 ILE C CA 1
ATOM 6577 C C . ILE C 1 306 ? 23.379 -4.914 50.628 1.00 49.36 305 ILE C C 1
ATOM 6578 O O . ILE C 1 306 ? 22.924 -5.569 49.693 1.00 49.35 305 ILE C O 1
ATOM 6583 N N . ARG C 1 307 ? 24.554 -4.284 50.584 1.00 50.06 306 ARG C N 1
ATOM 6584 C CA . ARG C 1 307 ? 25.500 -4.374 49.461 1.00 50.78 306 ARG C CA 1
ATOM 6585 C C . ARG C 1 307 ? 25.973 -5.816 49.206 1.00 51.30 306 ARG C C 1
ATOM 6586 O O . ARG C 1 307 ? 26.071 -6.244 48.051 1.00 51.00 306 ARG C O 1
ATOM 6594 N N . ARG C 1 308 ? 26.293 -6.538 50.283 1.00 51.94 307 ARG C N 1
ATOM 6595 C CA . ARG C 1 308 ? 26.634 -7.963 50.207 1.00 53.31 307 ARG C CA 1
ATOM 6596 C C . ARG C 1 308 ? 25.545 -8.771 49.484 1.00 53.05 307 ARG C C 1
ATOM 6597 O O . ARG C 1 308 ? 25.847 -9.601 48.629 1.00 52.99 307 ARG C O 1
ATOM 6605 N N . GLY C 1 309 ? 24.288 -8.506 49.834 1.00 53.42 308 GLY C N 1
ATOM 6606 C CA . GLY C 1 309 ? 23.137 -9.143 49.201 1.00 53.84 308 GLY C CA 1
ATOM 6607 C C . GLY C 1 309 ? 23.056 -8.853 47.714 1.00 54.36 308 GLY C C 1
ATOM 6608 O O . GLY C 1 309 ? 22.734 -9.734 46.923 1.00 54.44 308 GLY C O 1
ATOM 6609 N N . ASP C 1 310 ? 23.365 -7.621 47.327 1.00 54.97 309 ASP C N 1
ATOM 6610 C CA . ASP C 1 310 ? 23.288 -7.219 45.923 1.00 55.77 309 ASP C CA 1
ATOM 6611 C C . ASP C 1 310 ? 24.268 -7.969 45.018 1.00 56.57 309 ASP C C 1
ATOM 6612 O O . ASP C 1 310 ? 24.012 -8.135 43.824 1.00 56.64 309 ASP C O 1
ATOM 6617 N N . SER C 1 311 ? 25.377 -8.424 45.596 1.00 57.62 310 SER C N 1
ATOM 6618 C CA . SER C 1 311 ? 26.410 -9.123 44.841 1.00 58.53 310 SER C CA 1
ATOM 6619 C C . SER C 1 311 ? 26.246 -10.653 44.877 1.00 59.21 310 SER C C 1
ATOM 6620 O O . SER C 1 311 ? 27.058 -11.386 44.298 1.00 59.49 310 SER C O 1
ATOM 6623 N N . VAL C 1 312 ? 25.190 -11.129 45.536 1.00 59.80 311 VAL C N 1
ATOM 6624 C CA . VAL C 1 312 ? 24.838 -12.554 45.503 1.00 60.79 311 VAL C CA 1
ATOM 6625 C C . VAL C 1 312 ? 24.416 -12.990 44.087 1.00 61.49 311 VAL C C 1
ATOM 6626 O O . VAL C 1 312 ? 24.733 -14.103 43.661 1.00 61.88 311 VAL C O 1
ATOM 6630 N N . MET C 1 313 ? 23.722 -12.108 43.363 1.00 62.24 312 MET C N 1
ATOM 6631 C CA . MET C 1 313 ? 23.307 -12.382 41.979 1.00 62.78 312 MET C CA 1
ATOM 6632 C C . MET C 1 313 ? 23.988 -11.444 40.988 1.00 63.04 312 MET C C 1
ATOM 6633 O O . MET C 1 313 ? 23.993 -10.223 41.174 1.00 63.26 312 MET C O 1
#

B-factor: mean 48.51, std 14.39, range [25.11, 97.18]